Protein AF-A0A179EZ12-F1 (afdb_monomer_lite)

Structure (mmCIF, N/CA/C/O backbone):
data_AF-A0A179EZ12-F1
#
_entry.id   AF-A0A179EZ12-F1
#
loop_
_atom_site.group_PDB
_atom_site.id
_atom_site.type_symbol
_atom_site.label_atom_id
_atom_site.label_alt_id
_atom_site.label_comp_id
_atom_site.label_asym_id
_atom_site.label_entity_id
_atom_site.label_seq_id
_atom_site.pdbx_PDB_ins_code
_atom_site.Cartn_x
_atom_site.Cartn_y
_atom_site.Cartn_z
_atom_site.occupancy
_atom_site.B_iso_or_equiv
_atom_site.auth_seq_id
_atom_site.auth_comp_id
_atom_site.auth_asym_id
_atom_site.auth_atom_id
_atom_site.pdbx_PDB_model_num
ATOM 1 N N . MET A 1 1 ? 44.429 50.787 -20.701 1.00 33.09 1 MET A N 1
ATOM 2 C CA . MET A 1 1 ? 43.818 49.551 -20.151 1.00 33.09 1 MET A CA 1
ATOM 3 C C . MET A 1 1 ? 42.355 49.517 -20.571 1.00 33.09 1 MET A C 1
ATOM 5 O O . MET A 1 1 ? 41.759 50.579 -20.650 1.00 33.09 1 MET A O 1
ATOM 9 N N . LYS A 1 2 ? 41.792 48.362 -20.945 1.00 40.16 2 LYS A N 1
ATOM 10 C CA . LYS A 1 2 ? 40.425 48.269 -21.497 1.00 40.16 2 LYS A CA 1
ATOM 11 C C . LYS A 1 2 ? 39.508 47.522 -20.510 1.00 40.16 2 LYS A C 1
ATOM 13 O O . LYS A 1 2 ? 39.325 46.328 -20.698 1.00 40.16 2 LYS A O 1
ATOM 18 N N . MET A 1 3 ? 38.981 48.170 -19.467 1.00 50.94 3 MET A N 1
ATOM 19 C CA . MET A 1 3 ? 38.035 47.508 -18.546 1.00 50.94 3 MET A CA 1
ATOM 20 C C . MET A 1 3 ? 36.750 47.102 -19.289 1.00 50.94 3 MET A C 1
ATOM 22 O O . MET A 1 3 ? 36.256 47.860 -20.126 1.00 50.94 3 MET A O 1
ATOM 26 N N . LEU A 1 4 ? 36.252 45.892 -19.016 1.00 50.38 4 LEU A N 1
ATOM 27 C CA . LEU A 1 4 ? 35.005 45.366 -19.573 1.00 50.38 4 LEU A CA 1
ATOM 28 C C . LEU A 1 4 ? 33.838 45.754 -18.651 1.00 50.38 4 LEU A C 1
ATOM 30 O O . LEU A 1 4 ? 33.834 45.391 -17.479 1.00 50.38 4 LEU A O 1
ATOM 34 N N . GLN A 1 5 ? 32.865 46.486 -19.177 1.00 61.09 5 GLN A N 1
ATOM 35 C CA . GLN A 1 5 ? 31.663 46.946 -18.477 1.00 61.09 5 GLN A CA 1
ATOM 36 C C . GLN A 1 5 ? 30.605 45.835 -18.447 1.00 61.09 5 GLN A C 1
ATOM 38 O O . GLN A 1 5 ? 30.462 45.141 -19.453 1.00 61.09 5 GLN A O 1
ATOM 43 N N . ILE A 1 6 ? 29.876 45.638 -17.338 1.00 59.88 6 ILE A N 1
ATOM 44 C CA . ILE A 1 6 ? 28.920 44.517 -17.182 1.00 59.88 6 ILE A CA 1
ATOM 45 C C . ILE A 1 6 ? 27.534 45.009 -16.733 1.00 59.88 6 ILE A C 1
ATOM 47 O O . ILE A 1 6 ? 27.416 45.679 -15.709 1.00 59.88 6 ILE A O 1
ATOM 51 N N . VAL A 1 7 ? 26.476 44.624 -17.460 1.00 54.03 7 VAL A N 1
ATOM 52 C CA . VAL A 1 7 ? 25.069 44.972 -17.146 1.00 54.03 7 VAL A CA 1
ATOM 53 C C . VAL A 1 7 ? 24.181 43.713 -17.141 1.00 54.03 7 VAL A C 1
ATOM 55 O O . VAL A 1 7 ? 24.326 42.902 -18.051 1.00 54.03 7 VAL A O 1
ATOM 58 N N . LEU A 1 8 ? 23.297 43.507 -16.144 1.00 57.41 8 LEU A N 1
ATOM 59 C CA . LEU A 1 8 ? 22.605 42.217 -15.877 1.00 57.41 8 LEU A CA 1
ATOM 60 C C . LEU A 1 8 ? 21.065 42.331 -15.575 1.00 57.41 8 LEU A C 1
ATOM 62 O O . LEU A 1 8 ? 20.701 43.268 -14.867 1.00 57.41 8 LEU A O 1
ATOM 66 N N . THR A 1 9 ? 20.180 41.392 -16.011 1.00 45.03 9 THR A N 1
ATOM 67 C CA . THR A 1 9 ? 18.666 41.386 -15.818 1.00 45.03 9 THR A CA 1
ATOM 68 C C . THR A 1 9 ? 18.031 40.009 -15.402 1.00 45.03 9 THR A C 1
ATOM 70 O O . THR A 1 9 ? 18.794 39.075 -15.321 1.00 45.03 9 THR A O 1
ATOM 73 N N . LEU A 1 10 ? 16.721 39.799 -15.069 1.00 38.81 10 LEU A N 1
ATOM 74 C CA . LEU A 1 10 ? 16.126 38.547 -14.436 1.00 38.81 10 LEU A CA 1
ATOM 75 C C . LEU A 1 10 ? 14.699 38.030 -14.930 1.00 38.81 10 LEU A C 1
ATOM 77 O O . LEU A 1 10 ? 13.759 38.804 -14.715 1.00 38.81 10 LEU A O 1
ATOM 81 N N . ILE A 1 11 ? 14.488 36.758 -15.428 1.00 38.00 11 ILE A N 1
ATOM 82 C CA . ILE A 1 11 ? 13.228 35.991 -15.853 1.00 38.00 11 ILE A CA 1
ATOM 83 C C . ILE A 1 11 ? 13.493 34.443 -16.166 1.00 38.00 11 ILE A C 1
ATOM 85 O O . ILE A 1 11 ? 14.644 34.072 -16.364 1.00 38.00 11 ILE A O 1
ATOM 89 N N . ALA A 1 12 ? 12.485 33.515 -16.197 1.00 32.94 12 ALA A N 1
ATOM 90 C CA . ALA A 1 12 ? 12.562 32.004 -16.288 1.00 32.94 12 ALA A CA 1
ATOM 91 C C . ALA A 1 12 ? 11.842 31.291 -17.515 1.00 32.94 12 ALA A C 1
ATOM 93 O O . ALA A 1 12 ? 10.872 31.856 -18.014 1.00 32.94 12 ALA A O 1
ATOM 94 N N . ALA A 1 13 ? 12.255 30.072 -18.003 1.00 34.62 13 ALA A N 1
ATOM 95 C CA . ALA A 1 13 ? 11.799 29.394 -19.286 1.00 34.62 13 ALA A CA 1
ATOM 96 C C . ALA A 1 13 ? 11.881 27.806 -19.422 1.00 34.62 13 ALA A C 1
ATOM 98 O O . ALA A 1 13 ? 12.583 27.199 -18.615 1.00 34.62 13 ALA A O 1
ATOM 99 N N . ALA A 1 14 ? 11.278 27.162 -20.485 1.00 32.03 14 ALA A N 1
ATOM 100 C CA . ALA A 1 14 ? 11.232 25.686 -20.872 1.00 32.03 14 ALA A CA 1
ATOM 101 C C . ALA A 1 14 ? 11.374 25.326 -22.431 1.00 32.03 14 ALA A C 1
ATOM 103 O O . ALA A 1 14 ? 11.146 26.250 -23.216 1.00 32.03 14 ALA A O 1
ATOM 104 N N . PRO A 1 15 ? 11.723 24.076 -22.943 1.00 37.28 15 PRO A N 1
ATOM 105 C CA . PRO A 1 15 ? 12.028 23.740 -24.397 1.00 37.28 15 PRO A CA 1
ATOM 106 C C . PRO A 1 15 ? 11.526 22.388 -25.105 1.00 37.28 15 PRO A C 1
ATOM 108 O O . PRO A 1 15 ? 10.810 21.602 -24.498 1.00 37.28 15 PRO A O 1
ATOM 111 N N . THR A 1 16 ? 11.905 22.110 -26.408 1.00 29.52 16 THR A N 1
ATOM 112 C CA . THR A 1 16 ? 11.548 20.959 -27.367 1.00 29.52 16 THR A CA 1
ATOM 113 C C . THR A 1 16 ? 12.712 20.319 -28.259 1.00 29.52 16 THR A C 1
ATOM 115 O O . THR A 1 16 ? 13.841 20.773 -28.119 1.00 29.52 16 THR A O 1
ATOM 118 N N . ILE A 1 17 ? 12.430 19.298 -29.149 1.00 32.34 17 ILE A N 1
ATOM 119 C CA . ILE A 1 17 ? 13.195 18.139 -29.827 1.00 32.34 17 ILE A CA 1
ATOM 120 C C . ILE A 1 17 ? 13.726 18.289 -31.332 1.00 32.34 17 ILE A C 1
ATOM 122 O O . ILE A 1 17 ? 13.275 19.232 -31.976 1.00 32.34 17 ILE A O 1
ATOM 126 N N . ALA A 1 18 ? 14.581 17.355 -31.910 1.00 29.75 18 ALA A N 1
ATOM 127 C CA . ALA A 1 18 ? 14.873 17.029 -33.383 1.00 29.75 18 ALA A CA 1
ATOM 128 C C . ALA A 1 18 ? 15.511 15.590 -33.743 1.00 29.75 18 ALA A C 1
ATOM 130 O O . ALA A 1 18 ? 15.909 14.919 -32.793 1.00 29.75 18 ALA A O 1
ATOM 131 N N . ASN A 1 19 ? 15.644 15.143 -35.052 1.00 31.59 19 ASN A N 1
ATOM 132 C CA . ASN A 1 19 ? 15.869 13.743 -35.664 1.00 31.59 19 ASN A CA 1
ATOM 133 C C . ASN A 1 19 ? 16.655 13.590 -37.095 1.00 31.59 19 ASN A C 1
ATOM 135 O O . ASN A 1 19 ? 17.090 14.635 -37.575 1.00 31.59 19 ASN A O 1
ATOM 139 N N . LEU A 1 20 ? 16.801 12.372 -37.791 1.00 30.75 20 LEU A N 1
ATOM 140 C CA . LEU A 1 20 ? 17.363 11.976 -39.199 1.00 30.75 20 LEU A CA 1
ATOM 141 C C . LEU A 1 20 ? 16.921 10.557 -39.866 1.00 30.75 20 LEU A C 1
ATOM 143 O O . LEU A 1 20 ? 16.549 9.720 -39.054 1.00 30.75 20 LEU A O 1
ATOM 147 N N . GLN A 1 21 ? 17.053 10.253 -41.232 1.00 32.50 21 GLN A N 1
ATOM 148 C CA . GLN A 1 21 ? 16.445 9.146 -42.154 1.00 32.50 21 GLN A CA 1
ATOM 149 C C . GLN A 1 21 ? 17.304 8.071 -42.997 1.00 32.50 21 GLN A C 1
ATOM 151 O O . GLN A 1 21 ? 18.420 8.414 -43.396 1.00 32.50 21 GLN A O 1
ATOM 156 N N . GLY A 1 22 ? 16.701 6.908 -43.470 1.00 3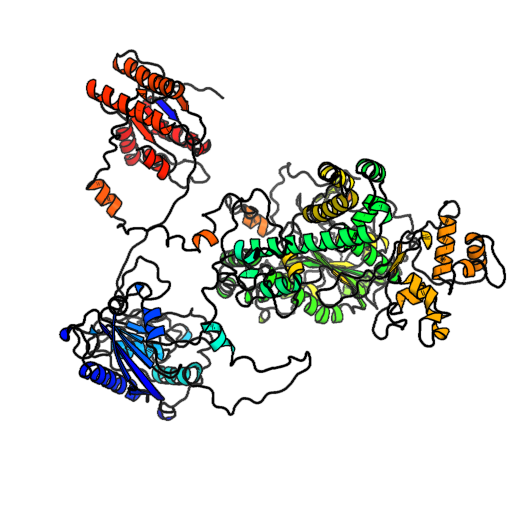1.55 22 GLY A N 1
ATOM 157 C CA . GLY A 1 22 ? 17.045 5.921 -44.596 1.00 31.55 22 GLY A CA 1
ATOM 158 C C . GLY A 1 22 ? 15.862 4.999 -45.158 1.00 31.55 22 GLY A C 1
ATOM 159 O O . GLY A 1 22 ? 14.801 5.040 -44.552 1.00 31.55 22 GLY A O 1
ATOM 160 N N . ARG A 1 23 ? 15.946 4.213 -46.295 1.00 41.47 23 ARG A N 1
ATOM 161 C CA . ARG A 1 23 ? 14.839 3.374 -46.954 1.00 41.47 23 ARG A CA 1
ATOM 162 C C . ARG A 1 23 ? 14.929 1.813 -46.768 1.00 41.47 23 ARG A C 1
ATOM 164 O O . ARG A 1 23 ? 16.032 1.286 -46.809 1.00 41.47 23 ARG A O 1
ATOM 171 N N . HIS A 1 24 ? 13.801 1.064 -46.681 1.00 57.03 24 HIS A N 1
ATOM 172 C CA . HIS A 1 24 ? 13.679 -0.376 -46.282 1.00 57.03 24 HIS A CA 1
ATOM 173 C C . HIS A 1 24 ? 12.802 -1.239 -47.248 1.00 57.03 24 HIS A C 1
ATOM 175 O O . HIS A 1 24 ? 11.911 -0.693 -47.876 1.00 57.03 24 HIS A O 1
ATOM 181 N N . ARG A 1 25 ? 13.003 -2.573 -47.391 1.00 57.12 25 ARG A N 1
ATOM 182 C CA . ARG A 1 25 ? 12.235 -3.446 -48.339 1.00 57.12 25 ARG A CA 1
ATOM 183 C C . ARG A 1 25 ? 10.877 -3.960 -47.808 1.00 57.12 25 ARG A C 1
ATOM 185 O O . ARG A 1 25 ? 9.899 -3.888 -48.543 1.00 57.12 25 ARG A O 1
ATOM 192 N N . CYS A 1 26 ? 10.791 -4.416 -46.558 1.00 59.09 26 CYS A N 1
ATOM 193 C CA . CYS A 1 26 ? 9.559 -4.894 -45.903 1.00 59.09 26 CYS A CA 1
ATOM 194 C C . CYS A 1 26 ? 9.447 -4.298 -44.486 1.00 59.09 26 CYS A C 1
ATOM 196 O O . CYS A 1 26 ? 10.457 -3.921 -43.880 1.00 59.09 26 CYS A O 1
ATOM 198 N N . GLY A 1 27 ? 8.222 -4.154 -43.970 1.00 50.88 27 GLY A N 1
ATOM 199 C CA . GLY A 1 27 ? 7.950 -3.607 -42.638 1.00 50.88 27 GLY A CA 1
ATOM 200 C C . GLY A 1 27 ? 6.994 -4.449 -41.798 1.00 50.88 27 GLY A C 1
ATOM 201 O O . GLY A 1 27 ? 5.886 -4.006 -41.531 1.00 50.88 27 GLY A O 1
ATOM 202 N N . ALA A 1 28 ? 7.396 -5.625 -41.318 1.00 45.09 28 ALA A N 1
ATOM 203 C CA . ALA A 1 28 ? 6.553 -6.412 -40.414 1.00 45.09 28 ALA A CA 1
ATOM 204 C C . ALA A 1 28 ? 6.320 -5.696 -39.060 1.00 45.09 28 ALA A C 1
ATOM 206 O O . ALA A 1 28 ? 7.263 -5.308 -38.363 1.00 45.09 28 ALA A O 1
ATOM 207 N N . ALA A 1 29 ? 5.056 -5.554 -38.641 1.00 41.19 29 ALA A N 1
ATOM 208 C CA . ALA A 1 29 ? 4.715 -5.071 -37.302 1.00 41.19 29 ALA A CA 1
ATOM 209 C C . ALA A 1 29 ? 5.029 -6.165 -36.266 1.00 41.19 29 ALA A C 1
ATOM 211 O O . ALA A 1 29 ? 4.243 -7.088 -36.050 1.00 41.19 29 ALA A O 1
ATOM 212 N N . ARG A 1 30 ? 6.205 -6.083 -35.635 1.00 36.38 30 ARG A N 1
ATOM 213 C CA . ARG A 1 30 ? 6.638 -7.040 -34.610 1.00 36.38 30 ARG A CA 1
ATOM 214 C C . ARG A 1 30 ? 5.815 -6.901 -33.332 1.00 36.38 30 ARG A C 1
ATOM 216 O O . ARG A 1 30 ? 5.944 -5.916 -32.605 1.00 36.38 30 ARG A O 1
ATOM 223 N N . ALA A 1 31 ? 5.051 -7.941 -32.998 1.00 32.56 31 ALA A N 1
ATOM 224 C CA . ALA A 1 31 ? 4.785 -8.239 -31.597 1.00 32.56 31 ALA A CA 1
ATOM 225 C C . ALA A 1 31 ? 6.135 -8.525 -30.914 1.00 32.56 31 ALA A C 1
ATOM 227 O O . ALA A 1 31 ? 7.002 -9.193 -31.478 1.00 32.56 31 ALA A O 1
ATOM 228 N N . SER A 1 32 ? 6.345 -7.953 -29.727 1.00 27.45 32 SER A N 1
ATOM 229 C CA . SER A 1 32 ? 7.559 -8.129 -28.923 1.00 27.45 32 SER A CA 1
ATOM 230 C C . SER A 1 32 ? 7.951 -9.610 -28.856 1.00 27.45 32 SER A C 1
ATOM 232 O O . SER A 1 32 ? 7.209 -10.392 -28.264 1.00 27.45 32 SER A O 1
ATOM 234 N N . ARG A 1 33 ? 9.130 -9.982 -29.381 1.00 31.14 33 ARG A N 1
ATOM 235 C CA . ARG A 1 33 ? 9.727 -11.317 -29.208 1.00 31.14 33 ARG A CA 1
ATOM 236 C C . ARG A 1 33 ? 9.857 -11.653 -27.721 1.00 31.14 33 ARG A C 1
ATOM 238 O O . ARG A 1 33 ? 10.850 -11.316 -27.083 1.00 31.14 33 ARG A O 1
ATOM 245 N N . ARG A 1 34 ? 8.839 -12.334 -27.194 1.00 33.09 34 ARG A N 1
ATOM 246 C CA . ARG A 1 34 ? 8.873 -13.241 -26.042 1.00 33.09 34 ARG A CA 1
ATOM 247 C C . ARG A 1 34 ? 7.796 -14.294 -26.227 1.00 33.09 34 ARG A C 1
ATOM 249 O O . ARG A 1 34 ? 6.728 -14.226 -25.631 1.00 33.09 34 ARG A O 1
ATOM 256 N N . SER A 1 35 ? 8.118 -15.301 -27.021 1.00 32.38 35 SER A N 1
ATOM 257 C CA . SER A 1 35 ? 7.392 -16.556 -26.988 1.00 32.38 35 SER A CA 1
ATOM 258 C C . SER A 1 35 ? 8.400 -17.694 -26.952 1.00 32.38 35 SER A C 1
ATOM 260 O O . SER A 1 35 ? 8.960 -18.082 -27.967 1.00 32.38 35 SER A O 1
ATOM 262 N N . ALA A 1 36 ? 8.595 -18.253 -25.759 1.00 34.66 36 ALA A N 1
ATOM 263 C CA . ALA A 1 36 ? 9.085 -19.617 -25.585 1.00 34.66 36 ALA A CA 1
ATOM 264 C C . ALA A 1 36 ? 7.962 -20.651 -25.853 1.00 34.66 36 ALA A C 1
ATOM 266 O O . ALA A 1 36 ? 8.031 -21.768 -25.360 1.00 34.66 36 ALA A O 1
ATOM 267 N N . THR A 1 37 ? 6.883 -20.278 -26.564 1.00 39.28 37 THR A N 1
ATOM 268 C CA . THR A 1 37 ? 5.710 -21.151 -26.791 1.00 39.28 37 THR A CA 1
ATOM 269 C C . THR A 1 37 ? 5.568 -21.653 -28.228 1.00 39.28 37 THR A C 1
ATOM 271 O O . THR A 1 37 ? 4.602 -22.355 -28.533 1.00 39.28 37 THR A O 1
ATOM 274 N N . ASP A 1 38 ? 6.519 -21.331 -29.109 1.00 40.28 38 ASP A N 1
ATOM 275 C CA . ASP A 1 38 ? 6.580 -21.887 -30.470 1.00 40.28 38 ASP A CA 1
ATOM 276 C C . ASP A 1 38 ? 7.576 -23.048 -30.615 1.00 40.28 38 ASP A C 1
ATOM 278 O O . ASP A 1 38 ? 7.520 -23.779 -31.601 1.00 40.28 38 ASP A O 1
ATOM 282 N N . THR A 1 39 ? 8.424 -23.283 -29.609 1.00 40.69 39 THR A N 1
ATOM 283 C CA . THR A 1 39 ? 9.338 -24.438 -29.541 1.00 40.69 39 THR A CA 1
ATOM 284 C C . THR A 1 39 ? 8.632 -25.764 -29.224 1.00 40.69 39 THR A C 1
ATOM 286 O O . THR A 1 39 ? 9.240 -26.817 -29.369 1.00 40.69 39 THR A O 1
ATOM 289 N N . ASP A 1 40 ? 7.346 -25.727 -28.850 1.00 41.16 40 ASP A N 1
ATOM 290 C CA . ASP A 1 40 ? 6.528 -26.901 -28.490 1.00 41.16 40 ASP A CA 1
ATOM 291 C C . ASP A 1 40 ? 5.571 -27.359 -29.614 1.00 41.16 40 ASP A C 1
ATOM 293 O O . ASP A 1 40 ? 4.646 -28.144 -29.383 1.00 41.16 40 ASP A O 1
ATOM 297 N N . LEU A 1 41 ? 5.750 -26.882 -30.851 1.00 46.94 41 LEU A N 1
ATOM 298 C CA . LEU A 1 41 ? 4.936 -27.349 -31.976 1.00 46.94 41 LEU A CA 1
ATOM 299 C C . LEU A 1 41 ? 5.343 -28.792 -32.350 1.00 46.94 41 LEU A C 1
ATOM 301 O O . LEU A 1 41 ? 6.510 -29.037 -32.659 1.00 46.94 41 LEU A O 1
ATOM 305 N N . PRO A 1 42 ? 4.419 -29.776 -32.343 1.00 42.34 42 PRO A N 1
ATOM 306 C CA . PRO A 1 42 ? 4.762 -31.167 -32.615 1.00 42.34 42 PRO A CA 1
ATOM 307 C C . PRO A 1 42 ? 5.304 -31.313 -34.040 1.00 42.34 42 PRO A C 1
ATOM 309 O O . PRO A 1 42 ? 4.625 -30.983 -35.015 1.00 42.34 42 PRO A O 1
ATOM 312 N N . TYR A 1 43 ? 6.521 -31.844 -34.161 1.00 42.03 43 TYR A N 1
ATOM 313 C CA . TYR A 1 43 ? 7.176 -32.093 -35.442 1.00 42.03 43 TYR A CA 1
ATOM 314 C C . TYR A 1 43 ? 6.400 -33.169 -36.221 1.00 42.03 43 TYR A C 1
ATOM 316 O O . TYR A 1 43 ? 6.589 -34.369 -36.018 1.00 42.03 43 TYR A O 1
ATOM 324 N N . ARG A 1 44 ? 5.472 -32.762 -37.098 1.00 50.62 44 ARG A N 1
ATOM 325 C CA . ARG A 1 44 ? 4.825 -33.690 -38.038 1.00 50.62 44 ARG A CA 1
ATOM 326 C C . ARG A 1 44 ? 5.854 -34.144 -39.067 1.00 50.62 44 ARG A C 1
ATOM 328 O O . ARG A 1 44 ? 6.354 -33.355 -39.856 1.00 50.62 44 ARG A O 1
ATOM 335 N N . THR A 1 45 ? 6.147 -35.435 -39.086 1.00 42.81 45 THR A N 1
ATOM 336 C CA . THR A 1 45 ? 7.233 -36.026 -39.878 1.00 42.81 45 THR A CA 1
ATOM 337 C C . THR A 1 45 ? 6.948 -36.147 -41.381 1.00 42.81 45 THR A C 1
ATOM 339 O O . THR A 1 45 ? 7.814 -36.634 -42.103 1.00 42.81 45 THR A O 1
ATOM 342 N N . ASP A 1 46 ? 5.806 -35.666 -41.900 1.00 54.72 46 ASP A N 1
ATOM 343 C CA . ASP A 1 46 ? 5.488 -35.706 -43.338 1.00 54.72 46 ASP A CA 1
ATOM 344 C C . ASP A 1 46 ? 4.558 -34.561 -43.801 1.00 54.72 46 ASP A C 1
ATOM 346 O O . ASP A 1 46 ? 3.455 -34.396 -43.273 1.00 54.72 46 ASP A O 1
ATOM 350 N N . VAL A 1 47 ? 4.968 -33.801 -44.828 1.00 55.38 47 VAL A N 1
ATOM 351 C CA . VAL A 1 47 ? 4.156 -32.743 -45.472 1.00 55.38 47 VAL A CA 1
ATOM 352 C C . VAL A 1 47 ? 2.922 -33.341 -46.157 1.00 55.38 47 VAL A C 1
ATOM 354 O O . VAL A 1 47 ? 1.880 -32.698 -46.230 1.00 55.38 47 VAL A O 1
ATOM 357 N N . ASN A 1 48 ? 2.971 -34.607 -46.586 1.00 56.03 48 ASN A N 1
ATOM 358 C CA . ASN A 1 48 ? 1.799 -35.288 -47.147 1.00 56.03 48 ASN A CA 1
ATOM 359 C C . ASN A 1 48 ? 0.712 -35.613 -46.107 1.00 56.03 48 ASN A C 1
ATOM 361 O O . ASN A 1 48 ? -0.412 -35.938 -46.490 1.00 56.03 48 ASN A O 1
ATOM 365 N N . SER A 1 49 ? 1.020 -35.493 -44.810 1.00 57.22 49 SER A N 1
ATOM 366 C CA . SER A 1 49 ? 0.059 -35.664 -43.710 1.00 57.22 49 SER A CA 1
ATOM 367 C C . SER A 1 49 ? -0.668 -34.369 -43.314 1.00 57.22 49 SER A C 1
ATOM 369 O O . SER A 1 49 ? -1.574 -34.408 -42.477 1.00 57.22 49 SER A O 1
ATOM 371 N N . THR A 1 50 ? -0.298 -33.212 -43.885 1.00 64.81 50 THR A N 1
ATOM 372 C CA . THR A 1 50 ? -0.963 -31.938 -43.582 1.00 64.81 50 THR A CA 1
ATOM 373 C C . THR A 1 50 ? -2.248 -31.773 -44.394 1.00 64.81 50 THR A C 1
ATOM 375 O O . THR A 1 50 ? -2.330 -32.067 -45.592 1.00 64.81 50 THR A O 1
ATOM 378 N N . THR A 1 51 ? -3.303 -31.321 -43.717 1.00 77.62 51 THR A N 1
ATOM 379 C CA . THR A 1 51 ? -4.594 -31.026 -44.342 1.00 77.62 51 THR A CA 1
ATOM 380 C C . THR A 1 51 ? -4.449 -29.826 -45.280 1.00 77.62 51 THR A C 1
ATOM 382 O O . THR A 1 51 ? -3.944 -28.800 -44.829 1.00 77.62 51 THR A O 1
ATOM 385 N N . PRO A 1 52 ? -4.885 -29.910 -46.553 1.00 87.31 52 PRO A N 1
ATOM 386 C CA . PRO A 1 52 ? -4.843 -28.767 -47.462 1.00 87.31 52 PRO A CA 1
ATOM 387 C C . PRO A 1 52 ? -5.577 -27.553 -46.882 1.00 87.31 52 PRO A C 1
ATOM 389 O O . PRO A 1 52 ? -6.705 -27.690 -46.405 1.00 87.31 52 PRO A O 1
ATOM 392 N N . ILE A 1 53 ? -4.948 -26.378 -46.944 1.00 91.12 53 ILE A N 1
ATOM 393 C CA . ILE A 1 53 ? -5.540 -25.116 -46.486 1.00 91.12 53 ILE A CA 1
ATOM 394 C C . ILE A 1 53 ? -6.089 -24.371 -47.705 1.00 91.12 53 ILE A C 1
ATOM 396 O O . ILE A 1 53 ? -5.386 -24.166 -48.697 1.00 91.12 53 ILE A O 1
ATOM 400 N N . VAL A 1 54 ? -7.352 -23.955 -47.629 1.00 92.81 54 VAL A N 1
ATOM 401 C CA . VAL A 1 54 ? -7.983 -23.086 -48.629 1.00 92.81 54 VAL A CA 1
ATOM 402 C C . VAL A 1 54 ? -8.334 -21.775 -47.943 1.00 92.81 54 VAL A C 1
ATOM 404 O O . VAL A 1 54 ? -9.165 -21.766 -47.038 1.00 92.81 54 VAL A O 1
ATOM 407 N N . VAL A 1 55 ? -7.694 -20.686 -48.362 1.00 92.00 55 VAL A N 1
ATOM 408 C CA . VAL A 1 55 ? -7.870 -19.355 -47.772 1.00 92.00 55 VAL A CA 1
ATOM 409 C C . VAL A 1 55 ? -8.767 -18.510 -48.664 1.00 92.00 55 VAL A C 1
ATOM 411 O O . VAL A 1 55 ? -8.454 -18.256 -49.832 1.00 92.00 55 VAL A O 1
ATOM 414 N N . ASP A 1 56 ? -9.880 -18.041 -48.110 1.00 93.31 56 ASP A N 1
ATOM 415 C CA . ASP A 1 56 ? -10.731 -17.070 -48.789 1.00 93.31 56 ASP A CA 1
ATOM 416 C C . ASP A 1 56 ? -10.003 -15.724 -48.863 1.00 93.31 56 ASP A C 1
ATOM 418 O O . ASP A 1 56 ? -9.578 -15.183 -47.847 1.00 93.31 56 ASP A O 1
ATOM 422 N N . THR A 1 57 ? -9.814 -15.210 -50.079 1.00 93.56 57 THR A N 1
ATOM 423 C CA . THR A 1 57 ? -8.954 -14.050 -50.348 1.00 93.56 57 THR A CA 1
ATOM 424 C C . THR A 1 57 ? -9.751 -12.893 -50.935 1.00 93.56 57 THR A C 1
ATOM 426 O O . THR A 1 57 ? -10.554 -13.078 -51.852 1.00 93.56 57 THR A O 1
ATOM 429 N N . TYR A 1 58 ? -9.507 -11.692 -50.428 1.00 93.88 58 TYR A N 1
ATOM 430 C CA . TYR A 1 58 ? -10.106 -10.434 -50.859 1.00 93.88 58 TYR A CA 1
ATOM 431 C C . TYR A 1 58 ? -8.986 -9.498 -51.310 1.00 93.88 58 TYR A C 1
ATOM 433 O O . TYR A 1 58 ? -7.998 -9.334 -50.597 1.00 93.88 58 TYR A O 1
ATOM 441 N N . MET A 1 59 ? -9.106 -8.919 -52.506 1.00 94.19 59 MET A N 1
ATOM 442 C CA . MET A 1 59 ? -8.098 -8.000 -53.044 1.00 94.19 59 MET A CA 1
ATOM 443 C C . MET A 1 59 ? -8.683 -6.597 -53.192 1.00 94.19 59 MET A C 1
ATOM 445 O O . MET A 1 59 ? -9.713 -6.395 -53.832 1.00 94.19 59 MET A O 1
ATOM 449 N N . HIS A 1 60 ? -8.009 -5.612 -52.622 1.00 93.62 60 HIS A N 1
ATOM 450 C CA . HIS A 1 60 ? -8.412 -4.216 -52.652 1.00 93.62 60 HIS A CA 1
ATOM 451 C C . HIS A 1 60 ? -7.357 -3.438 -53.435 1.00 93.62 60 HIS A C 1
ATOM 453 O O . HIS A 1 60 ? -6.201 -3.412 -53.032 1.00 93.62 60 HIS A O 1
ATOM 459 N N . ALA A 1 61 ? -7.732 -2.827 -54.556 1.00 90.81 61 ALA A N 1
ATOM 460 C CA . ALA A 1 61 ? -6.872 -1.928 -55.317 1.00 90.81 61 ALA A CA 1
ATOM 461 C C . ALA A 1 61 ? -7.209 -0.482 -54.948 1.00 90.81 61 ALA A C 1
ATOM 463 O O . ALA A 1 61 ? -8.332 -0.022 -55.164 1.00 90.81 61 ALA A O 1
ATOM 464 N N . ILE A 1 62 ? -6.242 0.225 -54.377 1.00 90.62 62 ILE A N 1
ATOM 465 C CA . ILE A 1 62 ? -6.379 1.605 -53.934 1.00 90.62 62 ILE A CA 1
ATOM 466 C C . ILE A 1 62 ? -5.536 2.484 -54.857 1.00 90.62 62 ILE A C 1
ATOM 468 O O . ILE A 1 62 ? -4.395 2.148 -55.149 1.00 90.62 62 ILE A O 1
ATOM 472 N N . SER A 1 63 ? -6.111 3.585 -55.336 1.00 82.31 63 SER A N 1
ATOM 473 C CA . SER A 1 63 ? -5.447 4.508 -56.264 1.00 82.31 63 SER A CA 1
ATOM 474 C C . SER A 1 63 ? -5.687 5.964 -55.876 1.00 82.31 63 SER A C 1
ATOM 476 O O . SER A 1 63 ? -6.670 6.292 -55.203 1.00 82.31 63 SER A O 1
ATOM 478 N N . ASN A 1 64 ? -4.786 6.843 -56.311 1.00 77.06 64 ASN A N 1
ATOM 479 C CA . ASN A 1 64 ? -4.835 8.281 -56.054 1.00 77.06 64 ASN A CA 1
ATOM 480 C C . ASN A 1 64 ? -5.659 9.101 -57.075 1.00 77.06 64 ASN A C 1
ATOM 482 O O . ASN A 1 64 ? -5.900 10.280 -56.831 1.00 77.06 64 ASN A O 1
ATOM 486 N N . SER A 1 65 ? -6.111 8.520 -58.195 1.00 68.19 65 SER A N 1
ATOM 487 C CA . SER A 1 65 ? -6.784 9.256 -59.284 1.00 68.19 65 SER A CA 1
ATOM 488 C C . SER A 1 65 ? -7.895 8.438 -59.957 1.00 68.19 65 SER A C 1
ATOM 490 O O . SER A 1 65 ? -7.950 7.225 -59.816 1.00 68.19 65 SER A O 1
ATOM 492 N N . THR A 1 66 ? -8.789 9.107 -60.698 1.00 56.41 66 THR A N 1
ATOM 493 C CA . THR A 1 66 ? -9.908 8.523 -61.477 1.00 56.41 66 THR A CA 1
ATOM 494 C C . THR A 1 66 ? -9.539 8.130 -62.915 1.00 56.41 66 THR A C 1
ATOM 496 O O . THR A 1 66 ? -10.367 7.583 -63.644 1.00 56.41 66 THR A O 1
ATOM 499 N N . THR A 1 67 ? -8.318 8.422 -63.372 1.00 54.44 67 THR A N 1
ATOM 500 C CA . THR A 1 67 ? -7.864 8.091 -64.733 1.00 54.44 67 THR A CA 1
ATOM 501 C C . THR A 1 67 ? -7.527 6.604 -64.862 1.00 54.44 67 THR A C 1
ATOM 503 O O . THR A 1 67 ? -6.708 6.095 -64.103 1.00 54.44 67 THR A O 1
ATOM 506 N N . SER A 1 68 ? -8.075 5.911 -65.870 1.00 48.56 68 SER A N 1
ATOM 507 C CA . SER A 1 68 ? -7.936 4.452 -66.064 1.00 48.56 68 SER A CA 1
ATOM 508 C C . SER A 1 68 ? -6.499 3.926 -66.184 1.00 48.56 68 SER A C 1
ATOM 510 O O . SER A 1 68 ? -6.283 2.734 -65.989 1.00 48.56 68 SER A O 1
ATOM 512 N N . ALA A 1 69 ? -5.517 4.788 -66.466 1.00 49.75 69 ALA A N 1
ATOM 513 C CA . ALA A 1 69 ? -4.097 4.432 -66.497 1.00 49.75 69 ALA A CA 1
ATOM 514 C C . ALA A 1 69 ? -3.453 4.275 -65.099 1.00 49.75 69 ALA A C 1
ATOM 516 O O . ALA A 1 69 ? -2.332 3.788 -65.014 1.00 49.75 69 ALA A O 1
ATOM 517 N N . ALA A 1 70 ? -4.141 4.676 -64.019 1.00 50.69 70 ALA A N 1
ATOM 518 C CA . ALA A 1 70 ? -3.641 4.640 -62.637 1.00 50.69 70 ALA A CA 1
ATOM 519 C C . ALA A 1 70 ? -4.267 3.521 -61.773 1.00 50.69 70 ALA A C 1
ATOM 521 O O . ALA A 1 70 ? -4.035 3.466 -60.567 1.00 50.69 70 ALA A O 1
ATOM 522 N N . HIS A 1 71 ? -5.079 2.634 -62.361 1.00 64.25 71 HIS A N 1
ATOM 523 C CA . HIS A 1 71 ? -5.733 1.535 -61.645 1.00 64.25 71 HIS A CA 1
ATOM 524 C C . HIS A 1 71 ? -5.129 0.185 -62.030 1.00 64.25 71 HIS A C 1
ATOM 526 O O . HIS A 1 71 ? -5.030 -0.136 -63.215 1.00 64.25 71 HIS A O 1
ATOM 532 N N . LEU A 1 72 ? -4.799 -0.646 -61.033 1.00 81.75 72 LEU A N 1
ATOM 533 C CA . LEU A 1 72 ? -4.463 -2.049 -61.279 1.00 81.75 72 LEU A CA 1
ATOM 534 C C . LEU A 1 72 ? -5.634 -2.742 -61.979 1.00 81.75 72 LEU A C 1
ATOM 536 O O . LEU A 1 72 ? -6.763 -2.757 -61.477 1.00 81.75 72 LEU A O 1
ATOM 540 N N . SER A 1 73 ? -5.356 -3.310 -63.151 1.00 85.12 73 SER A N 1
ATOM 541 C CA . SER A 1 73 ? -6.362 -4.020 -63.929 1.00 85.12 73 SER A CA 1
ATOM 542 C C . SER A 1 73 ? -6.790 -5.302 -63.215 1.00 85.12 73 SER A C 1
ATOM 544 O O . SER A 1 73 ? -6.026 -5.902 -62.452 1.00 85.12 73 SER A O 1
ATOM 546 N N . ARG A 1 74 ? -8.010 -5.764 -63.500 1.00 87.12 74 ARG A N 1
ATOM 547 C CA . ARG A 1 74 ? -8.470 -7.063 -63.004 1.00 87.12 74 ARG A CA 1
ATOM 548 C C . ARG A 1 74 ? -7.544 -8.201 -63.455 1.00 87.12 74 ARG A C 1
ATOM 550 O O . ARG A 1 74 ? -7.239 -9.070 -62.650 1.00 87.12 74 ARG A O 1
ATOM 557 N N . GLU A 1 75 ? -7.038 -8.130 -64.686 1.00 88.94 75 GLU A N 1
ATOM 558 C CA . GLU A 1 75 ? -6.083 -9.097 -65.238 1.00 88.94 75 GLU A CA 1
ATOM 559 C C . GLU A 1 75 ? -4.772 -9.143 -64.433 1.00 88.94 75 GLU A C 1
ATOM 561 O O . GLU A 1 75 ? -4.254 -10.221 -64.159 1.00 88.94 75 GLU A O 1
ATOM 566 N N . THR A 1 76 ? -4.252 -7.992 -63.998 1.00 90.44 76 THR A N 1
ATOM 567 C CA . THR A 1 76 ? -3.042 -7.916 -63.159 1.00 90.44 76 THR A CA 1
ATOM 568 C C . THR A 1 76 ? -3.260 -8.566 -61.790 1.00 90.44 76 THR A C 1
ATOM 570 O O . THR A 1 76 ? -2.395 -9.294 -61.308 1.00 90.44 76 THR A O 1
ATOM 573 N N . LEU A 1 77 ? -4.422 -8.341 -61.169 1.00 92.50 77 LEU A N 1
ATOM 574 C CA . LEU A 1 77 ? -4.765 -8.945 -59.877 1.00 92.50 77 LEU A CA 1
ATOM 575 C C . LEU A 1 77 ? -5.004 -10.457 -59.988 1.00 92.50 77 LEU A C 1
ATOM 577 O O . LEU A 1 77 ? -4.584 -11.205 -59.107 1.00 92.50 77 LEU A O 1
ATOM 581 N N . ASP A 1 78 ? -5.619 -10.916 -61.081 1.00 92.50 78 ASP A N 1
ATOM 582 C CA . ASP A 1 78 ? -5.780 -12.347 -61.348 1.00 92.50 78 ASP A CA 1
ATOM 583 C C . ASP A 1 78 ? -4.404 -13.015 -61.564 1.00 92.50 78 ASP A C 1
ATOM 585 O O . ASP A 1 78 ? -4.132 -14.045 -60.948 1.00 92.50 78 ASP A O 1
ATOM 589 N N . LYS A 1 79 ? -3.476 -12.379 -62.302 1.00 93.62 79 LYS A N 1
ATOM 590 C CA . LYS A 1 79 ? -2.076 -12.843 -62.415 1.00 93.62 79 LYS A CA 1
ATOM 591 C C . LYS A 1 79 ? -1.362 -12.880 -61.061 1.00 93.62 79 LYS A C 1
ATOM 593 O O . LYS A 1 79 ? -0.641 -13.829 -60.772 1.00 93.62 79 LYS A O 1
ATOM 598 N N . GLN A 1 80 ? -1.576 -11.887 -60.197 1.00 96.19 80 GLN A N 1
ATOM 599 C CA . GLN A 1 80 ? -1.005 -11.888 -58.846 1.00 96.19 80 GLN A CA 1
ATOM 600 C C . GLN A 1 80 ? -1.556 -13.039 -57.982 1.00 96.19 80 GLN A C 1
ATOM 602 O O . GLN A 1 80 ? -0.817 -13.618 -57.182 1.00 96.19 80 GLN A O 1
ATOM 607 N N . LEU A 1 81 ? -2.835 -13.395 -58.143 1.00 95.25 81 LEU A N 1
ATOM 608 C CA . LEU A 1 81 ? -3.438 -14.555 -57.483 1.00 95.25 81 LEU A CA 1
ATOM 609 C C . LEU A 1 81 ? -2.880 -15.883 -58.026 1.00 95.25 81 LEU A C 1
ATOM 611 O O . LEU A 1 81 ? -2.705 -16.830 -57.257 1.00 95.25 81 LEU A O 1
ATOM 615 N N . GLU A 1 82 ? -2.611 -15.968 -59.331 1.00 95.50 82 GLU A N 1
ATOM 616 C CA . GLU A 1 82 ? -1.963 -17.129 -59.957 1.00 95.50 82 GLU A CA 1
ATOM 617 C C . GLU A 1 82 ? -0.553 -17.343 -59.399 1.00 95.50 82 GLU A C 1
ATOM 619 O O . GLU A 1 82 ? -0.232 -18.458 -58.992 1.00 95.50 82 GLU A O 1
ATOM 624 N N . VAL A 1 83 ? 0.238 -16.271 -59.284 1.00 95.94 83 VAL A N 1
ATOM 625 C CA . VAL A 1 83 ? 1.573 -16.267 -58.658 1.00 95.94 83 VAL A CA 1
ATOM 626 C C . VAL A 1 83 ? 1.510 -16.794 -57.219 1.00 95.94 83 VAL A C 1
ATOM 628 O O . VAL A 1 83 ? 2.240 -17.726 -56.885 1.00 95.94 83 VAL A O 1
ATOM 631 N N . LEU A 1 84 ? 0.586 -16.292 -56.387 1.00 95.88 84 LEU A N 1
ATOM 632 C CA . LEU A 1 84 ? 0.406 -16.788 -55.013 1.00 95.88 84 LEU A CA 1
ATOM 633 C C . LEU A 1 84 ? 0.035 -18.278 -54.977 1.00 95.88 84 LEU A C 1
ATOM 635 O O . LEU A 1 84 ? 0.601 -19.047 -54.202 1.00 95.88 84 LEU A O 1
ATOM 639 N N . ASN A 1 85 ? -0.903 -18.715 -55.819 1.00 96.44 85 ASN A N 1
ATOM 640 C CA . ASN A 1 85 ? -1.294 -20.125 -55.880 1.00 96.44 85 ASN A CA 1
ATOM 641 C C . ASN A 1 85 ? -0.178 -21.028 -56.422 1.00 96.44 85 ASN A C 1
ATOM 643 O O . ASN A 1 85 ? -0.119 -22.197 -56.044 1.00 96.44 85 ASN A O 1
ATOM 647 N N . GLN A 1 86 ? 0.691 -20.517 -57.295 1.00 95.94 86 GLN A N 1
ATOM 648 C CA . GLN A 1 86 ? 1.850 -21.242 -57.803 1.00 95.94 86 GLN A CA 1
ATOM 649 C C . GLN A 1 86 ? 2.910 -21.429 -56.711 1.00 95.94 86 GLN A C 1
ATOM 651 O O . GLN A 1 86 ? 3.360 -22.557 -56.510 1.00 95.94 86 GLN A O 1
ATOM 656 N N . ASP A 1 87 ? 3.255 -20.369 -55.978 1.00 96.31 87 ASP A N 1
ATOM 657 C CA . ASP A 1 87 ? 4.325 -20.392 -54.967 1.00 96.31 87 ASP A CA 1
ATOM 658 C C . ASP A 1 87 ? 3.943 -21.214 -53.736 1.00 96.31 87 ASP A C 1
ATOM 660 O O . ASP A 1 87 ? 4.731 -22.010 -53.225 1.00 96.31 87 ASP A O 1
ATOM 664 N N . PHE A 1 88 ? 2.691 -21.100 -53.292 1.00 95.94 88 PHE A N 1
ATOM 665 C CA . PHE A 1 88 ? 2.181 -21.845 -52.141 1.00 95.94 88 PHE A CA 1
ATOM 666 C C . PHE A 1 88 ? 1.693 -23.262 -52.492 1.00 95.94 88 PHE A C 1
ATOM 668 O O . PHE A 1 88 ? 1.314 -24.032 -51.601 1.00 95.94 88 PHE A O 1
ATOM 675 N N . LYS A 1 89 ? 1.758 -23.665 -53.772 1.00 92.94 89 LYS A N 1
ATOM 676 C CA . LYS A 1 89 ? 1.335 -24.998 -54.231 1.00 92.94 89 LYS A CA 1
ATOM 677 C C . LYS A 1 89 ? 2.079 -26.116 -53.504 1.00 92.94 89 LYS A C 1
ATOM 679 O O . LYS A 1 89 ? 1.451 -27.078 -53.057 1.00 92.94 89 LYS A O 1
ATOM 684 N N . ALA A 1 90 ? 3.400 -25.982 -53.360 1.00 87.69 90 ALA A N 1
ATOM 685 C CA . ALA A 1 90 ? 4.238 -26.947 -52.644 1.00 87.69 90 ALA A CA 1
ATOM 686 C C . ALA A 1 90 ? 3.888 -27.017 -51.146 1.00 87.69 90 ALA A C 1
ATOM 688 O O . ALA A 1 90 ? 3.971 -28.085 -50.540 1.00 87.69 90 ALA A O 1
ATOM 689 N N . ALA A 1 91 ? 3.396 -25.912 -50.574 1.00 89.44 91 ALA A N 1
ATOM 690 C CA . ALA A 1 91 ? 2.921 -25.838 -49.197 1.00 89.44 91 ALA A CA 1
ATOM 691 C C . ALA A 1 91 ? 1.519 -26.443 -48.989 1.00 89.44 91 ALA A C 1
ATOM 693 O O . ALA A 1 91 ? 1.052 -26.501 -47.855 1.00 89.44 91 ALA A O 1
ATOM 694 N N . ARG A 1 92 ? 0.825 -26.901 -50.046 1.00 93.00 92 ARG A N 1
ATOM 695 C CA . ARG A 1 92 ? -0.583 -27.358 -50.000 1.00 93.00 92 ARG A CA 1
ATOM 696 C C . ARG A 1 92 ? -1.544 -26.277 -49.473 1.00 93.00 92 ARG A C 1
ATOM 698 O O . ARG A 1 92 ? -2.538 -26.595 -48.813 1.00 93.00 92 ARG A O 1
ATOM 705 N N . ILE A 1 93 ? -1.243 -25.013 -49.768 1.00 94.56 93 ILE A N 1
ATOM 706 C CA . ILE A 1 93 ? -2.071 -23.847 -49.448 1.00 94.56 93 ILE A CA 1
ATOM 707 C C . ILE A 1 93 ? -2.564 -23.254 -50.771 1.00 94.56 93 ILE A C 1
ATOM 709 O O . ILE A 1 93 ? -1.793 -23.107 -51.715 1.00 94.56 93 ILE A O 1
ATOM 713 N N . SER A 1 94 ? -3.858 -22.947 -50.854 1.00 95.38 94 SER A N 1
ATOM 714 C CA . SER A 1 94 ? -4.467 -22.325 -52.036 1.00 95.38 94 SER A CA 1
ATOM 715 C C . SER A 1 94 ? -5.329 -21.130 -51.646 1.00 95.38 94 SER A C 1
ATOM 717 O O . SER A 1 94 ? -5.984 -21.137 -50.603 1.00 95.38 94 SER A O 1
ATOM 719 N N . PHE A 1 95 ? -5.339 -20.111 -52.499 1.00 96.25 95 PHE A N 1
ATOM 720 C CA . PHE A 1 95 ? -6.036 -18.848 -52.292 1.00 96.25 95 PHE A CA 1
ATOM 721 C C . PHE A 1 95 ? -7.211 -18.745 -53.251 1.00 96.25 95 PHE A C 1
ATOM 723 O O . PHE A 1 95 ? -7.046 -18.738 -54.476 1.00 96.25 95 PHE A O 1
ATOM 730 N N . LYS A 1 96 ? -8.415 -18.658 -52.686 1.00 94.56 96 LYS A N 1
ATOM 731 C CA . LYS A 1 96 ? -9.661 -18.548 -53.438 1.00 94.56 96 LYS A CA 1
ATOM 732 C C . LYS A 1 96 ? -10.160 -17.112 -53.397 1.00 94.56 96 LYS A C 1
ATOM 734 O O . LYS A 1 96 ? -10.653 -16.653 -52.370 1.00 94.56 96 LYS A O 1
ATOM 739 N N . LEU A 1 97 ? -10.085 -16.417 -54.527 1.00 94.94 97 LEU A N 1
ATOM 740 C CA . LEU A 1 97 ? -10.563 -15.041 -54.629 1.00 94.94 97 LEU A CA 1
ATOM 741 C C . LEU A 1 97 ? -12.087 -14.968 -54.469 1.00 94.94 97 LEU A C 1
ATOM 743 O O . LEU A 1 97 ? -12.841 -15.606 -55.207 1.00 94.94 97 LEU A O 1
ATOM 747 N N . ARG A 1 98 ? -12.537 -14.189 -53.486 1.00 94.44 98 ARG A N 1
ATOM 748 C CA . ARG A 1 98 ? -13.952 -13.965 -53.172 1.00 94.44 98 ARG A CA 1
ATOM 749 C C . ARG A 1 98 ? -14.474 -12.656 -53.730 1.00 94.44 98 ARG A C 1
ATOM 751 O O . ARG A 1 98 ? -15.603 -12.626 -54.211 1.00 94.44 98 ARG A O 1
ATOM 758 N N . ASN A 1 99 ? -13.675 -11.595 -53.669 1.00 90.56 99 ASN A N 1
ATOM 759 C CA . ASN A 1 99 ? -14.076 -10.277 -54.145 1.00 90.56 99 ASN A CA 1
ATOM 760 C C . ASN A 1 99 ? -12.859 -9.413 -54.500 1.00 90.56 99 ASN A C 1
ATOM 762 O O . ASN A 1 99 ? -11.784 -9.589 -53.922 1.00 90.56 99 ASN A O 1
ATOM 766 N N . VAL A 1 100 ? -13.063 -8.462 -55.415 1.00 91.25 100 VAL A N 1
ATOM 767 C CA . VAL A 1 100 ? -12.099 -7.402 -55.727 1.00 91.25 100 VAL A CA 1
ATOM 768 C C . VAL A 1 100 ? -12.788 -6.050 -55.637 1.00 91.25 100 VAL A C 1
ATOM 770 O O . VAL A 1 100 ? -13.862 -5.871 -56.210 1.00 91.25 100 VAL A O 1
ATOM 773 N N . THR A 1 101 ? -12.175 -5.094 -54.942 1.00 89.62 101 THR A N 1
ATOM 774 C CA . THR A 1 101 ? -12.700 -3.726 -54.833 1.00 89.62 101 THR A CA 1
ATOM 775 C C . THR A 1 101 ? -11.690 -2.713 -55.344 1.00 89.62 101 THR A C 1
ATOM 777 O O . THR A 1 101 ? -10.514 -2.810 -55.002 1.00 89.62 101 THR A O 1
ATOM 780 N N . TRP A 1 102 ? -12.156 -1.702 -56.075 1.00 89.19 102 TRP A N 1
ATOM 781 C CA . TRP A 1 102 ? -11.349 -0.548 -56.467 1.00 89.19 102 TRP A CA 1
ATOM 782 C C . TRP A 1 102 ? -11.803 0.675 -55.684 1.00 89.19 102 TRP A C 1
ATOM 784 O O . TRP A 1 102 ? -12.978 1.042 -55.737 1.00 89.19 102 TRP A O 1
ATOM 794 N N . THR A 1 103 ? -10.874 1.296 -54.966 1.00 87.75 103 THR A N 1
ATOM 795 C CA . THR A 1 103 ? -11.148 2.448 -54.107 1.00 87.75 103 THR A CA 1
ATOM 796 C C . THR A 1 103 ? -10.237 3.603 -54.489 1.00 87.75 103 THR A C 1
ATOM 798 O O . THR A 1 103 ? -9.022 3.450 -54.568 1.00 87.75 103 THR A O 1
ATOM 801 N N . ILE A 1 104 ? -10.820 4.780 -54.699 1.00 84.44 104 ILE A N 1
ATOM 802 C CA . ILE A 1 104 ? -10.055 5.998 -54.972 1.00 84.44 104 ILE A CA 1
ATOM 803 C C . ILE A 1 104 ? -9.909 6.748 -53.661 1.00 84.44 104 ILE A C 1
ATOM 805 O O . ILE A 1 104 ? -10.886 7.272 -53.125 1.00 84.44 104 ILE A O 1
ATOM 809 N N . ASN A 1 105 ? -8.698 6.740 -53.120 1.00 86.06 105 ASN A N 1
ATOM 810 C CA . ASN A 1 105 ? -8.367 7.444 -51.895 1.00 86.06 105 ASN A CA 1
ATOM 811 C C . ASN A 1 105 ? -6.867 7.755 -51.900 1.00 86.06 105 ASN A C 1
ATOM 813 O O . ASN A 1 105 ? -6.037 6.867 -51.712 1.00 86.06 105 ASN A O 1
ATOM 817 N N . GLU A 1 106 ? -6.540 9.023 -52.146 1.00 82.31 106 GLU A N 1
ATOM 818 C CA . GLU A 1 106 ? -5.164 9.513 -52.259 1.00 82.31 106 GLU A CA 1
ATOM 819 C C . GLU A 1 106 ? -4.353 9.274 -50.979 1.00 82.31 106 GLU A C 1
ATOM 821 O O . GLU A 1 106 ? -3.201 8.844 -51.055 1.00 82.31 106 GLU A O 1
ATOM 826 N N . ASP A 1 107 ? -4.973 9.467 -49.812 1.00 82.56 107 ASP A N 1
ATOM 827 C CA . ASP A 1 107 ? -4.329 9.262 -48.515 1.00 82.56 107 ASP A CA 1
ATOM 828 C C . ASP A 1 107 ? -3.989 7.786 -48.288 1.00 82.56 107 ASP A C 1
ATOM 830 O O . ASP A 1 107 ? -2.899 7.460 -47.823 1.00 82.56 107 ASP A O 1
ATOM 834 N N . TRP A 1 108 ? -4.903 6.879 -48.640 1.00 86.62 108 TRP A N 1
ATOM 835 C CA . TRP A 1 108 ? -4.680 5.437 -48.511 1.00 86.62 108 TRP A CA 1
ATOM 836 C C . TRP A 1 108 ? -3.663 4.933 -49.543 1.00 86.62 108 TRP A C 1
ATOM 838 O O . TRP A 1 108 ? -2.797 4.132 -49.196 1.00 86.62 108 TRP A O 1
ATOM 848 N N . SER A 1 109 ? -3.728 5.428 -50.787 1.00 84.25 109 SER A N 1
ATOM 849 C CA . SER A 1 109 ? -2.838 4.994 -51.874 1.00 84.25 109 SER A CA 1
ATOM 850 C C . SER A 1 109 ? -1.383 5.414 -51.658 1.00 84.25 109 SER A C 1
ATOM 852 O O . SER A 1 109 ? -0.461 4.665 -51.967 1.00 84.25 109 SER A O 1
ATOM 854 N N . ASN A 1 110 ? -1.161 6.608 -51.102 1.00 81.62 110 ASN A N 1
ATOM 855 C CA . ASN A 1 110 ? 0.182 7.145 -50.879 1.00 81.62 110 ASN A CA 1
ATOM 856 C C . ASN A 1 110 ? 0.741 6.838 -49.477 1.00 81.62 110 ASN A C 1
ATOM 858 O O . ASN A 1 110 ? 1.824 7.317 -49.128 1.00 81.62 110 ASN A O 1
ATOM 862 N N . GLY A 1 111 ? 0.003 6.083 -48.653 1.00 73.50 111 GLY A N 1
ATOM 863 C CA . GLY A 1 111 ? 0.404 5.767 -47.285 1.00 73.50 111 GLY A CA 1
ATOM 864 C C . GLY A 1 111 ? 0.503 7.003 -46.391 1.00 73.50 111 GLY A C 1
ATOM 865 O O . GLY A 1 111 ? 1.465 7.146 -45.638 1.00 73.50 111 GLY A O 1
ATOM 866 N N . ALA A 1 112 ? -0.461 7.924 -46.467 1.00 75.25 112 ALA A N 1
ATOM 867 C CA . ALA A 1 112 ? -0.513 9.086 -45.584 1.00 75.25 112 ALA A CA 1
ATOM 868 C C . ALA A 1 112 ? -0.553 8.654 -44.108 1.00 75.25 112 ALA A C 1
ATOM 870 O O . ALA A 1 112 ? -0.949 7.534 -43.778 1.00 75.25 112 ALA A O 1
ATOM 871 N N . LYS A 1 113 ? -0.136 9.532 -43.194 1.00 72.44 113 LYS A N 1
ATOM 872 C CA . LYS A 1 113 ? 0.113 9.155 -41.798 1.00 72.44 113 LYS A CA 1
ATOM 873 C C . LYS A 1 113 ? -1.099 8.489 -41.127 1.00 72.44 113 LYS A C 1
ATOM 875 O O . LYS A 1 113 ? -2.149 9.114 -41.009 1.00 72.44 113 LYS A O 1
ATOM 880 N N . GLY A 1 114 ? -0.938 7.249 -40.655 1.00 68.38 114 GLY A N 1
ATOM 881 C CA . GLY A 1 114 ? -2.000 6.477 -39.991 1.00 68.38 114 GLY A CA 1
ATOM 882 C C . GLY A 1 114 ? -3.178 6.065 -40.891 1.00 68.38 114 GLY A C 1
ATOM 883 O O . GLY A 1 114 ? -4.219 5.645 -40.389 1.00 68.38 114 GLY A O 1
ATOM 884 N N . SER A 1 115 ? -3.045 6.198 -42.212 1.00 76.25 115 SER A N 1
ATOM 885 C CA . SER A 1 115 ? -4.116 5.915 -43.177 1.00 76.25 115 SER A CA 1
ATOM 886 C C . SER A 1 115 ? -4.508 4.437 -43.251 1.00 76.25 115 SER A C 1
ATOM 888 O O . SER A 1 115 ? -5.675 4.131 -43.507 1.00 76.25 115 SER A O 1
ATOM 890 N N . TYR A 1 116 ? -3.572 3.516 -42.992 1.00 78.62 116 TYR A N 1
ATOM 891 C CA . TYR A 1 116 ? -3.806 2.083 -43.175 1.00 78.62 116 TYR A CA 1
ATOM 892 C C . TYR A 1 116 ? -4.824 1.511 -42.188 1.00 78.62 116 TYR A C 1
ATOM 894 O O . TYR A 1 116 ? -5.623 0.669 -42.583 1.00 78.62 116 TYR A O 1
ATOM 902 N N . GLU A 1 117 ? -4.876 2.005 -40.948 1.00 76.12 117 GLU A N 1
ATOM 903 C CA . GLU A 1 117 ? -5.876 1.566 -39.963 1.00 76.12 117 GLU A CA 1
ATOM 904 C C . GLU A 1 117 ? -7.300 1.923 -40.423 1.00 76.12 117 GLU A C 1
ATOM 906 O O . GLU A 1 117 ? -8.208 1.094 -40.370 1.00 76.12 117 GLU A O 1
ATOM 911 N N . GLY A 1 118 ? -7.491 3.135 -40.955 1.00 77.75 118 GLY A N 1
ATOM 912 C CA . GLY A 1 118 ? -8.767 3.561 -41.534 1.00 77.75 118 GLY A CA 1
ATOM 913 C C . GLY A 1 118 ? -9.145 2.763 -42.785 1.00 77.75 118 GLY A C 1
ATOM 914 O O . GLY A 1 118 ? -10.300 2.357 -42.926 1.00 77.75 118 GLY A O 1
ATOM 915 N N . MET A 1 119 ? -8.172 2.497 -43.661 1.00 85.19 119 MET A N 1
ATOM 916 C CA . MET A 1 119 ? -8.353 1.670 -44.857 1.00 85.19 119 MET A CA 1
ATOM 917 C C . MET A 1 119 ? -8.793 0.245 -44.490 1.00 85.19 119 MET A C 1
ATOM 919 O O . MET A 1 119 ? -9.811 -0.232 -44.990 1.00 85.19 119 MET A O 1
ATOM 923 N N . MET A 1 120 ? -8.066 -0.411 -43.582 1.00 83.00 120 MET A N 1
ATOM 924 C CA . MET A 1 120 ? -8.328 -1.788 -43.158 1.00 83.00 120 MET A CA 1
ATOM 925 C C . MET A 1 120 ? -9.669 -1.906 -42.429 1.00 83.00 120 MET A C 1
ATOM 927 O O . MET A 1 120 ? -10.489 -2.733 -42.813 1.00 83.00 120 MET A O 1
ATOM 931 N N . ASN A 1 121 ? -9.958 -1.022 -41.467 1.00 79.81 121 ASN A N 1
ATOM 932 C CA . ASN A 1 121 ? -11.240 -1.021 -40.749 1.00 79.81 121 ASN A CA 1
ATOM 933 C C . ASN A 1 121 ? -12.450 -0.822 -41.674 1.00 79.81 121 ASN A C 1
ATOM 935 O O . ASN A 1 121 ? -13.554 -1.258 -41.350 1.00 79.81 121 ASN A O 1
ATOM 939 N N . THR A 1 122 ? -12.261 -0.141 -42.808 1.00 82.12 122 THR A N 1
ATOM 940 C CA . THR A 1 122 ? -13.346 0.139 -43.755 1.00 82.12 122 THR A CA 1
ATOM 941 C C . THR A 1 122 ? -13.552 -0.992 -44.758 1.00 82.12 122 THR A C 1
ATOM 943 O O . THR A 1 122 ? -14.690 -1.298 -45.109 1.00 82.12 122 THR A O 1
ATOM 946 N N . LEU A 1 123 ? -12.465 -1.574 -45.270 1.00 84.06 123 LEU A N 1
ATOM 947 C CA . LEU A 1 123 ? -12.507 -2.448 -46.444 1.00 84.06 123 LEU A CA 1
ATOM 948 C C . LEU A 1 123 ? -12.407 -3.945 -46.122 1.00 84.06 123 LEU A C 1
ATOM 950 O O . LEU A 1 123 ? -12.792 -4.750 -46.976 1.00 84.06 123 LEU A O 1
ATOM 954 N N . GLN A 1 124 ? -11.925 -4.314 -44.931 1.00 84.38 124 GLN A N 1
ATOM 955 C CA . GLN A 1 124 ? -11.700 -5.707 -44.547 1.00 84.38 124 GLN A CA 1
ATOM 956 C C . GLN A 1 124 ? -12.967 -6.560 -44.678 1.00 84.38 124 GLN A C 1
ATOM 958 O O . GLN A 1 124 ? -14.056 -6.191 -44.232 1.00 84.38 124 GLN A O 1
ATOM 963 N N . GLN A 1 125 ? -12.802 -7.752 -45.248 1.00 82.31 125 GLN A N 1
ATOM 964 C CA . GLN A 1 125 ? -13.853 -8.751 -45.413 1.00 82.31 125 GLN A CA 1
ATOM 965 C C . GLN A 1 125 ? -13.416 -10.115 -44.853 1.00 82.31 125 GLN A C 1
ATOM 967 O O . GLN A 1 125 ? -12.247 -10.492 -44.911 1.00 82.31 125 GLN A O 1
ATOM 972 N N . GLY A 1 126 ? -14.378 -10.876 -44.321 1.00 81.88 126 GLY A N 1
ATOM 973 C CA . GLY A 1 126 ? -14.140 -12.199 -43.729 1.00 81.88 126 GLY A CA 1
ATOM 974 C C . GLY A 1 126 ? -13.689 -12.176 -42.259 1.00 81.88 126 GLY A C 1
ATOM 975 O O . GLY A 1 126 ? -13.726 -11.138 -41.601 1.00 81.88 126 GLY A O 1
ATOM 976 N N . GLY A 1 127 ? -13.344 -13.356 -41.729 1.00 76.00 127 GLY A N 1
ATOM 977 C CA . GLY A 1 127 ? -12.852 -13.560 -40.360 1.00 76.00 127 GLY A CA 1
ATOM 978 C C . GLY A 1 127 ? -11.325 -13.687 -40.284 1.00 76.00 127 GLY A C 1
ATOM 979 O O . GLY A 1 127 ? -10.613 -13.316 -41.212 1.00 76.00 127 GLY A O 1
ATOM 980 N N . ASN A 1 128 ? -10.803 -14.239 -39.183 1.00 75.19 128 ASN A N 1
ATOM 981 C CA . ASN A 1 128 ? -9.354 -14.440 -38.983 1.00 75.19 128 ASN A CA 1
ATOM 982 C C . ASN A 1 128 ? -8.734 -15.510 -39.916 1.00 75.19 128 ASN A C 1
ATOM 984 O O . ASN A 1 128 ? -7.508 -15.607 -40.021 1.00 75.19 128 ASN A O 1
ATOM 988 N N . ASP A 1 129 ? -9.584 -16.291 -40.584 1.00 81.50 129 ASP A N 1
ATOM 989 C CA . ASP A 1 129 ? -9.282 -17.305 -41.596 1.00 81.50 129 ASP A CA 1
ATOM 990 C C . ASP A 1 129 ? -9.339 -16.767 -43.042 1.00 81.50 129 ASP A C 1
ATOM 992 O O . ASP A 1 129 ? -9.096 -17.522 -43.984 1.00 81.50 129 ASP A O 1
ATOM 996 N N . ALA A 1 130 ? -9.633 -15.475 -43.234 1.00 87.12 130 ALA A N 1
ATOM 997 C CA . ALA A 1 130 ? -9.672 -14.823 -44.542 1.00 87.12 130 ALA A CA 1
ATOM 998 C C . ALA A 1 130 ? -8.485 -13.865 -44.749 1.00 87.12 130 ALA A C 1
ATOM 1000 O O . ALA A 1 130 ? -8.130 -13.085 -43.863 1.00 87.12 130 ALA A O 1
ATOM 1001 N N . LEU A 1 131 ? -7.892 -13.893 -45.945 1.00 90.94 131 LEU A N 1
ATOM 1002 C CA . LEU A 1 131 ? -6.772 -13.037 -46.338 1.00 90.94 131 LEU A CA 1
ATOM 1003 C C . LEU A 1 131 ? -7.280 -11.785 -47.063 1.00 90.94 131 LEU A C 1
ATOM 1005 O O . LEU A 1 131 ? -8.005 -11.887 -48.050 1.00 90.94 131 LEU A O 1
ATOM 1009 N N . ASN A 1 132 ? -6.857 -10.604 -46.611 1.00 91.81 132 ASN A N 1
ATOM 1010 C CA . ASN A 1 132 ? -7.137 -9.331 -47.280 1.00 91.81 132 ASN A CA 1
ATOM 1011 C C . ASN A 1 132 ? -5.817 -8.724 -47.783 1.00 91.81 132 ASN A C 1
ATOM 1013 O O . ASN A 1 132 ? -4.928 -8.428 -46.980 1.00 91.81 132 ASN A O 1
ATOM 1017 N N . LEU A 1 133 ? -5.700 -8.558 -49.104 1.00 93.06 133 LEU A N 1
ATOM 1018 C CA . LEU A 1 133 ? -4.552 -7.951 -49.782 1.00 93.06 133 LEU A CA 1
ATOM 1019 C C . LEU A 1 133 ? -4.912 -6.542 -50.252 1.00 93.06 133 LEU A C 1
ATOM 1021 O O . LEU A 1 133 ? -5.855 -6.373 -51.024 1.00 93.06 133 LEU A O 1
ATOM 1025 N N . TYR A 1 134 ? -4.152 -5.541 -49.820 1.00 93.25 134 TYR A N 1
ATOM 1026 C CA . TYR A 1 134 ? -4.356 -4.140 -50.182 1.00 93.25 134 TYR A CA 1
ATOM 1027 C C . TYR A 1 134 ? -3.215 -3.674 -51.079 1.00 93.25 134 TYR A C 1
ATOM 1029 O O . TYR A 1 134 ? -2.078 -3.596 -50.630 1.00 93.25 134 TYR A O 1
ATOM 1037 N N . PHE A 1 135 ? -3.507 -3.352 -52.333 1.00 92.12 135 PHE A N 1
ATOM 1038 C CA . PHE A 1 135 ? -2.536 -2.816 -53.277 1.00 92.12 135 PHE A CA 1
ATOM 1039 C C . PHE A 1 135 ? -2.632 -1.294 -53.303 1.00 92.12 135 PHE A C 1
ATOM 1041 O O . PHE A 1 135 ? -3.696 -0.757 -53.612 1.00 92.12 135 PHE A O 1
ATOM 1048 N N . VAL A 1 136 ? -1.533 -0.618 -52.978 1.00 89.81 136 VAL A N 1
ATOM 1049 C CA . VAL A 1 136 ? -1.434 0.849 -52.884 1.00 89.81 136 VAL A CA 1
ATOM 1050 C C . VAL A 1 136 ? -0.275 1.350 -53.745 1.00 89.81 136 VAL A C 1
ATOM 1052 O O . VAL A 1 136 ? 0.700 0.626 -53.929 1.00 89.81 136 VAL A O 1
ATOM 1055 N N . ASP A 1 137 ? -0.335 2.579 -54.256 1.00 84.19 137 ASP A N 1
ATOM 1056 C CA . ASP A 1 137 ? 0.719 3.122 -55.134 1.00 84.19 137 ASP A CA 1
ATOM 1057 C C . ASP A 1 137 ? 2.058 3.327 -54.411 1.00 84.19 137 ASP A C 1
ATOM 1059 O O . ASP A 1 137 ? 3.135 3.244 -55.008 1.00 84.19 137 ASP A O 1
ATOM 1063 N N . ARG A 1 138 ? 2.012 3.596 -53.103 1.00 82.56 138 ARG A N 1
ATOM 1064 C CA . ARG A 1 138 ? 3.210 3.785 -52.291 1.00 82.56 138 ARG A CA 1
ATOM 1065 C C . ARG A 1 138 ? 2.998 3.266 -50.875 1.00 82.56 138 ARG A C 1
ATOM 1067 O O . ARG A 1 138 ? 2.138 3.747 -50.138 1.00 82.56 138 ARG A O 1
ATOM 1074 N N . VAL A 1 139 ? 3.825 2.300 -50.477 1.00 79.56 139 VAL A N 1
ATOM 1075 C CA . VAL A 1 139 ? 3.850 1.804 -49.097 1.00 79.56 139 VAL A CA 1
ATOM 1076 C C . VAL A 1 139 ? 4.860 2.619 -48.303 1.00 79.56 139 VAL A C 1
ATOM 1078 O O . VAL A 1 139 ? 6.031 2.685 -48.671 1.00 79.56 139 VAL A O 1
ATOM 1081 N N . THR A 1 140 ? 4.422 3.251 -47.218 1.00 76.56 140 THR A N 1
ATOM 1082 C CA . THR A 1 140 ? 5.298 4.050 -46.354 1.00 76.56 140 THR A CA 1
ATOM 1083 C C . THR A 1 140 ? 5.163 3.594 -44.906 1.00 76.56 140 THR A C 1
ATOM 1085 O O . THR A 1 140 ? 4.066 3.269 -44.444 1.00 76.56 140 THR A O 1
ATOM 1088 N N . GLN A 1 141 ? 6.260 3.624 -44.144 1.00 67.06 141 GLN A N 1
ATOM 1089 C CA . GLN A 1 141 ? 6.195 3.360 -42.698 1.00 67.06 141 GLN A CA 1
ATOM 1090 C C . GLN A 1 141 ? 5.304 4.369 -41.953 1.00 67.06 141 GLN A C 1
ATOM 1092 O O . GLN A 1 141 ? 4.733 4.036 -40.916 1.00 67.06 141 GLN A O 1
ATOM 1097 N N . SER A 1 142 ? 5.116 5.581 -42.493 1.00 64.00 142 SER A N 1
ATOM 1098 C CA . SER A 1 142 ? 4.225 6.588 -41.906 1.00 64.00 142 SER A CA 1
ATOM 1099 C C . SER A 1 142 ? 2.752 6.182 -41.903 1.00 64.00 142 SER A C 1
ATOM 1101 O O . SER A 1 142 ? 2.003 6.655 -41.048 1.00 64.00 142 SER A O 1
ATOM 1103 N N . GLY A 1 143 ? 2.320 5.303 -42.811 1.00 56.94 143 GLY A N 1
ATOM 1104 C CA . GLY A 1 143 ? 0.942 4.818 -42.838 1.00 56.94 143 GLY A CA 1
ATOM 1105 C C . GLY A 1 143 ? 0.561 3.924 -41.647 1.00 56.94 143 GLY A C 1
ATOM 1106 O O . GLY A 1 143 ? -0.633 3.757 -41.391 1.00 56.94 143 GLY A O 1
ATOM 1107 N N . LEU A 1 144 ? 1.539 3.402 -40.889 1.00 61.19 144 LEU A N 1
ATOM 1108 C CA . LEU A 1 144 ? 1.332 2.596 -39.680 1.00 61.19 144 LEU A CA 1
ATOM 1109 C C . LEU A 1 144 ? 1.098 3.476 -38.431 1.00 61.19 144 LEU A C 1
ATOM 1111 O O . LEU A 1 144 ? 1.785 4.486 -38.240 1.00 61.19 144 LEU A O 1
ATOM 1115 N N . PRO A 1 145 ? 0.171 3.104 -37.529 1.00 45.78 145 PRO A N 1
ATOM 1116 C CA . PRO A 1 145 ? -0.012 3.813 -36.267 1.00 45.78 145 PRO A CA 1
ATOM 1117 C C . PRO A 1 145 ? 1.207 3.614 -35.341 1.00 45.78 145 PRO A C 1
ATOM 1119 O O . PRO A 1 145 ? 1.641 2.491 -35.104 1.00 45.78 145 PRO A O 1
ATOM 1122 N N . ASN A 1 146 ? 1.723 4.716 -34.776 1.00 44.72 146 ASN A N 1
ATOM 1123 C CA . ASN A 1 146 ? 2.810 4.800 -33.774 1.00 44.72 146 ASN A CA 1
ATOM 1124 C C . ASN A 1 146 ? 4.286 4.764 -34.246 1.00 44.72 146 ASN A C 1
ATOM 1126 O O . ASN A 1 146 ? 5.169 4.617 -33.402 1.00 44.72 146 ASN A O 1
ATOM 1130 N N . PHE A 1 147 ? 4.602 4.987 -35.528 1.00 42.75 147 PHE A N 1
ATOM 1131 C CA . PHE A 1 147 ? 6.000 5.181 -35.973 1.00 42.75 147 PHE A CA 1
ATOM 1132 C C . PHE A 1 147 ? 6.483 6.651 -35.842 1.00 42.75 147 PHE A C 1
ATOM 1134 O O . PHE A 1 147 ? 5.721 7.595 -36.071 1.00 42.75 147 PHE A O 1
ATOM 1141 N N . ALA A 1 148 ? 7.747 6.857 -35.434 1.00 38.22 148 ALA A N 1
ATOM 1142 C CA . ALA A 1 148 ? 8.366 8.171 -35.180 1.00 38.22 148 ALA A CA 1
ATOM 1143 C C . ALA A 1 148 ? 8.608 8.987 -36.479 1.00 38.22 148 ALA A C 1
ATOM 1145 O O . ALA A 1 148 ? 8.839 8.395 -37.529 1.00 38.22 148 ALA A O 1
ATOM 1146 N N . PRO A 1 149 ? 8.586 10.339 -36.450 1.00 37.84 149 PRO A N 1
ATOM 1147 C CA . PRO A 1 149 ? 8.393 11.158 -37.656 1.00 37.84 149 PRO A CA 1
ATOM 1148 C C . PRO A 1 149 ? 9.603 11.334 -38.592 1.00 37.84 149 PRO A C 1
ATOM 1150 O O . PRO A 1 149 ? 9.516 12.147 -39.506 1.00 37.84 149 PRO A O 1
ATOM 1153 N N . ASN A 1 150 ? 10.715 10.615 -38.421 1.00 37.50 150 ASN A N 1
ATOM 1154 C CA . ASN A 1 150 ? 11.944 10.973 -39.138 1.00 37.50 150 ASN A CA 1
ATOM 1155 C C . ASN A 1 150 ? 12.734 9.835 -39.774 1.00 37.50 150 ASN A C 1
ATOM 1157 O O . ASN A 1 150 ? 13.904 10.026 -40.061 1.00 37.50 150 ASN A O 1
ATOM 1161 N N . GLU A 1 151 ? 12.095 8.731 -40.135 1.00 40.75 151 GLU A N 1
ATOM 1162 C CA . GLU A 1 151 ? 12.603 7.875 -41.211 1.00 40.75 151 GLU A CA 1
ATOM 1163 C C . GLU A 1 151 ? 11.483 7.694 -42.241 1.00 40.75 151 GLU A C 1
ATOM 1165 O O . GLU A 1 151 ? 10.557 6.918 -42.028 1.00 40.75 151 GLU A O 1
ATOM 1170 N N . ILE A 1 152 ? 11.499 8.457 -43.346 1.00 47.25 152 ILE A N 1
ATOM 1171 C CA . ILE A 1 152 ? 10.632 8.148 -44.493 1.00 47.25 152 ILE A CA 1
ATOM 1172 C C . ILE A 1 152 ? 11.354 7.066 -45.289 1.00 47.25 152 ILE A C 1
ATOM 1174 O O . ILE A 1 152 ? 12.133 7.354 -46.199 1.00 47.25 152 ILE A O 1
ATOM 1178 N N . SER A 1 153 ? 11.089 5.816 -44.926 1.00 55.53 153 SER A N 1
ATOM 1179 C CA . SER A 1 153 ? 11.402 4.680 -45.774 1.00 55.53 153 SER A CA 1
ATOM 1180 C C . SER A 1 153 ? 10.172 4.293 -46.600 1.00 55.53 153 SER A C 1
ATOM 1182 O O . SER A 1 153 ? 9.081 4.089 -46.061 1.00 55.53 153 SER A O 1
ATOM 1184 N N . ASP A 1 154 ? 10.330 4.234 -47.923 1.00 67.56 154 ASP A N 1
ATOM 1185 C CA . ASP A 1 154 ? 9.344 3.589 -48.792 1.00 67.56 154 ASP A CA 1
ATOM 1186 C C . ASP A 1 154 ? 9.598 2.083 -48.728 1.00 67.56 154 ASP A C 1
ATOM 1188 O O . ASP A 1 154 ? 10.747 1.673 -48.897 1.00 67.56 154 ASP A O 1
ATOM 1192 N N . LEU A 1 155 ? 8.545 1.307 -48.471 1.00 80.75 155 LEU A N 1
ATOM 1193 C CA . LEU A 1 155 ? 8.554 -0.155 -48.410 1.00 80.75 155 LEU A CA 1
ATOM 1194 C C . LEU A 1 155 ? 7.979 -0.751 -49.705 1.00 80.75 155 LEU A C 1
ATOM 1196 O O . LEU A 1 155 ? 7.256 -0.085 -50.455 1.00 80.75 155 LEU A O 1
ATOM 1200 N N . LEU A 1 156 ? 8.258 -2.030 -49.950 1.00 83.50 156 LEU A N 1
ATOM 1201 C CA . LEU A 1 156 ? 7.572 -2.817 -50.978 1.00 83.50 156 LEU A CA 1
ATOM 1202 C C . LEU A 1 156 ? 6.279 -3.443 -50.439 1.00 83.50 156 LEU A C 1
ATOM 1204 O O . LEU A 1 156 ? 5.312 -3.579 -51.188 1.00 83.50 156 LEU A O 1
ATOM 1208 N N . GLY A 1 157 ? 6.231 -3.764 -49.146 1.00 83.81 157 GLY A N 1
ATOM 1209 C CA . GLY A 1 157 ? 5.044 -4.296 -48.489 1.00 83.81 157 GLY A CA 1
ATOM 1210 C C . GLY A 1 157 ? 5.173 -4.391 -46.969 1.00 83.81 157 GLY A C 1
ATOM 1211 O O . GLY A 1 157 ? 6.224 -4.095 -46.392 1.00 83.81 157 GLY A O 1
ATOM 1212 N N . PHE A 1 158 ? 4.060 -4.740 -46.325 1.00 85.44 158 PHE A N 1
ATOM 1213 C CA . PHE A 1 158 ? 4.049 -5.249 -44.959 1.00 85.44 158 PHE A CA 1
ATOM 1214 C C . PHE A 1 158 ? 2.869 -6.187 -44.697 1.00 85.44 158 PHE A C 1
ATOM 1216 O O . PHE A 1 158 ? 1.791 -6.038 -45.282 1.00 85.44 158 PHE A O 1
ATOM 1223 N N . ALA A 1 159 ? 3.037 -7.074 -43.719 1.00 82.06 159 ALA A N 1
ATOM 1224 C CA . ALA A 1 159 ? 1.984 -7.931 -43.200 1.00 82.06 159 ALA A CA 1
ATOM 1225 C C . ALA A 1 159 ? 1.885 -7.914 -41.672 1.00 82.06 159 ALA A C 1
ATOM 1227 O O . ALA A 1 159 ? 2.839 -7.628 -40.943 1.00 82.06 159 ALA A O 1
ATOM 1228 N N . SER A 1 160 ? 0.698 -8.261 -41.178 1.00 74.19 160 SER A N 1
ATOM 1229 C CA . SER A 1 160 ? 0.466 -8.548 -39.763 1.00 74.19 160 SER A CA 1
ATOM 1230 C C . SER A 1 160 ? 0.745 -10.023 -39.451 1.00 74.19 160 SER A C 1
ATOM 1232 O O . SER A 1 160 ? 0.090 -10.908 -40.010 1.00 74.19 160 SER A O 1
ATOM 1234 N N . MET A 1 161 ? 1.652 -10.281 -38.505 1.00 72.88 161 MET A N 1
ATOM 1235 C CA . MET A 1 161 ? 1.921 -11.627 -37.977 1.00 72.88 161 MET A CA 1
ATOM 1236 C C . MET A 1 161 ? 0.709 -12.178 -37.189 1.00 72.88 161 MET A C 1
ATOM 1238 O O . MET A 1 161 ? -0.094 -11.390 -36.672 1.00 72.88 161 MET A O 1
ATOM 1242 N N . PRO A 1 162 ? 0.549 -13.511 -37.056 1.00 67.25 162 PRO A N 1
ATOM 1243 C CA . PRO A 1 162 ? -0.449 -14.107 -36.164 1.00 67.25 162 PRO A CA 1
ATOM 1244 C C . PRO A 1 162 ? -0.257 -13.638 -34.703 1.00 67.25 162 PRO A C 1
ATOM 1246 O O . PRO A 1 162 ? 0.884 -13.546 -34.251 1.00 67.25 162 PRO A O 1
ATOM 1249 N N . PRO A 1 163 ? -1.332 -13.335 -33.950 1.00 57.12 163 PRO A N 1
ATOM 1250 C CA . PRO A 1 163 ? -1.217 -12.823 -32.584 1.00 57.12 163 PRO A CA 1
ATOM 1251 C C . PRO A 1 163 ? -0.776 -13.902 -31.581 1.00 57.12 163 PRO A C 1
ATOM 1253 O O . PRO A 1 163 ? -1.214 -15.048 -31.662 1.00 57.12 163 PRO A O 1
ATOM 1256 N N . ASP A 1 164 ? 0.007 -13.514 -30.569 1.00 43.53 164 ASP A N 1
ATOM 1257 C CA . ASP A 1 164 ? 0.238 -14.342 -29.380 1.00 43.53 164 ASP A CA 1
ATOM 1258 C C . ASP A 1 164 ? -1.079 -14.557 -28.613 1.00 43.53 164 ASP A C 1
ATOM 1260 O O . ASP A 1 164 ? -1.913 -13.653 -28.521 1.00 43.53 164 ASP A O 1
ATOM 1264 N N . ALA A 1 165 ? -1.247 -15.729 -27.991 1.00 36.09 165 ALA A N 1
ATOM 1265 C CA . ALA A 1 165 ? -2.466 -16.180 -27.294 1.00 36.09 165 ALA A CA 1
ATOM 1266 C C . ALA A 1 165 ? -2.992 -15.266 -26.152 1.00 36.09 165 ALA A C 1
ATOM 1268 O O . ALA A 1 165 ? -4.020 -15.570 -25.550 1.00 36.09 165 ALA A O 1
ATOM 1269 N N . ASN A 1 166 ? -2.319 -14.146 -25.866 1.00 34.66 166 ASN A N 1
ATOM 1270 C CA . ASN A 1 166 ? -2.696 -13.130 -24.880 1.00 34.66 166 ASN A CA 1
ATOM 1271 C C . ASN A 1 166 ? -3.121 -11.777 -25.492 1.00 34.66 166 ASN A C 1
ATOM 1273 O O . ASN A 1 166 ? -3.358 -10.826 -24.746 1.00 34.66 166 ASN A O 1
ATOM 1277 N N . ALA A 1 167 ? -3.236 -11.653 -26.817 1.00 37.03 167 ALA A N 1
ATOM 1278 C CA . ALA A 1 167 ? -3.766 -10.443 -27.442 1.00 37.03 167 ALA A CA 1
ATOM 1279 C C . ALA A 1 167 ? -5.305 -10.420 -27.369 1.00 37.03 167 ALA A C 1
ATOM 1281 O O . ALA A 1 167 ? -5.988 -11.231 -27.991 1.00 37.03 167 ALA A O 1
ATOM 1282 N N . SER A 1 168 ? -5.865 -9.478 -26.607 1.00 32.56 168 SER A N 1
ATOM 1283 C CA . SER A 1 168 ? -7.316 -9.290 -26.462 1.00 32.56 168 SER A CA 1
ATOM 1284 C C . SER A 1 168 ? -7.982 -8.516 -27.609 1.00 32.56 168 SER A C 1
ATOM 1286 O O . SER A 1 168 ? -9.187 -8.295 -27.543 1.00 32.56 168 SER A O 1
ATOM 1288 N N . ASP A 1 169 ? -7.240 -8.135 -28.652 1.00 38.03 169 ASP A N 1
ATOM 1289 C CA . ASP A 1 169 ? -7.773 -7.500 -29.865 1.00 38.03 169 ASP A CA 1
ATOM 1290 C C . ASP A 1 169 ? -7.572 -8.433 -31.063 1.00 38.03 169 ASP A C 1
ATOM 1292 O O . ASP A 1 169 ? -6.614 -8.326 -31.827 1.00 38.03 169 ASP A O 1
ATOM 1296 N N . SER A 1 170 ? -8.486 -9.388 -31.234 1.00 41.31 170 SER A N 1
ATOM 1297 C CA . SER A 1 170 ? -8.566 -10.167 -32.468 1.00 41.31 170 SER A CA 1
ATOM 1298 C C . SER A 1 170 ? -9.393 -9.403 -33.503 1.00 41.31 170 SER A C 1
ATOM 1300 O O . SER A 1 170 ? -10.538 -9.760 -33.778 1.00 41.31 170 SER A O 1
ATOM 1302 N N . THR A 1 171 ? -8.832 -8.349 -34.083 1.00 41.56 171 THR A N 1
ATOM 1303 C CA . THR A 1 171 ? -9.380 -7.791 -35.323 1.00 41.56 171 THR A CA 1
ATOM 1304 C C . THR A 1 171 ? -8.254 -7.363 -36.256 1.00 41.56 171 THR A C 1
ATOM 1306 O O . THR A 1 171 ? -7.631 -6.325 -36.062 1.00 41.56 171 THR A O 1
ATOM 1309 N N . SER A 1 172 ? -8.089 -8.172 -37.310 1.00 51.47 172 SER A N 1
ATOM 1310 C CA . SER A 1 172 ? -7.465 -7.867 -38.606 1.00 51.47 172 SER A CA 1
ATOM 1311 C C . SER A 1 172 ? -5.978 -8.224 -38.788 1.00 51.47 172 SER A C 1
ATOM 1313 O O . SER A 1 172 ? -5.075 -7.469 -38.447 1.00 51.47 172 SER A O 1
ATOM 1315 N N . SER A 1 173 ? -5.714 -9.398 -39.382 1.00 56.22 173 SER A N 1
ATOM 1316 C CA . SER A 1 173 ? -4.414 -9.697 -40.001 1.00 56.22 173 SER A CA 1
ATOM 1317 C C . SER A 1 173 ? -4.475 -9.367 -41.494 1.00 56.22 173 SER A C 1
ATOM 1319 O O . SER A 1 173 ? -5.209 -10.032 -42.225 1.00 56.22 173 SER A O 1
ATOM 1321 N N . ASN A 1 174 ? -3.699 -8.383 -41.949 1.00 73.50 174 ASN A N 1
ATOM 1322 C CA . ASN A 1 174 ? -3.769 -7.826 -43.306 1.00 73.50 174 ASN A CA 1
ATOM 1323 C C . ASN A 1 174 ? -2.388 -7.819 -43.986 1.00 73.50 174 ASN A C 1
ATOM 1325 O O . ASN A 1 174 ? -1.376 -7.786 -43.285 1.00 73.50 174 ASN A O 1
ATOM 1329 N N . CYS A 1 175 ? -2.348 -7.782 -45.325 1.00 85.94 175 CYS A N 1
ATOM 1330 C CA . CYS A 1 175 ? -1.123 -7.516 -46.096 1.00 85.94 175 CYS A CA 1
ATOM 1331 C C . CYS A 1 175 ? -1.319 -6.285 -46.990 1.00 85.94 175 CYS A C 1
ATOM 1333 O O . CYS A 1 175 ? -2.275 -6.235 -47.766 1.00 85.94 175 CYS A O 1
ATOM 1335 N N . VAL A 1 176 ? -0.414 -5.310 -46.915 1.00 89.56 176 VAL A N 1
ATOM 1336 C CA . VAL A 1 176 ? -0.392 -4.135 -47.798 1.00 89.56 176 VAL A CA 1
ATOM 1337 C C . VAL A 1 176 ? 0.813 -4.235 -48.716 1.00 89.56 176 VAL A C 1
ATOM 1339 O O . VAL A 1 176 ? 1.938 -4.372 -48.246 1.00 89.56 176 VAL A O 1
ATOM 1342 N N . ILE A 1 177 ? 0.571 -4.165 -50.019 1.00 90.94 177 ILE A N 1
ATOM 1343 C CA . ILE A 1 177 ? 1.546 -4.403 -51.079 1.00 90.94 177 ILE A CA 1
ATOM 1344 C C . ILE A 1 177 ? 1.636 -3.161 -51.957 1.00 90.94 177 ILE A C 1
ATOM 1346 O O . ILE A 1 177 ? 0.624 -2.545 -52.297 1.00 90.94 177 ILE A O 1
ATOM 1350 N N . ASN A 1 178 ? 2.846 -2.802 -52.364 1.00 90.06 178 ASN A N 1
ATOM 1351 C CA . ASN A 1 178 ? 3.042 -1.758 -53.350 1.00 90.06 178 ASN A CA 1
ATOM 1352 C C . ASN A 1 178 ? 2.599 -2.255 -54.736 1.00 90.06 178 ASN A C 1
ATOM 1354 O O . ASN A 1 178 ? 3.079 -3.275 -55.222 1.00 90.06 178 ASN A O 1
ATOM 1358 N N . SER A 1 179 ? 1.695 -1.534 -55.394 1.00 88.69 179 SER A N 1
ATOM 1359 C CA . SER A 1 179 ? 1.112 -1.917 -56.683 1.00 88.69 179 SER A CA 1
ATOM 1360 C C . SER A 1 179 ? 2.169 -2.125 -57.777 1.00 88.69 179 SER A C 1
ATOM 1362 O O . SER A 1 179 ? 1.985 -2.971 -58.656 1.00 88.69 179 SER A O 1
ATOM 1364 N N . GLY A 1 180 ? 3.313 -1.436 -57.689 1.00 85.31 180 GLY A N 1
ATOM 1365 C CA . GLY A 1 180 ? 4.425 -1.567 -58.631 1.00 85.31 180 GLY A CA 1
ATOM 1366 C C . GLY A 1 180 ? 5.153 -2.918 -58.619 1.00 85.31 180 GLY A C 1
ATOM 1367 O O . GLY A 1 180 ? 5.900 -3.171 -59.565 1.00 85.31 180 GLY A O 1
ATOM 1368 N N . THR A 1 181 ? 4.943 -3.767 -57.602 1.00 91.19 181 THR A N 1
ATOM 1369 C CA . THR A 1 181 ? 5.552 -5.113 -57.488 1.00 91.19 181 THR A CA 1
ATOM 1370 C C . THR A 1 181 ? 4.676 -6.232 -58.052 1.00 91.19 181 THR A C 1
ATOM 1372 O O . THR A 1 181 ? 5.090 -7.390 -58.122 1.00 91.19 181 THR A O 1
ATOM 1375 N N . THR A 1 182 ? 3.455 -5.906 -58.482 1.00 91.31 182 THR A N 1
ATOM 1376 C CA . THR A 1 182 ? 2.569 -6.874 -59.142 1.00 91.31 182 THR A CA 1
ATOM 1377 C C . THR A 1 182 ? 3.176 -7.390 -60.458 1.00 91.31 182 THR A C 1
ATOM 1379 O O . THR A 1 182 ? 4.034 -6.716 -61.036 1.00 91.31 182 THR A O 1
ATOM 1382 N N . PRO A 1 183 ? 2.746 -8.561 -60.976 1.00 92.50 183 PRO A N 1
ATOM 1383 C CA . PRO A 1 183 ? 3.275 -9.120 -62.218 1.00 92.50 183 PRO A CA 1
ATOM 1384 C C . PRO A 1 183 ? 3.170 -8.148 -63.399 1.00 92.50 183 PRO A C 1
ATOM 1386 O O . PRO A 1 183 ? 2.071 -7.777 -63.820 1.00 92.50 183 PRO A O 1
ATOM 1389 N N . GLY A 1 184 ? 4.320 -7.755 -63.952 1.00 82.75 184 GLY A N 1
ATOM 1390 C CA . GLY A 1 184 ? 4.410 -6.772 -65.037 1.00 82.75 184 GLY A CA 1
ATOM 1391 C C . GLY A 1 184 ? 4.335 -5.307 -64.583 1.00 82.75 184 GLY A C 1
ATOM 1392 O O . GLY A 1 184 ? 4.173 -4.422 -65.423 1.00 82.75 184 GLY A O 1
ATOM 1393 N N . GLY A 1 185 ? 4.442 -5.047 -63.277 1.00 84.44 185 GLY A N 1
ATOM 1394 C CA . GLY A 1 185 ? 4.531 -3.714 -62.682 1.00 84.44 185 GLY A CA 1
ATOM 1395 C C . GLY A 1 185 ? 5.851 -2.989 -62.982 1.00 84.44 185 GLY A C 1
ATOM 1396 O O . GLY A 1 185 ? 6.769 -3.533 -63.598 1.00 84.44 185 GLY A O 1
ATOM 1397 N N . TYR A 1 186 ? 5.952 -1.728 -62.555 1.00 81.31 186 TYR A N 1
ATOM 1398 C CA . TYR A 1 186 ? 7.057 -0.830 -62.921 1.00 81.31 186 TYR A CA 1
ATOM 1399 C C . TYR A 1 186 ? 8.331 -0.980 -62.065 1.00 81.31 186 TYR A C 1
ATOM 1401 O O . TYR A 1 186 ? 9.337 -0.338 -62.373 1.00 81.31 186 TYR A O 1
ATOM 1409 N N . MET A 1 187 ? 8.321 -1.783 -60.992 1.00 80.56 187 MET A N 1
ATOM 1410 C CA . MET A 1 187 ? 9.500 -1.986 -60.138 1.00 80.56 187 MET A CA 1
ATOM 1411 C C . MET A 1 187 ? 10.376 -3.141 -60.632 1.00 80.56 187 MET A C 1
ATOM 1413 O O . MET A 1 187 ? 10.201 -4.293 -60.247 1.00 80.56 187 MET A O 1
ATOM 1417 N N . ASN A 1 188 ? 11.339 -2.818 -61.498 1.00 78.12 188 ASN A N 1
ATOM 1418 C CA . ASN A 1 188 ? 12.296 -3.789 -62.036 1.00 78.12 188 ASN A CA 1
ATOM 1419 C C . ASN A 1 188 ? 13.029 -4.553 -60.920 1.00 78.12 188 ASN A C 1
ATOM 1421 O O . ASN A 1 188 ? 13.569 -3.937 -60.003 1.00 78.12 188 ASN A O 1
ATOM 1425 N N . GLY A 1 189 ? 13.074 -5.882 -61.042 1.00 79.62 189 GLY A N 1
ATOM 1426 C CA . GLY A 1 189 ? 13.682 -6.788 -60.059 1.00 79.62 189 GLY A CA 1
ATOM 1427 C C . GLY A 1 189 ? 12.710 -7.292 -58.986 1.00 79.62 189 GLY A C 1
ATOM 1428 O O . GLY A 1 189 ? 13.001 -8.296 -58.348 1.00 79.62 189 GLY A O 1
ATOM 1429 N N . THR A 1 190 ? 11.538 -6.663 -58.815 1.00 85.81 190 THR A N 1
ATOM 1430 C CA . THR A 1 190 ? 10.501 -7.088 -57.849 1.00 85.81 190 THR A CA 1
ATOM 1431 C C . THR A 1 190 ? 9.080 -7.084 -58.427 1.00 85.81 190 THR A C 1
ATOM 1433 O O . THR A 1 190 ? 8.099 -6.995 -57.695 1.00 85.81 190 THR A O 1
ATOM 1436 N N . ASN A 1 191 ? 8.948 -7.147 -59.755 1.00 86.75 191 ASN A N 1
ATOM 1437 C CA . ASN A 1 191 ? 7.685 -7.043 -60.494 1.00 86.75 191 ASN A CA 1
ATOM 1438 C C . ASN A 1 191 ? 7.173 -8.380 -61.058 1.00 86.75 191 ASN A C 1
ATOM 1440 O O . ASN A 1 191 ? 6.479 -8.390 -62.081 1.00 86.75 191 ASN A O 1
ATOM 1444 N N . LEU A 1 192 ? 7.505 -9.511 -60.425 1.00 90.94 192 LEU A N 1
ATOM 1445 C CA . LEU A 1 192 ? 6.922 -10.824 -60.746 1.00 90.94 192 LEU A CA 1
ATOM 1446 C C . LEU A 1 192 ? 5.890 -11.265 -59.696 1.00 90.94 192 LEU A C 1
ATOM 1448 O O . LEU A 1 192 ? 5.325 -12.351 -59.808 1.00 90.94 192 LEU A O 1
ATOM 1452 N N . GLY A 1 193 ? 5.603 -10.414 -58.707 1.00 89.94 193 GLY A N 1
ATOM 1453 C CA . GLY A 1 193 ? 4.598 -10.643 -57.677 1.00 89.94 193 GLY A CA 1
ATOM 1454 C C . GLY A 1 193 ? 5.102 -11.369 -56.428 1.00 89.94 193 GLY A C 1
ATOM 1455 O O . GLY A 1 193 ? 4.265 -11.717 -55.590 1.00 89.94 193 GLY A O 1
ATOM 1456 N N . ARG A 1 194 ? 6.420 -11.587 -56.252 1.00 93.56 194 ARG A N 1
ATOM 1457 C CA . ARG A 1 194 ? 6.958 -12.295 -55.066 1.00 93.56 194 ARG A CA 1
ATOM 1458 C C . ARG A 1 194 ? 6.954 -11.452 -53.802 1.00 93.56 194 ARG A C 1
ATOM 1460 O O . ARG A 1 194 ? 6.949 -12.013 -52.712 1.00 93.56 194 ARG A O 1
ATOM 1467 N N . THR A 1 195 ? 6.831 -10.132 -53.926 1.00 90.50 195 THR A N 1
ATOM 1468 C CA . THR A 1 195 ? 6.567 -9.265 -52.767 1.00 90.50 195 THR A CA 1
ATOM 1469 C C . THR A 1 195 ? 5.282 -9.693 -52.046 1.00 90.50 195 THR A C 1
ATOM 1471 O O . THR A 1 195 ? 5.277 -9.827 -50.829 1.00 90.50 195 THR A O 1
ATOM 1474 N N . ALA A 1 196 ? 4.199 -10.002 -52.770 1.00 91.75 196 ALA A N 1
ATOM 1475 C CA . ALA A 1 196 ? 2.984 -10.511 -52.132 1.00 91.75 196 ALA A CA 1
ATOM 1476 C C . ALA A 1 196 ? 3.196 -11.905 -51.516 1.00 91.75 196 ALA A C 1
ATOM 1478 O O . ALA A 1 196 ? 2.681 -12.172 -50.434 1.00 91.75 196 ALA A O 1
ATOM 1479 N N . THR A 1 197 ? 3.974 -12.778 -52.166 1.00 94.69 197 THR A N 1
ATOM 1480 C CA . THR A 1 197 ? 4.341 -14.099 -51.625 1.00 94.69 197 THR A CA 1
ATOM 1481 C C . THR A 1 197 ? 5.081 -13.975 -50.288 1.00 94.69 197 THR A C 1
ATOM 1483 O O . THR A 1 197 ? 4.729 -14.669 -49.334 1.00 94.69 197 THR A O 1
ATOM 1486 N N . HIS A 1 198 ? 6.034 -13.046 -50.194 1.00 93.62 198 HIS A N 1
ATOM 1487 C CA . HIS A 1 198 ? 6.803 -12.736 -48.987 1.00 93.62 198 HIS A CA 1
ATOM 1488 C C . HIS A 1 198 ? 5.908 -12.253 -47.834 1.00 93.62 198 HIS A C 1
ATOM 1490 O O . HIS A 1 198 ? 5.901 -12.836 -46.749 1.00 93.62 198 HIS A O 1
ATOM 1496 N N . GLU A 1 199 ? 5.069 -11.245 -48.085 1.00 91.81 199 GLU A N 1
ATOM 1497 C CA . GLU A 1 199 ? 4.165 -10.701 -47.063 1.00 91.81 199 GLU A CA 1
ATOM 1498 C C . GLU A 1 199 ? 3.116 -11.724 -46.604 1.00 91.81 199 GLU A C 1
ATOM 1500 O O . GLU A 1 199 ? 2.755 -11.790 -45.427 1.00 91.81 199 GLU A O 1
ATOM 1505 N N . VAL A 1 200 ? 2.634 -12.577 -47.510 1.00 92.94 200 VAL A N 1
ATOM 1506 C CA . VAL A 1 200 ? 1.733 -13.672 -47.134 1.00 92.94 200 VAL A CA 1
ATOM 1507 C C . VAL A 1 200 ? 2.473 -14.735 -46.308 1.00 92.94 200 VAL A C 1
ATOM 1509 O O . VAL A 1 200 ? 1.877 -15.311 -45.399 1.00 92.94 200 VAL A O 1
ATOM 1512 N N . GLY A 1 201 ? 3.775 -14.945 -46.523 1.00 90.12 201 GLY A N 1
ATOM 1513 C CA . GLY A 1 201 ? 4.621 -15.766 -45.648 1.00 90.12 201 GLY A CA 1
ATOM 1514 C C . GLY A 1 201 ? 4.633 -15.260 -44.200 1.00 90.12 201 GLY A C 1
ATOM 1515 O O . GLY A 1 201 ? 4.375 -16.031 -43.270 1.00 90.12 201 GLY A O 1
ATOM 1516 N N . HIS A 1 202 ? 4.806 -13.950 -43.999 1.00 87.62 202 HIS A N 1
ATOM 1517 C CA . HIS A 1 202 ? 4.649 -13.309 -42.685 1.00 87.62 202 HIS A CA 1
ATOM 1518 C C . HIS A 1 202 ? 3.227 -13.452 -42.126 1.00 87.62 202 HIS A C 1
ATOM 1520 O O . HIS A 1 202 ? 3.041 -13.745 -40.945 1.00 87.62 202 HIS A O 1
ATOM 1526 N N . TRP A 1 203 ? 2.194 -13.343 -42.964 1.00 87.06 203 TRP A N 1
ATOM 1527 C CA . TRP A 1 203 ? 0.811 -13.579 -42.533 1.00 87.06 203 TRP A CA 1
ATOM 1528 C C . TRP A 1 203 ? 0.592 -15.009 -42.003 1.00 87.06 203 TRP A C 1
ATOM 1530 O O . TRP A 1 203 ? -0.200 -15.216 -41.079 1.00 87.06 203 TRP A O 1
ATOM 1540 N N . PHE A 1 204 ? 1.327 -16.000 -42.511 1.00 88.12 204 PHE A N 1
ATOM 1541 C CA . PHE A 1 204 ? 1.354 -17.357 -41.953 1.00 88.12 204 PHE A CA 1
ATOM 1542 C C . PHE A 1 204 ? 2.339 -17.550 -40.784 1.00 88.12 204 PHE A C 1
ATOM 1544 O O . PHE A 1 204 ? 2.369 -18.632 -40.197 1.00 88.12 204 PHE A O 1
ATOM 1551 N N . GLY A 1 205 ? 3.088 -16.515 -40.396 1.00 83.94 205 GLY A N 1
ATOM 1552 C CA . GLY A 1 205 ? 3.980 -16.507 -39.236 1.00 83.94 205 GLY A CA 1
ATOM 1553 C C . GLY A 1 205 ? 5.424 -16.937 -39.514 1.00 83.94 205 GLY A C 1
ATOM 1554 O O . GLY A 1 205 ? 6.115 -17.376 -38.587 1.00 83.94 205 GLY A O 1
ATOM 1555 N N . LEU A 1 206 ? 5.880 -16.831 -40.766 1.00 89.06 206 LEU A N 1
ATOM 1556 C CA . LEU A 1 206 ? 7.296 -16.968 -41.114 1.00 89.06 206 LEU A CA 1
ATOM 1557 C C . LEU A 1 206 ? 8.060 -15.678 -40.796 1.00 89.06 206 LEU A C 1
ATOM 1559 O O . LEU A 1 206 ? 7.534 -14.583 -40.971 1.00 89.06 206 LEU A O 1
ATOM 1563 N N . GLU A 1 207 ? 9.294 -15.816 -40.326 1.00 87.75 207 GLU A N 1
ATOM 1564 C CA . GLU A 1 207 ? 10.236 -14.708 -40.124 1.00 87.75 207 GLU A CA 1
ATOM 1565 C C . GLU A 1 207 ? 11.207 -14.633 -41.317 1.00 87.75 207 GLU A C 1
ATOM 1567 O O . GLU A 1 207 ? 11.236 -15.533 -42.159 1.00 87.75 207 GLU A O 1
ATOM 1572 N N . HIS A 1 208 ? 11.990 -13.557 -41.407 1.00 89.94 208 HIS A N 1
ATOM 1573 C CA . HIS A 1 208 ? 13.054 -13.453 -42.410 1.00 89.94 208 HIS A CA 1
ATOM 1574 C C . HIS A 1 208 ? 14.153 -14.498 -42.172 1.00 89.94 208 HIS A C 1
ATOM 1576 O O . HIS A 1 208 ? 14.531 -14.722 -41.026 1.00 89.94 208 HIS A O 1
ATOM 1582 N N . VAL A 1 209 ? 14.742 -15.067 -43.231 1.00 87.38 209 VAL A N 1
ATOM 1583 C CA . VAL A 1 209 ? 15.792 -16.111 -43.105 1.00 87.38 209 VAL A CA 1
ATOM 1584 C C . VAL A 1 209 ? 17.096 -15.628 -42.452 1.00 87.38 209 VAL A C 1
ATOM 1586 O O . VAL A 1 209 ? 17.862 -16.424 -41.923 1.00 87.38 209 VAL A O 1
ATOM 1589 N N . PHE A 1 210 ? 17.359 -14.321 -42.479 1.00 85.69 210 PHE A N 1
ATOM 1590 C CA . PHE A 1 210 ? 18.525 -13.690 -41.843 1.00 85.69 210 PHE A CA 1
ATOM 1591 C C . PHE A 1 210 ? 18.240 -13.221 -40.407 1.00 85.69 210 PHE A C 1
ATOM 1593 O O . PHE A 1 210 ? 19.039 -12.523 -39.777 1.00 85.69 210 PHE A O 1
ATOM 1600 N N . GLU A 1 211 ? 17.068 -13.556 -39.875 1.00 82.50 211 GLU A N 1
ATOM 1601 C CA . GLU A 1 211 ? 16.690 -13.171 -38.532 1.00 82.50 211 GLU A CA 1
ATOM 1602 C C . GLU A 1 211 ? 17.504 -13.952 -37.494 1.00 82.50 211 GLU A C 1
ATOM 1604 O O . GLU A 1 211 ? 17.663 -15.162 -37.594 1.00 82.50 211 GLU A O 1
ATOM 1609 N N . GLY A 1 212 ? 18.044 -13.248 -36.495 1.00 72.56 212 GLY A N 1
ATOM 1610 C CA . GLY A 1 212 ? 19.002 -13.818 -35.537 1.00 72.56 212 GLY A CA 1
ATOM 1611 C C . GLY A 1 212 ? 20.454 -13.878 -36.033 1.00 72.56 212 GLY A C 1
ATOM 1612 O O . GLY A 1 212 ? 21.342 -14.163 -35.228 1.00 72.56 212 GLY A O 1
ATOM 1613 N N . GLY A 1 213 ? 20.724 -13.531 -37.298 1.00 82.69 213 GLY A N 1
ATOM 1614 C CA . GLY A 1 213 ? 22.071 -13.479 -37.871 1.00 82.69 213 GLY A CA 1
ATOM 1615 C C . GLY A 1 213 ? 22.774 -14.843 -37.880 1.00 82.69 213 GLY A C 1
ATOM 1616 O O . GLY A 1 213 ? 22.135 -15.886 -37.963 1.00 82.69 213 GLY A O 1
ATOM 1617 N N . CYS A 1 214 ? 24.102 -14.858 -37.719 1.00 83.00 214 CYS A N 1
ATOM 1618 C CA . CYS A 1 214 ? 24.899 -16.095 -37.635 1.00 83.00 214 CYS A CA 1
ATOM 1619 C C . CYS A 1 214 ? 24.789 -16.822 -36.280 1.00 83.00 214 CYS A C 1
ATOM 1621 O O . CYS A 1 214 ? 25.791 -17.305 -35.747 1.00 83.00 214 CYS A O 1
ATOM 1623 N N . ASN A 1 215 ? 23.601 -16.866 -35.679 1.00 76.00 215 ASN A N 1
ATOM 1624 C CA . ASN A 1 215 ? 23.384 -17.607 -34.444 1.00 76.00 215 ASN A CA 1
ATOM 1625 C C . ASN A 1 215 ? 23.156 -19.099 -34.763 1.00 76.00 215 ASN A C 1
ATOM 1627 O O . ASN A 1 215 ? 22.260 -19.409 -35.544 1.00 76.00 215 ASN A O 1
ATOM 1631 N N . PRO A 1 216 ? 23.928 -20.034 -34.174 1.00 67.00 216 PRO A N 1
ATOM 1632 C CA . PRO A 1 216 ? 23.733 -21.469 -34.393 1.00 67.00 216 PRO A CA 1
ATOM 1633 C C . PRO A 1 216 ? 22.426 -22.022 -33.808 1.00 67.00 216 PRO A C 1
ATOM 1635 O O . PRO A 1 216 ? 22.065 -23.152 -34.128 1.00 67.00 216 PRO A O 1
ATOM 1638 N N . ASP A 1 217 ? 21.751 -21.286 -32.918 1.00 72.38 217 ASP A N 1
ATOM 1639 C CA . ASP A 1 217 ? 20.502 -21.727 -32.299 1.00 72.38 217 ASP A CA 1
ATOM 1640 C C . ASP A 1 217 ? 19.276 -21.287 -33.131 1.00 72.38 217 ASP A C 1
ATOM 1642 O O . ASP A 1 217 ? 18.937 -20.096 -33.134 1.00 72.38 217 ASP A O 1
ATOM 1646 N N . PRO A 1 218 ? 18.551 -22.218 -33.786 1.00 58.91 218 PRO A N 1
ATOM 1647 C CA . PRO A 1 218 ? 17.368 -21.886 -34.579 1.00 58.91 218 PRO A CA 1
ATOM 1648 C C . PRO A 1 218 ? 16.225 -21.296 -33.733 1.00 58.91 218 PRO A C 1
ATOM 1650 O O . PRO A 1 218 ? 15.371 -20.598 -34.277 1.00 58.91 218 PRO A O 1
ATOM 1653 N N . ALA A 1 219 ? 16.211 -21.497 -32.405 1.00 62.94 219 ALA A N 1
ATOM 1654 C CA . ALA A 1 219 ? 15.232 -20.880 -31.503 1.00 62.94 219 ALA A CA 1
ATOM 1655 C C . ALA A 1 219 ? 15.486 -19.380 -31.255 1.00 62.94 219 ALA A C 1
ATOM 1657 O O . ALA A 1 219 ? 14.649 -18.698 -30.663 1.00 62.94 219 ALA A O 1
ATOM 1658 N N . LEU A 1 220 ? 16.629 -18.858 -31.701 1.00 63.72 220 LEU A N 1
ATOM 1659 C CA . LEU A 1 220 ? 16.972 -17.435 -31.673 1.00 63.72 220 LEU A CA 1
ATOM 1660 C C . LEU A 1 220 ? 17.000 -16.817 -33.085 1.00 63.72 220 LEU A C 1
ATOM 1662 O O . LEU A 1 220 ? 17.224 -15.609 -33.208 1.00 63.72 220 LEU A O 1
ATOM 1666 N N . GLY A 1 221 ? 16.746 -17.634 -34.117 1.00 74.75 221 GLY A N 1
ATOM 1667 C CA . GLY A 1 221 ? 16.754 -17.272 -35.533 1.00 74.75 221 GLY A CA 1
ATOM 1668 C C . GLY A 1 221 ? 15.373 -16.940 -36.118 1.00 74.75 221 GLY A C 1
ATOM 1669 O O . GLY A 1 221 ? 14.590 -16.173 -35.539 1.00 74.75 221 GLY A O 1
ATOM 1670 N N . ASP A 1 222 ? 15.063 -17.543 -37.267 1.00 81.50 222 ASP A N 1
ATOM 1671 C CA . ASP A 1 222 ? 13.760 -17.490 -37.949 1.00 81.50 222 ASP A CA 1
ATOM 1672 C C . ASP A 1 222 ? 12.774 -18.583 -37.468 1.00 81.50 222 ASP A C 1
ATOM 1674 O O . ASP A 1 222 ? 11.655 -18.698 -37.976 1.00 81.50 222 ASP A O 1
ATOM 1678 N N . PHE A 1 223 ? 13.175 -19.358 -36.450 1.00 82.06 223 PHE A N 1
ATOM 1679 C CA . PHE A 1 223 ? 12.448 -20.494 -35.874 1.00 82.06 223 PHE A CA 1
ATOM 1680 C C . PHE A 1 223 ? 12.221 -21.661 -36.842 1.00 82.06 223 PHE A C 1
ATOM 1682 O O . PHE A 1 223 ? 11.305 -22.469 -36.637 1.00 82.06 223 PHE A O 1
ATOM 1689 N N . VAL A 1 224 ? 13.050 -21.775 -37.880 1.00 83.50 224 VAL A N 1
ATOM 1690 C CA . VAL A 1 224 ? 13.025 -22.872 -38.838 1.00 83.50 224 VAL A CA 1
ATOM 1691 C C . VAL A 1 224 ? 14.415 -23.510 -38.908 1.00 83.50 224 VAL A C 1
ATOM 1693 O O . VAL A 1 224 ? 15.420 -22.866 -39.142 1.00 83.50 224 VAL A O 1
ATOM 1696 N N . ALA A 1 225 ? 14.504 -24.814 -38.640 1.00 82.62 225 ALA A N 1
ATOM 1697 C CA . ALA A 1 225 ? 15.805 -25.479 -38.519 1.00 82.62 225 ALA A CA 1
ATOM 1698 C C . ALA A 1 225 ? 16.463 -25.830 -39.869 1.00 82.62 225 ALA A C 1
ATOM 1700 O O . ALA A 1 225 ? 17.653 -26.132 -39.896 1.00 82.62 225 ALA A O 1
ATOM 1701 N N . ASP A 1 226 ? 15.696 -25.872 -40.965 1.00 85.62 226 ASP A N 1
ATOM 1702 C CA . ASP A 1 226 ? 16.190 -26.223 -42.306 1.00 85.62 226 ASP A CA 1
ATOM 1703 C C . ASP A 1 226 ? 16.468 -25.003 -43.202 1.00 85.62 226 ASP A C 1
ATOM 1705 O O . ASP A 1 226 ? 16.784 -25.173 -44.379 1.00 85.62 226 ASP A O 1
ATOM 1709 N N . THR A 1 227 ? 16.396 -23.791 -42.650 1.00 88.06 227 THR A N 1
ATOM 1710 C CA . THR A 1 227 ? 16.892 -22.550 -43.253 1.00 88.06 227 THR A CA 1
ATOM 1711 C C . THR A 1 227 ? 18.311 -22.269 -42.727 1.00 88.06 227 THR A C 1
ATOM 1713 O O . THR A 1 227 ? 18.516 -22.161 -41.517 1.00 88.06 227 THR A O 1
ATOM 1716 N N . PRO A 1 228 ? 19.336 -22.193 -43.598 1.00 88.12 228 PRO A N 1
ATOM 1717 C CA . PRO A 1 228 ? 20.691 -21.842 -43.175 1.00 88.12 228 PRO A CA 1
ATOM 1718 C C . PRO A 1 228 ? 20.766 -20.444 -42.547 1.00 88.12 228 PRO A C 1
ATOM 1720 O O . PRO A 1 228 ? 20.199 -19.485 -43.076 1.00 88.12 228 PRO A O 1
ATOM 1723 N N . ALA A 1 229 ? 21.514 -20.319 -41.448 1.00 85.94 229 ALA A N 1
ATOM 1724 C CA . ALA A 1 229 ? 21.739 -19.039 -40.783 1.00 85.94 229 ALA A CA 1
ATOM 1725 C C . ALA A 1 229 ? 22.434 -18.052 -41.733 1.00 85.94 229 ALA A C 1
ATOM 1727 O O . ALA A 1 229 ? 23.483 -18.362 -42.295 1.00 85.94 229 ALA A O 1
ATOM 1728 N N . SER A 1 230 ? 21.848 -16.866 -41.891 1.00 82.69 230 SER A N 1
ATOM 1729 C CA . SER A 1 230 ? 22.351 -15.801 -42.766 1.00 82.69 230 SER A CA 1
ATOM 1730 C C . SER A 1 230 ? 22.553 -14.525 -41.941 1.00 82.69 230 SER A C 1
ATOM 1732 O O . SER A 1 230 ? 21.691 -14.160 -41.146 1.00 82.69 230 SER A O 1
ATOM 1734 N N . ALA A 1 231 ? 23.691 -13.843 -42.085 1.00 81.38 231 ALA A N 1
ATOM 1735 C CA . ALA A 1 231 ? 24.023 -12.658 -41.285 1.00 81.38 231 ALA A CA 1
ATOM 1736 C C . ALA A 1 231 ? 23.174 -11.434 -41.661 1.00 81.38 231 ALA A C 1
ATOM 1738 O O . ALA A 1 231 ? 22.856 -10.599 -40.812 1.00 81.38 231 ALA A O 1
ATOM 1739 N N . ASP A 1 232 ? 22.852 -11.323 -42.948 1.00 80.62 232 ASP A N 1
ATOM 1740 C CA . ASP A 1 232 ? 22.215 -10.174 -43.572 1.00 80.62 232 ASP A CA 1
ATOM 1741 C C . ASP A 1 232 ? 21.421 -10.588 -44.817 1.00 80.62 232 ASP A C 1
ATOM 1743 O O . ASP A 1 232 ? 21.700 -11.604 -45.460 1.00 80.62 232 ASP A O 1
ATOM 1747 N N . SER A 1 233 ? 20.442 -9.760 -45.176 1.00 83.31 233 SER A N 1
ATOM 1748 C CA . SER A 1 233 ? 19.581 -9.967 -46.338 1.00 83.31 233 SER A CA 1
ATOM 1749 C C . SER A 1 233 ? 20.344 -9.916 -47.660 1.00 83.31 233 SER A C 1
ATOM 1751 O O . SER A 1 233 ? 21.298 -9.148 -47.807 1.00 83.31 233 SER A O 1
ATOM 1753 N N . SER A 1 234 ? 19.892 -10.653 -48.666 1.00 84.06 234 SER A N 1
ATOM 1754 C CA . SER A 1 234 ? 20.468 -10.586 -50.014 1.00 84.06 234 SER A CA 1
ATOM 1755 C C . SER A 1 234 ? 19.864 -9.455 -50.853 1.00 84.06 234 SER A C 1
ATOM 1757 O O . SER A 1 234 ? 18.822 -8.895 -50.534 1.00 84.06 234 SER A O 1
ATOM 1759 N N . THR A 1 235 ? 20.545 -9.056 -51.926 1.00 80.12 235 THR A N 1
ATOM 1760 C CA . THR A 1 235 ? 20.017 -8.138 -52.950 1.00 80.12 235 THR A CA 1
ATOM 1761 C C . THR A 1 235 ? 20.504 -8.629 -54.311 1.00 80.12 235 THR A C 1
ATOM 1763 O O . THR A 1 235 ? 21.670 -9.012 -54.435 1.00 80.12 235 THR A O 1
ATOM 1766 N N . GLY A 1 236 ? 19.637 -8.642 -55.327 1.00 83.88 236 GLY A N 1
ATOM 1767 C CA . GLY A 1 236 ? 19.922 -9.339 -56.585 1.00 83.88 236 GLY A CA 1
ATOM 1768 C C . GLY A 1 236 ? 19.858 -10.862 -56.419 1.00 83.88 236 GLY A C 1
ATOM 1769 O O . GLY A 1 236 ? 19.064 -11.363 -55.626 1.00 83.88 236 GLY A O 1
ATOM 1770 N N . CYS A 1 237 ? 20.717 -11.593 -57.140 1.00 88.94 237 CYS A N 1
ATOM 1771 C CA . CYS A 1 237 ? 20.845 -13.053 -57.032 1.00 88.94 237 CYS A CA 1
ATOM 1772 C C . CYS A 1 237 ? 22.308 -13.484 -56.790 1.00 88.94 237 CYS A C 1
ATOM 1774 O O . CYS A 1 237 ? 22.994 -13.921 -57.722 1.00 88.94 237 CYS A O 1
ATOM 1776 N N . PRO A 1 238 ? 22.843 -13.306 -55.566 1.00 88.69 238 PRO A N 1
ATOM 1777 C CA . PRO A 1 238 ? 24.255 -13.543 -55.273 1.00 88.69 238 PRO A CA 1
ATOM 1778 C C . PRO A 1 238 ? 24.557 -15.041 -55.085 1.00 88.69 238 PRO A C 1
ATOM 1780 O O . PRO A 1 238 ? 24.685 -15.532 -53.965 1.00 88.69 238 PRO A O 1
ATOM 1783 N N . ILE A 1 239 ? 24.687 -15.779 -56.194 1.00 88.62 239 ILE A N 1
ATOM 1784 C CA . ILE A 1 239 ? 24.981 -17.223 -56.187 1.00 88.62 239 ILE A CA 1
ATOM 1785 C C . ILE A 1 239 ? 26.269 -17.505 -55.400 1.00 88.62 239 ILE A C 1
ATOM 1787 O O . ILE A 1 239 ? 27.333 -16.973 -55.717 1.00 88.62 239 ILE A O 1
ATOM 1791 N N . GLY A 1 240 ? 26.174 -18.381 -54.398 1.00 83.31 240 GLY A N 1
ATOM 1792 C CA . GLY A 1 240 ? 27.308 -18.770 -53.556 1.00 83.31 240 GLY A CA 1
ATOM 1793 C C . GLY A 1 240 ? 27.553 -17.867 -52.344 1.00 83.31 240 GLY A C 1
ATOM 1794 O O . GLY A 1 240 ? 28.600 -18.010 -51.714 1.00 83.31 240 GLY A O 1
ATOM 1795 N N . LYS A 1 241 ? 26.630 -16.950 -52.008 1.00 87.44 241 LYS A N 1
ATOM 1796 C CA . LYS A 1 241 ? 26.715 -16.144 -50.780 1.00 87.44 241 LYS A CA 1
ATOM 1797 C C . LYS A 1 241 ? 26.800 -17.061 -49.551 1.00 87.44 241 LYS A C 1
ATOM 1799 O O . LYS A 1 241 ? 25.989 -17.969 -49.383 1.00 87.44 241 LYS A O 1
ATOM 1804 N N . HIS A 1 242 ? 27.802 -16.814 -48.710 1.00 88.69 242 HIS A N 1
ATOM 1805 C CA . HIS A 1 242 ? 28.018 -17.519 -47.447 1.00 88.69 242 HIS A CA 1
ATOM 1806 C C . HIS A 1 242 ? 28.464 -16.507 -46.395 1.00 88.69 242 HIS A C 1
ATOM 1808 O O . HIS A 1 242 ? 29.654 -16.244 -46.225 1.00 88.69 242 HIS A O 1
ATOM 1814 N N . SER A 1 243 ? 27.496 -15.860 -45.753 1.00 86.62 243 SER A N 1
ATOM 1815 C CA . SER A 1 243 ? 27.747 -14.817 -44.753 1.00 86.62 243 SER A CA 1
ATOM 1816 C C . SER A 1 243 ? 28.111 -15.391 -43.380 1.00 86.62 243 SER A C 1
ATOM 1818 O O . SER A 1 243 ? 28.763 -14.706 -42.591 1.00 86.62 243 SER A O 1
ATOM 1820 N N . CYS A 1 244 ? 27.776 -16.661 -43.122 1.00 87.75 244 CYS A N 1
ATOM 1821 C CA . CYS A 1 244 ? 28.083 -17.378 -41.883 1.00 87.75 244 CYS A CA 1
ATOM 1822 C C . CYS A 1 244 ? 29.020 -18.583 -42.128 1.00 87.75 244 CYS A C 1
ATOM 1824 O O . CYS A 1 244 ? 28.575 -19.729 -42.048 1.00 87.75 244 CYS A O 1
ATOM 1826 N N . PRO A 1 245 ? 30.324 -18.358 -42.401 1.00 86.00 245 PRO A N 1
ATOM 1827 C CA . PRO A 1 245 ? 31.267 -19.405 -42.813 1.00 86.00 245 PRO A CA 1
ATOM 1828 C C . PRO A 1 245 ? 31.484 -20.522 -41.785 1.00 86.00 245 PRO A C 1
ATOM 1830 O O . PRO A 1 245 ? 31.809 -21.650 -42.157 1.00 86.00 245 PRO A O 1
ATOM 1833 N N . ASP A 1 246 ? 31.280 -20.214 -40.504 1.00 85.44 246 ASP A N 1
ATOM 1834 C CA . ASP A 1 246 ? 31.450 -21.149 -39.390 1.00 85.44 246 ASP A CA 1
ATOM 1835 C C . ASP A 1 246 ? 30.205 -22.025 -39.134 1.00 85.44 246 ASP A C 1
ATOM 1837 O O . ASP A 1 246 ? 30.229 -22.892 -38.258 1.00 85.44 246 ASP A O 1
ATOM 1841 N N . LEU A 1 247 ? 29.118 -21.818 -39.891 1.00 82.62 247 LEU A N 1
ATOM 1842 C CA . LEU A 1 247 ? 27.871 -22.580 -39.812 1.00 82.62 247 LEU A CA 1
ATOM 1843 C C . LEU A 1 247 ? 27.584 -23.312 -41.137 1.00 82.62 247 LEU A C 1
ATOM 1845 O O . LEU A 1 247 ? 27.987 -22.856 -42.211 1.00 82.62 247 LEU A O 1
ATOM 1849 N N . PRO A 1 248 ? 26.918 -24.482 -41.089 1.00 81.75 248 PRO A N 1
ATOM 1850 C CA . PRO A 1 248 ? 26.665 -25.277 -42.283 1.00 81.75 248 PRO A CA 1
ATOM 1851 C C . PRO A 1 248 ? 25.603 -24.636 -43.188 1.00 81.75 248 PRO A C 1
ATOM 1853 O O . PRO A 1 248 ? 24.544 -24.228 -42.719 1.00 81.75 248 PRO A O 1
ATOM 1856 N N . GLY A 1 249 ? 25.852 -24.664 -44.500 1.00 85.12 249 GLY A N 1
ATOM 1857 C CA . GLY A 1 249 ? 24.919 -24.198 -45.533 1.00 85.12 249 GLY A CA 1
ATOM 1858 C C . GLY A 1 249 ? 25.271 -22.818 -46.091 1.00 85.12 249 GLY A C 1
ATOM 1859 O O . GLY A 1 249 ? 25.880 -22.007 -45.407 1.00 85.12 249 GLY A O 1
ATOM 1860 N N . LEU A 1 250 ? 24.916 -22.582 -47.356 1.00 89.50 250 LEU A N 1
ATOM 1861 C CA . LEU A 1 250 ? 24.985 -21.257 -47.985 1.00 89.50 250 LEU A CA 1
ATOM 1862 C C . LEU A 1 250 ? 23.750 -20.439 -47.594 1.00 89.50 250 LEU A C 1
ATOM 1864 O O . LEU A 1 250 ? 22.718 -21.027 -47.270 1.00 89.50 250 LEU A O 1
ATOM 1868 N N . ASP A 1 251 ? 23.841 -19.112 -47.677 1.00 89.50 251 ASP A N 1
ATOM 1869 C CA . ASP A 1 251 ? 22.713 -18.219 -47.402 1.00 89.50 251 ASP A CA 1
ATOM 1870 C C . ASP A 1 251 ? 21.517 -18.599 -48.288 1.00 89.50 251 ASP A C 1
ATOM 1872 O O . ASP A 1 251 ? 21.678 -18.954 -49.462 1.00 89.50 251 ASP A O 1
ATOM 1876 N N . ALA A 1 252 ? 20.306 -18.521 -47.735 1.00 90.12 252 ALA A N 1
ATOM 1877 C CA . ALA A 1 252 ? 19.082 -18.996 -48.382 1.00 90.12 252 ALA A CA 1
ATOM 1878 C C . ALA A 1 252 ? 18.558 -18.022 -49.460 1.00 90.12 252 ALA A C 1
ATOM 1880 O O . ALA A 1 252 ? 17.399 -17.617 -49.435 1.00 90.12 252 ALA A O 1
ATOM 1881 N N . ILE A 1 253 ? 19.405 -17.662 -50.429 1.00 90.62 253 ILE A N 1
ATOM 1882 C CA . ILE A 1 253 ? 19.159 -16.599 -51.418 1.00 90.62 253 ILE A CA 1
ATOM 1883 C C . ILE A 1 253 ? 17.957 -16.862 -52.338 1.00 90.62 253 ILE A C 1
ATOM 1885 O O . ILE A 1 253 ? 17.447 -15.928 -52.948 1.00 90.62 253 ILE A O 1
ATOM 1889 N N . HIS A 1 254 ? 17.521 -18.117 -52.471 1.00 92.81 254 HIS A N 1
ATOM 1890 C CA . HIS A 1 254 ? 16.359 -18.512 -53.276 1.00 92.81 254 HIS A CA 1
ATOM 1891 C C . HIS A 1 254 ? 15.059 -18.582 -52.456 1.00 92.81 254 HIS A C 1
ATOM 1893 O O . HIS A 1 254 ? 13.988 -18.854 -53.008 1.00 92.81 254 HIS A O 1
ATOM 1899 N N . ASN A 1 255 ? 15.130 -18.337 -51.145 1.00 95.25 255 ASN A N 1
ATOM 1900 C CA . ASN A 1 255 ? 13.987 -18.418 -50.253 1.00 95.25 255 ASN A CA 1
ATOM 1901 C C . ASN A 1 255 ? 13.091 -17.182 -50.375 1.00 95.25 255 ASN A C 1
ATOM 1903 O O . ASN A 1 255 ? 13.575 -16.051 -50.354 1.00 95.25 255 ASN A O 1
ATOM 1907 N N . PHE A 1 256 ? 11.771 -17.381 -50.410 1.00 95.12 256 PHE A N 1
ATOM 1908 C CA . PHE A 1 256 ? 10.822 -16.264 -50.477 1.00 95.12 256 PHE A CA 1
ATOM 1909 C C . PHE A 1 256 ? 10.888 -15.311 -49.272 1.00 95.12 256 PHE A C 1
ATOM 1911 O O . PHE A 1 256 ? 10.432 -14.180 -49.403 1.00 95.12 256 PHE A O 1
ATOM 1918 N N . MET A 1 257 ? 11.444 -15.730 -48.127 1.00 93.75 257 MET A N 1
ATOM 1919 C CA . MET A 1 257 ? 11.619 -14.896 -46.927 1.00 93.75 257 MET A CA 1
ATOM 1920 C C . MET A 1 257 ? 12.982 -14.167 -46.864 1.00 93.75 257 MET A C 1
ATOM 1922 O O . MET A 1 257 ? 13.292 -13.557 -45.839 1.00 93.75 257 MET A O 1
ATOM 1926 N N . ASP A 1 258 ? 13.798 -14.209 -47.929 1.00 89.12 258 ASP A N 1
ATOM 1927 C CA . ASP A 1 258 ? 14.951 -13.309 -48.134 1.00 89.12 258 ASP A CA 1
ATOM 1928 C C . ASP A 1 258 ? 14.535 -12.058 -48.946 1.00 89.12 258 ASP A C 1
ATOM 1930 O O . ASP A 1 258 ? 13.404 -11.940 -49.420 1.00 89.12 258 ASP A O 1
ATOM 1934 N N . TYR A 1 259 ? 15.450 -11.103 -49.114 1.00 90.44 259 TYR A N 1
ATOM 1935 C CA . TYR A 1 259 ? 15.292 -9.901 -49.939 1.00 90.44 259 TYR A CA 1
ATOM 1936 C C . TYR A 1 259 ? 15.992 -9.998 -51.306 1.00 90.44 259 TYR A C 1
ATOM 1938 O O . TYR A 1 259 ? 16.289 -8.972 -51.923 1.00 90.44 259 TYR A O 1
ATOM 1946 N N . SER A 1 260 ? 16.236 -11.205 -51.818 1.00 87.38 260 SER A N 1
ATOM 1947 C CA . SER A 1 260 ? 16.669 -11.398 -53.207 1.00 87.38 260 SER A CA 1
ATOM 1948 C C . SER A 1 260 ? 15.643 -10.856 -54.213 1.00 87.38 260 SER A C 1
ATOM 1950 O O . SER A 1 260 ? 14.500 -10.537 -53.868 1.00 87.38 260 SER A O 1
ATOM 1952 N N . ASP A 1 261 ? 16.059 -10.702 -55.466 1.00 87.25 261 ASP A N 1
ATOM 1953 C CA . ASP A 1 261 ? 15.155 -10.284 -56.543 1.00 87.25 261 ASP A CA 1
ATOM 1954 C C . ASP A 1 261 ? 14.159 -11.404 -56.902 1.00 87.25 261 ASP A C 1
ATOM 1956 O O . ASP A 1 261 ? 14.413 -12.592 -56.684 1.00 87.25 261 ASP A O 1
ATOM 1960 N N . ASP A 1 262 ? 12.995 -11.018 -57.429 1.00 88.25 262 ASP A N 1
ATOM 1961 C CA . ASP A 1 262 ? 11.849 -11.904 -57.672 1.00 88.25 262 ASP A CA 1
ATOM 1962 C C . ASP A 1 262 ? 12.180 -13.096 -58.597 1.00 88.25 262 ASP A C 1
ATOM 1964 O O . ASP A 1 262 ? 11.534 -14.141 -58.511 1.00 88.25 262 ASP A O 1
ATOM 1968 N N . ASP A 1 263 ? 13.153 -12.942 -59.498 1.00 88.44 263 ASP A N 1
ATOM 1969 C CA . ASP A 1 263 ? 13.624 -13.984 -60.418 1.00 88.44 263 ASP A CA 1
ATOM 1970 C C . ASP A 1 263 ? 14.572 -14.998 -59.753 1.00 88.44 263 ASP A C 1
ATOM 1972 O O . ASP A 1 263 ? 14.726 -16.119 -60.245 1.00 88.44 263 ASP A O 1
ATOM 1976 N N . CYS A 1 264 ? 15.166 -14.627 -58.617 1.00 90.69 264 CYS A N 1
ATOM 1977 C CA . CYS A 1 264 ? 16.018 -15.475 -57.794 1.00 90.69 264 CYS A CA 1
ATOM 1978 C C . CYS A 1 264 ? 15.208 -16.267 -56.756 1.00 90.69 264 CYS A C 1
ATOM 1980 O O . CYS A 1 264 ? 15.537 -17.421 -56.480 1.00 90.69 264 CYS A O 1
ATOM 1982 N N . SER A 1 265 ? 14.147 -15.674 -56.201 1.00 89.44 265 SER A N 1
ATOM 1983 C CA . SER A 1 265 ? 13.309 -16.275 -55.154 1.00 89.44 265 SER A CA 1
ATOM 1984 C C . SER A 1 265 ? 12.291 -17.269 -55.725 1.00 89.44 265 SER A C 1
ATOM 1986 O O . SER A 1 265 ? 11.421 -16.900 -56.519 1.00 89.44 265 SER A O 1
ATOM 1988 N N . ASN A 1 266 ? 12.366 -18.539 -55.319 1.00 90.94 266 ASN A N 1
ATOM 1989 C CA . ASN A 1 266 ? 11.541 -19.605 -55.895 1.00 90.94 266 ASN A CA 1
ATOM 1990 C C . ASN A 1 266 ? 11.075 -20.707 -54.923 1.00 90.94 266 ASN A C 1
ATOM 1992 O O . ASN A 1 266 ? 10.314 -21.577 -55.357 1.00 90.94 266 ASN A O 1
ATOM 1996 N N . GLU A 1 267 ? 11.454 -20.676 -53.638 1.00 91.12 267 GLU A N 1
ATOM 1997 C CA . GLU A 1 267 ? 11.109 -21.758 -52.707 1.00 91.12 267 GLU A CA 1
ATOM 1998 C C . GLU A 1 267 ? 10.772 -21.331 -51.267 1.00 91.12 267 GLU A C 1
ATOM 2000 O O . GLU A 1 267 ? 11.243 -20.320 -50.746 1.00 91.12 267 GLU A O 1
ATOM 2005 N N . PHE A 1 268 ? 9.960 -22.168 -50.609 1.00 95.62 268 PHE A N 1
ATOM 2006 C CA . PHE A 1 268 ? 9.869 -22.276 -49.151 1.00 95.62 268 PHE A CA 1
ATOM 2007 C C . PHE A 1 268 ? 10.512 -23.594 -48.721 1.00 95.62 268 PHE A C 1
ATOM 2009 O O . PHE A 1 268 ? 10.344 -24.615 -49.396 1.00 95.62 268 PHE A O 1
ATOM 2016 N N . THR A 1 269 ? 11.176 -23.612 -47.567 1.00 92.50 269 THR A N 1
ATOM 2017 C CA . THR A 1 269 ? 11.711 -24.858 -47.013 1.00 92.50 269 THR A CA 1
ATOM 2018 C C . THR A 1 269 ? 10.599 -25.738 -46.451 1.00 92.50 269 THR A C 1
ATOM 2020 O O . THR A 1 269 ? 9.465 -25.311 -46.194 1.00 92.50 269 THR A O 1
ATOM 2023 N N . ARG A 1 270 ? 10.923 -27.006 -46.205 1.00 86.81 270 ARG A N 1
ATOM 2024 C CA . ARG A 1 270 ? 9.983 -27.941 -45.594 1.00 86.81 270 ARG A CA 1
ATOM 2025 C C . ARG A 1 270 ? 9.596 -27.496 -44.179 1.00 86.81 270 ARG A C 1
ATOM 2027 O O . ARG A 1 270 ? 8.425 -27.613 -43.809 1.00 86.81 270 ARG A O 1
ATOM 2034 N N . GLY A 1 271 ? 10.547 -26.981 -43.404 1.00 83.06 271 GLY A N 1
ATOM 2035 C CA . GLY A 1 271 ? 10.317 -26.455 -42.063 1.00 83.06 271 GLY A CA 1
ATOM 2036 C C . GLY A 1 271 ? 9.415 -25.220 -42.062 1.00 83.06 271 GLY A C 1
ATOM 2037 O O . GLY A 1 271 ? 8.478 -25.161 -41.263 1.00 83.06 271 GLY A O 1
ATOM 2038 N N . GLN A 1 272 ? 9.597 -24.303 -43.019 1.00 91.38 272 GLN A N 1
ATOM 2039 C CA . GLN A 1 272 ? 8.692 -23.165 -43.214 1.00 91.38 272 GLN A CA 1
ATOM 2040 C C . GLN A 1 272 ? 7.260 -23.641 -43.508 1.00 91.38 272 GLN A C 1
ATOM 2042 O O . GLN A 1 272 ? 6.313 -23.196 -42.860 1.00 91.38 272 GLN A O 1
ATOM 2047 N N . ILE A 1 273 ? 7.080 -24.620 -44.403 1.00 91.62 273 ILE A N 1
ATOM 2048 C CA . ILE A 1 273 ? 5.754 -25.190 -44.710 1.00 91.62 273 ILE A CA 1
ATOM 2049 C C . ILE A 1 273 ? 5.090 -25.770 -43.453 1.00 91.62 273 ILE A C 1
ATOM 2051 O O . ILE A 1 273 ? 3.916 -25.502 -43.187 1.00 91.62 273 ILE A O 1
ATOM 2055 N N . MET A 1 274 ? 5.825 -26.541 -42.650 1.00 84.56 274 MET A N 1
ATOM 2056 C CA . MET A 1 274 ? 5.292 -27.113 -41.409 1.00 84.56 274 MET A CA 1
ATOM 2057 C C . MET A 1 274 ? 4.875 -26.035 -40.404 1.00 84.56 274 MET A C 1
ATOM 2059 O O . MET A 1 274 ? 3.809 -26.149 -39.791 1.00 84.56 274 MET A O 1
ATOM 2063 N N . ARG A 1 275 ? 5.682 -24.979 -40.269 1.00 86.62 275 ARG A N 1
ATOM 2064 C CA . ARG A 1 275 ? 5.400 -23.844 -39.387 1.00 86.62 275 ARG A CA 1
ATOM 2065 C C . ARG A 1 275 ? 4.116 -23.120 -39.797 1.00 86.62 275 ARG A C 1
ATOM 2067 O O . ARG A 1 275 ? 3.255 -22.906 -38.945 1.00 86.62 275 ARG A O 1
ATOM 2074 N N . MET A 1 276 ? 3.932 -22.845 -41.091 1.00 89.81 276 MET A N 1
ATOM 2075 C CA . MET A 1 276 ? 2.712 -22.205 -41.606 1.00 89.81 276 MET A CA 1
ATOM 2076 C C . MET A 1 276 ? 1.442 -23.004 -41.267 1.00 89.81 276 MET A C 1
ATOM 2078 O O . MET A 1 276 ? 0.453 -22.439 -40.800 1.00 89.81 276 MET A O 1
ATOM 2082 N N . HIS A 1 277 ? 1.467 -24.331 -41.441 1.00 88.50 277 HIS A N 1
ATOM 2083 C CA . HIS A 1 277 ? 0.330 -25.204 -41.103 1.00 88.50 277 HIS A CA 1
ATOM 2084 C C . HIS A 1 277 ? 0.043 -25.255 -39.598 1.00 88.50 277 HIS A C 1
ATOM 2086 O O . HIS A 1 277 ? -1.117 -25.263 -39.184 1.00 88.50 277 HIS A O 1
ATOM 2092 N N . ALA A 1 278 ? 1.086 -25.283 -38.769 1.00 82.56 278 ALA A N 1
ATOM 2093 C CA . ALA A 1 278 ? 0.943 -25.329 -37.319 1.00 82.56 278 ALA A CA 1
ATOM 2094 C C . ALA A 1 278 ? 0.335 -24.031 -36.759 1.00 82.56 278 ALA A C 1
ATOM 2096 O O . ALA A 1 278 ? -0.591 -24.076 -35.944 1.00 82.56 278 ALA A O 1
ATOM 2097 N N . LEU A 1 279 ? 0.806 -22.877 -37.238 1.00 82.31 279 LEU A N 1
ATOM 2098 C CA . LEU A 1 279 ? 0.292 -21.569 -36.829 1.00 82.31 279 LEU A CA 1
ATOM 2099 C C . LEU A 1 279 ? -1.116 -21.304 -37.377 1.00 82.31 279 LEU A C 1
ATOM 2101 O O . LEU A 1 279 ? -1.933 -20.696 -36.684 1.00 82.31 279 LEU A O 1
ATOM 2105 N N . TRP A 1 280 ? -1.447 -21.827 -38.563 1.00 83.56 280 TRP A N 1
ATOM 2106 C CA . TRP A 1 280 ? -2.811 -21.805 -39.095 1.00 83.56 280 TRP A CA 1
ATOM 2107 C C . TRP A 1 280 ? -3.815 -22.496 -38.161 1.00 83.56 280 TRP A C 1
ATOM 2109 O O . TRP A 1 280 ? -4.830 -21.901 -37.794 1.00 83.56 280 TRP A O 1
ATOM 2119 N N . GLU A 1 281 ? -3.530 -23.730 -37.732 1.00 81.25 281 GLU A N 1
ATOM 2120 C CA . GLU A 1 281 ? -4.408 -24.478 -36.819 1.00 81.25 281 GLU A CA 1
ATOM 2121 C C . GLU A 1 281 ? -4.509 -23.819 -35.435 1.00 81.25 281 GLU A C 1
ATOM 2123 O O . GLU A 1 281 ? -5.576 -23.847 -34.824 1.00 81.25 281 GLU A O 1
ATOM 2128 N N . LYS A 1 282 ? -3.419 -23.212 -34.948 1.00 75.94 282 LYS A N 1
ATOM 2129 C CA . LYS A 1 282 ? -3.354 -22.587 -33.618 1.00 75.94 282 LYS A CA 1
ATOM 2130 C C . LYS A 1 282 ? -4.074 -21.237 -33.556 1.00 75.94 282 LYS A C 1
ATOM 2132 O O . LYS A 1 282 ? -4.736 -20.958 -32.560 1.00 75.94 282 LYS A O 1
ATOM 2137 N N . TYR A 1 283 ? -3.940 -20.407 -34.593 1.00 74.50 283 TYR A N 1
ATOM 2138 C CA . TYR A 1 283 ? -4.327 -18.992 -34.526 1.00 74.50 283 TYR A CA 1
ATOM 2139 C C . TYR A 1 283 ? -5.377 -18.549 -35.550 1.00 74.50 283 TYR A C 1
ATOM 2141 O O . TYR A 1 283 ? -6.047 -17.543 -35.316 1.00 74.50 283 TYR A O 1
ATOM 2149 N N . ARG A 1 284 ? -5.544 -19.262 -36.673 1.00 74.94 284 ARG A N 1
ATOM 2150 C CA . ARG A 1 284 ? -6.445 -18.834 -37.762 1.00 74.94 284 ARG A CA 1
ATOM 2151 C C . ARG A 1 284 ? -7.705 -19.688 -37.880 1.00 74.94 284 ARG A C 1
ATOM 2153 O O . ARG A 1 284 ? -8.761 -19.157 -38.212 1.00 74.94 284 ARG A O 1
ATOM 2160 N N . LYS A 1 285 ? -7.640 -20.982 -37.557 1.00 73.12 285 LYS A N 1
ATOM 2161 C CA . LYS A 1 285 ? -8.795 -21.886 -37.644 1.00 73.12 285 LYS A CA 1
ATOM 2162 C C . LYS A 1 285 ? -9.753 -21.730 -36.445 1.00 73.12 285 LYS A C 1
ATOM 2164 O O . LYS A 1 285 ? -9.318 -21.840 -35.300 1.00 73.12 285 LYS A O 1
ATOM 2169 N N . PRO A 1 286 ? -11.067 -21.529 -36.657 1.00 61.19 286 PRO A N 1
ATOM 2170 C CA . PRO A 1 286 ? -12.036 -21.430 -35.563 1.00 61.19 286 PRO A CA 1
ATOM 2171 C C . PRO A 1 286 ? -12.240 -22.780 -34.832 1.00 61.19 286 PRO A C 1
ATOM 2173 O O . PRO A 1 286 ? -12.246 -23.830 -35.483 1.00 61.19 286 PRO A O 1
ATOM 2176 N N . PRO A 1 287 ? -12.452 -22.796 -33.496 1.00 51.69 287 PRO A N 1
ATOM 2177 C CA . PRO A 1 287 ? -12.585 -24.036 -32.728 1.00 51.69 287 PRO A CA 1
ATOM 2178 C C . PRO A 1 287 ? -13.859 -24.812 -33.098 1.00 51.69 287 PRO A C 1
ATOM 2180 O O . PRO A 1 287 ? -14.967 -24.271 -33.114 1.00 51.69 287 PRO A O 1
ATOM 2183 N N . SER A 1 288 ? -13.716 -26.114 -33.358 1.00 45.34 288 SER A N 1
ATOM 2184 C CA . SER A 1 288 ? -14.842 -27.019 -33.613 1.00 45.34 288 SER A CA 1
ATOM 2185 C C . SER A 1 288 ? -15.649 -27.284 -32.337 1.00 45.34 288 SER A C 1
ATOM 2187 O O . SER A 1 288 ? -15.081 -27.490 -31.266 1.00 45.34 288 SER A O 1
ATOM 2189 N N . LYS A 1 289 ? -16.981 -27.356 -32.461 1.00 40.28 289 LYS A N 1
ATOM 2190 C CA . LYS A 1 289 ? -17.974 -27.468 -31.369 1.00 40.28 289 LYS A CA 1
ATOM 2191 C C . LYS A 1 289 ? -17.865 -28.695 -30.432 1.00 40.28 289 LYS A C 1
ATOM 2193 O O . LYS A 1 289 ? -18.696 -28.822 -29.540 1.00 40.28 289 LYS A O 1
ATOM 2198 N N . GLU A 1 290 ? -16.883 -29.582 -30.582 1.00 35.50 290 GLU A N 1
ATOM 2199 C CA . GLU A 1 290 ? -16.832 -30.875 -29.872 1.00 35.50 290 GLU A CA 1
ATOM 2200 C C . GLU A 1 290 ? -15.915 -30.947 -28.633 1.00 35.50 290 GLU A C 1
ATOM 2202 O O . GLU A 1 290 ? -16.012 -31.918 -27.886 1.00 35.50 290 GLU A O 1
ATOM 2207 N N . SER A 1 291 ? -15.083 -29.943 -28.325 1.00 30.98 291 SER A N 1
ATOM 2208 C CA . SER A 1 291 ? -14.102 -30.041 -27.218 1.00 30.98 291 SER A CA 1
ATOM 2209 C C . SER A 1 291 ? -14.468 -29.320 -25.909 1.00 30.98 291 SER A C 1
ATOM 2211 O O . SER A 1 291 ? -13.703 -29.372 -24.947 1.00 30.98 291 SER A O 1
ATOM 2213 N N . ALA A 1 292 ? -15.648 -28.702 -25.798 1.00 30.27 292 ALA A N 1
ATOM 2214 C CA . ALA A 1 292 ? -16.092 -28.068 -24.553 1.00 30.27 292 ALA A CA 1
ATOM 2215 C C . ALA A 1 292 ? -16.909 -29.039 -23.677 1.00 30.27 292 ALA A C 1
ATOM 2217 O O . ALA A 1 292 ? -18.137 -29.085 -23.753 1.00 30.27 292 ALA A O 1
ATOM 2218 N N . ARG A 1 293 ? -16.236 -29.793 -22.796 1.00 26.33 293 ARG A N 1
ATOM 2219 C CA . ARG A 1 293 ? -16.869 -30.406 -21.611 1.00 26.33 293 ARG A CA 1
ATOM 2220 C C . ARG A 1 293 ? -16.322 -29.765 -20.325 1.00 26.33 293 ARG A C 1
ATOM 2222 O O . ARG A 1 293 ? -15.107 -29.681 -20.181 1.00 26.33 293 ARG A O 1
ATOM 2229 N N . PRO A 1 294 ? -17.186 -29.328 -19.388 1.00 36.78 294 PRO A N 1
ATOM 2230 C CA . PRO A 1 294 ? -16.775 -28.688 -18.142 1.00 36.78 294 PRO A CA 1
ATOM 2231 C C . PRO A 1 294 ? -16.645 -29.705 -16.995 1.00 36.78 294 PRO A C 1
ATOM 2233 O O . PRO A 1 294 ? -17.500 -30.576 -16.839 1.00 36.78 294 PRO A O 1
ATOM 2236 N N . THR A 1 295 ? -15.642 -29.545 -16.126 1.00 26.80 295 THR A N 1
ATOM 2237 C CA . THR A 1 295 ? -15.642 -30.154 -14.783 1.00 26.80 295 THR A CA 1
ATOM 2238 C C . THR A 1 295 ? -15.712 -29.078 -13.705 1.00 26.80 295 THR A C 1
ATOM 2240 O O . THR A 1 295 ? -14.865 -28.197 -13.597 1.00 26.80 295 THR A O 1
ATOM 2243 N N . ASN A 1 296 ? -16.804 -29.178 -12.954 1.00 27.11 296 ASN A N 1
ATOM 2244 C CA . ASN A 1 296 ? -17.351 -28.286 -11.942 1.00 27.11 296 ASN A CA 1
ATOM 2245 C C . ASN A 1 296 ? -16.434 -27.959 -10.749 1.00 27.11 296 ASN A C 1
ATOM 2247 O O . ASN A 1 296 ? -15.919 -28.865 -10.102 1.00 27.11 296 ASN A O 1
ATOM 2251 N N . TRP A 1 297 ? -16.462 -26.687 -10.326 1.00 24.02 297 TRP A N 1
ATOM 2252 C CA . TRP A 1 297 ? -16.781 -26.333 -8.933 1.00 24.02 297 TRP A CA 1
ATOM 2253 C C . TRP A 1 297 ? -17.522 -24.978 -8.866 1.00 24.02 297 TRP A C 1
ATOM 2255 O O . TRP A 1 297 ? -16.920 -23.909 -8.809 1.00 24.02 297 TRP A O 1
ATOM 2265 N N . ALA A 1 298 ? -18.858 -25.034 -8.893 1.00 28.80 298 ALA A N 1
ATOM 2266 C CA . ALA A 1 298 ? -19.770 -23.999 -8.376 1.00 28.80 298 ALA A CA 1
ATOM 2267 C C . ALA A 1 298 ? -20.053 -24.324 -6.883 1.00 28.80 298 ALA A C 1
ATOM 2269 O O . ALA A 1 298 ? -19.868 -25.467 -6.486 1.00 28.80 298 ALA A O 1
ATOM 2270 N N . ALA A 1 299 ? -20.492 -23.460 -5.961 1.00 33.31 299 ALA A N 1
ATOM 2271 C CA . ALA A 1 299 ? -21.350 -22.276 -5.998 1.00 33.31 299 ALA A CA 1
ATOM 2272 C C . ALA A 1 299 ? -21.201 -21.507 -4.645 1.00 33.31 299 ALA A C 1
ATOM 2274 O O . ALA A 1 299 ? -20.672 -22.057 -3.686 1.00 33.31 299 ALA A O 1
ATOM 2275 N N . GLY A 1 300 ? -21.670 -20.270 -4.455 1.00 26.14 300 GLY A N 1
ATOM 2276 C CA . GLY A 1 300 ? -22.528 -19.492 -5.334 1.00 26.14 300 GLY A CA 1
ATOM 2277 C C . GLY A 1 300 ? -22.748 -18.043 -4.887 1.00 26.14 300 GLY A C 1
ATOM 2278 O O . GLY A 1 300 ? -22.894 -17.733 -3.710 1.00 26.14 300 GLY A O 1
ATOM 2279 N N . GLY A 1 301 ? -22.860 -17.181 -5.892 1.00 24.31 301 GLY A N 1
ATOM 2280 C CA . GLY A 1 301 ? -23.644 -15.954 -5.884 1.00 24.31 301 GLY A CA 1
ATOM 2281 C C . GLY A 1 301 ? -24.384 -15.914 -7.219 1.00 24.31 301 GLY A C 1
ATOM 2282 O O . GLY A 1 301 ? -23.756 -15.889 -8.274 1.00 24.31 301 GLY A O 1
ATOM 2283 N N . ARG A 1 302 ? -25.716 -16.015 -7.182 1.00 26.20 302 ARG A N 1
ATOM 2284 C CA . ARG A 1 302 ? -26.594 -16.047 -8.361 1.00 26.20 302 ARG A CA 1
ATOM 2285 C C . ARG A 1 302 ? -26.420 -14.770 -9.188 1.00 26.20 302 ARG A C 1
ATOM 2287 O O . ARG A 1 302 ? -26.812 -13.694 -8.742 1.00 26.20 302 ARG A O 1
ATOM 2294 N N . ILE A 1 303 ? -25.928 -14.893 -10.419 1.00 25.69 303 ILE A N 1
ATOM 2295 C CA . ILE A 1 303 ? -26.156 -13.878 -11.450 1.00 25.69 303 ILE A CA 1
ATOM 2296 C C . ILE A 1 303 ? -27.424 -14.279 -12.193 1.00 25.69 303 ILE A C 1
ATOM 2298 O O . ILE A 1 303 ? -27.463 -15.259 -12.931 1.00 25.69 303 ILE A O 1
ATOM 2302 N N . ILE A 1 304 ? -28.474 -13.498 -11.966 1.00 25.19 304 ILE A N 1
ATOM 2303 C CA . ILE A 1 304 ? -29.672 -13.462 -12.796 1.00 25.19 304 ILE A CA 1
ATOM 2304 C C . ILE A 1 304 ? -29.222 -13.059 -14.207 1.00 25.19 304 ILE A C 1
ATOM 2306 O O . ILE A 1 304 ? -28.973 -11.881 -14.465 1.00 25.19 304 ILE A O 1
ATOM 2310 N N . GLN A 1 305 ? -29.098 -14.018 -15.123 1.00 25.94 305 GLN A N 1
ATOM 2311 C CA . GLN A 1 305 ? -29.081 -13.716 -16.549 1.00 25.94 305 GLN A CA 1
ATOM 2312 C C . GLN A 1 305 ? -30.514 -13.382 -16.969 1.00 25.94 305 GLN A C 1
ATOM 2314 O O . GLN A 1 305 ? -31.368 -14.257 -17.084 1.00 25.94 305 GLN A O 1
ATOM 2319 N N . ARG A 1 306 ? -30.786 -12.094 -17.194 1.00 25.75 306 ARG A N 1
ATOM 2320 C CA . ARG A 1 306 ? -31.829 -11.681 -18.137 1.00 25.75 306 ARG A CA 1
ATOM 2321 C C . ARG A 1 306 ? -31.153 -11.289 -19.455 1.00 25.75 306 ARG A C 1
ATOM 2323 O O . ARG A 1 306 ? -30.130 -10.603 -19.413 1.00 25.75 306 ARG A O 1
ATOM 2330 N N . PRO A 1 307 ? -31.709 -11.680 -20.612 1.00 32.97 307 PRO A N 1
ATOM 2331 C CA . PRO A 1 307 ? -31.161 -11.335 -21.915 1.00 32.97 307 PRO A CA 1
ATOM 2332 C C . PRO A 1 307 ? -31.465 -9.863 -22.211 1.00 32.97 307 PRO A C 1
ATOM 2334 O O . PRO A 1 307 ? -32.623 -9.477 -22.344 1.00 32.97 307 PRO A O 1
ATOM 2337 N N . TYR A 1 308 ? -30.437 -9.018 -22.296 1.00 30.91 308 TYR A N 1
ATOM 2338 C CA . TYR A 1 308 ? -30.604 -7.618 -22.705 1.00 30.91 308 TYR A CA 1
ATOM 2339 C C . TYR A 1 308 ? -29.406 -7.123 -23.529 1.00 30.91 308 TYR A C 1
ATOM 2341 O O . TYR A 1 308 ? -28.736 -6.162 -23.170 1.00 30.91 308 TYR A O 1
ATOM 2349 N N . MET A 1 309 ? -29.134 -7.783 -24.658 1.00 31.27 309 MET A N 1
ATOM 2350 C CA . MET A 1 309 ? -28.160 -7.327 -25.670 1.00 31.27 309 MET A CA 1
ATOM 2351 C C . MET A 1 309 ? -28.755 -7.309 -27.093 1.00 31.27 309 MET A C 1
ATOM 2353 O O . MET A 1 309 ? -28.028 -7.363 -28.068 1.00 31.27 309 MET A O 1
ATOM 2357 N N . GLY A 1 310 ? -30.085 -7.211 -27.226 1.00 30.70 310 GLY A N 1
ATOM 2358 C CA . GLY A 1 310 ? -30.749 -6.973 -28.522 1.00 30.70 310 GLY A CA 1
ATOM 2359 C C . GLY A 1 310 ? -31.273 -5.544 -28.706 1.00 30.70 310 GLY A C 1
ATOM 2360 O O . GLY A 1 310 ? -31.394 -5.066 -29.822 1.00 30.70 310 GLY A O 1
ATOM 2361 N N . LYS A 1 311 ? -31.552 -4.819 -27.611 1.00 29.22 311 LYS A N 1
ATOM 2362 C CA . LYS A 1 311 ? -32.222 -3.501 -27.656 1.00 29.22 311 LYS A CA 1
ATOM 2363 C C . LYS A 1 311 ? -31.315 -2.298 -27.367 1.00 29.22 311 LYS A C 1
ATOM 2365 O O . LYS A 1 311 ? -31.799 -1.173 -27.296 1.00 29.22 311 LYS A O 1
ATOM 2370 N N . ARG A 1 312 ? -30.003 -2.499 -27.172 1.00 32.41 312 ARG A N 1
ATOM 2371 C CA . ARG A 1 312 ? -29.060 -1.384 -26.941 1.00 32.41 312 ARG A CA 1
ATOM 2372 C C . ARG A 1 312 ? -28.490 -0.782 -28.224 1.00 32.41 312 ARG A C 1
ATOM 2374 O O . ARG A 1 312 ? -28.218 0.411 -28.198 1.00 32.41 312 ARG A O 1
ATOM 2381 N N . GLN A 1 313 ? -28.408 -1.529 -29.329 1.00 35.28 313 GLN A N 1
ATOM 2382 C CA . GLN A 1 313 ? -27.946 -0.983 -30.614 1.00 35.28 313 GLN A CA 1
ATOM 2383 C C . GLN A 1 313 ? -28.967 0.009 -31.205 1.00 35.28 313 GLN A C 1
ATOM 2385 O O . GLN A 1 313 ? -28.601 1.102 -31.623 1.00 35.28 313 GLN A O 1
ATOM 2390 N N . GLU A 1 314 ? -30.268 -0.292 -31.109 1.00 30.36 314 GLU A N 1
ATOM 2391 C CA . GLU A 1 314 ? -31.336 0.635 -31.526 1.00 30.36 314 GLU A CA 1
ATOM 2392 C C . GLU A 1 314 ? -31.484 1.852 -30.592 1.00 30.36 314 GLU A C 1
ATOM 2394 O O . GLU A 1 314 ? -31.919 2.921 -31.020 1.00 30.36 314 GLU A O 1
ATOM 2399 N N . ALA A 1 315 ? -31.074 1.732 -29.323 1.00 31.16 315 ALA A N 1
ATOM 2400 C CA . ALA A 1 315 ? -31.038 2.855 -28.383 1.00 31.16 315 ALA A CA 1
ATOM 2401 C C . ALA A 1 315 ? -29.774 3.730 -28.530 1.00 31.16 315 ALA A C 1
ATOM 2403 O O . ALA A 1 315 ? -29.807 4.904 -28.156 1.00 31.16 315 ALA A O 1
ATOM 2404 N N . PHE A 1 316 ? -28.677 3.187 -29.076 1.00 35.94 316 PHE A N 1
ATOM 2405 C CA . PHE A 1 316 ? -27.422 3.915 -29.308 1.00 35.94 316 PHE A CA 1
ATOM 2406 C C . PHE A 1 316 ? -27.556 4.923 -30.456 1.00 35.94 316 PHE A C 1
ATOM 2408 O O . PHE A 1 316 ? -27.089 6.050 -30.333 1.00 35.94 316 PHE A O 1
ATOM 2415 N N . ASN A 1 317 ? -28.326 4.582 -31.494 1.00 36.94 317 ASN A N 1
ATOM 2416 C CA . ASN A 1 317 ? -28.627 5.484 -32.613 1.00 36.94 317 ASN A CA 1
ATOM 2417 C C . ASN A 1 317 ? -29.607 6.623 -32.260 1.00 36.94 317 ASN A C 1
ATOM 2419 O O . ASN A 1 317 ? -29.886 7.473 -33.101 1.00 36.94 317 ASN A O 1
ATOM 2423 N N . ARG A 1 318 ? -30.135 6.672 -31.024 1.00 37.44 318 ARG A N 1
ATOM 2424 C CA . ARG A 1 318 ? -31.051 7.732 -30.555 1.00 37.44 318 ARG A CA 1
ATOM 2425 C C . ARG A 1 318 ? -30.456 8.680 -29.511 1.00 37.44 318 ARG A C 1
ATOM 2427 O O . ARG A 1 318 ? -31.150 9.601 -29.084 1.00 37.44 318 ARG A O 1
ATOM 2434 N N . ARG A 1 319 ? -29.204 8.502 -29.074 1.00 36.22 319 ARG A N 1
ATOM 2435 C CA . ARG A 1 319 ? -28.570 9.418 -28.108 1.00 36.22 319 ARG A CA 1
ATOM 2436 C C . ARG A 1 319 ? -27.570 10.318 -28.819 1.00 36.22 319 ARG A C 1
ATOM 2438 O O . ARG A 1 319 ? -26.526 9.863 -29.264 1.00 36.22 319 ARG A O 1
ATOM 2445 N N . GLY A 1 320 ? -27.924 11.600 -28.917 1.00 39.25 320 GLY A N 1
ATOM 2446 C CA . GLY A 1 320 ? -27.046 12.653 -29.420 1.00 39.25 320 GLY A CA 1
ATOM 2447 C C . GLY A 1 320 ? -25.685 12.683 -28.714 1.00 39.25 320 GLY A C 1
ATOM 2448 O O . GLY A 1 320 ? -25.541 12.134 -27.620 1.00 39.25 320 GLY A O 1
ATOM 2449 N N . LYS A 1 321 ? -24.709 13.317 -29.386 1.00 39.28 321 LYS A N 1
ATOM 2450 C CA . LYS A 1 321 ? -23.314 13.559 -28.961 1.00 39.28 321 LYS A CA 1
ATOM 2451 C C . LYS A 1 321 ? -23.108 13.370 -27.451 1.00 39.28 321 LYS A C 1
ATOM 2453 O O . LYS A 1 321 ? -23.586 14.178 -26.655 1.00 39.28 321 LYS A O 1
ATOM 2458 N N . LEU A 1 322 ? -22.390 12.312 -27.061 1.00 43.34 322 LEU A N 1
ATOM 2459 C CA . LEU A 1 322 ? -21.969 12.128 -25.672 1.00 43.34 322 LEU A CA 1
ATOM 2460 C C . LEU A 1 322 ? -21.127 13.349 -25.253 1.00 43.34 322 LEU A C 1
ATOM 2462 O O . LEU A 1 322 ? -20.226 13.737 -25.999 1.00 43.34 322 LEU A O 1
ATOM 2466 N N . PRO A 1 323 ? -21.428 13.992 -24.111 1.00 48.09 323 PRO A N 1
ATOM 2467 C CA . PRO A 1 323 ? -20.749 15.216 -23.713 1.00 48.09 323 PRO A CA 1
ATOM 2468 C C . PRO A 1 323 ? -19.277 14.928 -23.411 1.00 48.09 323 PRO A C 1
ATOM 2470 O O . PRO A 1 323 ? -18.961 14.103 -22.553 1.00 48.09 323 PRO A O 1
ATOM 2473 N N . ILE A 1 324 ? -18.391 15.636 -24.111 1.00 53.56 324 ILE A N 1
ATOM 2474 C CA . ILE A 1 324 ? -16.971 15.750 -23.771 1.00 53.56 324 ILE A CA 1
ATOM 2475 C C . ILE A 1 324 ? -16.901 16.313 -22.345 1.00 53.56 324 ILE A C 1
ATOM 2477 O O . ILE A 1 324 ? -17.545 17.323 -22.053 1.00 53.56 324 ILE A O 1
ATOM 2481 N N . ALA A 1 325 ? -16.174 15.649 -21.442 1.00 54.03 325 ALA A N 1
ATOM 2482 C CA . ALA A 1 325 ? -15.982 16.153 -20.085 1.00 54.03 325 ALA A CA 1
ATOM 2483 C C . ALA A 1 325 ? -15.239 17.498 -20.157 1.00 54.03 325 ALA A C 1
ATOM 2485 O O . ALA A 1 325 ? -14.087 17.552 -20.580 1.00 54.03 325 ALA A O 1
ATOM 2486 N N . GLN A 1 326 ? -15.917 18.590 -19.799 1.00 57.25 326 GLN A N 1
ATOM 2487 C CA . GLN A 1 326 ? -15.308 19.918 -19.742 1.00 57.25 326 GLN A CA 1
ATOM 2488 C C . GLN A 1 326 ? -14.376 20.005 -18.529 1.00 57.25 326 GLN A C 1
ATOM 2490 O O . GLN A 1 326 ? -14.704 19.499 -17.453 1.00 57.25 326 GLN A O 1
ATOM 2495 N N . ALA A 1 327 ? -13.218 20.643 -18.702 1.00 57.06 327 ALA A N 1
ATOM 2496 C CA . ALA A 1 327 ? -12.317 20.942 -17.594 1.00 57.06 327 ALA A CA 1
ATOM 2497 C C . ALA A 1 327 ? -13.034 21.810 -16.532 1.00 57.06 327 ALA A C 1
ATOM 2499 O O . ALA A 1 327 ? -13.952 22.558 -16.883 1.00 57.06 327 ALA A O 1
ATOM 2500 N N . PRO A 1 328 ? -12.653 21.731 -15.240 1.00 59.66 328 PRO A N 1
ATOM 2501 C CA . PRO A 1 328 ? -13.224 22.597 -14.212 1.00 59.66 328 PRO A CA 1
ATOM 2502 C C . PRO A 1 328 ? -12.997 24.073 -14.552 1.00 59.66 328 PRO A C 1
ATOM 2504 O O . PRO A 1 328 ? -11.869 24.484 -14.810 1.00 59.66 328 PRO A O 1
ATOM 2507 N N . GLU A 1 329 ? -14.058 24.877 -14.522 1.00 60.81 329 GLU A N 1
ATOM 2508 C CA . GLU A 1 329 ? -13.941 26.334 -14.614 1.00 60.81 329 GLU A CA 1
ATOM 2509 C C . GLU A 1 329 ? -13.287 26.89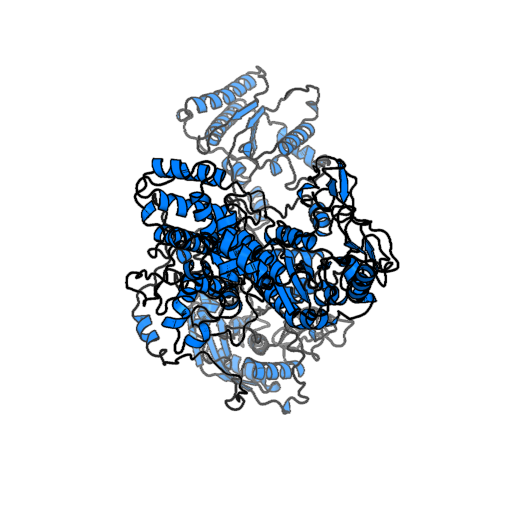3 -13.344 1.00 60.81 329 GLU A C 1
ATOM 2511 O O . GLU A 1 329 ? -13.535 26.399 -12.238 1.00 60.81 329 GLU A O 1
ATOM 2516 N N . ILE A 1 330 ? -12.495 27.960 -13.485 1.00 67.88 330 ILE A N 1
ATOM 2517 C CA . ILE A 1 330 ? -12.003 28.727 -12.336 1.00 67.88 330 ILE A CA 1
ATOM 2518 C C . ILE A 1 330 ? -13.214 29.384 -11.668 1.00 67.88 330 ILE A C 1
ATOM 2520 O O . ILE A 1 330 ? -13.917 30.188 -12.278 1.00 67.88 330 ILE A O 1
ATOM 2524 N N . ARG A 1 331 ? -13.473 29.020 -10.411 1.00 67.81 331 ARG A N 1
ATOM 2525 C CA . ARG A 1 331 ? -14.624 29.487 -9.630 1.00 67.81 331 ARG A CA 1
ATOM 2526 C C . ARG A 1 331 ? -14.157 30.118 -8.330 1.00 67.81 331 ARG A C 1
ATOM 2528 O O . ARG A 1 331 ? -13.186 29.664 -7.734 1.00 67.81 331 ARG A O 1
ATOM 2535 N N . GLN A 1 332 ? -14.897 31.123 -7.866 1.00 73.00 332 GLN A N 1
ATOM 2536 C CA . GLN A 1 332 ? -14.687 31.702 -6.535 1.00 73.00 332 GLN A CA 1
ATOM 2537 C C . GLN A 1 332 ? -15.060 30.717 -5.419 1.00 73.00 332 GLN A C 1
ATOM 2539 O O . GLN A 1 332 ? -14.460 30.738 -4.349 1.00 73.00 332 GLN A O 1
ATOM 2544 N N . THR A 1 333 ? -16.030 29.832 -5.670 1.00 72.56 333 THR A N 1
ATOM 2545 C CA . THR A 1 333 ? -16.444 28.790 -4.724 1.00 72.56 333 THR A CA 1
ATOM 2546 C C . THR A 1 333 ? -15.877 27.434 -5.152 1.00 72.56 333 THR A C 1
ATOM 2548 O O . THR A 1 333 ? -16.159 26.997 -6.274 1.00 72.56 333 THR A O 1
ATOM 2551 N N . PRO A 1 334 ? -15.110 26.745 -4.284 1.00 72.94 334 PRO A N 1
ATOM 2552 C CA . PRO A 1 334 ? -14.617 25.401 -4.560 1.00 72.94 334 PRO A CA 1
ATOM 2553 C C . PRO A 1 334 ? -15.752 24.416 -4.860 1.00 72.94 334 PRO A C 1
ATOM 2555 O O . PRO A 1 334 ? -16.842 24.507 -4.292 1.00 72.94 334 PRO A O 1
ATOM 2558 N N . ILE A 1 335 ? -15.488 23.451 -5.742 1.00 73.56 335 ILE A N 1
ATOM 2559 C CA . ILE A 1 335 ? -16.418 22.350 -6.001 1.00 73.56 335 ILE A CA 1
ATOM 2560 C C . ILE A 1 335 ? -16.451 21.443 -4.769 1.00 73.56 335 ILE A C 1
ATOM 2562 O O . ILE A 1 335 ? -15.409 20.992 -4.298 1.00 73.56 335 ILE A O 1
ATOM 2566 N N . ASP A 1 336 ? -17.653 21.148 -4.279 1.00 76.69 336 ASP A N 1
ATOM 2567 C CA . ASP A 1 336 ? -17.848 20.141 -3.240 1.00 76.69 336 ASP A CA 1
ATOM 2568 C C . ASP A 1 336 ? -17.553 18.744 -3.807 1.00 76.69 336 ASP A C 1
ATOM 2570 O O . ASP A 1 336 ? -18.303 18.216 -4.630 1.00 76.69 336 ASP A O 1
ATOM 2574 N N . GLU A 1 337 ? -16.446 18.152 -3.358 1.00 76.00 337 GLU A N 1
ATOM 2575 C CA . GLU A 1 337 ? -15.960 16.842 -3.798 1.00 76.00 337 GLU A CA 1
ATOM 2576 C C . GLU A 1 337 ? -16.903 15.683 -3.435 1.00 76.00 337 GLU A C 1
ATOM 2578 O O . GLU A 1 337 ? -16.961 14.670 -4.142 1.00 76.00 337 GLU A O 1
ATOM 2583 N N . LEU A 1 338 ? -17.689 15.844 -2.366 1.00 73.25 338 LEU A N 1
ATOM 2584 C CA . LEU A 1 338 ? -18.700 14.879 -1.924 1.00 73.25 338 LEU A CA 1
ATOM 2585 C C . LEU A 1 338 ? -20.086 15.191 -2.502 1.00 73.25 338 LEU A C 1
ATOM 2587 O O . LEU A 1 338 ? -20.963 14.319 -2.528 1.00 73.25 338 LEU A O 1
ATOM 2591 N N . GLY A 1 339 ? -20.264 16.399 -3.030 1.00 67.69 339 GLY A N 1
ATOM 2592 C CA . GLY A 1 339 ? -21.457 16.830 -3.733 1.00 67.69 339 GLY A CA 1
ATOM 2593 C C . GLY A 1 339 ? -21.662 16.035 -5.023 1.00 67.69 339 GLY A C 1
ATOM 2594 O O . GLY A 1 339 ? -20.861 16.097 -5.951 1.00 67.69 339 GLY A O 1
ATOM 2595 N N . ARG A 1 340 ? -22.801 15.340 -5.144 1.00 68.56 340 ARG A N 1
ATOM 2596 C CA . ARG A 1 340 ? -23.169 14.533 -6.333 1.00 68.56 340 ARG A CA 1
ATOM 2597 C C . ARG A 1 340 ? -23.532 15.349 -7.582 1.00 68.56 340 ARG A C 1
ATOM 2599 O O . ARG A 1 340 ? -24.236 14.867 -8.465 1.00 68.56 340 ARG A O 1
ATOM 2606 N N . LYS A 1 341 ? -23.105 16.610 -7.636 1.00 69.12 341 LYS A N 1
ATOM 2607 C CA . LYS A 1 341 ? -23.495 17.578 -8.669 1.00 69.12 341 LYS A CA 1
ATOM 2608 C C . LYS A 1 341 ? -22.550 17.573 -9.870 1.00 69.12 341 LYS A C 1
ATOM 2610 O O . LYS A 1 341 ? -22.968 17.948 -10.961 1.00 69.12 341 LYS A O 1
ATOM 2615 N N . HIS A 1 342 ? -21.301 17.141 -9.691 1.00 75.94 342 HIS A N 1
ATOM 2616 C CA . HIS A 1 342 ? -20.259 17.222 -10.715 1.00 75.94 342 HIS A CA 1
ATOM 2617 C C . HIS A 1 342 ? -19.560 15.876 -10.923 1.00 75.94 342 HIS A C 1
ATOM 2619 O O . HIS A 1 342 ? -19.358 15.115 -9.980 1.00 75.94 342 HIS A O 1
ATOM 2625 N N . ARG A 1 343 ? -19.157 15.591 -12.168 1.00 79.94 343 ARG A N 1
ATOM 2626 C CA . ARG A 1 343 ? -18.369 14.397 -12.521 1.00 79.94 343 ARG A CA 1
ATOM 2627 C C . ARG A 1 343 ? -16.884 14.649 -12.265 1.00 79.94 343 ARG A C 1
ATOM 2629 O O . ARG A 1 343 ? -16.096 14.789 -13.198 1.00 79.94 343 ARG A O 1
ATOM 2636 N N . LEU A 1 344 ? -16.538 14.798 -10.988 1.00 83.31 344 LEU A N 1
ATOM 2637 C CA . LEU A 1 344 ? -15.227 15.271 -10.547 1.00 83.31 344 LEU A CA 1
ATOM 2638 C C . LEU A 1 344 ? -14.068 14.429 -11.099 1.00 83.31 344 LEU A C 1
ATOM 2640 O O . LEU A 1 344 ? -13.072 14.988 -11.544 1.00 83.31 344 LEU A O 1
ATOM 2644 N N . PHE A 1 345 ? -14.186 13.101 -11.122 1.00 86.44 345 PHE A N 1
ATOM 2645 C CA . PHE A 1 345 ? -13.103 12.236 -11.593 1.00 86.44 345 PHE A CA 1
ATOM 2646 C C . PHE A 1 345 ? -12.915 12.325 -13.104 1.00 86.44 345 PHE A C 1
ATOM 2648 O O . PHE A 1 345 ? -11.777 12.334 -13.571 1.00 86.44 345 PHE A O 1
ATOM 2655 N N . ALA A 1 346 ? -14.005 12.457 -13.860 1.00 85.19 346 ALA A N 1
ATOM 2656 C CA . ALA A 1 346 ? -13.937 12.719 -15.292 1.00 85.19 346 ALA A CA 1
ATOM 2657 C C . ALA A 1 346 ? -13.288 14.074 -15.614 1.00 85.19 346 ALA A C 1
ATOM 2659 O O . ALA A 1 346 ? -12.556 14.181 -16.593 1.00 85.19 346 ALA A O 1
ATOM 2660 N N . MET A 1 347 ? -13.520 15.084 -14.772 1.00 81.50 347 MET A N 1
ATOM 2661 C CA . MET A 1 347 ? -12.921 16.414 -14.913 1.00 81.50 347 MET A CA 1
ATOM 2662 C C . MET A 1 347 ? -11.436 16.429 -14.515 1.00 81.50 347 MET A C 1
ATOM 2664 O O . MET A 1 347 ? -10.626 17.052 -15.194 1.00 81.50 347 MET A O 1
ATOM 2668 N N . CYS A 1 348 ? -11.063 15.746 -13.426 1.00 81.81 348 CYS A N 1
ATOM 2669 C CA . CYS A 1 348 ? -9.689 15.716 -12.911 1.00 81.81 348 CYS A CA 1
ATOM 2670 C C . CYS A 1 348 ? -8.772 14.739 -13.659 1.00 81.81 348 CYS A C 1
ATOM 2672 O O . CYS A 1 348 ? -7.560 14.945 -13.694 1.00 81.81 348 CYS A O 1
ATOM 2674 N N . PHE A 1 349 ? -9.327 13.670 -14.236 1.00 86.69 349 PHE A N 1
ATOM 2675 C CA . PHE A 1 349 ? -8.568 12.631 -14.932 1.00 86.69 349 PHE A CA 1
ATOM 2676 C C . PHE A 1 349 ? -9.176 12.305 -16.302 1.00 86.69 349 PHE A C 1
ATOM 2678 O O . PHE A 1 349 ? -9.592 11.166 -16.534 1.00 86.69 349 PHE A O 1
ATOM 2685 N N . PRO A 1 350 ? -9.194 13.259 -17.249 1.00 80.19 350 PRO A N 1
ATOM 2686 C CA . PRO A 1 350 ? -9.744 13.027 -18.585 1.00 80.19 350 PRO A CA 1
ATOM 2687 C C . PRO A 1 350 ? -9.017 11.896 -19.333 1.00 80.19 350 PRO A C 1
ATOM 2689 O O . PRO A 1 350 ? -9.624 11.204 -20.137 1.00 80.19 350 PRO A O 1
ATOM 2692 N N . THR A 1 351 ? -7.746 11.624 -19.016 1.00 78.94 351 THR A N 1
ATOM 2693 C CA . THR A 1 351 ? -6.987 10.489 -19.579 1.00 78.94 351 THR A CA 1
ATOM 2694 C C . THR A 1 351 ? -7.382 9.130 -18.990 1.00 78.94 351 THR A C 1
ATOM 2696 O O . THR A 1 351 ? -7.185 8.099 -19.629 1.00 78.94 351 THR A O 1
ATOM 2699 N N . LEU A 1 352 ? -7.960 9.106 -17.786 1.00 83.06 352 LEU A N 1
ATOM 2700 C CA . LEU A 1 352 ? -8.512 7.896 -17.171 1.00 83.06 352 LEU A CA 1
ATOM 2701 C C . LEU A 1 352 ? -9.992 7.696 -17.524 1.00 83.06 352 LEU A C 1
ATOM 2703 O O . LEU A 1 352 ? -10.451 6.560 -17.625 1.00 83.06 352 LEU A O 1
ATOM 2707 N N . PHE A 1 353 ? -10.722 8.788 -17.760 1.00 83.88 353 PHE A N 1
ATOM 2708 C CA . PHE A 1 353 ? -12.145 8.802 -18.100 1.00 83.88 353 PHE A CA 1
ATOM 2709 C C . PHE A 1 353 ? -12.404 9.562 -19.418 1.00 83.88 353 PHE A C 1
ATOM 2711 O O . PHE A 1 353 ? -13.150 10.545 -19.420 1.00 83.88 353 PHE A O 1
ATOM 2718 N N . PRO A 1 354 ? -11.848 9.109 -20.559 1.00 73.12 354 PRO A N 1
ATOM 2719 C CA . PRO A 1 354 ? -11.871 9.858 -21.825 1.00 73.12 354 PRO A CA 1
ATOM 2720 C C . PRO A 1 354 ? -13.278 10.127 -22.369 1.00 73.12 354 PRO A C 1
ATOM 2722 O O . PRO A 1 354 ? -13.505 11.111 -23.066 1.00 73.12 354 PRO A O 1
ATOM 2725 N N . TYR A 1 355 ? -14.247 9.287 -22.006 1.00 73.56 355 TYR A N 1
ATOM 2726 C CA . TYR A 1 355 ? -15.644 9.416 -22.428 1.00 73.56 355 TYR A CA 1
ATOM 2727 C C . TYR A 1 355 ? -16.543 10.066 -21.364 1.00 73.56 355 TYR A C 1
ATOM 2729 O O . TYR A 1 355 ? -17.763 10.100 -21.517 1.00 73.56 355 TYR A O 1
ATOM 2737 N N . GLY A 1 356 ? -15.976 10.521 -20.239 1.00 73.69 356 GLY A N 1
ATOM 2738 C CA . GLY A 1 356 ? -16.736 11.079 -19.114 1.00 73.69 356 GLY A CA 1
ATOM 2739 C C . GLY A 1 356 ? -17.723 10.098 -18.460 1.00 73.69 356 GLY A C 1
ATOM 2740 O O . GLY A 1 356 ? -18.663 10.523 -17.778 1.00 73.69 356 GLY A O 1
ATOM 2741 N N . THR A 1 357 ? -17.540 8.796 -18.700 1.00 78.75 357 THR A N 1
ATOM 2742 C CA . THR A 1 357 ? -18.351 7.686 -18.181 1.00 78.75 357 THR A CA 1
ATOM 2743 C C . THR A 1 357 ? -17.644 6.956 -17.046 1.00 78.75 357 THR A C 1
ATOM 2745 O O . THR A 1 357 ? -16.427 6.991 -16.954 1.00 78.75 357 THR A O 1
ATOM 2748 N N . ALA A 1 358 ? -18.404 6.227 -16.233 1.00 82.81 358 ALA A N 1
ATOM 2749 C CA . ALA A 1 358 ? -17.965 5.464 -15.065 1.00 82.81 358 ALA A CA 1
ATOM 2750 C C . ALA A 1 358 ? -17.452 6.302 -13.875 1.00 82.81 358 ALA A C 1
ATOM 2752 O O . ALA A 1 358 ? -17.064 5.729 -12.852 1.00 82.81 358 ALA A O 1
ATOM 2753 N N . ASP A 1 359 ? -17.566 7.632 -13.960 1.00 87.00 359 ASP A N 1
ATOM 2754 C CA . ASP A 1 359 ? -17.350 8.565 -12.851 1.00 87.00 359 ASP A CA 1
ATOM 2755 C C . ASP A 1 359 ? -18.181 8.164 -11.623 1.00 87.00 359 ASP A C 1
ATOM 2757 O O . ASP A 1 359 ? -19.330 7.732 -11.751 1.00 87.00 359 ASP A O 1
ATOM 2761 N N . TRP A 1 360 ? -17.611 8.280 -10.424 1.00 85.56 360 TRP A N 1
ATOM 2762 C CA . TRP A 1 360 ? -18.285 7.954 -9.165 1.00 85.56 360 TRP A CA 1
ATOM 2763 C C . TRP A 1 360 ? -19.679 8.594 -9.042 1.00 85.56 360 TRP A C 1
ATOM 2765 O O . TRP A 1 360 ? -20.632 7.909 -8.675 1.00 85.56 360 TRP A O 1
ATOM 2775 N N . HIS A 1 361 ? -19.834 9.853 -9.443 1.00 79.81 361 HIS A N 1
ATOM 2776 C CA . HIS A 1 361 ? -21.083 10.609 -9.340 1.00 79.81 361 HIS A CA 1
ATOM 2777 C C . HIS A 1 361 ? -22.067 10.335 -10.488 1.00 79.81 361 HIS A C 1
ATOM 2779 O O . HIS A 1 361 ? -23.166 10.888 -10.518 1.00 79.81 361 HIS A O 1
ATOM 2785 N N . GLN A 1 362 ? -21.723 9.456 -11.436 1.00 79.38 362 GLN A N 1
ATOM 2786 C CA . GLN A 1 362 ? -22.658 9.015 -12.468 1.00 79.38 362 GLN A CA 1
ATOM 2787 C C . GLN A 1 362 ? -23.762 8.126 -11.872 1.00 79.38 362 GLN A C 1
ATOM 2789 O O . GLN A 1 362 ? -23.490 7.168 -11.147 1.00 79.38 362 GLN A O 1
ATOM 2794 N N . GLY A 1 363 ? -25.018 8.396 -12.243 1.00 73.12 363 GLY A N 1
ATOM 2795 C CA . GLY A 1 363 ? -26.154 7.545 -11.882 1.00 73.12 363 GLY A CA 1
ATOM 2796 C C . GLY A 1 363 ? -25.972 6.103 -12.374 1.00 73.12 363 GLY A C 1
ATOM 2797 O O . GLY A 1 363 ? -25.642 5.870 -13.540 1.00 73.12 363 GLY A O 1
ATOM 2798 N N . ARG A 1 364 ? -26.188 5.132 -11.480 1.00 78.44 364 ARG A N 1
ATOM 2799 C CA . ARG A 1 364 ? -26.071 3.689 -11.747 1.00 78.44 364 ARG A CA 1
ATOM 2800 C C . ARG A 1 364 ? -27.370 2.973 -11.390 1.00 78.44 364 ARG A C 1
ATOM 2802 O O . ARG A 1 364 ? -28.095 3.405 -10.506 1.00 78.44 364 ARG A O 1
ATOM 2809 N N . ILE A 1 365 ? -27.620 1.849 -12.065 1.00 79.75 365 ILE A N 1
ATOM 2810 C CA . ILE A 1 365 ? -28.788 0.981 -11.814 1.00 79.75 365 ILE A CA 1
ATOM 2811 C C . ILE A 1 365 ? -28.703 0.331 -10.426 1.00 79.75 365 ILE A C 1
ATOM 2813 O O . ILE A 1 365 ? -29.718 0.099 -9.784 1.00 79.75 365 ILE A O 1
ATOM 2817 N N . ARG A 1 366 ? -27.485 0.019 -9.974 1.00 78.94 366 ARG A N 1
ATOM 2818 C CA . ARG A 1 366 ? -27.212 -0.506 -8.636 1.00 78.94 366 ARG A CA 1
ATOM 2819 C C . ARG A 1 366 ? -26.411 0.517 -7.856 1.00 78.94 366 ARG A C 1
ATOM 2821 O O . ARG A 1 366 ? -25.513 1.146 -8.420 1.00 78.94 366 ARG A O 1
ATOM 2828 N N . ASN A 1 367 ? -26.714 0.634 -6.569 1.00 80.50 367 ASN A N 1
ATOM 2829 C CA . ASN A 1 367 ? -25.880 1.393 -5.658 1.00 80.50 367 ASN A CA 1
ATOM 2830 C C . ASN A 1 367 ? -24.514 0.696 -5.539 1.00 80.50 367 ASN A C 1
ATOM 2832 O O . ASN A 1 367 ? -24.441 -0.521 -5.389 1.00 80.50 367 ASN A O 1
ATOM 2836 N N . VAL A 1 368 ? -23.442 1.467 -5.657 1.00 84.56 368 VAL A N 1
ATOM 2837 C CA . VAL A 1 368 ? -22.052 1.015 -5.513 1.00 84.56 368 VAL A CA 1
ATOM 2838 C C . VAL A 1 368 ? -21.453 1.937 -4.470 1.00 84.56 368 VAL A C 1
ATOM 2840 O O . VAL A 1 368 ? -21.713 3.130 -4.558 1.00 84.56 368 VAL A O 1
ATOM 2843 N N . SER A 1 369 ? -20.708 1.446 -3.479 1.00 88.31 369 SER A N 1
ATOM 2844 C CA . SER A 1 369 ? -20.048 2.341 -2.518 1.00 88.31 369 SER A CA 1
ATOM 2845 C C . SER A 1 369 ? -18.777 2.958 -3.119 1.00 88.31 369 SER A C 1
ATOM 2847 O O . SER A 1 369 ? -18.185 2.398 -4.041 1.00 88.31 369 SER A O 1
ATOM 2849 N N . LEU A 1 370 ? -18.308 4.092 -2.580 1.00 88.19 370 LEU A N 1
ATOM 2850 C CA . LEU A 1 370 ? -17.053 4.711 -3.037 1.00 88.19 370 LEU A CA 1
ATOM 2851 C C . LEU A 1 370 ? -15.867 3.746 -2.875 1.00 88.19 370 LEU A C 1
ATOM 2853 O O . LEU A 1 370 ? -14.965 3.734 -3.705 1.00 88.19 370 LEU A O 1
ATOM 2857 N N . ALA A 1 371 ? -15.894 2.909 -1.834 1.00 89.12 371 ALA A N 1
ATOM 2858 C CA . ALA A 1 371 ? -14.871 1.902 -1.589 1.00 89.12 371 ALA A CA 1
ATOM 2859 C C . ALA A 1 371 ? -14.918 0.758 -2.618 1.00 89.12 371 ALA A C 1
ATOM 2861 O O . ALA A 1 371 ? -13.869 0.343 -3.094 1.00 89.12 371 ALA A O 1
ATOM 2862 N N . ASP A 1 372 ? -16.107 0.263 -2.989 1.00 90.38 372 ASP A N 1
ATOM 2863 C CA . ASP A 1 372 ? -16.254 -0.747 -4.057 1.00 90.38 372 ASP A CA 1
ATOM 2864 C C . ASP A 1 372 ? -15.819 -0.195 -5.415 1.00 90.38 372 ASP A C 1
ATOM 2866 O O . ASP A 1 372 ? -15.149 -0.876 -6.190 1.00 90.38 372 ASP A O 1
ATOM 2870 N N . TRP A 1 373 ? -16.190 1.056 -5.692 1.00 92.25 373 TRP A N 1
ATOM 2871 C CA . TRP A 1 373 ? -15.795 1.760 -6.903 1.00 92.25 373 TRP A CA 1
ATOM 2872 C C . TRP A 1 373 ? -14.270 1.906 -6.969 1.00 92.25 373 TRP A C 1
ATOM 2874 O O . TRP A 1 373 ? -13.666 1.509 -7.963 1.00 92.25 373 TRP A O 1
ATOM 2884 N N . ALA A 1 374 ? -13.634 2.385 -5.896 1.00 92.31 374 ALA A N 1
ATOM 2885 C CA . ALA A 1 374 ? -12.183 2.521 -5.817 1.00 92.31 374 ALA A CA 1
ATOM 2886 C C . ALA A 1 374 ? -11.468 1.177 -6.016 1.00 92.31 374 ALA A C 1
ATOM 2888 O O . ALA A 1 374 ? -10.576 1.080 -6.856 1.00 92.31 374 ALA A O 1
ATOM 2889 N N . GLU A 1 375 ? -11.890 0.135 -5.294 1.00 94.25 375 GLU A N 1
ATOM 2890 C CA . GLU A 1 375 ? -11.310 -1.206 -5.398 1.00 94.25 375 GLU A CA 1
ATOM 2891 C C . GLU A 1 375 ? -11.372 -1.740 -6.836 1.00 94.25 375 GLU A C 1
ATOM 2893 O O . GLU A 1 375 ? -10.378 -2.259 -7.346 1.00 94.25 375 GLU A O 1
ATOM 2898 N N . HIS A 1 376 ? -12.518 -1.580 -7.506 1.00 92.50 376 HIS A N 1
ATOM 2899 C CA . HIS A 1 376 ? -12.689 -1.999 -8.893 1.00 92.50 376 HIS A CA 1
ATOM 2900 C C . HIS A 1 376 ? -11.712 -1.286 -9.834 1.00 92.50 376 HIS A C 1
ATOM 2902 O O . HIS A 1 376 ? -11.070 -1.938 -10.654 1.00 92.50 376 HIS A O 1
ATOM 2908 N N . PHE A 1 377 ? -11.566 0.036 -9.701 1.00 92.88 377 PHE A N 1
ATOM 2909 C CA . PHE A 1 377 ? -10.660 0.806 -10.551 1.00 92.88 377 PHE A CA 1
ATOM 2910 C C . PHE A 1 377 ? -9.188 0.498 -10.269 1.00 92.88 377 PHE A C 1
ATOM 2912 O O . PHE A 1 377 ? -8.416 0.360 -11.212 1.00 92.88 377 PHE A O 1
ATOM 2919 N N . LEU A 1 378 ? -8.782 0.299 -9.011 1.00 91.50 378 LEU A N 1
ATOM 2920 C CA . LEU A 1 378 ? -7.411 -0.131 -8.704 1.00 91.50 378 LEU A CA 1
ATOM 2921 C C . LEU A 1 378 ? -7.079 -1.511 -9.296 1.00 91.50 378 LEU A C 1
ATOM 2923 O O . LEU A 1 378 ? -5.921 -1.755 -9.615 1.00 91.50 378 LEU A O 1
ATOM 2927 N N . LYS A 1 379 ? -8.078 -2.390 -9.449 1.00 89.31 379 LYS A N 1
ATOM 2928 C CA . LYS A 1 379 ? -7.955 -3.728 -10.056 1.00 89.31 379 LYS A CA 1
ATOM 2929 C C . LYS A 1 379 ? -8.316 -3.754 -11.543 1.00 89.31 379 LYS A C 1
ATOM 2931 O O . LYS A 1 379 ? -8.518 -4.829 -12.107 1.00 89.31 379 LYS A O 1
ATOM 2936 N N . PHE A 1 380 ? -8.462 -2.591 -12.175 1.00 87.81 380 PHE A N 1
ATOM 2937 C CA . PHE A 1 380 ? -8.817 -2.533 -13.584 1.00 87.81 380 PHE A CA 1
ATOM 2938 C C . PHE A 1 380 ? -7.726 -3.213 -14.421 1.00 87.81 380 PHE A C 1
ATOM 2940 O O . PHE A 1 380 ? -6.543 -3.020 -14.159 1.00 87.81 380 PHE A O 1
ATOM 2947 N N . HIS A 1 381 ? -8.133 -4.026 -15.396 1.00 75.31 381 HIS A N 1
ATOM 2948 C CA . HIS A 1 381 ? -7.281 -5.029 -16.051 1.00 75.31 381 HIS A CA 1
ATOM 2949 C C . HIS A 1 381 ? -5.981 -4.489 -16.674 1.00 75.31 381 HIS A C 1
ATOM 2951 O O . HIS A 1 381 ? -4.985 -5.200 -16.690 1.00 75.31 381 HIS A O 1
ATOM 2957 N N . ASP A 1 382 ? -5.961 -3.243 -17.149 1.00 76.62 382 ASP A N 1
ATOM 2958 C CA . ASP A 1 382 ? -4.761 -2.609 -17.722 1.00 76.62 382 ASP A CA 1
ATOM 2959 C C . ASP A 1 382 ? -3.898 -1.838 -16.704 1.00 76.62 382 ASP A C 1
ATOM 2961 O O . ASP A 1 382 ? -2.907 -1.204 -17.065 1.00 76.62 382 ASP A O 1
ATOM 2965 N N . GLY A 1 383 ? -4.292 -1.827 -15.428 1.00 78.94 383 GLY A N 1
ATOM 2966 C CA . GLY A 1 383 ? -3.559 -1.184 -14.342 1.00 78.94 383 GLY A CA 1
ATOM 2967 C C . GLY A 1 383 ? -3.499 0.348 -14.395 1.00 78.94 383 GLY A C 1
ATOM 2968 O O . GLY A 1 383 ? -2.872 0.947 -13.519 1.00 78.94 383 GLY A O 1
ATOM 2969 N N . ARG A 1 384 ? -4.147 1.030 -15.355 1.00 86.06 384 ARG A N 1
ATOM 2970 C CA . ARG A 1 384 ? -3.966 2.480 -15.590 1.00 86.06 384 ARG A CA 1
ATOM 2971 C C . ARG A 1 384 ? -4.318 3.341 -14.374 1.00 86.06 384 ARG A C 1
ATOM 2973 O O . ARG A 1 384 ? -3.621 4.302 -14.058 1.00 86.06 384 ARG A O 1
ATOM 2980 N N . PHE A 1 385 ? -5.384 2.985 -13.663 1.00 90.12 385 PHE A N 1
ATOM 2981 C CA . PHE A 1 385 ? -5.858 3.713 -12.483 1.00 90.12 385 PHE A CA 1
ATOM 2982 C C . PHE A 1 385 ? -4.955 3.448 -11.283 1.00 90.12 385 PHE A C 1
ATOM 2984 O O . PHE A 1 385 ? -4.536 4.376 -10.593 1.00 90.12 385 PHE A O 1
ATOM 2991 N N . GLY A 1 386 ? -4.612 2.174 -11.077 1.00 85.25 386 GLY A N 1
ATOM 2992 C CA . GLY A 1 386 ? -3.681 1.746 -10.047 1.00 85.25 386 GLY A CA 1
ATOM 2993 C C . GLY A 1 386 ? -2.271 2.293 -10.261 1.00 85.25 386 GLY A C 1
ATOM 2994 O O . GLY A 1 386 ? -1.552 2.435 -9.278 1.00 85.25 386 GLY A O 1
ATOM 2995 N N . ALA A 1 387 ? -1.878 2.634 -11.493 1.00 85.75 387 ALA A N 1
ATOM 2996 C CA . ALA A 1 387 ? -0.576 3.204 -11.830 1.00 85.75 387 ALA A CA 1
ATOM 2997 C C . ALA A 1 387 ? -0.498 4.733 -11.686 1.00 85.75 387 ALA A C 1
ATOM 2999 O O . ALA A 1 387 ? 0.593 5.276 -11.522 1.00 85.75 387 ALA A O 1
ATOM 3000 N N . ARG A 1 388 ? -1.631 5.451 -11.745 1.00 86.94 388 ARG A N 1
ATOM 3001 C CA . ARG A 1 388 ? -1.650 6.922 -11.677 1.00 86.94 388 ARG A CA 1
ATOM 3002 C C . ARG A 1 388 ? -1.513 7.410 -10.228 1.00 86.94 388 ARG A C 1
ATOM 3004 O O . ARG A 1 388 ? -2.443 7.215 -9.443 1.00 86.94 388 ARG A O 1
ATOM 3011 N N . PRO A 1 389 ? -0.425 8.125 -9.864 1.00 82.06 389 PRO A N 1
ATOM 3012 C CA . PRO A 1 389 ? -0.185 8.531 -8.479 1.00 82.06 389 PRO A CA 1
ATOM 3013 C C . PRO A 1 389 ? -1.332 9.350 -7.892 1.00 82.06 389 PRO A C 1
ATOM 3015 O O . PRO A 1 389 ? -1.949 8.935 -6.913 1.00 82.06 389 PRO A O 1
ATOM 3018 N N . ARG A 1 390 ? -1.689 10.457 -8.552 1.00 87.50 390 ARG A N 1
ATOM 3019 C CA . ARG A 1 390 ? -2.704 11.412 -8.080 1.00 87.50 390 ARG A CA 1
ATOM 3020 C C . ARG A 1 390 ? -4.102 10.809 -7.949 1.00 87.50 390 ARG A C 1
ATOM 3022 O O . ARG A 1 390 ? -4.841 11.211 -7.057 1.00 87.50 390 ARG A O 1
ATOM 3029 N N . PHE A 1 391 ? -4.454 9.839 -8.798 1.00 90.44 391 PHE A N 1
ATOM 3030 C CA . PHE A 1 391 ? -5.755 9.169 -8.730 1.00 90.44 391 PHE A CA 1
ATOM 3031 C C . PHE A 1 391 ? -5.939 8.477 -7.376 1.00 90.44 391 PHE A C 1
ATOM 3033 O O . PHE A 1 391 ? -6.919 8.733 -6.682 1.00 90.44 391 PHE A O 1
ATOM 3040 N N . ARG A 1 392 ? -4.952 7.683 -6.947 1.00 90.62 392 ARG A N 1
ATOM 3041 C CA . ARG A 1 392 ? -4.994 6.954 -5.669 1.00 90.62 392 ARG A CA 1
ATOM 3042 C C . ARG A 1 392 ? -5.118 7.904 -4.476 1.00 90.62 392 ARG A C 1
ATOM 3044 O O . ARG A 1 392 ? -5.987 7.707 -3.633 1.00 90.62 392 ARG A O 1
ATOM 3051 N N . PHE A 1 393 ? -4.295 8.954 -4.432 1.00 91.38 393 PHE A N 1
ATOM 3052 C CA . PHE A 1 393 ? -4.320 9.931 -3.338 1.00 91.38 393 PHE A CA 1
ATOM 3053 C C . PHE A 1 393 ? -5.634 10.718 -3.286 1.00 91.38 393 PHE A C 1
ATOM 3055 O O . PHE A 1 393 ? -6.171 10.912 -2.198 1.00 91.38 393 PHE A O 1
ATOM 3062 N N . LEU A 1 394 ? -6.195 11.121 -4.435 1.00 90.75 394 LEU A N 1
ATOM 3063 C CA . LEU A 1 394 ? -7.477 11.830 -4.457 1.00 90.75 394 LEU A CA 1
ATOM 3064 C C . LEU A 1 394 ? -8.611 10.938 -3.944 1.00 90.75 394 LEU A C 1
ATOM 3066 O O . LEU A 1 394 ? -9.365 11.349 -3.064 1.00 90.75 394 LEU A O 1
ATOM 3070 N N . VAL A 1 395 ? -8.712 9.709 -4.461 1.00 92.44 395 VAL A N 1
ATOM 3071 C CA . VAL A 1 395 ? -9.748 8.752 -4.045 1.00 92.44 395 VAL A CA 1
ATOM 3072 C C . VAL A 1 395 ? -9.623 8.429 -2.556 1.00 92.44 395 VAL A C 1
ATOM 3074 O O . VAL A 1 395 ? -10.630 8.392 -1.850 1.00 92.44 395 VAL A O 1
ATOM 3077 N N . PHE A 1 396 ? -8.397 8.251 -2.060 1.00 93.62 396 PHE A N 1
ATOM 3078 C CA . PHE A 1 396 ? -8.117 8.054 -0.640 1.00 93.62 396 PHE A CA 1
ATOM 3079 C C . PHE A 1 396 ? -8.551 9.240 0.217 1.00 93.62 396 PHE A C 1
ATOM 3081 O O . PHE A 1 396 ? -9.277 9.045 1.190 1.00 93.62 396 PHE A O 1
ATOM 3088 N N . ASN A 1 397 ? -8.159 10.459 -0.159 1.00 91.75 397 ASN A N 1
ATOM 3089 C CA . ASN A 1 397 ? -8.529 11.666 0.569 1.00 91.75 397 ASN A CA 1
ATOM 3090 C C . ASN A 1 397 ? -10.057 11.818 0.631 1.00 91.75 397 ASN A C 1
ATOM 3092 O O . ASN A 1 397 ? -10.613 11.997 1.711 1.00 91.75 397 ASN A O 1
ATOM 3096 N N . MET A 1 398 ? -10.754 11.631 -0.494 1.00 90.31 398 MET A N 1
ATOM 3097 C CA . MET A 1 398 ? -12.220 11.656 -0.532 1.00 90.31 398 MET A CA 1
ATOM 3098 C C . MET A 1 398 ? -12.843 10.578 0.364 1.00 90.31 398 MET A C 1
ATOM 3100 O O . MET A 1 398 ? -13.786 10.857 1.105 1.00 90.31 398 MET A O 1
ATOM 3104 N N . LEU A 1 399 ? -12.312 9.351 0.334 1.00 90.75 399 LEU A N 1
ATOM 3105 C CA . LEU A 1 399 ? -12.792 8.250 1.169 1.00 90.75 399 LEU A CA 1
ATOM 3106 C C . LEU A 1 399 ? -12.603 8.544 2.665 1.00 90.75 399 LEU A C 1
ATOM 3108 O O . LEU A 1 399 ? -13.524 8.320 3.451 1.00 90.75 399 LEU A O 1
ATOM 3112 N N . MET A 1 400 ? -11.436 9.052 3.065 1.00 90.88 400 MET A N 1
ATOM 3113 C CA . MET A 1 400 ? -11.122 9.352 4.464 1.00 90.88 400 MET A CA 1
ATOM 3114 C C . MET A 1 400 ? -11.901 10.555 4.990 1.00 90.88 400 MET A C 1
ATOM 3116 O O . MET A 1 400 ? -12.435 10.485 6.094 1.00 90.88 400 MET A O 1
ATOM 3120 N N . ARG A 1 401 ? -12.047 11.618 4.193 1.00 89.81 401 ARG A N 1
ATOM 3121 C CA . ARG A 1 401 ? -12.872 12.781 4.553 1.00 89.81 401 ARG A CA 1
ATOM 3122 C C . ARG A 1 401 ? -14.344 12.418 4.681 1.00 89.81 401 ARG A C 1
ATOM 3124 O O . ARG A 1 401 ? -14.993 12.842 5.633 1.00 89.81 401 ARG A O 1
ATOM 3131 N N . LYS A 1 402 ? -14.861 11.572 3.783 1.00 87.88 402 LYS A N 1
ATOM 3132 C CA . LYS A 1 402 ? -16.225 11.042 3.895 1.00 87.88 402 LYS A CA 1
ATOM 3133 C C . LYS A 1 402 ? -16.413 10.269 5.204 1.00 87.88 402 LYS A C 1
ATOM 3135 O O . LYS A 1 402 ? -17.362 10.539 5.931 1.00 87.88 402 LYS A O 1
ATOM 3140 N N . LYS A 1 403 ? -15.476 9.377 5.550 1.00 89.69 403 LYS A N 1
ATOM 3141 C CA . LYS A 1 403 ? -15.495 8.662 6.839 1.00 89.69 403 LYS A CA 1
ATOM 3142 C C . LYS A 1 403 ? -15.396 9.610 8.036 1.00 89.69 403 LYS A C 1
ATOM 3144 O O . LYS A 1 403 ? -16.068 9.384 9.035 1.00 89.69 403 LYS A O 1
ATOM 3149 N N . ALA A 1 404 ? -14.585 10.666 7.948 1.00 90.38 404 ALA A N 1
ATOM 3150 C CA . ALA A 1 404 ? -14.464 11.674 9.001 1.00 90.38 404 ALA A CA 1
ATOM 3151 C C . ALA A 1 404 ? -15.782 12.428 9.206 1.00 90.38 404 ALA A C 1
ATOM 3153 O O . ALA A 1 404 ? -16.214 12.574 10.345 1.00 90.38 404 ALA A O 1
ATOM 3154 N N . GLN A 1 405 ? -16.458 12.823 8.123 1.00 88.00 405 GLN A N 1
ATOM 3155 C CA . GLN A 1 405 ? -17.781 13.448 8.186 1.00 88.00 405 GLN A CA 1
ATOM 3156 C C . GLN A 1 405 ? -18.845 12.509 8.761 1.00 88.00 405 GLN A C 1
ATOM 3158 O O . GLN A 1 405 ? -19.637 12.928 9.606 1.00 88.00 405 GLN A O 1
ATOM 3163 N N . GLU A 1 406 ? -18.858 11.243 8.337 1.00 86.69 406 GLU A N 1
ATOM 3164 C CA . GLU A 1 406 ? -19.759 10.216 8.871 1.00 86.69 406 GLU A CA 1
ATOM 3165 C C . GLU A 1 406 ? -19.516 10.005 10.375 1.00 86.69 406 GLU A C 1
ATOM 3167 O O . GLU A 1 406 ? -20.469 10.000 11.155 1.00 86.69 406 GLU A O 1
ATOM 3172 N N . ALA A 1 407 ? -18.252 9.917 10.805 1.00 87.50 407 ALA A N 1
ATOM 3173 C CA . ALA A 1 407 ? -17.873 9.758 12.207 1.00 87.50 407 ALA A CA 1
ATOM 3174 C C . ALA A 1 407 ? -18.247 10.981 13.060 1.00 87.50 407 ALA A C 1
ATOM 3176 O O . ALA A 1 407 ? -18.874 10.820 14.109 1.00 87.50 407 ALA A O 1
ATOM 3177 N N . SER A 1 408 ? -17.940 12.201 12.600 1.00 89.81 408 SER A N 1
ATOM 3178 C CA . SER A 1 408 ? -18.307 13.426 13.319 1.00 89.81 408 SER A CA 1
ATOM 3179 C C . SER A 1 408 ? -19.819 13.604 13.369 1.00 89.81 408 SER A C 1
ATOM 3181 O O . SER A 1 408 ? -20.365 13.931 14.417 1.00 89.81 408 SER A O 1
ATOM 3183 N N . GLY A 1 409 ? -20.516 13.346 12.258 1.00 86.44 409 GLY A N 1
ATOM 3184 C CA . GLY A 1 409 ? -21.970 13.451 12.188 1.00 86.44 409 GLY A CA 1
ATOM 3185 C C . GLY A 1 409 ? -22.657 12.435 13.097 1.00 86.44 409 GLY A C 1
ATOM 3186 O O . GLY A 1 409 ? -23.615 12.778 13.786 1.00 86.44 409 GLY A O 1
ATOM 3187 N N . PHE A 1 410 ? -22.146 11.203 13.154 1.00 82.88 410 PHE A N 1
ATOM 3188 C CA . PHE A 1 410 ? -22.621 10.182 14.085 1.00 82.88 410 PHE A CA 1
ATOM 3189 C C . PHE A 1 410 ? -22.400 10.585 15.544 1.00 82.88 410 PHE A C 1
ATOM 3191 O O . PHE A 1 410 ? -23.312 10.446 16.356 1.00 82.88 410 PHE A O 1
ATOM 3198 N N . TRP A 1 411 ? -21.218 11.109 15.874 1.00 87.94 411 TRP A N 1
ATOM 3199 C CA . TRP A 1 411 ? -20.905 11.562 17.227 1.00 87.94 411 TRP A CA 1
ATOM 3200 C C . TRP A 1 411 ? -21.806 12.729 17.662 1.00 87.94 411 TRP A C 1
ATOM 3202 O O . TRP A 1 411 ? -22.399 12.669 18.735 1.00 87.94 411 TRP A O 1
ATOM 3212 N N . VAL A 1 412 ? -22.012 13.725 16.795 1.00 87.12 412 VAL A N 1
ATOM 3213 C CA . VAL A 1 412 ? -22.916 14.858 17.063 1.00 87.12 412 VAL A CA 1
ATOM 3214 C C . VAL A 1 412 ? -24.363 14.388 17.252 1.00 87.12 412 VAL A C 1
ATOM 3216 O O . VAL A 1 412 ? -25.032 14.813 18.187 1.00 87.12 412 VAL A O 1
ATOM 3219 N N . LYS A 1 413 ? -24.855 13.464 16.413 1.00 83.44 413 LYS A N 1
ATOM 3220 C CA . LYS A 1 413 ? -26.225 12.923 16.526 1.00 83.44 413 LYS A CA 1
ATOM 3221 C C . LYS A 1 413 ? -26.486 12.189 17.845 1.00 83.44 413 LYS A C 1
ATOM 3223 O O . LYS A 1 413 ? -27.633 12.123 18.275 1.00 83.44 413 LYS A O 1
ATOM 3228 N N . LYS A 1 414 ? -25.451 11.645 18.494 1.00 78.12 414 LYS A N 1
ATOM 3229 C CA . LYS A 1 414 ? -25.573 11.032 19.828 1.00 78.12 414 LYS A CA 1
ATOM 3230 C C . LYS A 1 414 ? -25.755 12.046 20.951 1.00 78.12 414 LYS A C 1
ATOM 3232 O O . LYS A 1 414 ? -26.174 11.649 22.034 1.00 78.12 414 LYS A O 1
ATOM 3237 N N . ARG A 1 415 ? -25.434 13.315 20.697 1.00 81.19 415 ARG A N 1
ATOM 3238 C CA . ARG A 1 415 ? -25.358 14.382 21.694 1.00 81.19 415 ARG A CA 1
ATOM 3239 C C . ARG A 1 415 ? -26.209 15.591 21.288 1.00 81.19 415 ARG A C 1
ATOM 3241 O O . ARG A 1 415 ? -25.668 16.665 21.015 1.00 81.19 415 ARG A O 1
ATOM 3248 N N . PRO A 1 416 ? -27.547 15.431 21.202 1.00 79.19 416 PRO A N 1
ATOM 3249 C CA . PRO A 1 416 ? -28.438 16.543 20.883 1.00 79.19 416 PRO A CA 1
ATOM 3250 C C . PRO A 1 416 ? -28.381 17.658 21.938 1.00 79.19 416 PRO A C 1
ATOM 3252 O O . PRO A 1 416 ? -28.639 18.807 21.598 1.00 79.19 416 PRO A O 1
ATOM 3255 N N . ASP A 1 417 ? -27.973 17.330 23.170 1.00 82.06 417 ASP A N 1
ATOM 3256 C CA . ASP A 1 417 ? -27.686 18.269 24.261 1.00 82.06 417 ASP A CA 1
ATOM 3257 C C . ASP A 1 417 ? -26.662 19.346 23.873 1.00 82.06 417 ASP A C 1
ATOM 3259 O O . ASP A 1 417 ? -26.745 20.471 24.351 1.00 82.06 417 ASP A O 1
ATOM 3263 N N . LEU A 1 418 ? -25.736 19.037 22.960 1.00 83.88 418 LEU A N 1
ATOM 3264 C CA . LEU A 1 418 ? -24.656 19.943 22.561 1.00 83.88 418 LEU A CA 1
ATOM 3265 C C . LEU A 1 418 ? -24.976 20.779 21.311 1.00 83.88 418 LEU A C 1
ATOM 3267 O O . LEU A 1 418 ? -24.187 21.643 20.933 1.00 83.88 418 LEU A O 1
ATOM 3271 N N . LEU A 1 419 ? -26.099 20.529 20.625 1.00 82.94 419 LEU A N 1
ATOM 3272 C CA . LEU A 1 419 ? -26.417 21.181 19.344 1.00 82.94 419 LEU A CA 1
ATOM 3273 C C . LEU A 1 419 ? -26.748 22.676 19.468 1.00 82.94 419 LEU A C 1
ATOM 3275 O O . LEU A 1 419 ? -26.638 23.388 18.471 1.00 82.94 419 LEU A O 1
ATOM 3279 N N . GLY A 1 420 ? -27.158 23.130 20.656 1.00 80.50 420 GLY A N 1
ATOM 3280 C CA . GLY A 1 420 ? -27.526 24.522 20.933 1.00 80.50 420 GLY A CA 1
ATOM 3281 C C . GLY A 1 420 ? -26.383 25.414 21.425 1.00 80.50 420 GLY A C 1
ATOM 3282 O O . GLY A 1 420 ? -26.629 26.587 21.675 1.00 80.50 420 GLY A O 1
ATOM 3283 N N . LEU A 1 421 ? -25.166 24.877 21.575 1.00 86.12 421 LEU A N 1
ATOM 3284 C CA . LEU A 1 421 ? -24.033 25.614 22.139 1.00 86.12 421 LEU A CA 1
ATOM 3285 C C . LEU A 1 421 ? -23.588 26.772 21.240 1.00 86.12 421 LEU A C 1
ATOM 3287 O O . LEU A 1 421 ? -23.371 26.590 20.036 1.00 86.12 421 LEU A O 1
ATOM 3291 N N . SER A 1 422 ? -23.368 27.932 21.853 1.00 88.56 422 SER A N 1
ATOM 3292 C CA . SER A 1 422 ? -22.638 29.051 21.261 1.00 88.56 422 SER A CA 1
ATOM 3293 C C . SER A 1 422 ? -21.140 28.741 21.130 1.00 88.56 422 SER A C 1
ATOM 3295 O O . SER A 1 422 ? -20.616 27.781 21.703 1.00 88.56 422 SER A O 1
ATOM 3297 N N . LEU A 1 423 ? -20.422 29.550 20.342 1.00 87.31 423 LEU A N 1
ATOM 3298 C CA . LEU A 1 423 ? -18.984 29.359 20.150 1.00 87.31 423 LEU A CA 1
ATOM 3299 C C . LEU A 1 423 ? -18.196 29.568 21.454 1.00 87.31 423 LEU A C 1
ATOM 3301 O O . LEU A 1 423 ? -17.205 28.875 21.674 1.00 87.31 423 LEU A O 1
ATOM 3305 N N . ASP A 1 424 ? -18.626 30.492 22.312 1.00 88.75 424 ASP A N 1
ATOM 3306 C CA . ASP A 1 424 ? -17.923 30.791 23.561 1.00 88.75 424 ASP A CA 1
ATOM 3307 C C . ASP A 1 424 ? -18.168 29.711 24.622 1.00 88.75 424 ASP A C 1
ATOM 3309 O O . ASP A 1 424 ? -17.203 29.216 25.201 1.00 88.75 424 ASP A O 1
ATOM 3313 N N . GLU A 1 425 ? -19.401 29.208 24.756 1.00 87.81 425 GLU A N 1
ATOM 3314 C CA . GLU A 1 425 ? -19.694 28.032 25.597 1.00 87.81 425 GLU A CA 1
ATOM 3315 C C . GLU A 1 425 ? -18.912 26.792 25.129 1.00 87.81 425 GLU A C 1
ATOM 3317 O O . GLU A 1 425 ? -18.431 25.993 25.933 1.00 87.81 425 GLU A O 1
ATOM 3322 N N . LEU A 1 426 ? -18.733 26.623 23.812 1.00 88.19 426 LEU A N 1
ATOM 3323 C CA . LEU A 1 426 ? -17.905 25.545 23.275 1.00 88.19 426 LEU A CA 1
ATOM 3324 C C . LEU A 1 426 ? -16.428 25.697 23.675 1.00 88.19 426 LEU A C 1
ATOM 3326 O O . LEU A 1 426 ? -15.793 24.692 23.992 1.00 88.19 426 LEU A O 1
ATOM 3330 N N . LYS A 1 427 ? -15.872 26.916 23.662 1.00 87.31 427 LYS A N 1
ATOM 3331 C CA . LYS A 1 427 ? -14.486 27.164 24.100 1.00 87.31 427 LYS A CA 1
ATOM 3332 C C . LYS A 1 427 ? -14.308 26.854 25.584 1.00 87.31 427 LYS A C 1
ATOM 3334 O O . LYS A 1 427 ? -13.309 26.237 25.939 1.00 87.31 427 LYS A O 1
ATOM 3339 N N . GLU A 1 428 ? -15.279 27.213 26.422 1.00 87.62 428 GLU A N 1
ATOM 3340 C CA . GLU A 1 428 ? -15.261 26.890 27.855 1.00 87.62 428 GLU A CA 1
ATOM 3341 C C . GLU A 1 428 ? -15.239 25.371 28.092 1.00 87.62 428 GLU A C 1
ATOM 3343 O O . GLU A 1 428 ? -14.416 24.865 28.855 1.00 87.62 428 GLU A O 1
ATOM 3348 N N . LEU A 1 429 ? -16.062 24.611 27.360 1.00 85.94 429 LEU A N 1
ATOM 3349 C CA . LEU A 1 429 ? -16.076 23.141 27.427 1.00 85.94 429 LEU A CA 1
ATOM 3350 C C . LEU A 1 429 ? -14.807 22.477 26.854 1.00 85.94 429 LEU A C 1
ATOM 3352 O O . LEU A 1 429 ? -14.515 21.312 27.152 1.00 85.94 429 LEU A O 1
ATOM 3356 N N . LEU A 1 430 ? -14.059 23.190 26.011 1.00 85.62 430 LEU A N 1
ATOM 3357 C CA . LEU A 1 430 ? -12.819 22.746 25.369 1.00 85.62 430 LEU A CA 1
ATOM 3358 C C . LEU A 1 430 ? -11.546 23.192 26.119 1.00 85.62 430 LEU A C 1
ATOM 3360 O O . LEU A 1 430 ? -10.466 23.159 25.540 1.00 85.62 430 LEU A O 1
ATOM 3364 N N . GLY A 1 431 ? -11.637 23.563 27.401 1.00 79.12 431 GLY A N 1
ATOM 3365 C CA . GLY A 1 431 ? -10.471 23.905 28.231 1.00 79.12 431 GLY A CA 1
ATOM 3366 C C . GLY A 1 431 ? -9.381 22.815 28.325 1.00 79.12 431 GLY A C 1
ATOM 3367 O O . GLY A 1 431 ? -9.489 21.736 27.737 1.00 79.12 431 GLY A O 1
ATOM 3368 N N . GLU A 1 432 ? -8.321 23.081 29.099 1.00 63.06 432 GLU A N 1
ATOM 3369 C CA . GLU A 1 432 ? -7.061 22.310 29.080 1.00 63.06 432 GLU A CA 1
ATOM 3370 C C . GLU A 1 432 ? -7.235 20.782 29.223 1.00 63.06 432 GLU A C 1
ATOM 3372 O O . GLU A 1 432 ? -6.586 20.029 28.503 1.00 63.06 432 GLU A O 1
ATOM 3377 N N . GLU A 1 433 ? -8.172 20.280 30.034 1.00 63.09 433 GLU A N 1
ATOM 3378 C CA . GLU A 1 433 ? -8.434 18.835 30.170 1.00 63.09 433 GLU A CA 1
ATOM 3379 C C . GLU A 1 433 ? -9.799 18.376 29.634 1.00 63.09 433 GLU A C 1
ATOM 3381 O O . GLU A 1 433 ? -10.470 17.515 30.208 1.00 63.09 433 GLU A O 1
ATOM 3386 N N . SER A 1 434 ? -10.216 18.909 28.487 1.00 74.94 434 SER A N 1
ATOM 3387 C CA . SER A 1 434 ? -11.543 18.639 27.935 1.00 74.94 434 SER A CA 1
ATOM 3388 C C . SER A 1 434 ? -11.859 17.142 27.725 1.00 74.94 434 SER A C 1
ATOM 3390 O O . SER A 1 434 ? -11.322 16.451 26.846 1.00 74.94 434 SER A O 1
ATOM 3392 N N . THR A 1 435 ? -12.820 16.633 28.503 1.00 77.38 435 THR A N 1
ATOM 3393 C CA . THR A 1 435 ? -13.445 15.311 28.304 1.00 77.38 435 THR A CA 1
ATOM 3394 C C . THR A 1 435 ? -14.215 15.256 26.983 1.00 77.38 435 THR A C 1
ATOM 3396 O O . THR A 1 435 ? -14.258 14.208 26.326 1.00 77.38 435 THR A O 1
ATOM 3399 N N . LEU A 1 436 ? -14.749 16.402 26.548 1.00 84.44 436 LEU A N 1
ATOM 3400 C CA . LEU A 1 436 ? -15.414 16.590 25.266 1.00 84.44 436 LEU A CA 1
ATOM 3401 C C . LEU A 1 436 ? -14.446 16.338 24.105 1.00 84.44 436 LEU A C 1
ATOM 3403 O O . LEU A 1 436 ? -14.741 15.516 23.235 1.00 84.44 436 LEU A O 1
ATOM 3407 N N . LEU A 1 437 ? -13.257 16.951 24.134 1.00 84.88 437 LEU A N 1
ATOM 3408 C CA . LEU A 1 437 ? -12.213 16.736 23.129 1.00 84.88 437 LEU A CA 1
ATOM 3409 C C . LEU A 1 437 ? -11.817 15.255 23.046 1.00 84.88 437 LEU A C 1
ATOM 3411 O O . LEU A 1 437 ? -11.810 14.666 21.961 1.00 84.88 437 LEU A O 1
ATOM 3415 N N . LYS A 1 438 ? -11.557 14.620 24.199 1.00 82.69 438 LYS A N 1
ATOM 3416 C CA . LYS A 1 438 ? -11.224 13.185 24.286 1.00 82.69 438 LYS A CA 1
ATOM 3417 C C . LYS A 1 438 ? -12.338 12.308 23.689 1.00 82.69 438 LYS A C 1
ATOM 3419 O O . LYS A 1 438 ? -12.039 11.322 23.009 1.00 82.69 438 LYS A O 1
ATOM 3424 N N . SER A 1 439 ? -13.606 12.671 23.900 1.00 83.19 439 SER A N 1
ATOM 3425 C CA . SER A 1 439 ? -14.773 11.977 23.334 1.00 83.19 439 SER A CA 1
ATOM 3426 C C . SER A 1 439 ? -14.854 12.109 21.807 1.00 83.19 439 SER A C 1
ATOM 3428 O O . SER A 1 439 ? -15.005 11.098 21.114 1.00 83.19 439 SER A O 1
ATOM 3430 N N . ILE A 1 440 ? -14.666 13.318 21.261 1.00 87.06 440 ILE A N 1
ATOM 3431 C CA . ILE A 1 440 ? -14.658 13.552 19.806 1.00 87.06 440 ILE A CA 1
ATOM 3432 C C . ILE A 1 440 ? -13.519 12.764 19.157 1.00 87.06 440 ILE A C 1
ATOM 3434 O O . ILE A 1 440 ? -13.747 12.011 18.211 1.00 87.06 440 ILE A O 1
ATOM 3438 N N . VAL A 1 441 ? -12.300 12.866 19.692 1.00 86.50 441 VAL A N 1
ATOM 3439 C CA . VAL A 1 441 ? -11.119 12.154 19.179 1.00 86.50 441 VAL A CA 1
ATOM 3440 C C . VAL A 1 441 ? -11.349 10.640 19.155 1.00 86.50 441 VAL A C 1
ATOM 3442 O O . VAL A 1 441 ? -11.005 9.978 18.175 1.00 86.50 441 VAL A O 1
ATOM 3445 N N . ARG A 1 442 ? -11.989 10.077 20.190 1.00 83.44 442 ARG A N 1
ATOM 3446 C CA . ARG A 1 442 ? -12.321 8.644 20.259 1.00 83.44 442 ARG A CA 1
ATOM 3447 C C . ARG A 1 442 ? -13.272 8.204 19.143 1.00 83.44 442 ARG A C 1
ATOM 3449 O O . ARG A 1 442 ? -13.133 7.086 18.649 1.00 83.44 442 ARG A O 1
ATOM 3456 N N . SER A 1 443 ? -14.190 9.067 18.700 1.00 84.44 443 SER A N 1
ATOM 3457 C CA . SER A 1 443 ? -15.065 8.772 17.551 1.00 84.44 443 SER A CA 1
ATOM 3458 C C . SER A 1 443 ? -14.287 8.597 16.238 1.00 84.44 443 SER A C 1
ATOM 3460 O O . SER A 1 443 ? -14.706 7.836 15.366 1.00 84.44 443 SER A O 1
ATOM 3462 N N . GLY A 1 444 ? -13.094 9.196 16.144 1.00 84.88 444 GLY A N 1
ATOM 3463 C CA . GLY A 1 444 ? -12.151 9.018 15.042 1.00 84.88 444 GLY A CA 1
ATOM 3464 C C . GLY A 1 444 ? -11.523 7.623 14.955 1.00 84.88 444 GLY A C 1
ATOM 3465 O O . GLY A 1 444 ? -10.785 7.358 14.012 1.00 84.88 444 GLY A O 1
ATOM 3466 N N . ALA A 1 445 ? -11.808 6.697 15.881 1.00 85.31 445 ALA A N 1
ATOM 3467 C CA . ALA A 1 445 ? -11.286 5.328 15.833 1.00 85.31 445 ALA A CA 1
ATOM 3468 C C . ALA A 1 445 ? -11.720 4.536 14.581 1.00 85.31 445 ALA A C 1
ATOM 3470 O O . ALA A 1 445 ? -11.116 3.517 14.257 1.00 85.31 445 ALA A O 1
ATOM 3471 N N . THR A 1 446 ? -12.736 4.998 13.845 1.00 84.38 446 THR A N 1
ATOM 3472 C CA . THR A 1 446 ? -13.147 4.436 12.544 1.00 84.38 446 THR A CA 1
ATOM 3473 C C . THR A 1 446 ? -12.243 4.877 11.382 1.00 84.38 446 THR A C 1
ATOM 3475 O O . THR A 1 446 ? -12.262 4.260 10.312 1.00 84.38 446 THR A O 1
ATOM 3478 N N . LEU A 1 447 ? -11.422 5.915 11.580 1.00 89.62 447 LEU A N 1
ATOM 3479 C CA . LEU A 1 447 ? -10.496 6.463 10.591 1.00 89.62 447 LEU A CA 1
ATOM 3480 C C . LEU A 1 447 ? -9.216 5.629 10.565 1.00 89.62 447 LEU A C 1
ATOM 3482 O O . LEU A 1 447 ? -8.251 5.905 11.277 1.00 89.62 447 LEU A O 1
ATOM 3486 N N . THR A 1 448 ? -9.231 4.579 9.745 1.00 89.44 448 THR A N 1
ATOM 3487 C CA . THR A 1 448 ? -8.119 3.636 9.566 1.00 89.44 448 THR A CA 1
ATOM 3488 C C . THR A 1 448 ? -6.784 4.356 9.409 1.00 89.44 448 THR A C 1
ATOM 3490 O O . THR A 1 448 ? -6.681 5.243 8.574 1.00 89.44 448 THR A O 1
ATOM 3493 N N . GLY A 1 449 ? -5.779 3.964 10.199 1.00 84.81 449 GLY A N 1
ATOM 3494 C CA . GLY A 1 449 ? -4.413 4.497 10.139 1.00 84.81 449 GLY A CA 1
ATOM 3495 C C . GLY A 1 449 ? -4.163 5.788 10.936 1.00 84.81 449 GLY A C 1
ATOM 3496 O O . GLY A 1 449 ? -3.022 6.238 10.998 1.00 84.81 449 GLY A O 1
ATOM 3497 N N . THR A 1 450 ? -5.180 6.383 11.564 1.00 86.88 450 THR A N 1
ATOM 3498 C CA . THR A 1 450 ? -5.012 7.555 12.448 1.00 86.88 450 THR A CA 1
ATOM 3499 C C . THR A 1 450 ? -4.613 7.160 13.879 1.00 86.88 450 THR A C 1
ATOM 3501 O O . THR A 1 450 ? -4.746 5.999 14.279 1.00 86.88 450 THR A O 1
ATOM 3504 N N . ARG A 1 451 ? -4.160 8.129 14.693 1.00 84.12 451 ARG A N 1
ATOM 3505 C CA . ARG A 1 451 ? -3.814 7.902 16.114 1.00 84.12 451 ARG A CA 1
ATOM 3506 C C . ARG A 1 451 ? -4.965 7.281 16.928 1.00 84.12 451 ARG A C 1
ATOM 3508 O O . ARG A 1 451 ? -4.712 6.296 17.624 1.00 84.12 451 ARG A O 1
ATOM 3515 N N . PRO A 1 452 ? -6.225 7.758 16.835 1.00 85.12 452 PRO A N 1
ATOM 3516 C CA . PRO A 1 452 ? -7.339 7.125 17.547 1.00 85.12 452 PRO A CA 1
ATOM 3517 C C . PRO A 1 452 ? -7.609 5.683 17.110 1.00 85.12 452 PRO A C 1
ATOM 3519 O O . PRO A 1 452 ? -7.926 4.841 17.950 1.00 85.12 452 PRO A O 1
ATOM 3522 N N . TYR A 1 453 ? 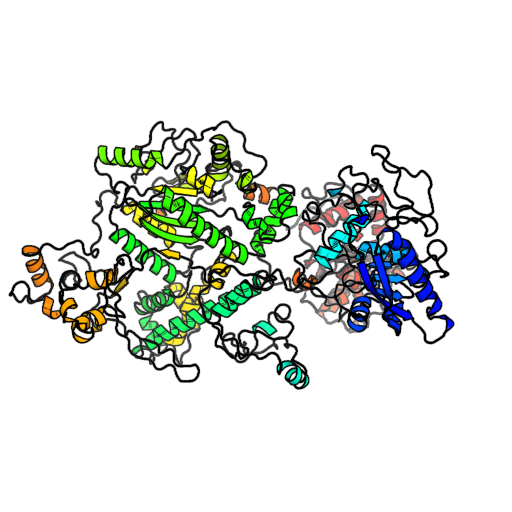-7.450 5.382 15.815 1.00 88.62 453 TYR A N 1
ATOM 3523 C CA . TYR A 1 453 ? -7.584 4.022 15.295 1.00 88.62 453 TYR A CA 1
ATOM 3524 C C . TYR A 1 453 ? -6.545 3.085 15.920 1.00 88.62 453 TYR A C 1
ATOM 3526 O O . TYR A 1 453 ? -6.915 2.048 16.473 1.00 88.62 453 TYR A O 1
ATOM 3534 N N . TRP A 1 454 ? -5.261 3.457 15.902 1.00 86.75 454 TRP A N 1
ATOM 3535 C CA . TRP A 1 454 ? -4.203 2.616 16.473 1.00 86.75 454 TRP A CA 1
ATOM 3536 C C . TRP A 1 454 ? -4.316 2.473 17.989 1.00 86.75 454 TRP A C 1
ATOM 3538 O O . TRP A 1 454 ? -4.178 1.360 18.488 1.00 86.75 454 TRP A O 1
ATOM 3548 N N . ARG A 1 455 ? -4.710 3.530 18.711 1.00 84.00 455 ARG A N 1
ATOM 3549 C CA . ARG A 1 455 ? -4.974 3.455 20.158 1.00 84.00 455 ARG A CA 1
ATOM 3550 C C . ARG A 1 455 ? -6.097 2.469 20.496 1.00 84.00 455 ARG A C 1
ATOM 3552 O O . ARG A 1 455 ? -6.000 1.723 21.467 1.00 84.00 455 ARG A O 1
ATOM 3559 N N . GLN A 1 456 ? -7.153 2.411 19.679 1.00 84.62 456 GLN A N 1
ATOM 3560 C CA . GLN A 1 456 ? -8.199 1.396 19.840 1.00 84.62 456 GLN A CA 1
ATOM 3561 C C . GLN A 1 456 ? -7.651 -0.022 19.606 1.00 84.62 456 GLN A C 1
ATOM 3563 O O . GLN A 1 456 ? -7.983 -0.939 20.360 1.00 84.62 456 GLN A O 1
ATOM 3568 N N . LYS A 1 457 ? -6.812 -0.218 18.577 1.00 88.12 457 LYS A N 1
ATOM 3569 C CA . LYS A 1 457 ? -6.189 -1.523 18.292 1.00 88.12 457 LYS A CA 1
ATOM 3570 C C . LYS A 1 457 ? -5.211 -1.954 19.382 1.00 88.12 457 LYS A C 1
ATOM 3572 O O . LYS A 1 457 ? -5.189 -3.134 19.716 1.00 88.12 457 LYS A O 1
ATOM 3577 N N . GLU A 1 458 ? -4.466 -1.015 19.953 1.00 85.38 458 GLU A N 1
ATOM 3578 C CA . GLU A 1 458 ? -3.558 -1.243 21.077 1.00 85.38 458 GLU A CA 1
ATOM 3579 C C . GLU A 1 458 ? -4.325 -1.737 22.302 1.00 85.38 458 GLU A C 1
ATOM 3581 O O . GLU A 1 458 ? -3.991 -2.784 22.852 1.00 85.38 458 GLU A O 1
ATOM 3586 N N . ASN A 1 459 ? -5.408 -1.050 22.680 1.00 82.94 459 ASN A N 1
ATOM 3587 C CA . ASN A 1 459 ? -6.245 -1.456 23.809 1.00 82.94 459 ASN A CA 1
ATOM 3588 C C . ASN A 1 459 ? -6.839 -2.859 23.610 1.00 82.94 459 ASN A C 1
ATOM 3590 O O . ASN A 1 459 ? -6.811 -3.679 24.526 1.00 82.94 459 ASN A O 1
ATOM 3594 N N . ALA A 1 460 ? -7.319 -3.162 22.400 1.00 87.06 460 ALA A N 1
ATOM 3595 C CA . ALA A 1 460 ? -7.830 -4.490 22.064 1.00 87.06 460 ALA A CA 1
ATOM 3596 C C . ALA A 1 460 ? -6.741 -5.578 22.136 1.00 87.06 460 ALA A C 1
ATOM 3598 O O . ALA A 1 460 ? -7.005 -6.700 22.575 1.00 87.06 460 ALA A O 1
ATOM 3599 N N . LEU A 1 461 ? -5.511 -5.258 21.726 1.00 88.38 461 LEU A N 1
ATOM 3600 C CA . LEU A 1 461 ? -4.388 -6.189 21.793 1.00 88.38 461 LEU A CA 1
ATOM 3601 C C . LEU A 1 461 ? -3.917 -6.414 23.232 1.00 88.38 461 LEU A C 1
ATOM 3603 O O . LEU A 1 461 ? -3.701 -7.558 23.615 1.00 88.38 461 LEU A O 1
ATOM 3607 N N . LYS A 1 462 ? -3.853 -5.359 24.053 1.00 85.81 462 LYS A N 1
ATOM 3608 C CA . LYS A 1 462 ? -3.593 -5.462 25.498 1.00 85.81 462 LYS A CA 1
ATOM 3609 C C . LYS A 1 462 ? -4.640 -6.336 26.193 1.00 85.81 462 LYS A C 1
ATOM 3611 O O . LYS A 1 462 ? -4.279 -7.199 26.981 1.00 85.81 462 LYS A O 1
ATOM 3616 N N . ALA A 1 463 ? -5.923 -6.176 25.863 1.00 85.25 463 ALA A N 1
ATOM 3617 C CA . ALA A 1 463 ? -6.984 -7.044 26.382 1.00 85.25 463 ALA A CA 1
ATOM 3618 C C . ALA A 1 463 ? -6.826 -8.507 25.936 1.00 85.25 463 ALA A C 1
ATOM 3620 O O . ALA A 1 463 ? -7.056 -9.422 26.719 1.00 85.25 463 ALA A O 1
ATOM 3621 N N . THR A 1 464 ? -6.381 -8.736 24.697 1.00 88.25 464 THR A N 1
ATOM 3622 C CA . THR A 1 464 ? -6.075 -10.088 24.204 1.00 88.25 464 THR A CA 1
ATOM 3623 C C . THR A 1 464 ? -4.880 -10.692 24.947 1.00 88.25 464 THR A C 1
ATOM 3625 O O . THR A 1 464 ? -4.946 -11.843 25.355 1.00 88.25 464 THR A O 1
ATOM 3628 N N . ALA A 1 465 ? -3.820 -9.914 25.186 1.00 86.00 465 ALA A N 1
ATOM 3629 C CA . ALA A 1 465 ? -2.668 -10.347 25.973 1.00 86.00 465 ALA A CA 1
ATOM 3630 C C . ALA A 1 465 ? -3.059 -10.707 27.417 1.00 86.00 465 ALA A C 1
ATOM 3632 O O . ALA A 1 465 ? -2.656 -11.765 27.885 1.00 86.00 465 ALA A O 1
ATOM 3633 N N . ARG A 1 466 ? -3.905 -9.896 28.075 1.00 84.31 466 ARG A N 1
ATOM 3634 C CA . ARG A 1 466 ? -4.463 -10.208 29.406 1.00 84.31 466 ARG A CA 1
ATOM 3635 C C . ARG A 1 466 ? -5.235 -11.520 29.401 1.00 84.31 466 ARG A C 1
ATOM 3637 O O . ARG A 1 466 ? -4.964 -12.377 30.224 1.00 84.31 466 ARG A O 1
ATOM 3644 N N . TYR A 1 467 ? -6.129 -11.702 28.428 1.00 86.69 467 TYR A N 1
ATOM 3645 C CA . TYR A 1 467 ? -6.931 -12.922 28.293 1.00 86.69 467 TYR A CA 1
ATOM 3646 C C . TYR A 1 467 ? -6.078 -14.197 28.201 1.00 86.69 467 TYR A C 1
ATOM 3648 O O . TYR A 1 467 ? -6.473 -15.250 28.690 1.00 86.69 467 TYR A O 1
ATOM 3656 N N . PHE A 1 468 ? -4.908 -14.109 27.571 1.00 84.75 468 PHE A N 1
ATOM 3657 C CA . PHE A 1 468 ? -3.964 -15.220 27.454 1.00 84.75 468 PHE A CA 1
ATOM 3658 C C . PHE A 1 468 ? -2.966 -15.315 28.619 1.00 84.75 468 PHE A C 1
ATOM 3660 O O . PHE A 1 468 ? -2.249 -16.315 28.729 1.00 84.75 468 PHE A O 1
ATOM 3667 N N . GLY A 1 469 ? -2.911 -14.302 29.485 1.00 82.12 469 GLY A N 1
ATOM 3668 C CA . GLY A 1 469 ? -2.038 -14.237 30.651 1.00 82.12 469 GLY A CA 1
ATOM 3669 C C . GLY A 1 469 ? -0.576 -14.515 30.305 1.00 82.12 469 GLY A C 1
ATOM 3670 O O . GLY A 1 469 ? 0.028 -13.861 29.454 1.00 82.12 469 GLY A O 1
ATOM 3671 N N . THR A 1 470 ? -0.002 -15.518 30.966 1.00 76.81 470 THR A N 1
ATOM 3672 C CA . THR A 1 470 ? 1.403 -15.917 30.812 1.00 76.81 470 THR A CA 1
ATOM 3673 C C . THR A 1 470 ? 1.640 -16.977 29.733 1.00 76.81 470 THR A C 1
ATOM 3675 O O . THR A 1 470 ? 2.761 -17.470 29.623 1.00 76.81 470 THR A O 1
ATOM 3678 N N . THR A 1 471 ? 0.648 -17.336 28.909 1.00 79.81 471 THR A N 1
ATOM 3679 C CA . THR A 1 471 ? 0.861 -18.335 27.842 1.00 79.81 471 THR A CA 1
ATOM 3680 C C . THR A 1 471 ? 1.961 -17.922 26.863 1.00 79.81 471 THR A C 1
ATOM 3682 O O . THR A 1 471 ? 2.194 -16.742 26.581 1.00 79.81 471 THR A O 1
ATOM 3685 N N . GLY A 1 472 ? 2.678 -18.923 26.350 1.00 74.06 472 GLY A N 1
ATOM 3686 C CA . GLY A 1 472 ? 3.869 -18.698 25.551 1.00 74.06 472 GLY A CA 1
ATOM 3687 C C . GLY A 1 472 ? 3.587 -17.882 24.291 1.00 74.06 472 GLY A C 1
ATOM 3688 O O . GLY A 1 472 ? 2.869 -18.309 23.382 1.00 74.06 472 GLY A O 1
ATOM 3689 N N . THR A 1 473 ? 4.187 -16.694 24.263 1.00 87.31 473 THR A N 1
ATOM 3690 C CA . THR A 1 473 ? 3.952 -15.669 23.249 1.00 87.31 473 THR A CA 1
ATOM 3691 C C . THR A 1 473 ? 5.246 -15.362 22.505 1.00 87.31 473 THR A C 1
ATOM 3693 O O . THR A 1 473 ? 6.326 -15.302 23.098 1.00 87.31 473 THR A O 1
ATOM 3696 N N . VAL A 1 474 ? 5.154 -15.145 21.195 1.00 87.69 474 VAL A N 1
ATOM 3697 C CA . VAL A 1 474 ? 6.295 -14.739 20.369 1.00 87.69 474 VAL A CA 1
ATOM 3698 C C . VAL A 1 474 ? 5.953 -13.554 19.488 1.00 87.69 474 VAL A C 1
ATOM 3700 O O . VAL A 1 474 ? 4.877 -13.478 18.890 1.00 87.69 474 VAL A O 1
ATOM 3703 N N . PHE A 1 475 ? 6.911 -12.638 19.406 1.00 89.00 475 PHE A N 1
ATOM 3704 C CA . PHE A 1 475 ? 6.904 -11.521 18.484 1.00 89.00 475 PHE A CA 1
ATOM 3705 C C . PHE A 1 475 ? 7.643 -11.886 17.217 1.00 89.00 475 PHE A C 1
ATOM 3707 O O . PHE A 1 475 ? 8.768 -12.387 17.268 1.00 89.00 475 PHE A O 1
ATOM 3714 N N . TYR A 1 476 ? 7.022 -11.572 16.091 1.00 89.62 476 TYR A N 1
ATOM 3715 C CA . TYR A 1 476 ? 7.650 -11.679 14.788 1.00 89.62 476 TYR A CA 1
ATOM 3716 C C . TYR A 1 476 ? 7.491 -10.382 14.014 1.00 89.62 476 TYR A C 1
ATOM 3718 O O . TYR A 1 476 ? 6.408 -9.800 13.974 1.00 89.62 476 TYR A O 1
ATOM 3726 N N . THR A 1 477 ? 8.558 -9.969 13.346 1.00 89.94 477 THR A N 1
ATOM 3727 C CA . THR A 1 477 ? 8.520 -8.924 12.331 1.00 89.94 477 THR A CA 1
ATOM 3728 C C . THR A 1 477 ? 9.027 -9.484 11.016 1.00 89.94 477 THR A C 1
ATOM 3730 O O . THR A 1 477 ? 10.112 -10.056 10.960 1.00 89.94 477 THR A O 1
ATOM 3733 N N . TRP A 1 478 ? 8.272 -9.263 9.950 1.00 89.00 478 TRP A N 1
ATOM 3734 C CA . TRP A 1 478 ? 8.625 -9.671 8.597 1.00 89.00 478 TRP A CA 1
ATOM 3735 C C . TRP A 1 478 ? 8.842 -8.427 7.748 1.00 89.00 478 TRP A C 1
ATOM 3737 O O . TRP A 1 478 ? 7.939 -7.599 7.633 1.00 89.00 478 TRP A O 1
ATOM 3747 N N . SER A 1 479 ? 10.034 -8.267 7.177 1.00 88.38 479 SER A N 1
ATOM 3748 C CA . SER A 1 479 ? 10.291 -7.196 6.206 1.00 88.38 479 SER A CA 1
ATOM 3749 C C . SER A 1 479 ? 9.863 -7.620 4.804 1.00 88.38 479 SER A C 1
ATOM 3751 O O . SER A 1 479 ? 9.954 -8.795 4.459 1.00 88.38 479 SER A O 1
ATOM 3753 N N . CYS A 1 480 ? 9.413 -6.678 3.984 1.00 87.00 480 CYS A N 1
ATOM 3754 C CA . CYS A 1 480 ? 9.143 -6.923 2.573 1.00 87.00 480 CYS A CA 1
ATOM 3755 C C . CYS A 1 480 ? 10.418 -6.704 1.742 1.00 87.00 480 CYS A C 1
ATOM 3757 O O . CYS A 1 480 ? 11.046 -5.648 1.850 1.00 87.00 480 CYS A O 1
ATOM 3759 N N . ALA A 1 481 ? 10.787 -7.673 0.899 1.00 86.19 481 ALA A N 1
ATOM 3760 C CA . ALA A 1 481 ? 11.862 -7.528 -0.087 1.00 86.19 481 ALA A CA 1
ATOM 3761 C C . ALA A 1 481 ? 11.282 -7.222 -1.481 1.00 86.19 481 ALA A C 1
ATOM 3763 O O . ALA A 1 481 ? 11.619 -7.867 -2.473 1.00 86.19 481 ALA A O 1
ATOM 3764 N N . ASP A 1 482 ? 10.416 -6.208 -1.547 1.00 86.50 482 ASP A N 1
ATOM 3765 C CA . ASP A 1 482 ? 9.650 -5.795 -2.735 1.00 86.50 482 ASP A CA 1
ATOM 3766 C C . ASP A 1 482 ? 10.495 -5.396 -3.956 1.00 86.50 482 ASP A C 1
ATOM 3768 O O . ASP A 1 482 ? 9.960 -5.301 -5.054 1.00 86.50 482 ASP A O 1
ATOM 3772 N N . HIS A 1 483 ? 11.799 -5.175 -3.779 1.00 85.62 483 HIS A N 1
ATOM 3773 C CA . HIS A 1 483 ? 12.741 -4.882 -4.866 1.00 85.62 483 HIS A CA 1
ATOM 3774 C C . HIS A 1 483 ? 13.462 -6.121 -5.416 1.00 85.62 483 HIS A C 1
ATOM 3776 O O . HIS A 1 483 ? 14.295 -6.002 -6.318 1.00 85.62 483 HIS A O 1
ATOM 3782 N N . GLN A 1 484 ? 13.273 -7.276 -4.778 1.00 85.38 484 GLN A N 1
ATOM 3783 C CA . GLN A 1 484 ? 14.109 -8.457 -4.982 1.00 85.38 484 GLN A CA 1
ATOM 3784 C C . GLN A 1 484 ? 13.300 -9.706 -5.269 1.00 85.38 484 GLN A C 1
ATOM 3786 O O . GLN A 1 484 ? 13.793 -10.546 -6.003 1.00 85.38 484 GLN A O 1
ATOM 3791 N N . TRP A 1 485 ? 12.096 -9.836 -4.717 1.00 89.75 485 TRP A N 1
ATOM 3792 C CA . TRP A 1 485 ? 11.259 -11.015 -4.901 1.00 89.75 485 TRP A CA 1
ATOM 3793 C C . TRP A 1 485 ? 10.926 -11.270 -6.374 1.00 89.75 485 TRP A C 1
ATOM 3795 O O . TRP A 1 485 ? 10.186 -10.516 -7.007 1.00 89.75 485 TRP A O 1
ATOM 3805 N N . ASP A 1 486 ? 11.492 -12.352 -6.913 1.00 90.44 486 ASP A N 1
ATOM 3806 C CA . ASP A 1 486 ? 11.305 -12.768 -8.305 1.00 90.44 486 ASP A CA 1
ATOM 3807 C C . ASP A 1 486 ? 9.824 -12.973 -8.651 1.00 90.44 486 ASP A C 1
ATOM 3809 O O . ASP A 1 486 ? 9.345 -12.489 -9.673 1.00 90.44 486 ASP A O 1
ATOM 3813 N N . ASP A 1 487 ? 9.083 -13.632 -7.766 1.00 91.00 487 ASP A N 1
ATOM 3814 C CA . ASP A 1 487 ? 7.657 -13.918 -7.907 1.00 91.00 487 ASP A CA 1
ATOM 3815 C C . ASP A 1 487 ? 6.778 -12.657 -7.896 1.00 91.00 487 ASP A C 1
ATOM 3817 O O . ASP A 1 487 ? 5.867 -12.550 -8.715 1.00 91.00 487 ASP A O 1
ATOM 3821 N N . LEU A 1 488 ? 7.094 -11.659 -7.065 1.00 92.25 488 LEU A N 1
ATOM 3822 C CA . LEU A 1 488 ? 6.461 -10.339 -7.133 1.00 92.25 488 LEU A CA 1
ATOM 3823 C C . LEU A 1 488 ? 6.743 -9.658 -8.479 1.00 92.25 488 LEU A C 1
ATOM 3825 O O . LEU A 1 488 ? 5.825 -9.140 -9.119 1.00 92.25 488 LEU A O 1
ATOM 3829 N N . HIS A 1 489 ? 8.006 -9.638 -8.916 1.00 91.88 489 HIS A N 1
ATOM 3830 C CA . HIS A 1 489 ? 8.396 -8.932 -10.136 1.00 91.88 489 HIS A CA 1
ATOM 3831 C C . HIS A 1 489 ? 7.821 -9.559 -11.412 1.00 91.88 489 HIS A C 1
ATOM 3833 O O . HIS A 1 489 ? 7.623 -8.823 -12.376 1.00 91.88 489 HIS A O 1
ATOM 3839 N N . ARG A 1 490 ? 7.431 -10.844 -11.406 1.00 91.25 490 ARG A N 1
ATOM 3840 C CA . ARG A 1 490 ? 6.651 -11.476 -12.496 1.00 91.25 490 ARG A CA 1
ATOM 3841 C C . ARG A 1 490 ? 5.319 -10.781 -12.771 1.00 91.25 490 ARG A C 1
ATOM 3843 O O . ARG A 1 490 ? 4.810 -10.852 -13.885 1.00 91.25 490 ARG A O 1
ATOM 3850 N N . HIS A 1 491 ? 4.751 -10.116 -11.767 1.00 91.06 491 HIS A N 1
ATOM 3851 C CA . HIS A 1 491 ? 3.502 -9.365 -11.886 1.00 91.06 491 HIS A CA 1
ATOM 3852 C C . HIS A 1 491 ? 3.713 -7.893 -12.264 1.00 91.06 491 HIS A C 1
ATOM 3854 O O . HIS A 1 491 ? 2.744 -7.137 -12.346 1.00 91.06 491 HIS A O 1
ATOM 3860 N N . LEU A 1 492 ? 4.962 -7.468 -12.479 1.00 90.31 492 LEU A N 1
ATOM 3861 C CA . LEU A 1 492 ? 5.331 -6.086 -12.766 1.00 90.31 492 LEU A CA 1
ATOM 3862 C C . LEU A 1 492 ? 5.907 -5.953 -14.192 1.00 90.31 492 LEU A C 1
ATOM 3864 O O . LEU A 1 492 ? 6.498 -6.897 -14.721 1.00 90.31 492 LEU A O 1
ATOM 3868 N N . PRO A 1 493 ? 5.757 -4.788 -14.852 1.00 89.81 493 PRO A N 1
ATOM 3869 C CA . PRO A 1 493 ? 6.295 -4.579 -16.195 1.00 89.81 493 PRO A CA 1
ATOM 3870 C C . PRO A 1 493 ? 7.812 -4.765 -16.270 1.00 89.81 493 PRO A C 1
ATOM 3872 O O . PRO A 1 493 ? 8.525 -4.585 -15.285 1.00 89.81 493 PRO A O 1
ATOM 3875 N N . ARG A 1 494 ? 8.329 -5.047 -17.473 1.00 90.69 494 ARG A N 1
ATOM 3876 C CA . ARG A 1 494 ? 9.771 -5.236 -17.732 1.00 90.69 494 ARG A CA 1
ATOM 3877 C C . ARG A 1 494 ? 10.390 -6.393 -16.929 1.00 90.69 494 ARG A C 1
ATOM 3879 O O . ARG A 1 494 ? 11.601 -6.387 -16.728 1.00 90.69 494 ARG A O 1
ATOM 3886 N N . TYR A 1 495 ? 9.593 -7.388 -16.520 1.00 92.25 495 TYR A N 1
ATOM 3887 C CA . TYR A 1 495 ? 10.070 -8.526 -15.731 1.00 92.25 495 TYR A CA 1
ATOM 3888 C C . TYR A 1 495 ? 11.269 -9.234 -16.360 1.00 92.25 495 TYR A C 1
ATOM 3890 O O . TYR A 1 495 ? 12.266 -9.376 -15.671 1.00 92.25 495 TYR A O 1
ATOM 3898 N N . ASP A 1 496 ? 11.261 -9.616 -17.645 1.00 91.12 496 ASP A N 1
ATOM 3899 C CA . ASP A 1 496 ? 12.440 -10.341 -18.149 1.00 91.12 496 ASP A CA 1
ATOM 3900 C C . ASP A 1 496 ? 13.681 -9.437 -18.282 1.00 91.12 496 ASP A C 1
ATOM 3902 O O . ASP A 1 496 ? 14.789 -9.911 -18.069 1.00 91.12 496 ASP A O 1
ATOM 3906 N N . HIS A 1 497 ? 13.531 -8.115 -18.482 1.00 89.00 497 HIS A N 1
ATOM 3907 C CA . HIS A 1 497 ? 14.679 -7.189 -18.362 1.00 89.00 497 HIS A CA 1
ATOM 3908 C C . HIS A 1 497 ? 15.169 -7.100 -16.913 1.00 89.00 497 HIS A C 1
ATOM 3910 O O . HIS A 1 497 ? 16.356 -6.929 -16.665 1.00 89.00 497 HIS A O 1
ATOM 3916 N N . TRP A 1 498 ? 14.259 -7.217 -15.947 1.00 88.88 498 TRP A N 1
ATOM 3917 C CA . TRP A 1 498 ? 14.601 -7.332 -14.538 1.00 88.88 498 TRP A CA 1
ATOM 3918 C C . TRP A 1 498 ? 15.148 -8.723 -14.177 1.00 88.88 498 TRP A C 1
ATOM 3920 O O . TRP A 1 498 ? 15.900 -8.844 -13.228 1.00 88.88 498 TRP A O 1
ATOM 3930 N N . ARG A 1 499 ? 14.821 -9.800 -14.886 1.00 87.56 499 ARG A N 1
ATOM 3931 C CA . ARG A 1 499 ? 15.336 -11.143 -14.578 1.00 87.56 499 ARG A CA 1
ATOM 3932 C C . ARG A 1 499 ? 16.756 -11.329 -15.113 1.00 87.56 499 ARG A C 1
ATOM 3934 O O . ARG A 1 499 ? 17.605 -11.863 -14.393 1.00 87.56 499 ARG A O 1
ATOM 3941 N N . ASP A 1 500 ? 16.975 -10.870 -16.345 1.00 85.12 500 ASP A N 1
ATOM 3942 C CA . ASP A 1 500 ? 18.185 -11.116 -17.139 1.00 85.12 500 ASP A CA 1
ATOM 3943 C C . ASP A 1 500 ? 19.158 -9.921 -17.126 1.00 85.12 500 ASP A C 1
ATOM 3945 O O . ASP A 1 500 ? 20.299 -10.037 -17.566 1.00 85.12 500 ASP A O 1
ATOM 3949 N N . GLY A 1 501 ? 18.722 -8.766 -16.612 1.00 79.56 501 GLY A N 1
ATOM 3950 C CA . GLY A 1 501 ? 19.525 -7.547 -16.544 1.00 79.56 501 GLY A CA 1
ATOM 3951 C C . GLY A 1 501 ? 20.629 -7.570 -15.485 1.00 79.56 501 GLY A C 1
ATOM 3952 O O . GLY A 1 501 ? 20.642 -8.380 -14.548 1.00 79.56 501 GLY A O 1
ATOM 3953 N N . THR A 1 502 ? 21.550 -6.609 -15.599 1.00 79.75 502 THR A N 1
ATOM 3954 C CA . THR A 1 502 ? 22.589 -6.386 -14.586 1.00 79.75 502 THR A CA 1
ATOM 3955 C C . THR A 1 502 ? 21.962 -5.992 -13.248 1.00 79.75 502 THR A C 1
ATOM 3957 O O . THR A 1 502 ? 20.836 -5.504 -13.194 1.00 79.75 502 THR A O 1
ATOM 3960 N N . ASP A 1 503 ? 22.681 -6.146 -12.137 1.00 68.31 503 ASP A N 1
ATOM 3961 C CA . ASP A 1 503 ? 22.207 -5.681 -10.824 1.00 68.31 503 ASP A CA 1
ATOM 3962 C C . ASP A 1 503 ? 21.702 -4.226 -10.830 1.00 68.31 503 ASP A C 1
ATOM 3964 O O . ASP A 1 503 ? 20.762 -3.887 -10.109 1.00 68.31 503 ASP A O 1
ATOM 3968 N N . GLU A 1 504 ? 22.315 -3.364 -11.642 1.00 74.12 504 GLU A N 1
ATOM 3969 C CA . GLU A 1 504 ? 21.896 -1.978 -11.827 1.00 74.12 504 GLU A CA 1
ATOM 3970 C C . GLU A 1 504 ? 20.549 -1.871 -12.547 1.00 74.12 504 GLU A C 1
ATOM 3972 O O . GLU A 1 504 ? 19.645 -1.198 -12.041 1.00 74.12 504 GLU A O 1
ATOM 3977 N N . ASP A 1 505 ? 20.376 -2.591 -13.656 1.00 77.69 505 ASP A N 1
ATOM 3978 C CA . ASP A 1 505 ? 19.112 -2.631 -14.396 1.00 77.69 505 ASP A CA 1
ATOM 3979 C C . ASP A 1 505 ? 17.974 -3.157 -13.523 1.00 77.69 505 ASP A C 1
ATOM 3981 O O . ASP A 1 505 ? 16.889 -2.572 -13.477 1.00 77.69 505 ASP A O 1
ATOM 3985 N N . ARG A 1 506 ? 18.238 -4.226 -12.764 1.00 79.00 506 ARG A N 1
ATOM 3986 C CA . ARG A 1 506 ? 17.266 -4.833 -11.849 1.00 79.00 506 ARG A CA 1
ATOM 3987 C C . ARG A 1 506 ? 16.832 -3.856 -10.772 1.00 79.00 506 ARG A C 1
ATOM 3989 O O . ARG A 1 506 ? 15.636 -3.662 -10.564 1.00 79.00 506 ARG A O 1
ATOM 3996 N N . ARG A 1 507 ? 17.785 -3.180 -10.124 1.00 74.56 507 ARG A N 1
ATOM 3997 C CA . ARG A 1 507 ? 17.477 -2.151 -9.121 1.00 74.56 507 ARG A CA 1
ATOM 3998 C C . ARG A 1 507 ? 16.634 -1.028 -9.711 1.00 74.56 507 ARG A C 1
ATOM 4000 O O . ARG A 1 507 ? 15.636 -0.654 -9.104 1.00 74.56 507 ARG A O 1
ATOM 4007 N N . LYS A 1 508 ? 17.004 -0.519 -10.888 1.00 78.56 508 LYS A N 1
ATOM 4008 C CA . LYS A 1 508 ? 16.283 0.575 -11.548 1.00 78.56 508 LYS A CA 1
ATOM 4009 C C . LYS A 1 508 ? 14.848 0.179 -11.902 1.00 78.56 508 LYS A C 1
ATOM 4011 O O . LYS A 1 508 ? 13.914 0.898 -11.560 1.00 78.56 508 LYS A O 1
ATOM 4016 N N . ILE A 1 509 ? 14.666 -0.982 -12.533 1.00 83.38 509 ILE A N 1
ATOM 4017 C CA . ILE A 1 509 ? 13.341 -1.487 -12.919 1.00 83.38 509 ILE A CA 1
ATOM 4018 C C . ILE A 1 509 ? 12.476 -1.749 -11.686 1.00 83.38 509 ILE A C 1
ATOM 4020 O O . ILE A 1 509 ? 11.314 -1.345 -11.652 1.00 83.38 509 ILE A O 1
ATOM 4024 N N . ALA A 1 510 ? 13.034 -2.406 -10.666 1.00 82.38 510 ALA A N 1
ATOM 4025 C CA . ALA A 1 510 ? 12.319 -2.674 -9.426 1.00 82.38 510 ALA A CA 1
ATOM 4026 C C . ALA A 1 510 ? 11.851 -1.381 -8.760 1.00 82.38 510 ALA A C 1
ATOM 4028 O O . ALA A 1 510 ? 10.683 -1.268 -8.402 1.00 82.38 510 ALA A O 1
ATOM 4029 N N . TRP A 1 511 ? 12.742 -0.395 -8.661 1.00 81.81 511 TRP A N 1
ATOM 4030 C CA . TRP A 1 511 ? 12.454 0.904 -8.066 1.00 81.81 511 TRP A CA 1
ATOM 4031 C C . TRP A 1 511 ? 11.299 1.623 -8.777 1.00 81.81 511 TRP A C 1
ATOM 4033 O O . TRP A 1 511 ? 10.326 2.026 -8.138 1.00 81.81 511 TRP A O 1
ATOM 4043 N N . GLU A 1 512 ? 11.357 1.722 -10.109 1.00 83.00 512 GLU A N 1
ATOM 4044 C CA . GLU A 1 512 ? 10.296 2.333 -10.921 1.00 83.00 512 GLU A CA 1
ATOM 4045 C C . GLU A 1 512 ? 8.957 1.595 -10.748 1.00 83.00 512 GLU A C 1
ATOM 4047 O O . GLU A 1 512 ? 7.908 2.215 -10.540 1.00 83.00 512 GLU A O 1
ATOM 4052 N N . ASN A 1 513 ? 8.984 0.261 -10.774 1.00 87.38 513 ASN A N 1
ATOM 4053 C CA . ASN A 1 513 ? 7.783 -0.551 -10.635 1.00 87.38 513 ASN A CA 1
ATOM 4054 C C . ASN A 1 513 ? 7.160 -0.451 -9.240 1.00 87.38 513 ASN A C 1
ATOM 4056 O O . ASN A 1 513 ? 5.935 -0.378 -9.131 1.00 87.38 513 ASN A O 1
ATOM 4060 N N . VAL A 1 514 ? 7.976 -0.408 -8.184 1.00 83.50 514 VAL A N 1
ATOM 4061 C CA . VAL A 1 514 ? 7.489 -0.332 -6.803 1.00 83.50 514 VAL A CA 1
ATOM 4062 C C . VAL A 1 514 ? 6.729 0.965 -6.540 1.00 83.50 514 VAL A C 1
ATOM 4064 O O . VAL A 1 514 ? 5.692 0.964 -5.872 1.00 83.50 514 VAL A O 1
ATOM 4067 N N . GLN A 1 515 ? 7.182 2.067 -7.134 1.00 82.50 515 GLN A N 1
ATOM 4068 C CA . GLN A 1 515 ? 6.513 3.364 -7.026 1.00 82.50 515 GLN A CA 1
ATOM 4069 C C . GLN A 1 515 ? 5.282 3.477 -7.933 1.00 82.50 515 GLN A C 1
ATOM 4071 O O . GLN A 1 515 ? 4.250 4.051 -7.549 1.00 82.50 515 GLN A O 1
ATOM 4076 N N . ARG A 1 516 ? 5.367 2.914 -9.144 1.00 85.06 516 ARG A N 1
ATOM 4077 C CA . ARG A 1 516 ? 4.290 2.992 -10.134 1.00 85.06 516 ARG A CA 1
ATOM 4078 C C . ARG A 1 516 ? 3.138 2.051 -9.794 1.00 85.06 516 ARG A C 1
ATOM 4080 O O . ARG A 1 516 ? 1.993 2.489 -9.868 1.00 85.06 516 ARG A O 1
ATOM 4087 N N . PHE A 1 517 ? 3.399 0.834 -9.308 1.00 91.50 517 PHE A N 1
ATOM 4088 C CA . PHE A 1 517 ? 2.391 -0.211 -9.047 1.00 91.50 517 PHE A CA 1
ATOM 4089 C C . PHE A 1 517 ? 2.278 -0.693 -7.572 1.00 91.50 517 PHE A C 1
ATOM 4091 O O . PHE A 1 517 ? 2.153 -1.893 -7.322 1.00 91.50 517 PHE A O 1
ATOM 4098 N N . PRO A 1 518 ? 2.207 0.199 -6.564 1.00 91.19 518 PRO A N 1
ATOM 4099 C CA . PRO A 1 518 ? 2.051 -0.150 -5.149 1.00 91.19 518 PRO A CA 1
ATOM 4100 C C . PRO A 1 518 ? 0.775 -0.940 -4.828 1.00 91.19 518 PRO A C 1
ATOM 4102 O O . PRO A 1 518 ? 0.727 -1.614 -3.806 1.00 91.19 518 PRO A O 1
ATOM 4105 N N . HIS A 1 519 ? -0.253 -0.894 -5.682 1.00 92.19 519 HIS A N 1
ATOM 4106 C CA . HIS A 1 519 ? -1.468 -1.700 -5.525 1.00 92.19 519 HIS A CA 1
ATOM 4107 C C . HIS A 1 519 ? -1.226 -3.190 -5.796 1.00 92.19 519 HIS A C 1
ATOM 4109 O O . HIS A 1 519 ? -1.800 -4.028 -5.105 1.00 92.19 519 HIS A O 1
ATOM 4115 N N . ILE A 1 520 ? -0.336 -3.518 -6.738 1.00 93.75 520 ILE A N 1
ATOM 4116 C CA . ILE A 1 520 ? 0.086 -4.899 -6.994 1.00 93.75 520 ILE A CA 1
ATOM 4117 C C . ILE A 1 520 ? 0.896 -5.402 -5.802 1.00 93.75 520 ILE A C 1
ATOM 4119 O O . ILE A 1 520 ? 0.610 -6.475 -5.286 1.00 93.75 520 ILE A O 1
ATOM 4123 N N . ILE A 1 521 ? 1.826 -4.589 -5.293 1.00 92.62 521 ILE A N 1
ATOM 4124 C CA . ILE A 1 521 ? 2.652 -4.940 -4.126 1.00 92.62 521 ILE A CA 1
ATOM 4125 C C . ILE A 1 521 ? 1.795 -5.138 -2.882 1.00 92.62 521 ILE A C 1
ATOM 4127 O O . ILE A 1 521 ? 1.984 -6.104 -2.151 1.00 92.62 521 ILE A O 1
ATOM 4131 N N . ALA A 1 522 ? 0.827 -4.249 -2.659 1.00 92.38 522 ALA A N 1
ATOM 4132 C CA . ALA A 1 522 ? -0.098 -4.353 -1.543 1.00 92.38 522 ALA A CA 1
ATOM 4133 C C . ALA A 1 522 ? -0.896 -5.663 -1.576 1.00 92.38 522 ALA A C 1
ATOM 4135 O O . ALA A 1 522 ? -0.949 -6.383 -0.581 1.00 92.38 522 ALA A O 1
ATOM 4136 N N . ALA A 1 523 ? -1.480 -5.990 -2.732 1.00 93.12 523 ALA A N 1
ATOM 4137 C CA . ALA A 1 523 ? -2.211 -7.238 -2.915 1.00 93.12 523 ALA A CA 1
ATOM 4138 C C . ALA A 1 523 ? -1.296 -8.465 -2.781 1.00 93.12 523 ALA A C 1
ATOM 4140 O O . ALA A 1 523 ? -1.661 -9.431 -2.115 1.00 93.12 523 ALA A O 1
ATOM 4141 N N . TRP A 1 524 ? -0.102 -8.414 -3.376 1.00 94.12 524 TRP A N 1
ATOM 4142 C CA . TRP A 1 524 ? 0.874 -9.497 -3.332 1.00 94.12 524 TRP A CA 1
ATOM 4143 C C . TRP A 1 524 ? 1.339 -9.797 -1.908 1.00 94.12 524 TRP A C 1
ATOM 4145 O O . TRP A 1 524 ? 1.285 -10.947 -1.483 1.00 94.12 524 TRP A O 1
ATOM 4155 N N . LEU A 1 525 ? 1.730 -8.771 -1.146 1.00 93.81 525 LEU A N 1
ATOM 4156 C CA . LEU A 1 525 ? 2.190 -8.920 0.234 1.00 93.81 525 LEU A CA 1
ATOM 4157 C C . LEU A 1 525 ? 1.119 -9.571 1.122 1.00 93.81 525 LEU A C 1
ATOM 4159 O O . LEU A 1 525 ? 1.435 -10.439 1.935 1.00 93.81 525 LEU A O 1
ATOM 4163 N N . ASP A 1 526 ? -0.150 -9.188 0.955 1.00 94.31 526 ASP A N 1
ATOM 4164 C CA . ASP A 1 526 ? -1.273 -9.789 1.681 1.00 94.31 526 ASP A CA 1
ATOM 4165 C C . ASP A 1 526 ? -1.514 -11.255 1.281 1.00 94.31 526 ASP A C 1
ATOM 4167 O O . ASP A 1 526 ? -1.712 -12.104 2.154 1.00 94.31 526 ASP A O 1
ATOM 4171 N N . ILE A 1 527 ? -1.443 -11.579 -0.015 1.00 94.19 527 ILE A N 1
ATOM 4172 C CA . ILE A 1 527 ? -1.562 -12.958 -0.516 1.00 94.19 527 ILE A CA 1
ATOM 4173 C C . ILE A 1 527 ? -0.426 -13.826 0.031 1.00 94.19 527 ILE A C 1
ATOM 4175 O O . ILE A 1 527 ? -0.689 -14.875 0.629 1.00 94.19 527 ILE A O 1
ATOM 4179 N N . LEU A 1 528 ? 0.818 -13.370 -0.134 1.00 93.25 528 LEU A N 1
ATOM 4180 C CA . LEU A 1 528 ? 2.019 -14.068 0.307 1.00 93.25 528 LEU A CA 1
ATOM 4181 C C . LEU A 1 528 ? 1.976 -14.303 1.816 1.00 93.25 528 LEU A C 1
ATOM 4183 O O . LEU A 1 528 ? 2.127 -15.435 2.266 1.00 93.25 528 LEU A O 1
ATOM 4187 N N . PHE A 1 529 ? 1.686 -13.267 2.606 1.00 94.50 529 PHE A N 1
ATOM 4188 C CA . PHE A 1 529 ? 1.636 -13.393 4.059 1.00 94.50 529 PHE A CA 1
ATOM 4189 C C . PHE A 1 529 ? 0.512 -14.321 4.534 1.00 94.50 529 PHE A C 1
ATOM 4191 O O . PHE A 1 529 ? 0.731 -15.142 5.422 1.00 94.50 529 PHE A O 1
ATOM 4198 N N . LYS A 1 530 ? -0.685 -14.264 3.935 1.00 92.94 530 LYS A N 1
ATOM 4199 C CA . LYS A 1 530 ? -1.779 -15.191 4.279 1.00 92.94 530 LYS A CA 1
ATOM 4200 C C . LYS A 1 530 ? -1.431 -16.639 3.949 1.00 92.94 530 LYS A C 1
ATOM 4202 O O . LYS A 1 530 ? -1.759 -17.530 4.735 1.00 92.94 530 LYS A O 1
ATOM 4207 N N . ALA A 1 531 ? -0.786 -16.877 2.808 1.00 92.62 531 ALA A N 1
ATOM 4208 C CA . ALA A 1 531 ? -0.300 -18.202 2.443 1.00 92.62 531 ALA A CA 1
ATOM 4209 C C . ALA A 1 531 ? 0.776 -18.673 3.432 1.00 92.62 531 ALA A C 1
ATOM 4211 O O . ALA A 1 531 ? 0.674 -19.772 3.973 1.00 92.62 531 ALA A O 1
ATOM 4212 N N . PHE A 1 532 ? 1.744 -17.814 3.743 1.00 92.06 532 PHE A N 1
ATOM 4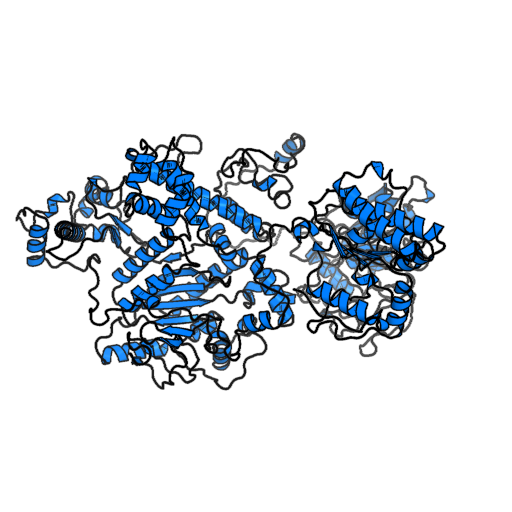213 C CA . PHE A 1 532 ? 2.828 -18.098 4.676 1.00 92.06 532 PHE A CA 1
ATOM 4214 C C . PHE A 1 532 ? 2.314 -18.411 6.092 1.00 92.06 532 PHE A C 1
ATOM 4216 O O . PHE A 1 532 ? 2.680 -19.427 6.686 1.00 92.06 532 PHE A O 1
ATOM 4223 N N . LEU A 1 533 ? 1.374 -17.611 6.599 1.00 90.44 533 LEU A N 1
ATOM 4224 C CA . LEU A 1 533 ? 0.709 -17.826 7.883 1.00 90.44 533 LEU A CA 1
ATOM 4225 C C . LEU A 1 533 ? -0.009 -19.185 7.932 1.00 90.44 533 LEU A C 1
ATOM 4227 O O . LEU A 1 533 ? 0.125 -19.938 8.900 1.00 90.44 533 LEU A O 1
ATOM 4231 N N . LYS A 1 534 ? -0.752 -19.518 6.870 1.00 89.19 534 LYS A N 1
ATOM 4232 C CA . LYS A 1 534 ? -1.542 -20.752 6.782 1.00 89.19 534 LYS A CA 1
ATOM 4233 C C . LYS A 1 534 ? -0.674 -22.002 6.644 1.00 89.19 534 LYS A C 1
ATOM 4235 O O . LYS A 1 534 ? -0.937 -22.986 7.324 1.00 89.19 534 LYS A O 1
ATOM 4240 N N . TYR A 1 535 ? 0.309 -21.992 5.747 1.00 88.44 535 TYR A N 1
ATOM 4241 C CA . TYR A 1 535 ? 1.031 -23.208 5.363 1.00 88.44 535 TYR A CA 1
ATOM 4242 C C . TYR A 1 535 ? 2.332 -23.410 6.144 1.00 88.44 535 TYR A C 1
ATOM 4244 O O . TYR A 1 535 ? 2.655 -24.546 6.489 1.00 88.44 535 TYR A O 1
ATOM 4252 N N . VAL A 1 536 ? 3.051 -22.330 6.466 1.00 87.56 536 VAL A N 1
ATOM 4253 C CA . VAL A 1 536 ? 4.359 -22.403 7.137 1.00 87.56 536 VAL A CA 1
ATOM 4254 C C . VAL A 1 536 ? 4.204 -22.189 8.636 1.00 87.56 536 VAL A C 1
ATOM 4256 O O . VAL A 1 536 ? 4.536 -23.069 9.430 1.00 87.56 536 VAL A O 1
ATOM 4259 N N . MET A 1 537 ? 3.649 -21.046 9.045 1.00 88.31 537 MET A N 1
ATOM 4260 C CA . MET A 1 537 ? 3.619 -20.675 10.462 1.00 88.31 537 MET A CA 1
ATOM 4261 C C . MET A 1 537 ? 2.703 -21.587 11.281 1.00 88.31 537 MET A C 1
ATOM 4263 O O . MET A 1 537 ? 3.098 -22.013 12.362 1.00 88.31 537 MET A O 1
ATOM 4267 N N . THR A 1 538 ? 1.518 -21.928 10.761 1.00 85.19 538 THR A N 1
ATOM 4268 C CA . THR A 1 538 ? 0.581 -22.841 11.444 1.00 85.19 538 THR A CA 1
ATOM 4269 C C . THR A 1 538 ? 1.229 -24.198 11.720 1.00 85.19 538 THR A C 1
ATOM 4271 O O . THR A 1 538 ? 1.166 -24.684 12.846 1.00 85.19 538 THR A O 1
ATOM 4274 N N . SER A 1 539 ? 1.906 -24.764 10.719 1.00 84.00 539 SER A N 1
ATOM 4275 C CA . SER A 1 539 ? 2.545 -26.081 10.798 1.00 84.00 539 SER A CA 1
ATOM 4276 C C . SER A 1 539 ? 3.785 -26.086 11.697 1.00 84.00 539 SER A C 1
ATOM 4278 O O . SER A 1 539 ? 4.005 -27.045 12.427 1.00 84.00 539 SER A O 1
ATOM 4280 N N . PHE A 1 540 ? 4.599 -25.023 11.656 1.00 84.62 540 PHE A N 1
ATOM 4281 C CA . PHE A 1 540 ? 5.876 -24.970 12.376 1.00 84.62 540 PHE A CA 1
ATOM 4282 C C . PHE A 1 540 ? 5.753 -24.471 13.824 1.00 84.62 540 PHE A C 1
ATOM 4284 O O . PHE A 1 540 ? 6.439 -24.977 14.712 1.00 84.62 540 PHE A O 1
ATOM 4291 N N . LEU A 1 541 ? 4.908 -23.465 14.077 1.00 81.62 541 LEU A N 1
ATOM 4292 C CA . LEU A 1 541 ? 4.761 -22.855 15.405 1.00 81.62 541 LEU A CA 1
ATOM 4293 C C . LEU A 1 541 ? 3.614 -23.451 16.229 1.00 81.62 541 LEU A C 1
ATOM 4295 O O . LEU A 1 541 ? 3.551 -23.178 17.423 1.00 81.62 541 LEU A O 1
ATOM 4299 N N . GLY A 1 542 ? 2.707 -24.228 15.625 1.00 79.56 542 GLY A N 1
ATOM 4300 C CA . GLY A 1 542 ? 1.508 -24.708 16.319 1.00 79.56 542 GLY A CA 1
ATOM 4301 C C . GLY A 1 542 ? 0.611 -23.545 16.755 1.00 79.56 542 GLY A C 1
ATOM 4302 O O . GLY A 1 542 ? 0.261 -23.423 17.929 1.00 79.56 542 GLY A O 1
ATOM 4303 N N . LEU A 1 543 ? 0.301 -22.647 15.810 1.00 82.06 543 LEU A N 1
ATOM 4304 C CA . LEU A 1 543 ? -0.454 -21.417 16.071 1.00 82.06 543 LEU A CA 1
ATOM 4305 C C . LEU A 1 543 ? -1.806 -21.723 16.730 1.00 82.06 543 LEU A C 1
ATOM 4307 O O . LEU A 1 543 ? -2.639 -22.403 16.127 1.00 82.06 543 LEU A O 1
ATOM 4311 N N . ASP A 1 544 ? -2.057 -21.157 17.914 1.00 84.38 544 ASP A N 1
ATOM 4312 C CA . ASP A 1 544 ? -3.410 -21.122 18.467 1.00 84.38 544 ASP A CA 1
ATOM 4313 C C . ASP A 1 544 ? -4.108 -19.831 18.060 1.00 84.38 544 ASP A C 1
ATOM 4315 O O . ASP A 1 544 ? -5.118 -19.844 17.357 1.00 84.38 544 ASP A O 1
ATOM 4319 N N . ASP A 1 545 ? -3.544 -18.698 18.459 1.00 90.56 545 ASP A N 1
ATOM 4320 C CA . ASP A 1 545 ? -4.108 -17.377 18.243 1.00 90.56 545 ASP A CA 1
ATOM 4321 C C . ASP A 1 545 ? -3.032 -16.417 17.747 1.00 90.56 545 ASP A C 1
ATOM 4323 O O . ASP A 1 545 ? -1.841 -16.586 18.013 1.00 90.56 545 ASP A O 1
ATOM 4327 N N . TYR A 1 546 ? -3.445 -15.408 16.985 1.00 91.75 546 TYR A N 1
ATOM 4328 C CA . TYR A 1 546 ? -2.513 -14.422 16.465 1.00 91.75 546 TYR A CA 1
ATOM 4329 C C . TYR A 1 546 ? -3.174 -13.065 16.264 1.00 91.75 546 TYR A C 1
ATOM 4331 O O . TYR A 1 546 ? -4.371 -12.933 15.990 1.00 91.75 546 TYR A O 1
ATOM 4339 N N . TRP A 1 547 ? -2.332 -12.047 16.320 1.00 93.06 547 TRP A N 1
ATOM 4340 C CA . TRP A 1 547 ? -2.632 -10.687 15.928 1.00 93.06 547 TRP A CA 1
ATOM 4341 C C . TRP A 1 547 ? -1.516 -10.201 15.012 1.00 93.06 547 TRP A C 1
ATOM 4343 O O . TRP A 1 547 ? -0.347 -10.444 15.297 1.00 93.06 547 TRP A O 1
ATOM 4353 N N . PHE A 1 548 ? -1.847 -9.510 13.925 1.00 93.00 548 PHE A N 1
ATOM 4354 C CA . PHE A 1 548 ? -0.840 -8.866 13.087 1.00 93.00 548 PHE A CA 1
ATOM 4355 C C . PHE A 1 548 ? -1.294 -7.511 12.556 1.00 93.00 548 PHE A C 1
ATOM 4357 O O . PHE A 1 548 ? -2.496 -7.268 12.407 1.00 93.00 548 PHE A O 1
ATOM 4364 N N . ARG A 1 549 ? -0.324 -6.660 12.212 1.00 92.00 549 ARG A N 1
ATOM 4365 C CA . ARG A 1 549 ? -0.517 -5.412 11.462 1.00 92.00 549 ARG A CA 1
ATOM 4366 C C . ARG A 1 549 ? 0.483 -5.274 10.324 1.00 92.00 549 ARG A C 1
ATOM 4368 O O . ARG A 1 549 ? 1.591 -5.800 10.414 1.00 92.00 549 ARG A O 1
ATOM 4375 N N . TYR A 1 550 ? 0.106 -4.478 9.334 1.00 91.50 550 TYR A N 1
ATOM 4376 C CA . TYR A 1 550 ? 1.033 -3.906 8.368 1.00 91.50 550 TYR A CA 1
ATOM 4377 C C . TYR A 1 550 ? 1.545 -2.538 8.871 1.00 91.50 550 TYR A C 1
ATOM 4379 O O . TYR A 1 550 ? 0.832 -1.797 9.560 1.00 91.50 550 TYR A O 1
ATOM 4387 N N . GLU A 1 551 ? 2.806 -2.225 8.587 1.00 86.44 551 GLU A N 1
ATOM 4388 C CA . GLU A 1 551 ? 3.478 -0.953 8.887 1.00 86.44 551 GLU A CA 1
ATOM 4389 C C . GLU A 1 551 ? 4.295 -0.515 7.665 1.00 86.44 551 GLU A C 1
ATOM 4391 O O . GLU A 1 551 ? 5.005 -1.333 7.082 1.00 86.44 551 GLU A O 1
ATOM 4396 N N . TRP A 1 552 ? 4.259 0.773 7.310 1.00 79.81 552 TRP A N 1
ATOM 4397 C CA . TRP A 1 552 ? 5.171 1.360 6.326 1.00 79.81 552 TRP A CA 1
ATOM 4398 C C . TRP A 1 552 ? 6.033 2.386 7.037 1.00 79.81 552 TRP A C 1
ATOM 4400 O O . TRP A 1 552 ? 5.586 3.455 7.422 1.00 79.81 552 TRP A O 1
ATOM 4410 N N . GLN A 1 553 ? 7.305 2.060 7.232 1.00 58.66 553 GLN A N 1
ATOM 4411 C CA . GLN A 1 553 ? 8.247 3.039 7.765 1.00 58.66 553 GLN A CA 1
ATOM 4412 C C . GLN A 1 553 ? 8.460 4.161 6.740 1.00 58.66 553 GLN A C 1
ATOM 4414 O O . GLN A 1 553 ? 8.197 3.976 5.551 1.00 58.66 553 GLN A O 1
ATOM 4419 N N . ALA A 1 554 ? 9.083 5.266 7.158 1.00 48.34 554 ALA A N 1
ATOM 4420 C CA . ALA A 1 554 ? 9.528 6.360 6.278 1.00 48.34 554 ALA A CA 1
ATOM 4421 C C . ALA A 1 554 ? 10.400 5.919 5.069 1.00 48.34 554 ALA A C 1
ATOM 4423 O O . ALA A 1 554 ? 10.730 6.725 4.209 1.00 48.34 554 ALA A O 1
ATOM 4424 N N . ARG A 1 555 ? 10.784 4.637 4.998 1.00 49.94 555 ARG A N 1
ATOM 4425 C CA . ARG A 1 555 ? 11.549 3.994 3.920 1.00 49.94 555 ARG A CA 1
ATOM 4426 C C . ARG A 1 555 ? 10.686 3.477 2.758 1.00 49.94 555 ARG A C 1
ATOM 4428 O O . ARG A 1 555 ? 11.244 3.045 1.759 1.00 49.94 555 ARG A O 1
ATOM 4435 N N . GLY A 1 556 ? 9.357 3.464 2.892 1.00 59.00 556 GLY A N 1
ATOM 4436 C CA . GLY A 1 556 ? 8.419 3.084 1.826 1.00 59.00 556 GLY A CA 1
ATOM 4437 C C . GLY A 1 556 ? 8.124 1.585 1.668 1.00 59.00 556 GLY A C 1
ATOM 4438 O O . GLY A 1 556 ? 7.160 1.251 0.981 1.00 59.00 556 GLY A O 1
ATOM 4439 N N . THR A 1 557 ? 8.873 0.689 2.323 1.00 74.19 557 THR A N 1
ATOM 4440 C CA . THR A 1 557 ? 8.656 -0.769 2.255 1.00 74.19 557 THR A CA 1
ATOM 4441 C C . THR A 1 557 ? 7.793 -1.293 3.407 1.00 74.19 557 THR A C 1
ATOM 4443 O O . THR A 1 557 ? 7.940 -0.892 4.570 1.00 74.19 557 THR A O 1
ATOM 4446 N N . GLY A 1 558 ? 6.881 -2.213 3.083 1.00 81.75 558 GLY A N 1
ATOM 4447 C CA . GLY A 1 558 ? 5.978 -2.824 4.058 1.00 81.75 558 GLY A CA 1
ATOM 4448 C C . GLY A 1 558 ? 6.698 -3.720 5.073 1.00 81.75 558 GLY A C 1
ATOM 4449 O O . GLY A 1 558 ? 7.622 -4.458 4.738 1.00 81.75 558 GLY A O 1
ATOM 4450 N N . HIS A 1 559 ? 6.249 -3.671 6.321 1.00 88.19 559 HIS A N 1
ATOM 4451 C CA . HIS A 1 559 ? 6.621 -4.579 7.401 1.00 88.19 559 HIS A CA 1
ATOM 4452 C C . HIS A 1 559 ? 5.363 -5.200 7.998 1.00 88.19 559 HIS A C 1
ATOM 4454 O O . HIS A 1 559 ? 4.306 -4.569 8.032 1.00 88.19 559 HIS A O 1
ATOM 4460 N N . ILE A 1 560 ? 5.479 -6.430 8.487 1.00 91.62 560 ILE A N 1
ATOM 4461 C CA . ILE A 1 560 ? 4.382 -7.138 9.143 1.00 91.62 560 ILE A CA 1
ATOM 4462 C C . ILE A 1 560 ? 4.803 -7.464 10.564 1.00 91.62 560 ILE A C 1
ATOM 4464 O O . ILE A 1 560 ? 5.709 -8.269 10.768 1.00 91.62 560 ILE A O 1
ATOM 4468 N N . HIS A 1 561 ? 4.134 -6.863 11.541 1.00 91.19 561 HIS A N 1
ATOM 4469 C CA . HIS A 1 561 ? 4.364 -7.134 12.958 1.00 91.19 561 HIS A CA 1
ATOM 4470 C C . HIS A 1 561 ? 3.292 -8.083 13.470 1.00 91.19 561 HIS A C 1
ATOM 4472 O O . HIS A 1 561 ? 2.103 -7.811 13.307 1.00 91.19 561 HIS A O 1
ATOM 4478 N N . CYS A 1 562 ? 3.712 -9.183 14.086 1.00 90.81 562 CYS A N 1
ATOM 4479 C CA . CYS A 1 562 ? 2.855 -10.259 14.560 1.00 90.81 562 CYS A CA 1
ATOM 4480 C C . CYS A 1 562 ? 3.104 -10.545 16.040 1.00 90.81 562 CYS A C 1
ATOM 4482 O O . CYS A 1 562 ? 4.250 -10.619 16.483 1.00 90.81 562 CYS A O 1
ATOM 4484 N N . ILE A 1 563 ? 2.018 -10.788 16.766 1.00 90.75 563 ILE A N 1
ATOM 4485 C CA . ILE A 1 563 ? 2.011 -11.424 18.081 1.00 90.75 563 ILE A CA 1
ATOM 4486 C C . ILE A 1 563 ? 1.304 -12.758 17.924 1.00 90.75 563 ILE A C 1
ATOM 4488 O O . ILE A 1 563 ? 0.212 -12.823 17.356 1.00 90.75 563 ILE A O 1
ATOM 4492 N N . ILE A 1 564 ? 1.946 -13.816 18.395 1.00 90.62 564 ILE A N 1
ATOM 4493 C CA . ILE A 1 564 ? 1.489 -15.188 18.223 1.00 90.62 564 ILE A CA 1
ATOM 4494 C C . ILE A 1 564 ? 1.450 -15.868 19.584 1.00 90.62 564 ILE A C 1
ATOM 4496 O O . ILE A 1 564 ? 2.461 -15.880 20.287 1.00 90.62 564 ILE A O 1
ATOM 4500 N N . TRP A 1 565 ? 0.314 -16.484 19.897 1.00 89.75 565 TRP A N 1
ATOM 4501 C CA . TRP A 1 565 ? 0.123 -17.356 21.052 1.00 89.75 565 TRP A CA 1
ATOM 4502 C C . TRP A 1 565 ? 0.154 -18.817 20.602 1.00 89.75 565 TRP A C 1
ATOM 4504 O O . TRP A 1 565 ? -0.534 -19.206 19.650 1.00 89.75 565 TRP A O 1
ATOM 4514 N N . MET A 1 566 ? 0.974 -19.621 21.276 1.00 87.38 566 MET A N 1
ATOM 4515 C CA . MET A 1 566 ? 1.203 -21.032 20.948 1.00 87.38 566 MET A CA 1
ATOM 4516 C C . MET A 1 566 ? 0.684 -21.932 22.070 1.00 87.38 566 MET A C 1
ATOM 4518 O O . MET A 1 566 ? 0.843 -21.595 23.242 1.00 87.38 566 MET A O 1
ATOM 4522 N N . ARG A 1 567 ? 0.123 -23.098 21.722 1.00 74.38 567 ARG A N 1
ATOM 4523 C CA . ARG A 1 567 ? -0.452 -24.034 22.712 1.00 74.38 567 ARG A CA 1
ATOM 4524 C C . ARG A 1 567 ? 0.595 -24.689 23.609 1.00 74.38 567 ARG A C 1
ATOM 4526 O O . ARG A 1 567 ? 0.405 -24.751 24.815 1.00 74.38 567 ARG A O 1
ATOM 4533 N N . ASP A 1 568 ? 1.704 -25.128 23.019 1.00 79.25 568 ASP A N 1
ATOM 4534 C CA . ASP A 1 568 ? 2.683 -25.997 23.690 1.00 79.25 568 ASP A CA 1
ATOM 4535 C C . ASP A 1 568 ? 3.949 -25.245 24.139 1.00 79.25 568 ASP A C 1
ATOM 4537 O O . ASP A 1 568 ? 5.000 -25.845 24.372 1.00 79.25 568 ASP A O 1
ATOM 4541 N N . SER A 1 569 ? 3.888 -23.912 24.210 1.00 82.25 569 SER A N 1
ATOM 4542 C CA . SER A 1 569 ? 5.034 -23.097 24.612 1.00 82.25 569 SER A CA 1
ATOM 4543 C C . SER A 1 569 ? 5.087 -22.922 26.134 1.00 82.25 569 SER A C 1
ATOM 4545 O O . SER A 1 569 ? 4.047 -22.673 26.745 1.00 82.25 569 SER A O 1
ATOM 4547 N N . PRO A 1 570 ? 6.286 -22.951 26.749 1.00 83.44 570 PRO A N 1
ATOM 4548 C CA . PRO A 1 570 ? 6.455 -22.642 28.165 1.00 83.44 570 PRO A CA 1
ATOM 4549 C C . PRO A 1 570 ? 5.885 -21.264 28.519 1.00 83.44 570 PRO A C 1
ATOM 4551 O O . PRO A 1 570 ? 5.947 -20.336 27.703 1.00 83.44 570 PRO A O 1
ATOM 4554 N N . ALA A 1 571 ? 5.351 -21.143 29.735 1.00 81.12 571 ALA A N 1
ATOM 4555 C CA . ALA A 1 571 ? 4.804 -19.892 30.243 1.00 81.12 571 ALA A CA 1
ATOM 4556 C C . ALA A 1 571 ? 5.891 -18.811 30.401 1.00 81.12 571 ALA A C 1
ATOM 4558 O O . ALA A 1 571 ? 7.055 -19.100 30.689 1.00 81.12 571 ALA A O 1
ATOM 4559 N N . MET A 1 572 ? 5.489 -17.556 30.215 1.00 81.75 572 MET A N 1
ATOM 4560 C CA . MET A 1 572 ? 6.304 -16.370 30.472 1.00 81.75 572 MET A CA 1
ATOM 4561 C C . MET A 1 572 ? 6.551 -16.194 31.976 1.00 81.75 572 MET A C 1
ATOM 4563 O O . MET A 1 572 ? 5.773 -16.654 32.807 1.00 81.75 572 MET A O 1
ATOM 4567 N N . GLY A 1 573 ? 7.609 -15.465 32.324 1.00 71.81 573 GLY A N 1
ATOM 4568 C CA . GLY A 1 573 ? 7.922 -15.095 33.702 1.00 71.81 573 GLY A CA 1
ATOM 4569 C C . GLY A 1 573 ? 8.571 -16.220 34.500 1.00 71.81 573 GLY A C 1
ATOM 4570 O O . GLY A 1 573 ? 8.341 -16.294 35.696 1.00 71.81 573 GLY A O 1
ATOM 4571 N N . ALA A 1 574 ? 9.354 -17.094 33.855 1.00 67.50 574 ALA A N 1
ATOM 4572 C CA . ALA A 1 574 ? 10.065 -18.209 34.485 1.00 67.50 574 ALA A CA 1
ATOM 4573 C C . ALA A 1 574 ? 10.818 -17.779 35.768 1.00 67.50 574 ALA A C 1
ATOM 4575 O O . ALA A 1 574 ? 11.918 -17.222 35.706 1.00 67.50 574 ALA A O 1
ATOM 4576 N N . ARG A 1 575 ? 10.208 -18.029 36.935 1.00 69.88 575 ARG A N 1
ATOM 4577 C CA . ARG A 1 575 ? 10.669 -17.538 38.245 1.00 69.88 575 ARG A CA 1
ATOM 4578 C C . ARG A 1 575 ? 11.852 -18.364 38.756 1.00 69.88 575 ARG A C 1
ATOM 4580 O O . ARG A 1 575 ? 12.807 -17.827 39.318 1.00 69.88 575 ARG A O 1
ATOM 4587 N N . THR A 1 576 ? 11.856 -19.663 38.470 1.00 82.12 576 THR A N 1
ATOM 4588 C CA . THR A 1 576 ? 12.918 -20.591 38.893 1.00 82.12 576 THR A CA 1
ATOM 4589 C C . THR A 1 576 ? 14.005 -20.769 37.820 1.00 82.12 576 THR A C 1
ATOM 4591 O O . THR A 1 576 ? 13.738 -20.566 36.627 1.00 82.12 576 THR A O 1
ATOM 4594 N N . PRO A 1 577 ? 15.250 -21.118 38.201 1.00 84.19 577 PRO A N 1
ATOM 4595 C CA . PRO A 1 577 ? 16.297 -21.494 37.249 1.00 84.19 577 PRO A CA 1
ATOM 4596 C C . PRO A 1 577 ? 15.877 -22.635 36.309 1.00 84.19 577 PRO A C 1
ATOM 4598 O O . PRO A 1 577 ? 16.162 -22.580 35.114 1.00 84.19 577 PRO A O 1
ATOM 4601 N N . GLU A 1 578 ? 15.131 -23.618 36.812 1.00 86.44 578 GLU A N 1
ATOM 4602 C CA . GLU A 1 578 ? 14.659 -24.781 36.055 1.00 86.44 578 GLU A CA 1
ATOM 4603 C C . GLU A 1 578 ? 13.642 -24.373 34.982 1.00 86.44 578 GLU A C 1
ATOM 4605 O O . GLU A 1 578 ? 13.734 -24.811 33.835 1.00 86.44 578 GLU A O 1
ATOM 4610 N N . GLN A 1 579 ? 12.703 -23.477 35.314 1.00 86.06 579 GLN A N 1
ATOM 4611 C CA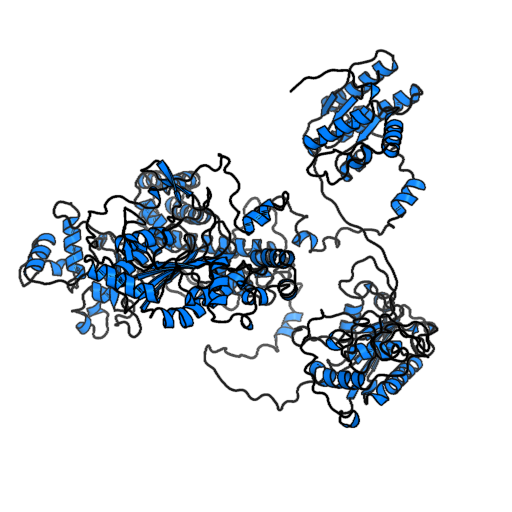 . GLN A 1 579 ? 11.754 -22.923 34.341 1.00 86.06 579 GLN A CA 1
ATOM 4612 C C . GLN A 1 579 ? 12.467 -22.107 33.255 1.00 86.06 579 GLN A C 1
ATOM 4614 O O . GLN A 1 579 ? 12.081 -22.161 32.086 1.00 86.06 579 GLN A O 1
ATOM 4619 N N . ARG A 1 580 ? 13.517 -21.358 33.622 1.00 87.88 580 ARG A N 1
ATOM 4620 C CA . ARG A 1 580 ? 14.319 -20.565 32.675 1.00 87.88 580 ARG A CA 1
ATOM 4621 C C . ARG A 1 580 ? 15.098 -21.457 31.713 1.00 87.88 580 ARG A C 1
ATOM 4623 O O . ARG A 1 580 ? 15.122 -21.181 30.514 1.00 87.88 580 ARG A O 1
ATOM 4630 N N . GLU A 1 581 ? 15.686 -22.533 32.222 1.00 88.69 581 GLU A N 1
ATOM 4631 C CA . GLU A 1 581 ? 16.373 -23.542 31.417 1.00 88.69 581 GLU A CA 1
ATOM 4632 C C . GLU A 1 581 ? 15.390 -24.254 30.474 1.00 88.69 581 GLU A C 1
ATOM 4634 O O . GLU A 1 581 ? 15.642 -24.338 29.273 1.00 88.69 581 GLU A O 1
ATOM 4639 N N . ALA A 1 582 ? 14.217 -24.669 30.964 1.00 88.88 582 ALA A N 1
ATOM 4640 C CA . ALA A 1 582 ? 13.180 -25.280 30.130 1.00 88.88 582 ALA A CA 1
ATOM 4641 C C . ALA A 1 582 ? 12.696 -24.337 29.008 1.00 88.88 582 ALA A C 1
ATOM 4643 O O . ALA A 1 582 ? 12.537 -24.762 27.859 1.00 88.88 582 ALA A O 1
ATOM 4644 N N . PHE A 1 583 ? 12.517 -23.045 29.312 1.00 90.50 583 PHE A N 1
ATOM 4645 C CA . PHE A 1 583 ? 12.182 -22.020 28.320 1.00 90.50 583 PHE A CA 1
ATOM 4646 C C . PHE A 1 583 ? 13.275 -21.896 27.249 1.00 90.50 583 PHE A C 1
ATOM 4648 O O . PHE A 1 583 ? 12.975 -21.907 26.051 1.00 90.50 583 PHE A O 1
ATOM 4655 N N . ALA A 1 584 ? 14.544 -21.821 27.660 1.00 91.19 584 ALA A N 1
ATOM 4656 C CA . ALA A 1 584 ? 15.675 -21.735 26.741 1.00 91.19 584 ALA A CA 1
ATOM 4657 C C . ALA A 1 584 ? 15.782 -22.972 25.834 1.00 91.19 584 ALA A C 1
ATOM 4659 O O . ALA A 1 584 ? 15.926 -22.832 24.618 1.00 91.19 584 ALA A O 1
ATOM 4660 N N . GLN A 1 585 ? 15.639 -24.175 26.395 1.00 90.00 585 GLN A N 1
ATOM 4661 C CA . GLN A 1 585 ? 15.695 -25.434 25.649 1.00 90.00 585 GLN A CA 1
ATOM 4662 C C . GLN A 1 585 ? 14.566 -25.567 24.623 1.00 90.00 585 GLN A C 1
ATOM 4664 O O . GLN A 1 585 ? 14.805 -26.026 23.503 1.00 90.00 585 GLN A O 1
ATOM 4669 N N . TYR A 1 586 ? 13.345 -25.147 24.971 1.00 90.38 586 TYR A N 1
ATOM 4670 C CA . TYR A 1 586 ? 12.216 -25.149 24.041 1.00 90.38 586 TYR A CA 1
ATOM 4671 C C . TYR A 1 586 ? 12.491 -24.266 22.816 1.00 90.38 586 TYR A C 1
ATOM 4673 O O . TYR A 1 586 ? 12.279 -24.691 21.674 1.00 90.38 586 TYR A O 1
ATOM 4681 N N . TRP A 1 587 ? 12.991 -23.048 23.045 1.00 89.69 587 TRP A N 1
ATOM 4682 C CA . TRP A 1 587 ? 13.243 -22.077 21.982 1.00 89.69 587 TRP A CA 1
ATOM 4683 C C . TRP A 1 587 ? 14.502 -22.364 21.164 1.00 89.69 587 TRP A C 1
ATOM 4685 O O . TRP A 1 587 ? 14.500 -22.081 19.965 1.00 89.69 587 TRP A O 1
ATOM 4695 N N . ASN A 1 588 ? 15.521 -23.003 21.744 1.00 90.31 588 ASN A N 1
ATOM 4696 C CA . ASN A 1 588 ? 16.739 -23.404 21.028 1.00 90.31 588 ASN A CA 1
ATOM 4697 C C . ASN A 1 588 ? 16.457 -24.331 19.832 1.00 90.31 588 ASN A C 1
ATOM 4699 O O . ASN A 1 588 ? 17.207 -24.355 18.865 1.00 90.31 588 ASN A O 1
ATOM 4703 N N . ARG A 1 589 ? 15.344 -25.078 19.862 1.00 88.75 589 ARG A N 1
ATOM 4704 C CA . ARG A 1 589 ? 14.917 -25.942 18.745 1.00 88.75 589 ARG A CA 1
ATOM 4705 C C . ARG A 1 589 ? 14.329 -25.166 17.561 1.00 88.75 589 ARG A C 1
ATOM 4707 O O . ARG A 1 589 ? 14.163 -25.737 16.489 1.00 88.75 589 ARG A O 1
ATOM 4714 N N . LYS A 1 590 ? 13.946 -23.899 17.757 1.00 89.00 590 LYS A N 1
ATOM 4715 C CA . LYS A 1 590 ? 13.221 -23.079 16.766 1.00 89.00 590 LYS A CA 1
ATOM 4716 C C . LYS A 1 590 ? 13.992 -21.835 16.330 1.00 89.00 590 LYS A C 1
ATOM 4718 O O . LYS A 1 590 ? 13.747 -21.335 15.230 1.00 89.00 590 LYS A O 1
ATOM 4723 N N . VAL A 1 591 ? 14.877 -21.331 17.190 1.00 90.75 591 VAL A N 1
ATOM 4724 C CA . VAL A 1 591 ? 15.585 -20.058 17.033 1.00 90.75 591 VAL A CA 1
ATOM 4725 C C . VAL A 1 591 ? 17.073 -20.283 17.227 1.00 90.75 591 VAL A C 1
ATOM 4727 O O . VAL A 1 591 ? 17.488 -20.928 18.185 1.00 90.75 591 VAL A O 1
ATOM 4730 N N . THR A 1 592 ? 17.872 -19.711 16.334 1.00 90.19 592 THR A N 1
ATOM 4731 C CA . THR A 1 592 ? 19.327 -19.826 16.354 1.00 90.19 592 THR A CA 1
ATOM 4732 C C . THR A 1 592 ? 19.987 -18.508 15.959 1.00 90.19 592 THR A C 1
ATOM 4734 O O . THR A 1 592 ? 19.390 -17.675 15.276 1.00 90.19 592 THR A O 1
ATOM 4737 N N . ALA A 1 593 ? 21.232 -18.321 16.388 1.00 93.19 593 ALA A N 1
ATOM 4738 C CA . ALA A 1 593 ? 22.166 -17.351 15.825 1.00 93.19 593 ALA A CA 1
ATOM 4739 C C . ALA A 1 593 ? 23.469 -18.056 15.402 1.00 93.19 593 ALA A C 1
ATOM 4741 O O . ALA A 1 593 ? 24.562 -17.492 15.511 1.00 93.19 593 ALA A O 1
ATOM 4742 N N . VAL A 1 594 ? 23.346 -19.308 14.949 1.00 92.56 594 VAL A N 1
ATOM 4743 C CA . VAL A 1 594 ? 24.431 -20.104 14.377 1.00 92.56 594 VAL A CA 1
ATOM 4744 C C . VAL A 1 594 ? 24.359 -20.030 12.857 1.00 92.56 594 VAL A C 1
ATOM 4746 O O . VAL A 1 594 ? 23.379 -20.474 12.263 1.00 92.56 594 VAL A O 1
ATOM 4749 N N . ASN A 1 595 ? 25.403 -19.491 12.230 1.00 92.50 595 ASN A N 1
ATOM 4750 C CA . ASN A 1 595 ? 25.597 -19.605 10.790 1.00 92.50 595 ASN A CA 1
ATOM 4751 C C . ASN A 1 595 ? 26.306 -20.937 10.484 1.00 92.50 595 ASN A C 1
ATOM 4753 O O . ASN A 1 595 ? 27.435 -21.107 10.957 1.00 92.50 595 ASN A O 1
ATOM 4757 N N . PRO A 1 596 ? 25.701 -21.858 9.709 1.00 91.75 596 PRO A N 1
ATOM 4758 C CA . PRO A 1 596 ? 26.327 -23.139 9.384 1.00 91.75 596 PRO A CA 1
ATOM 4759 C C . PRO A 1 596 ? 27.592 -22.997 8.520 1.00 91.75 596 PRO A C 1
ATOM 4761 O O . PRO A 1 596 ? 28.451 -23.872 8.561 1.00 91.75 596 PRO A O 1
ATOM 4764 N N . ASN A 1 597 ? 27.752 -21.885 7.792 1.00 89.94 597 ASN A N 1
ATOM 4765 C CA . ASN A 1 597 ? 28.949 -21.579 7.010 1.00 89.94 597 ASN A CA 1
ATOM 4766 C C . ASN A 1 597 ? 29.325 -20.088 7.144 1.00 89.94 597 ASN A C 1
ATOM 4768 O O . ASN A 1 597 ? 29.054 -19.254 6.276 1.00 89.94 597 ASN A O 1
ATOM 4772 N N . SER A 1 598 ? 29.932 -19.734 8.282 1.00 83.88 598 SER A N 1
ATOM 4773 C CA . SER A 1 598 ? 30.259 -18.344 8.642 1.00 83.88 598 SER A CA 1
ATOM 4774 C C . SER A 1 598 ? 31.412 -17.728 7.845 1.00 83.88 598 SER A C 1
ATOM 4776 O O . SER A 1 598 ? 31.540 -16.504 7.818 1.00 83.88 598 SER A O 1
ATOM 4778 N N . THR A 1 599 ? 32.243 -18.543 7.192 1.00 84.12 599 THR A N 1
ATOM 4779 C CA . THR A 1 599 ? 33.390 -18.091 6.388 1.00 84.12 599 THR A CA 1
ATOM 4780 C C . THR A 1 599 ? 33.041 -17.883 4.915 1.00 84.12 599 THR A C 1
ATOM 4782 O O . THR A 1 599 ? 33.873 -17.386 4.153 1.00 84.12 599 THR A O 1
ATOM 4785 N N . ARG A 1 600 ? 31.815 -18.228 4.504 1.00 83.56 600 ARG A N 1
ATOM 4786 C CA . ARG A 1 600 ? 31.356 -18.087 3.124 1.00 83.56 600 ARG A CA 1
ATOM 4787 C C . ARG A 1 600 ? 31.296 -16.612 2.684 1.00 83.56 600 ARG A C 1
ATOM 4789 O O . ARG A 1 600 ? 30.698 -15.796 3.392 1.00 83.56 600 ARG A O 1
ATOM 4796 N N . PRO A 1 601 ? 31.821 -16.259 1.495 1.00 71.94 601 PRO A N 1
ATOM 4797 C CA . PRO A 1 601 ? 31.643 -14.924 0.933 1.00 71.94 601 PRO A CA 1
ATOM 4798 C C . PRO A 1 601 ? 30.172 -14.645 0.548 1.00 71.94 601 PRO A C 1
ATOM 4800 O O . PRO A 1 601 ? 29.429 -15.578 0.227 1.00 71.94 601 PRO A O 1
ATOM 4803 N N . PRO A 1 602 ? 29.733 -13.371 0.546 1.00 68.19 602 PRO A N 1
ATOM 4804 C CA . PRO A 1 602 ? 28.421 -12.990 0.028 1.00 68.19 602 PRO A CA 1
ATOM 4805 C C . PRO A 1 602 ? 28.294 -13.273 -1.471 1.00 68.19 602 PRO A C 1
ATOM 4807 O O . PRO A 1 602 ? 29.238 -13.050 -2.229 1.00 68.19 602 PRO A O 1
ATOM 4810 N N . ASP A 1 603 ? 27.107 -13.691 -1.905 1.00 70.94 603 ASP A N 1
ATOM 4811 C CA . ASP A 1 603 ? 26.823 -13.878 -3.327 1.00 70.94 603 ASP A CA 1
ATOM 4812 C C . ASP A 1 603 ? 26.718 -12.540 -4.064 1.00 70.94 603 ASP A C 1
ATOM 4814 O O . ASP A 1 603 ? 26.206 -11.553 -3.529 1.00 70.94 603 ASP A O 1
ATOM 4818 N N . ALA A 1 604 ? 27.158 -12.531 -5.325 1.00 69.12 604 ALA A N 1
ATOM 4819 C CA . ALA A 1 604 ? 27.043 -11.365 -6.198 1.00 69.12 604 ALA A CA 1
ATOM 4820 C C . ALA A 1 604 ? 25.572 -10.997 -6.461 1.00 69.12 604 ALA A C 1
ATOM 4822 O O . ALA A 1 604 ? 25.203 -9.829 -6.409 1.00 69.12 604 ALA A O 1
ATOM 4823 N N . ARG A 1 605 ? 24.716 -12.000 -6.697 1.00 73.38 605 ARG A N 1
ATOM 4824 C CA . ARG A 1 605 ? 23.274 -11.817 -6.899 1.00 73.38 605 ARG A CA 1
ATOM 4825 C C . ARG A 1 605 ? 22.534 -11.961 -5.575 1.00 73.38 605 ARG A C 1
ATOM 4827 O O . ARG A 1 605 ? 22.782 -12.890 -4.813 1.00 73.38 605 ARG A O 1
ATOM 4834 N N . ASN A 1 606 ? 21.556 -11.086 -5.335 1.00 81.12 606 ASN A N 1
ATOM 4835 C CA . ASN A 1 606 ? 20.693 -11.207 -4.165 1.00 81.12 606 ASN A CA 1
ATOM 4836 C C . ASN A 1 606 ? 19.919 -12.545 -4.205 1.00 81.12 606 ASN A C 1
ATOM 4838 O O . ASN A 1 606 ? 19.176 -12.768 -5.165 1.00 81.12 606 ASN A O 1
ATOM 4842 N N . PRO A 1 607 ? 20.024 -13.408 -3.184 1.00 80.81 607 PRO A N 1
ATOM 4843 C CA . PRO A 1 607 ? 19.380 -14.723 -3.173 1.00 80.81 607 PRO A CA 1
ATOM 4844 C C . PRO A 1 607 ? 17.850 -14.678 -3.265 1.00 80.81 607 PRO A C 1
ATOM 4846 O O . PRO A 1 607 ? 17.255 -15.595 -3.819 1.00 80.81 607 PRO A O 1
ATOM 4849 N N . ALA A 1 608 ? 17.200 -13.605 -2.800 1.00 83.50 608 ALA A N 1
ATOM 4850 C CA . ALA A 1 608 ? 15.747 -13.441 -2.933 1.00 83.50 608 ALA A CA 1
ATOM 4851 C C . ALA A 1 608 ? 15.288 -13.151 -4.377 1.00 83.50 608 ALA A C 1
ATOM 4853 O O . ALA A 1 608 ? 14.102 -13.259 -4.673 1.00 83.50 608 ALA A O 1
ATOM 4854 N N . SER A 1 609 ? 16.227 -12.805 -5.267 1.00 84.88 609 SER A N 1
ATOM 4855 C CA . SER A 1 609 ? 15.979 -12.596 -6.703 1.00 84.88 609 SER A CA 1
ATOM 4856 C C . SER A 1 609 ? 16.146 -13.850 -7.548 1.00 84.88 609 SER A C 1
ATOM 4858 O O . SER A 1 609 ? 16.077 -13.774 -8.777 1.00 84.88 609 SER A O 1
ATOM 4860 N N . LEU A 1 610 ? 16.444 -14.985 -6.918 1.00 83.44 610 LEU A N 1
ATOM 4861 C CA . LEU A 1 610 ? 16.527 -16.262 -7.605 1.00 83.44 610 LEU A CA 1
ATOM 4862 C C . LEU A 1 610 ? 15.117 -16.837 -7.790 1.00 83.44 610 LEU A C 1
ATOM 4864 O O . LEU A 1 610 ? 14.295 -16.738 -6.876 1.00 83.44 610 LEU A O 1
ATOM 4868 N N . PRO A 1 611 ? 14.834 -17.480 -8.935 1.00 82.88 611 PRO A N 1
ATOM 4869 C CA . PRO A 1 611 ? 13.615 -18.256 -9.096 1.00 82.88 611 PRO A CA 1
ATOM 4870 C C . PRO A 1 611 ? 13.500 -19.318 -8.000 1.00 82.88 611 PRO A C 1
ATOM 4872 O O . PRO A 1 611 ? 14.492 -19.956 -7.648 1.00 82.88 611 PRO A O 1
ATOM 4875 N N . PHE A 1 612 ? 12.281 -19.565 -7.518 1.00 80.31 612 PHE A N 1
ATOM 4876 C CA . PHE A 1 612 ? 12.021 -20.525 -6.437 1.00 80.31 612 PHE A CA 1
ATOM 4877 C C . PHE A 1 612 ? 12.641 -21.914 -6.677 1.00 80.31 612 PHE A C 1
ATOM 4879 O O . PHE A 1 612 ? 13.142 -22.531 -5.745 1.00 80.31 612 PHE A O 1
ATOM 4886 N N . ILE A 1 613 ? 12.679 -22.379 -7.930 1.00 82.31 613 ILE A N 1
ATOM 4887 C CA . ILE A 1 613 ? 13.281 -23.668 -8.317 1.00 82.31 613 ILE A CA 1
ATOM 4888 C C . ILE A 1 613 ? 14.777 -23.790 -7.983 1.00 82.31 613 ILE A C 1
ATOM 4890 O O . ILE A 1 613 ? 15.297 -24.899 -7.931 1.00 82.31 613 ILE A O 1
ATOM 4894 N N . HIS A 1 614 ? 15.475 -22.673 -7.769 1.00 82.62 614 HIS A N 1
ATOM 4895 C CA . HIS A 1 614 ? 16.893 -22.649 -7.408 1.00 82.62 614 HIS A CA 1
ATOM 4896 C C . HIS A 1 614 ? 17.110 -22.547 -5.892 1.00 82.62 614 HIS A C 1
ATOM 4898 O O . HIS A 1 614 ? 18.250 -22.573 -5.434 1.00 82.62 614 HIS A O 1
ATOM 4904 N N . ILE A 1 615 ? 16.041 -22.428 -5.101 1.00 81.69 615 ILE A N 1
ATOM 4905 C CA . ILE A 1 615 ? 16.113 -22.314 -3.645 1.00 81.69 615 ILE A CA 1
ATOM 4906 C C . ILE A 1 615 ? 15.984 -23.715 -3.044 1.00 81.69 615 ILE A C 1
ATOM 4908 O O . ILE A 1 615 ? 14.918 -24.326 -3.078 1.00 81.69 615 ILE A O 1
ATOM 4912 N N . CYS A 1 616 ? 17.080 -24.224 -2.479 1.00 81.81 616 CYS A N 1
ATOM 4913 C CA . CYS A 1 616 ? 17.136 -25.553 -1.865 1.00 81.81 616 CYS A CA 1
ATOM 4914 C C . CYS A 1 616 ? 17.170 -25.463 -0.332 1.00 81.81 616 CYS A C 1
ATOM 4916 O O . CYS A 1 616 ? 17.760 -24.546 0.231 1.00 81.81 616 CYS A O 1
ATOM 4918 N N . ASN A 1 617 ? 16.587 -26.440 0.367 1.00 84.56 617 ASN A N 1
ATOM 4919 C CA . ASN A 1 617 ? 16.657 -26.512 1.830 1.00 84.56 617 ASN A CA 1
ATOM 4920 C C . ASN A 1 617 ? 17.966 -27.187 2.280 1.00 84.56 617 ASN A C 1
ATOM 4922 O O . ASN A 1 617 ? 17.971 -28.360 2.651 1.00 84.56 617 ASN A O 1
ATOM 4926 N N . THR A 1 618 ? 19.080 -26.462 2.175 1.00 88.12 618 THR A N 1
ATOM 4927 C CA . THR A 1 618 ? 20.421 -26.923 2.566 1.00 88.12 618 THR A CA 1
ATOM 4928 C C . THR A 1 618 ? 21.078 -25.932 3.523 1.00 88.12 618 THR A C 1
ATOM 4930 O O . THR A 1 618 ? 20.780 -24.737 3.487 1.00 88.12 618 THR A O 1
ATOM 4933 N N . ASP A 1 619 ? 22.017 -26.407 4.344 1.00 88.38 619 ASP A N 1
ATOM 4934 C CA . ASP A 1 619 ? 22.804 -25.556 5.251 1.00 88.38 619 ASP A CA 1
ATOM 4935 C C . ASP A 1 619 ? 23.527 -24.430 4.505 1.00 88.38 619 ASP A C 1
ATOM 4937 O O . ASP A 1 619 ? 23.568 -23.285 4.956 1.00 88.38 619 ASP A O 1
ATOM 4941 N N . GLU A 1 620 ? 24.026 -24.738 3.310 1.00 88.69 620 GLU A N 1
ATOM 4942 C CA . GLU A 1 620 ? 24.674 -23.770 2.434 1.00 88.69 620 GLU A CA 1
ATOM 4943 C C . GLU A 1 620 ? 23.702 -22.651 2.029 1.00 88.69 620 GLU A C 1
ATOM 4945 O O . GLU A 1 620 ? 24.046 -21.474 2.113 1.00 88.69 620 GLU A O 1
ATOM 4950 N N . GLN A 1 621 ? 22.458 -22.989 1.672 1.00 86.56 621 GLN A N 1
ATOM 4951 C CA . GLN A 1 621 ? 21.439 -21.992 1.352 1.00 86.56 621 GLN A CA 1
ATOM 4952 C C . GLN A 1 621 ? 21.036 -21.174 2.588 1.00 86.56 621 GLN A C 1
ATOM 4954 O O . GLN A 1 621 ? 20.882 -19.956 2.496 1.00 86.56 621 GLN A O 1
ATOM 4959 N N . VAL A 1 622 ? 20.912 -21.801 3.762 1.00 88.69 622 VAL A N 1
ATOM 4960 C CA . VAL A 1 622 ? 20.653 -21.090 5.026 1.00 88.69 622 VAL A CA 1
ATOM 4961 C C . VAL A 1 622 ? 21.748 -20.056 5.300 1.00 88.69 622 VAL A C 1
ATOM 4963 O O . VAL A 1 622 ? 21.427 -18.907 5.615 1.00 88.69 622 VAL A O 1
ATOM 4966 N N . ALA A 1 623 ? 23.022 -20.420 5.118 1.00 89.81 623 ALA A N 1
ATOM 4967 C CA . ALA A 1 623 ? 24.150 -19.504 5.281 1.00 89.81 623 ALA A CA 1
ATOM 4968 C C . ALA A 1 623 ? 24.060 -18.293 4.337 1.00 89.81 623 ALA A C 1
ATOM 4970 O O . ALA A 1 623 ? 24.280 -17.165 4.784 1.00 89.81 623 ALA A O 1
ATOM 4971 N N . ILE A 1 624 ? 23.669 -18.490 3.067 1.00 87.19 624 ILE A N 1
ATOM 4972 C CA . ILE A 1 624 ? 23.434 -17.398 2.097 1.00 87.19 624 ILE A CA 1
ATOM 4973 C C . ILE A 1 624 ? 22.444 -16.381 2.655 1.00 87.19 624 ILE A C 1
ATOM 4975 O O . ILE A 1 624 ? 22.725 -15.180 2.717 1.00 87.19 624 ILE A O 1
ATOM 4979 N N . PHE A 1 625 ? 21.269 -16.866 3.057 1.00 84.69 625 PHE A N 1
ATOM 4980 C CA . PHE A 1 625 ? 20.184 -16.008 3.514 1.00 84.69 625 PHE A CA 1
ATOM 4981 C C . PHE A 1 625 ? 20.536 -15.312 4.828 1.00 84.69 625 PHE A C 1
ATOM 4983 O O . PHE A 1 625 ? 20.278 -14.115 4.969 1.00 84.69 625 PHE A O 1
ATOM 4990 N N . MET A 1 626 ? 21.173 -16.016 5.767 1.00 87.06 626 MET A N 1
ATOM 4991 C CA . MET A 1 626 ? 21.633 -15.426 7.023 1.00 87.06 626 MET A CA 1
ATOM 4992 C C . MET A 1 626 ? 22.655 -14.313 6.780 1.00 87.06 626 MET A C 1
ATOM 4994 O O . MET A 1 626 ? 22.475 -13.204 7.290 1.00 87.06 626 MET A O 1
ATOM 4998 N N . ASN A 1 627 ? 23.671 -14.571 5.951 1.00 84.50 627 ASN A N 1
ATOM 4999 C CA . ASN A 1 627 ? 24.703 -13.592 5.605 1.00 84.50 627 ASN A CA 1
ATOM 5000 C C . ASN A 1 627 ? 24.121 -12.349 4.926 1.00 84.50 627 ASN A C 1
ATOM 5002 O O . ASN A 1 627 ? 24.597 -11.237 5.163 1.00 84.50 627 ASN A O 1
ATOM 5006 N N . ARG A 1 628 ? 23.075 -12.524 4.111 1.00 83.31 628 ARG A N 1
ATOM 5007 C CA . ARG A 1 628 ? 22.435 -11.427 3.384 1.00 83.31 628 ARG A CA 1
ATOM 5008 C C . ARG A 1 628 ? 21.468 -10.610 4.234 1.00 83.31 628 ARG A C 1
ATOM 5010 O O . ARG A 1 628 ? 21.497 -9.385 4.163 1.00 83.31 628 ARG A O 1
ATOM 5017 N N . PHE A 1 629 ? 20.582 -11.272 4.973 1.00 82.06 629 PHE A N 1
ATOM 5018 C CA . PHE A 1 629 ? 19.406 -10.624 5.558 1.00 82.06 629 PHE A CA 1
ATOM 5019 C C . PHE A 1 629 ? 19.461 -10.475 7.071 1.00 82.06 629 PHE A C 1
ATOM 5021 O O . PHE A 1 629 ? 18.895 -9.520 7.587 1.00 82.06 629 PHE A O 1
ATOM 5028 N N . GLN A 1 630 ? 20.133 -11.388 7.773 1.00 86.38 630 GLN A N 1
ATOM 5029 C CA . GLN A 1 630 ? 20.071 -11.481 9.237 1.00 86.38 630 GLN A CA 1
ATOM 5030 C C . GLN A 1 630 ? 21.294 -10.861 9.924 1.00 86.38 630 GLN A C 1
ATOM 5032 O O . GLN A 1 630 ? 21.332 -10.719 11.144 1.00 86.38 630 GLN A O 1
ATOM 5037 N N . MET A 1 631 ? 22.320 -10.474 9.165 1.00 84.44 631 MET A N 1
ATOM 5038 C CA . MET A 1 631 ? 23.507 -9.832 9.720 1.00 84.44 631 MET A CA 1
ATOM 5039 C C . MET A 1 631 ? 23.209 -8.394 10.148 1.00 84.44 631 MET A C 1
ATOM 5041 O O . MET A 1 631 ? 22.867 -7.535 9.334 1.00 84.44 631 MET A O 1
ATOM 5045 N N . HIS A 1 632 ? 23.424 -8.090 11.429 1.00 84.06 632 HIS A N 1
ATOM 5046 C CA . HIS A 1 632 ? 23.394 -6.721 11.921 1.00 84.06 632 HIS A CA 1
ATOM 5047 C C . HIS A 1 632 ? 24.497 -5.919 11.229 1.00 84.06 632 HIS A C 1
ATOM 5049 O O . HIS A 1 632 ? 25.686 -6.220 11.384 1.00 84.06 632 HIS A O 1
ATOM 5055 N N . ALA A 1 633 ? 24.118 -4.899 10.456 1.00 74.00 633 ALA A N 1
ATOM 5056 C CA . ALA A 1 633 ? 25.055 -3.970 9.829 1.00 74.00 633 ALA A CA 1
ATOM 5057 C C . ALA A 1 633 ? 25.970 -3.313 10.880 1.00 74.00 633 ALA A C 1
ATOM 5059 O O . ALA A 1 633 ? 25.681 -3.338 12.075 1.00 74.00 633 ALA A O 1
ATOM 5060 N N . LYS A 1 634 ? 27.098 -2.726 10.461 1.00 75.62 634 LYS A N 1
ATOM 5061 C CA . LYS A 1 634 ? 27.954 -2.023 11.425 1.00 75.62 634 LYS A CA 1
ATOM 5062 C C . LYS A 1 634 ? 27.152 -0.889 12.069 1.00 75.62 634 LYS A C 1
ATOM 5064 O O . LYS A 1 634 ? 26.460 -0.138 11.367 1.00 75.62 634 LYS A O 1
ATOM 5069 N N . CYS A 1 635 ? 27.242 -0.808 13.395 1.00 78.38 635 CYS A N 1
ATOM 5070 C CA . CYS A 1 635 ? 26.485 0.152 14.178 1.00 78.38 635 CYS A CA 1
ATOM 5071 C C . CYS A 1 635 ? 26.777 1.578 13.701 1.00 78.38 635 CYS A C 1
ATOM 5073 O O . CYS A 1 635 ? 27.935 1.943 13.520 1.00 78.38 635 CYS A O 1
ATOM 5075 N N . ALA A 1 636 ? 25.725 2.364 13.469 1.00 72.62 636 ALA A N 1
ATOM 5076 C CA . ALA A 1 636 ? 25.839 3.734 12.976 1.00 72.62 636 ALA A CA 1
ATOM 5077 C C . ALA A 1 636 ? 24.796 4.654 13.638 1.00 72.62 636 ALA A C 1
ATOM 5079 O O . ALA A 1 636 ? 23.702 4.167 13.979 1.00 72.62 636 ALA A O 1
ATOM 5080 N N . PRO A 1 637 ? 25.103 5.961 13.794 1.00 69.44 637 PRO A N 1
ATOM 5081 C CA . PRO A 1 637 ? 24.123 6.974 14.188 1.00 69.44 637 PRO A CA 1
ATOM 5082 C C . PRO A 1 637 ? 22.921 6.967 13.232 1.00 69.44 637 PRO A C 1
ATOM 5084 O O . PRO A 1 637 ? 23.061 6.655 12.052 1.00 69.44 637 PRO A O 1
ATOM 5087 N N . GLY A 1 638 ? 21.713 7.212 13.743 1.00 62.34 638 GLY A N 1
ATOM 5088 C CA . GLY A 1 638 ? 20.473 7.166 12.950 1.00 62.34 638 GLY A CA 1
ATOM 5089 C C . GLY A 1 638 ? 19.925 5.759 12.645 1.00 62.34 638 GLY A C 1
ATOM 5090 O O . GLY A 1 638 ? 18.725 5.620 12.411 1.00 62.34 638 GLY A O 1
ATOM 5091 N N . ARG A 1 639 ? 20.744 4.695 12.730 1.00 67.94 639 ARG A N 1
ATOM 5092 C CA . ARG A 1 639 ? 20.292 3.294 12.581 1.00 67.94 639 ARG A CA 1
ATOM 5093 C C . ARG A 1 639 ? 20.016 2.633 13.930 1.00 67.94 639 ARG A C 1
ATOM 5095 O O . ARG A 1 639 ? 18.861 2.476 14.329 1.00 67.94 639 ARG A O 1
ATOM 5102 N N . CYS A 1 640 ? 21.073 2.233 14.631 1.00 79.12 640 CYS A N 1
ATOM 5103 C CA . CYS A 1 640 ? 20.980 1.494 15.893 1.00 79.12 640 CYS A CA 1
ATOM 5104 C C . CYS A 1 640 ? 21.729 2.155 17.050 1.00 79.12 640 CYS A C 1
ATOM 5106 O O . CYS A 1 640 ? 21.393 1.855 18.192 1.00 79.12 640 CYS A O 1
ATOM 5108 N N . LEU A 1 641 ? 22.687 3.052 16.783 1.00 82.38 641 LEU A N 1
ATOM 5109 C CA . LEU A 1 641 ? 23.349 3.793 17.851 1.00 82.38 641 LEU A CA 1
ATOM 5110 C C . LEU A 1 641 ? 22.387 4.819 18.436 1.00 82.38 641 LEU A C 1
ATOM 5112 O O . LEU A 1 641 ? 21.799 5.630 17.711 1.00 82.38 641 LEU A O 1
ATOM 5116 N N . ARG A 1 642 ? 22.231 4.758 19.752 1.00 79.94 642 ARG A N 1
ATOM 5117 C CA . ARG A 1 642 ? 21.432 5.685 20.542 1.00 79.94 642 ARG A CA 1
ATOM 5118 C C . ARG A 1 642 ? 22.191 6.050 21.808 1.00 79.94 642 ARG A C 1
ATOM 5120 O O . ARG A 1 642 ? 23.025 5.276 22.272 1.00 79.94 642 ARG A O 1
ATOM 5127 N N . LYS A 1 643 ? 21.913 7.233 22.346 1.00 82.00 643 LYS A N 1
ATOM 5128 C CA . LYS A 1 643 ? 22.501 7.693 23.602 1.00 82.00 643 LYS A CA 1
ATOM 5129 C C . LYS A 1 643 ? 21.627 7.219 24.755 1.00 82.00 643 LYS A C 1
ATOM 5131 O O . LYS A 1 643 ? 20.476 7.629 24.827 1.00 82.00 643 LYS A O 1
ATOM 5136 N N . ASN A 1 644 ? 22.153 6.372 25.626 1.00 79.00 644 ASN A N 1
ATOM 5137 C CA . ASN A 1 644 ? 21.456 5.951 26.835 1.00 79.00 644 ASN A CA 1
ATOM 5138 C C . ASN A 1 644 ? 21.246 7.177 27.754 1.00 79.00 644 ASN A C 1
ATOM 5140 O O . ASN A 1 644 ? 22.209 7.874 28.058 1.00 79.00 644 ASN A O 1
ATOM 5144 N N . LYS A 1 645 ? 20.018 7.478 28.178 1.00 74.44 645 LYS A N 1
ATOM 5145 C CA . LYS A 1 645 ? 19.638 8.635 29.001 1.00 74.44 645 LYS A CA 1
ATOM 5146 C C . LYS A 1 645 ? 20.158 8.501 30.431 1.00 74.44 645 LYS A C 1
ATOM 5148 O O . LYS A 1 645 ? 20.488 9.508 31.046 1.00 74.44 645 LYS A O 1
ATOM 5153 N N . THR A 1 646 ? 20.285 7.274 30.942 1.00 72.88 646 THR A N 1
ATOM 5154 C CA . THR A 1 646 ? 20.784 7.005 32.297 1.00 72.88 646 THR A CA 1
ATOM 5155 C C . THR A 1 646 ? 22.308 7.081 32.352 1.00 72.88 646 THR A C 1
ATOM 5157 O O . THR A 1 646 ? 22.869 7.754 33.211 1.00 72.88 646 THR A O 1
ATOM 5160 N N . THR A 1 647 ? 23.000 6.406 31.430 1.00 78.62 647 THR A N 1
ATOM 5161 C CA . THR A 1 647 ? 24.473 6.329 31.457 1.00 78.62 647 THR A CA 1
ATOM 5162 C C . THR A 1 647 ? 25.150 7.419 30.628 1.00 78.62 647 THR A C 1
ATOM 5164 O O . THR A 1 647 ? 26.354 7.626 30.756 1.00 78.62 647 THR A O 1
ATOM 5167 N N . ASN A 1 648 ? 24.400 8.121 29.773 1.00 78.62 648 ASN A N 1
ATOM 5168 C CA . ASN A 1 648 ? 24.898 9.049 28.751 1.00 78.62 648 ASN A CA 1
ATOM 5169 C C . ASN A 1 648 ? 25.860 8.425 27.718 1.00 78.62 648 ASN A C 1
ATOM 5171 O O . ASN A 1 648 ? 26.465 9.154 26.928 1.00 78.62 648 ASN A O 1
ATOM 5175 N N . ILE A 1 649 ? 25.978 7.094 27.672 1.00 83.94 649 ILE A N 1
ATOM 5176 C CA . ILE A 1 649 ? 26.855 6.370 26.743 1.00 83.94 649 ILE A CA 1
ATOM 5177 C C . ILE A 1 649 ? 26.118 6.112 25.422 1.00 83.94 649 ILE A C 1
ATOM 5179 O O . ILE A 1 649 ? 24.934 5.781 25.404 1.00 83.94 649 ILE A O 1
ATOM 5183 N N . VAL A 1 650 ? 26.820 6.268 24.294 1.00 83.62 650 VAL A N 1
ATOM 5184 C CA . VAL A 1 650 ? 26.298 5.893 22.972 1.00 83.62 650 VAL A CA 1
ATOM 5185 C C . VAL A 1 650 ? 26.557 4.414 22.736 1.00 83.62 650 VAL A C 1
ATOM 5187 O O . VAL A 1 650 ? 27.702 3.990 22.604 1.00 83.62 650 VAL A O 1
ATOM 5190 N N . GLU A 1 651 ? 25.487 3.640 22.633 1.00 86.56 651 GLU A N 1
ATOM 5191 C CA . GLU A 1 651 ? 25.549 2.193 22.454 1.00 86.56 651 GLU A CA 1
ATOM 5192 C C . GLU A 1 651 ? 24.506 1.709 21.439 1.00 86.56 651 GLU A C 1
ATOM 5194 O O . GLU A 1 651 ? 23.625 2.451 20.991 1.00 86.56 651 GLU A O 1
ATOM 5199 N N . CYS A 1 652 ? 24.642 0.458 20.998 1.00 85.06 652 CYS A N 1
ATOM 5200 C CA . CYS A 1 652 ? 23.679 -0.145 20.087 1.00 85.06 652 CYS A CA 1
ATOM 5201 C C . CYS A 1 652 ? 22.404 -0.509 20.850 1.00 85.06 652 CYS A C 1
ATOM 5203 O O . CYS A 1 652 ? 22.429 -1.400 21.693 1.00 85.06 652 CYS A O 1
ATOM 5205 N N . ARG A 1 653 ? 21.260 0.074 20.471 1.00 80.94 653 ARG A N 1
ATOM 5206 C CA . ARG A 1 653 ? 19.946 -0.213 21.086 1.00 80.94 653 ARG A CA 1
ATOM 5207 C C . ARG A 1 653 ? 19.479 -1.673 20.971 1.00 80.94 653 ARG A C 1
ATOM 5209 O O . ARG A 1 653 ? 18.453 -2.042 21.526 1.00 80.94 653 ARG A O 1
ATOM 5216 N N . PHE A 1 654 ? 20.168 -2.473 20.157 1.00 83.50 654 PHE A N 1
ATOM 5217 C CA . PHE A 1 654 ? 19.900 -3.898 19.941 1.00 83.50 654 PHE A CA 1
ATOM 5218 C C . PHE A 1 654 ? 20.963 -4.807 20.582 1.00 83.50 654 PHE A C 1
ATOM 5220 O O . PHE A 1 654 ? 20.915 -6.028 20.395 1.00 83.50 654 PHE A O 1
ATOM 5227 N N . PHE A 1 655 ? 21.904 -4.214 21.326 1.00 87.00 655 PHE A N 1
ATOM 5228 C CA . PHE A 1 655 ? 22.962 -4.889 22.077 1.00 87.00 655 PHE A CA 1
ATOM 5229 C C . PHE A 1 655 ? 23.969 -5.650 21.197 1.00 87.00 655 PHE A C 1
ATOM 5231 O O . PHE A 1 655 ? 24.409 -6.728 21.565 1.00 87.00 655 PHE A O 1
ATOM 5238 N N . PHE A 1 656 ? 24.308 -5.132 20.007 1.00 86.81 656 PHE A N 1
ATOM 5239 C CA . PHE A 1 656 ? 25.361 -5.707 19.152 1.00 86.81 656 PHE A CA 1
ATOM 5240 C C . PHE A 1 656 ? 26.714 -4.989 19.326 1.00 86.81 656 PHE A C 1
ATOM 5242 O O . PHE A 1 656 ? 26.710 -3.761 19.460 1.00 86.81 656 PHE A O 1
ATOM 5249 N N . PRO A 1 657 ? 27.856 -5.699 19.195 1.00 88.50 657 PRO A N 1
ATOM 5250 C CA . PRO A 1 657 ? 27.980 -7.154 19.021 1.00 88.50 657 PRO A CA 1
ATOM 5251 C C . PRO A 1 657 ? 27.540 -7.921 20.278 1.00 88.50 657 PRO A C 1
ATOM 5253 O O . PRO A 1 657 ? 27.711 -7.432 21.388 1.00 88.50 657 PRO A O 1
ATOM 5256 N N . ARG A 1 658 ? 26.943 -9.104 20.095 1.00 88.69 658 ARG A N 1
ATOM 5257 C CA . ARG A 1 658 ? 26.550 -9.986 21.206 1.00 88.69 658 ARG A CA 1
ATOM 5258 C C . ARG A 1 658 ? 27.621 -11.045 21.428 1.00 88.69 658 ARG A C 1
ATOM 5260 O O . ARG A 1 658 ? 28.153 -11.568 20.450 1.00 88.69 658 ARG A O 1
ATOM 5267 N N . GLU A 1 659 ? 27.874 -11.382 22.688 1.00 87.69 659 GLU A N 1
ATOM 5268 C CA . GLU A 1 659 ? 28.841 -12.413 23.081 1.00 87.69 659 GLU A CA 1
ATOM 5269 C C . GLU A 1 659 ? 28.518 -13.770 22.444 1.00 87.69 659 GLU A C 1
ATOM 5271 O O . GLU A 1 659 ? 27.350 -14.149 22.312 1.00 87.69 659 GLU A O 1
ATOM 5276 N N . LEU A 1 660 ? 29.560 -14.500 22.038 1.00 91.75 660 LEU A N 1
ATOM 5277 C CA . LEU A 1 660 ? 29.426 -15.870 21.548 1.00 91.75 660 LEU A CA 1
ATOM 5278 C C . LEU A 1 660 ? 28.912 -16.778 22.667 1.00 91.75 660 LEU A C 1
ATOM 5280 O O . LEU A 1 660 ? 29.283 -16.623 23.828 1.00 91.75 660 LEU A O 1
ATOM 5284 N N . GLN A 1 661 ? 28.052 -17.729 22.311 1.00 88.38 661 GLN A N 1
ATOM 5285 C CA . GLN A 1 661 ? 27.353 -18.546 23.298 1.00 88.38 661 GLN A CA 1
ATOM 5286 C C . GLN A 1 661 ? 27.164 -19.972 22.778 1.00 88.38 661 GLN A C 1
ATOM 5288 O O . GLN A 1 661 ? 26.604 -20.173 21.701 1.00 88.38 661 GLN A O 1
ATOM 5293 N N . GLU A 1 662 ? 27.598 -20.971 23.547 1.00 89.06 662 GLU A N 1
ATOM 5294 C CA . GLU A 1 662 ? 27.553 -22.383 23.132 1.00 89.06 662 GLU A CA 1
ATOM 5295 C C . GLU A 1 662 ? 26.179 -23.042 23.318 1.00 89.06 662 GLU A C 1
ATOM 5297 O O . GLU A 1 662 ? 25.831 -23.960 22.580 1.00 89.06 662 GLU A O 1
ATOM 5302 N N . ARG A 1 663 ? 25.374 -22.566 24.273 1.00 90.12 663 ARG A N 1
ATOM 5303 C CA . ARG A 1 663 ? 24.033 -23.093 24.582 1.00 90.12 663 ARG A CA 1
ATOM 5304 C C . ARG A 1 663 ? 23.030 -21.965 24.747 1.00 90.12 663 ARG A C 1
ATOM 5306 O O . ARG A 1 663 ? 23.430 -20.876 25.131 1.00 90.12 663 ARG A O 1
ATOM 5313 N N . ALA A 1 664 ? 21.744 -22.197 24.498 1.00 91.19 664 ALA A N 1
ATOM 5314 C CA . ALA A 1 664 ? 20.715 -21.199 24.796 1.00 91.19 664 ALA A CA 1
ATOM 5315 C C . ALA A 1 664 ? 20.480 -21.059 26.308 1.00 91.19 664 ALA A C 1
ATOM 5317 O O . ALA A 1 664 ? 20.534 -22.048 27.033 1.00 91.19 664 ALA A O 1
ATOM 5318 N N . LEU A 1 665 ? 20.193 -19.842 26.771 1.00 91.69 665 LEU A N 1
ATOM 5319 C CA . LEU A 1 665 ? 19.900 -19.528 28.172 1.00 91.69 665 LEU A CA 1
ATOM 5320 C C . LEU A 1 665 ? 19.070 -18.239 28.293 1.00 91.69 665 LEU A C 1
ATOM 5322 O O . LEU A 1 665 ? 19.110 -17.375 27.417 1.00 91.69 665 LEU A O 1
ATOM 5326 N N . VAL A 1 666 ? 18.323 -18.091 29.388 1.00 89.81 666 VAL A N 1
ATOM 5327 C CA . VAL A 1 666 ? 17.605 -16.848 29.728 1.00 89.81 666 VAL A CA 1
ATOM 5328 C C . VAL A 1 666 ? 18.465 -16.030 30.694 1.00 89.81 666 VAL A C 1
ATOM 5330 O O . VAL A 1 666 ? 18.795 -16.509 31.777 1.00 89.81 666 VAL A O 1
ATOM 5333 N N . THR A 1 667 ? 18.845 -14.806 30.312 1.00 85.94 667 THR A N 1
ATOM 5334 C CA . THR A 1 667 ? 19.837 -13.989 31.039 1.00 85.94 667 THR A CA 1
ATOM 5335 C C . THR A 1 667 ? 19.502 -12.498 31.087 1.00 85.94 667 THR A C 1
ATOM 5337 O O . THR A 1 667 ? 18.856 -11.967 30.183 1.00 85.94 667 THR A O 1
ATOM 5340 N N . LYS A 1 668 ? 19.992 -11.820 32.136 1.00 84.44 668 LYS A N 1
ATOM 5341 C CA . LYS A 1 668 ? 20.070 -10.351 32.258 1.00 84.44 668 LYS A CA 1
ATOM 5342 C C . LYS A 1 668 ? 21.423 -9.780 31.782 1.00 84.44 668 LYS A C 1
ATOM 5344 O O . LYS A 1 668 ? 21.623 -8.573 31.807 1.00 84.44 668 LYS A O 1
ATOM 5349 N N . SER A 1 669 ? 22.372 -10.610 31.333 1.00 79.94 669 SER A N 1
ATOM 5350 C CA . SER A 1 669 ? 23.674 -10.130 30.827 1.00 79.94 669 SER A CA 1
ATOM 5351 C C . SER A 1 669 ? 23.546 -9.331 29.526 1.00 79.94 669 SER A C 1
ATOM 5353 O O . SER A 1 669 ? 24.306 -8.394 29.314 1.00 79.94 669 SER A O 1
ATOM 5355 N N . ILE A 1 670 ? 22.554 -9.657 28.687 1.00 78.75 670 ILE A N 1
ATOM 5356 C CA . ILE A 1 670 ? 22.259 -8.929 27.441 1.00 78.75 670 ILE A CA 1
ATOM 5357 C C . ILE A 1 670 ? 21.588 -7.584 27.747 1.00 78.75 670 ILE A C 1
ATOM 5359 O O . ILE A 1 670 ? 21.943 -6.564 27.166 1.00 78.75 670 ILE A O 1
ATOM 5363 N N . ASN A 1 671 ? 20.620 -7.586 28.666 1.00 77.44 671 ASN A N 1
ATOM 5364 C CA . ASN A 1 671 ? 19.930 -6.396 29.141 1.00 77.44 671 ASN A CA 1
ATOM 5365 C C . ASN A 1 671 ? 19.805 -6.466 30.666 1.00 77.44 671 ASN A C 1
ATOM 5367 O O . ASN A 1 671 ? 19.057 -7.286 31.199 1.00 77.44 671 ASN A O 1
ATOM 5371 N N . LYS A 1 672 ? 20.508 -5.571 31.368 1.00 72.12 672 LYS A N 1
ATOM 5372 C CA . LYS A 1 672 ? 20.551 -5.558 32.839 1.00 72.12 672 LYS A CA 1
ATOM 5373 C C . LYS A 1 672 ? 19.176 -5.332 33.480 1.00 72.12 672 LYS A C 1
ATOM 5375 O O . LYS A 1 672 ? 18.969 -5.762 34.610 1.00 72.12 672 LYS A O 1
ATOM 5380 N N . LYS A 1 673 ? 18.242 -4.698 32.760 1.00 67.00 673 LYS A N 1
ATOM 5381 C CA . LYS A 1 673 ? 16.904 -4.337 33.250 1.00 67.00 673 LYS A CA 1
ATOM 5382 C C . LYS A 1 673 ? 15.840 -5.403 32.996 1.00 67.00 673 LYS A C 1
ATOM 5384 O O . LYS A 1 673 ? 14.824 -5.405 33.672 1.00 67.00 673 LYS A O 1
ATOM 5389 N N . SER A 1 674 ? 16.027 -6.309 32.031 1.00 74.62 674 SER A N 1
ATOM 5390 C CA . SER A 1 674 ? 14.994 -7.296 31.691 1.00 74.62 674 SER A CA 1
ATOM 5391 C C . SER A 1 674 ? 15.579 -8.616 31.208 1.00 74.62 674 SER A C 1
ATOM 5393 O O . SER A 1 674 ? 16.567 -8.648 30.477 1.00 74.62 674 SER A O 1
ATOM 5395 N N . TRP A 1 675 ? 14.944 -9.722 31.596 1.00 82.50 675 TRP A N 1
ATOM 5396 C CA . TRP A 1 675 ? 15.333 -11.056 31.149 1.00 82.50 675 TRP A CA 1
ATOM 5397 C C . TRP A 1 675 ? 15.135 -11.215 29.640 1.00 82.50 675 TRP A C 1
ATOM 5399 O O . TRP A 1 675 ? 14.051 -10.974 29.109 1.00 82.50 675 TRP A O 1
ATOM 5409 N N . MET A 1 676 ? 16.173 -11.687 28.952 1.00 85.31 676 MET A N 1
ATOM 5410 C CA . MET A 1 676 ? 16.138 -11.962 27.519 1.00 85.31 676 MET A CA 1
ATOM 5411 C C . MET A 1 676 ? 16.602 -13.385 27.220 1.00 85.31 676 MET A C 1
ATOM 5413 O O . MET A 1 676 ? 17.455 -13.940 27.913 1.00 85.31 676 MET A O 1
ATOM 5417 N N . LEU A 1 677 ? 16.057 -13.970 26.153 1.00 88.62 677 LEU A N 1
ATOM 5418 C CA . LEU A 1 677 ? 16.569 -15.216 25.595 1.00 88.62 677 LEU A CA 1
ATOM 5419 C C . LEU A 1 677 ? 17.876 -14.935 24.837 1.00 88.62 677 LEU A C 1
ATOM 5421 O O . LEU A 1 677 ? 17.865 -14.232 23.827 1.00 88.62 677 LEU A O 1
ATOM 5425 N N . GLY A 1 678 ? 18.982 -15.508 25.303 1.00 88.81 678 GLY A N 1
ATOM 5426 C CA . GLY A 1 678 ? 20.215 -15.655 24.535 1.00 88.81 678 GLY A CA 1
ATOM 5427 C C . GLY A 1 678 ? 20.228 -17.024 23.862 1.00 88.81 678 GLY A C 1
ATOM 5428 O O . GLY A 1 678 ? 20.178 -18.040 24.549 1.00 88.81 678 GLY A O 1
ATOM 5429 N N . VAL A 1 679 ? 20.278 -17.067 22.532 1.00 91.19 679 VAL A N 1
ATOM 5430 C CA . VAL A 1 679 ? 20.384 -18.317 21.754 1.00 91.19 679 VAL A CA 1
ATOM 5431 C C . VAL A 1 679 ? 21.842 -18.697 21.500 1.00 91.19 679 VAL A C 1
ATOM 5433 O O . VAL A 1 679 ? 22.728 -17.847 21.602 1.00 91.19 679 VAL A O 1
ATOM 5436 N N . GLN A 1 680 ? 22.087 -19.953 21.114 1.00 91.75 680 GLN A N 1
ATOM 5437 C CA . GLN A 1 680 ? 23.402 -20.383 20.639 1.00 91.75 680 GLN A CA 1
ATOM 5438 C C . GLN A 1 680 ? 23.887 -19.484 19.486 1.00 91.75 680 GLN A C 1
ATOM 5440 O O . GLN A 1 680 ? 23.120 -19.164 18.570 1.00 91.75 680 GLN A O 1
ATOM 5445 N N . ARG A 1 681 ? 25.153 -19.059 19.549 1.00 92.25 681 ARG A N 1
ATOM 5446 C CA . ARG A 1 681 ? 25.731 -18.034 18.676 1.00 92.25 681 ARG A CA 1
ATOM 5447 C C . ARG A 1 681 ? 27.197 -18.309 18.364 1.00 92.25 681 ARG A C 1
ATOM 5449 O O . ARG A 1 681 ? 28.027 -18.303 19.267 1.00 92.25 681 ARG A O 1
ATOM 5456 N N . ASN A 1 682 ? 27.510 -18.433 17.073 1.00 93.94 682 ASN A N 1
ATOM 5457 C CA . ASN A 1 682 ? 28.885 -18.509 16.556 1.00 93.94 682 ASN A CA 1
ATOM 5458 C C . ASN A 1 682 ? 29.320 -17.242 15.787 1.00 93.94 682 ASN A C 1
ATOM 5460 O O . ASN A 1 682 ? 30.481 -17.129 15.406 1.00 93.94 682 ASN A O 1
ATOM 5464 N N . VAL A 1 683 ? 28.405 -16.288 15.562 1.00 90.56 683 VAL A N 1
ATOM 5465 C CA . VAL A 1 683 ? 28.682 -15.005 14.899 1.00 90.56 683 VAL A CA 1
ATOM 5466 C C . VAL A 1 683 ? 28.097 -13.854 15.722 1.00 90.56 683 VAL A C 1
ATOM 5468 O O . VAL A 1 683 ? 26.881 -13.718 15.871 1.00 90.56 683 VAL A O 1
ATOM 5471 N N . GLU A 1 684 ? 28.955 -12.967 16.226 1.00 90.50 684 GLU A N 1
ATOM 5472 C CA . GLU A 1 684 ? 28.578 -11.878 17.145 1.00 90.50 684 GLU A CA 1
ATOM 5473 C C . GLU A 1 684 ? 27.517 -10.921 16.585 1.00 90.50 684 GLU A C 1
ATOM 5475 O O . GLU A 1 684 ? 26.687 -10.389 17.322 1.00 90.50 684 GLU A O 1
ATOM 5480 N N . ARG A 1 685 ? 27.526 -10.708 15.266 1.00 89.06 685 ARG A N 1
ATOM 5481 C CA . ARG A 1 685 ? 26.639 -9.771 14.558 1.00 89.06 685 ARG A CA 1
ATOM 5482 C C . ARG A 1 685 ? 25.389 -10.418 13.963 1.00 89.06 685 ARG A C 1
ATOM 5484 O O . ARG A 1 685 ? 24.576 -9.706 13.388 1.00 89.06 685 ARG A O 1
ATOM 5491 N N . LEU A 1 686 ? 25.214 -11.732 14.075 1.00 89.44 686 LEU A N 1
ATOM 5492 C CA . LEU A 1 686 ? 24.066 -12.414 13.478 1.00 89.44 686 LEU A CA 1
ATOM 5493 C C . LEU A 1 686 ? 22.807 -12.201 14.330 1.00 89.44 686 LEU A C 1
ATOM 5495 O O . LEU A 1 686 ? 22.800 -12.511 15.520 1.00 89.44 686 LEU A O 1
ATOM 5499 N N . ALA A 1 687 ? 21.734 -11.649 13.776 1.00 89.00 687 ALA A N 1
ATOM 5500 C CA . ALA A 1 687 ? 20.462 -11.596 14.486 1.00 89.00 687 ALA A CA 1
ATOM 5501 C C . ALA A 1 687 ? 19.935 -13.015 14.735 1.00 89.00 687 ALA A C 1
ATOM 5503 O O . ALA A 1 687 ? 20.167 -13.930 13.946 1.00 89.00 687 ALA A O 1
ATOM 5504 N N . GLN A 1 688 ? 19.257 -13.205 15.865 1.00 90.81 688 GLN A N 1
ATOM 5505 C CA . GLN A 1 688 ? 18.589 -14.474 16.122 1.00 90.81 688 GLN A CA 1
ATOM 5506 C C . GLN A 1 688 ? 17.425 -14.621 15.138 1.00 90.81 688 GLN A C 1
ATOM 5508 O O . GLN A 1 688 ? 16.645 -13.691 14.948 1.00 90.81 688 GLN A O 1
ATOM 5513 N N . CYS A 1 689 ? 17.307 -15.780 14.507 1.00 90.88 689 CYS A N 1
ATOM 5514 C CA . CYS A 1 689 ? 16.258 -16.036 13.532 1.00 90.88 689 CYS A CA 1
ATOM 5515 C C . CYS A 1 689 ? 15.823 -17.501 13.582 1.00 90.88 689 CYS A C 1
ATOM 5517 O O . CYS A 1 689 ? 16.457 -18.342 14.221 1.00 90.88 689 CYS A O 1
ATOM 5519 N N . SER A 1 690 ? 14.719 -17.808 12.908 1.00 90.56 690 SER A N 1
ATOM 5520 C CA . SER A 1 690 ? 14.324 -19.189 12.643 1.00 90.56 690 SER A CA 1
ATOM 5521 C C . SER A 1 690 ? 14.728 -19.542 11.207 1.00 90.56 690 SER A C 1
ATOM 5523 O O . SER A 1 690 ? 14.224 -18.892 10.289 1.00 90.56 690 SER A O 1
ATOM 5525 N N . PRO A 1 691 ? 15.601 -20.544 10.973 1.00 88.31 691 PRO A N 1
ATOM 5526 C CA . PRO A 1 691 ? 16.072 -20.881 9.626 1.00 88.31 691 PRO A CA 1
ATOM 5527 C C . PRO A 1 691 ? 14.934 -21.250 8.669 1.00 88.31 691 PRO A C 1
ATOM 5529 O O . PRO A 1 691 ? 14.905 -20.782 7.535 1.00 88.31 691 PRO A O 1
ATOM 5532 N N . VAL A 1 692 ? 13.946 -22.010 9.159 1.00 88.25 692 VAL A N 1
ATOM 5533 C CA . VAL A 1 692 ? 12.737 -22.387 8.402 1.00 88.25 692 VAL A CA 1
ATOM 5534 C C . VAL A 1 692 ? 11.976 -21.144 7.947 1.00 88.25 692 VAL A C 1
ATOM 5536 O O . VAL A 1 692 ? 11.565 -21.043 6.794 1.00 88.25 692 VAL A O 1
ATOM 5539 N N . MET A 1 693 ? 11.824 -20.171 8.844 1.00 88.00 693 MET A N 1
ATOM 5540 C CA . MET A 1 693 ? 11.132 -18.926 8.535 1.00 88.00 693 MET A CA 1
ATOM 5541 C C . MET A 1 693 ? 11.921 -18.037 7.578 1.00 88.00 693 MET A C 1
ATOM 5543 O O . MET A 1 693 ? 11.337 -17.468 6.662 1.00 88.00 693 MET A O 1
ATOM 5547 N N . ALA A 1 694 ? 13.237 -17.931 7.768 1.00 83.62 694 ALA A N 1
ATOM 5548 C CA . ALA A 1 694 ? 14.106 -17.145 6.902 1.00 83.62 694 ALA A CA 1
ATOM 5549 C C . ALA A 1 694 ? 14.114 -17.696 5.464 1.00 83.62 694 ALA A C 1
ATOM 5551 O O . ALA A 1 694 ? 13.990 -16.920 4.518 1.00 83.62 694 ALA A O 1
ATOM 5552 N N . LEU A 1 695 ? 14.183 -19.024 5.302 1.00 85.50 695 LEU A N 1
ATOM 5553 C CA . LEU A 1 695 ? 14.100 -19.689 3.998 1.00 85.50 695 LEU A CA 1
ATOM 5554 C C . LEU A 1 695 ? 12.712 -19.589 3.364 1.00 85.50 695 LEU A C 1
ATOM 5556 O O . LEU A 1 695 ? 12.607 -19.421 2.156 1.00 85.50 695 LEU A O 1
ATOM 5560 N N . GLY A 1 696 ? 11.642 -19.695 4.153 1.00 85.94 696 GLY A N 1
ATOM 5561 C CA . GLY A 1 696 ? 10.285 -19.616 3.618 1.00 85.94 696 GLY A CA 1
ATOM 5562 C C . GLY A 1 696 ? 9.841 -18.192 3.258 1.00 85.94 696 GLY A C 1
ATOM 5563 O O . GLY A 1 696 ? 8.958 -18.033 2.423 1.00 85.94 696 GLY A O 1
ATOM 5564 N N . TRP A 1 697 ? 10.424 -17.168 3.892 1.00 89.69 697 TRP A N 1
ATOM 5565 C CA . TRP A 1 697 ? 10.054 -15.763 3.684 1.00 89.69 697 TRP A CA 1
ATOM 5566 C C . TRP A 1 697 ? 10.989 -15.003 2.734 1.00 89.69 697 TRP A C 1
ATOM 5568 O O . TRP A 1 697 ? 10.568 -14.044 2.090 1.00 89.69 697 TRP A O 1
ATOM 5578 N N . LEU A 1 698 ? 12.257 -15.419 2.626 1.00 87.50 698 LEU A N 1
ATOM 5579 C CA . LEU A 1 698 ? 13.246 -14.844 1.702 1.00 87.50 698 LEU A CA 1
ATOM 5580 C C . LEU A 1 698 ? 13.515 -13.342 1.917 1.00 87.50 698 LEU A C 1
ATOM 5582 O O . LEU A 1 698 ? 13.791 -12.605 0.971 1.00 87.50 698 LEU A O 1
ATOM 5586 N N . ALA A 1 699 ? 13.438 -12.872 3.160 1.00 87.81 699 ALA A N 1
ATOM 5587 C CA . ALA A 1 699 ? 13.785 -11.503 3.539 1.00 87.81 699 ALA A CA 1
ATOM 5588 C C . ALA A 1 699 ? 14.226 -11.442 5.009 1.00 87.81 699 ALA A C 1
ATOM 5590 O O . ALA A 1 699 ? 14.269 -12.459 5.703 1.00 87.81 699 ALA A O 1
ATOM 5591 N N . ASN A 1 700 ? 14.550 -10.243 5.502 1.00 86.75 700 ASN A N 1
ATOM 5592 C CA . ASN A 1 700 ? 14.891 -10.059 6.911 1.00 86.75 700 ASN A CA 1
ATOM 5593 C C . ASN A 1 700 ? 13.670 -10.326 7.807 1.00 86.75 700 ASN A C 1
ATOM 5595 O O . ASN A 1 700 ? 12.552 -9.881 7.519 1.00 86.75 700 ASN A O 1
ATOM 5599 N N . THR A 1 701 ? 13.915 -11.024 8.911 1.00 89.31 701 THR A N 1
ATOM 5600 C CA . THR A 1 701 ? 12.905 -11.432 9.888 1.00 89.31 701 THR A CA 1
ATOM 5601 C C . THR A 1 701 ? 13.444 -11.164 11.278 1.00 89.31 701 THR A C 1
ATOM 5603 O O . THR A 1 701 ? 14.546 -11.601 11.584 1.00 89.31 701 THR A O 1
ATOM 5606 N N . ASP A 1 702 ? 12.666 -10.523 12.135 1.00 87.44 702 ASP A N 1
ATOM 5607 C CA . ASP A 1 702 ? 13.009 -10.381 13.548 1.00 87.44 702 ASP A CA 1
ATOM 5608 C C . ASP A 1 702 ? 12.083 -11.263 14.380 1.00 87.44 702 ASP A C 1
ATOM 5610 O O . ASP A 1 702 ? 10.879 -11.320 14.123 1.00 87.44 702 ASP A O 1
ATOM 5614 N N . LEU A 1 703 ? 12.645 -11.971 15.352 1.00 87.88 703 LEU A N 1
ATOM 5615 C CA . LEU A 1 703 ? 11.940 -12.945 16.174 1.00 87.88 703 LEU A CA 1
ATOM 5616 C C . LEU A 1 703 ? 12.369 -12.754 17.617 1.00 87.88 703 LEU A C 1
ATOM 5618 O O . LEU A 1 703 ? 13.540 -12.940 17.948 1.00 87.88 703 LEU A O 1
ATOM 5622 N N . GLN A 1 704 ? 11.413 -12.461 18.491 1.00 87.06 704 GLN A N 1
ATOM 5623 C CA . GLN A 1 704 ? 11.668 -12.324 19.917 1.00 87.06 704 GLN A CA 1
ATOM 5624 C C . GLN A 1 704 ? 10.604 -13.079 20.721 1.00 87.06 704 GLN A C 1
ATOM 5626 O O . GLN A 1 704 ? 9.448 -12.656 20.760 1.00 87.06 704 GLN A O 1
ATOM 5631 N N . PRO A 1 705 ? 10.960 -14.182 21.398 1.00 88.62 705 PRO A N 1
ATOM 5632 C CA . PRO A 1 705 ? 10.078 -14.788 22.384 1.00 88.62 705 PRO A CA 1
ATOM 5633 C C . PRO A 1 705 ? 9.841 -13.827 23.545 1.00 88.62 705 PRO A C 1
ATOM 5635 O O . PRO A 1 705 ? 10.789 -13.217 24.053 1.00 88.62 705 PRO A O 1
ATOM 5638 N N . ALA A 1 706 ? 8.588 -13.692 23.968 1.00 86.94 706 ALA A N 1
ATOM 5639 C CA . ALA A 1 706 ? 8.259 -12.925 25.155 1.00 86.94 706 ALA A CA 1
ATOM 5640 C C . ALA A 1 706 ? 8.715 -13.718 26.384 1.00 86.94 706 ALA A C 1
ATOM 5642 O O . ALA A 1 706 ? 8.241 -14.823 26.633 1.00 86.94 706 ALA A O 1
ATOM 5643 N N . VAL A 1 707 ? 9.680 -13.172 27.124 1.00 85.56 707 VAL A N 1
ATOM 5644 C CA . VAL A 1 707 ? 10.196 -13.810 28.344 1.00 85.56 707 VAL A CA 1
ATOM 5645 C C . VAL A 1 707 ? 9.374 -13.390 29.558 1.00 85.56 707 VAL A C 1
ATOM 5647 O O . VAL A 1 707 ? 9.181 -14.194 30.461 1.00 85.56 707 VAL A O 1
ATOM 5650 N N . THR A 1 708 ? 8.862 -12.157 29.581 1.00 81.06 708 THR A N 1
ATOM 5651 C CA . THR A 1 708 ? 8.070 -11.598 30.685 1.00 81.06 708 THR A CA 1
ATOM 5652 C C . THR A 1 708 ? 6.778 -10.972 30.168 1.00 81.06 708 THR A C 1
ATOM 5654 O O . THR A 1 708 ? 6.718 -10.484 29.036 1.00 81.06 708 THR A O 1
ATOM 5657 N N . TYR A 1 709 ? 5.745 -10.943 31.015 1.00 79.81 709 TYR A N 1
ATOM 5658 C CA . TYR A 1 709 ? 4.464 -10.325 30.671 1.00 79.81 709 TYR A CA 1
ATOM 5659 C C . TYR A 1 709 ? 4.587 -8.803 30.475 1.00 79.81 709 TYR A C 1
ATOM 5661 O O . TYR A 1 709 ? 4.092 -8.257 29.490 1.00 79.81 709 TYR A O 1
ATOM 5669 N N . LYS A 1 710 ? 5.342 -8.114 31.342 1.00 75.25 710 LYS A N 1
ATOM 5670 C CA . LYS A 1 710 ? 5.659 -6.684 31.178 1.00 75.25 710 LYS A CA 1
ATOM 5671 C C . LYS A 1 710 ? 6.384 -6.415 29.857 1.00 75.25 710 LYS A C 1
ATOM 5673 O O . LYS A 1 710 ? 6.005 -5.508 29.119 1.00 75.25 710 LYS A O 1
ATOM 5678 N N . GLY A 1 711 ? 7.358 -7.260 29.503 1.00 74.62 711 GLY A N 1
ATOM 5679 C CA . GLY A 1 711 ? 8.035 -7.208 28.207 1.00 74.62 711 GLY A CA 1
ATOM 5680 C C . GLY A 1 711 ? 7.070 -7.384 27.032 1.00 74.62 711 GLY A C 1
ATOM 5681 O O . GLY A 1 711 ? 7.208 -6.693 26.023 1.00 74.62 711 GLY A O 1
ATOM 5682 N N . LEU A 1 712 ? 6.048 -8.237 27.181 1.00 82.25 712 LEU A N 1
ATOM 5683 C CA . LEU A 1 712 ? 5.001 -8.400 26.175 1.00 82.25 712 LEU A CA 1
ATOM 5684 C C . LEU A 1 712 ? 4.180 -7.113 25.990 1.00 82.25 712 LEU A C 1
ATOM 5686 O O . LEU A 1 712 ? 4.011 -6.648 24.863 1.00 82.25 712 LEU A O 1
ATOM 5690 N N . ILE A 1 713 ? 3.707 -6.509 27.082 1.00 78.38 713 ILE A N 1
ATOM 5691 C CA . ILE A 1 713 ? 2.887 -5.289 27.038 1.00 78.38 713 ILE A CA 1
ATOM 5692 C C . ILE A 1 713 ? 3.669 -4.081 26.512 1.00 78.38 713 ILE A C 1
ATOM 5694 O O . ILE A 1 713 ? 3.135 -3.320 25.701 1.00 78.38 713 ILE A O 1
ATOM 5698 N N . LEU A 1 714 ? 4.936 -3.928 26.904 1.00 71.69 714 LEU A N 1
ATOM 5699 C CA . LEU A 1 714 ? 5.810 -2.874 26.379 1.00 71.69 714 LEU A CA 1
ATOM 5700 C C . LEU A 1 714 ? 6.017 -3.024 24.868 1.00 71.69 714 LEU A C 1
ATOM 5702 O O . LEU A 1 714 ? 5.941 -2.047 24.122 1.00 71.69 714 LEU A O 1
ATOM 5706 N N . TYR A 1 715 ? 6.209 -4.253 24.387 1.00 74.56 715 TYR A N 1
ATOM 5707 C CA . TYR A 1 715 ? 6.348 -4.510 22.956 1.00 74.56 715 TYR A CA 1
ATOM 5708 C C . TYR A 1 715 ? 5.029 -4.260 22.200 1.00 74.56 715 TYR A C 1
ATOM 5710 O O . TYR A 1 715 ? 5.047 -3.664 21.122 1.00 74.56 715 TYR A O 1
ATOM 5718 N N . VAL A 1 716 ? 3.875 -4.638 22.770 1.00 75.38 716 VAL A N 1
ATOM 5719 C CA . VAL A 1 716 ? 2.540 -4.292 22.239 1.00 75.38 716 VAL A CA 1
ATOM 5720 C C . VAL A 1 716 ? 2.406 -2.778 22.072 1.00 75.38 716 VAL A C 1
ATOM 5722 O O . VAL A 1 716 ? 2.092 -2.315 20.977 1.00 75.38 716 VAL A O 1
ATOM 5725 N N . ALA A 1 717 ? 2.674 -2.002 23.123 1.00 67.69 717 ALA A N 1
ATOM 5726 C CA . ALA A 1 717 ? 2.572 -0.544 23.073 1.00 67.69 717 ALA A CA 1
ATOM 5727 C C . ALA A 1 717 ? 3.492 0.040 21.987 1.00 67.69 717 ALA A C 1
ATOM 5729 O O . ALA A 1 717 ? 3.052 0.812 21.133 1.00 67.69 717 ALA A O 1
ATOM 5730 N N . LYS A 1 718 ? 4.746 -0.421 21.952 1.00 70.56 718 LYS A N 1
ATOM 5731 C CA . LYS A 1 718 ? 5.759 0.037 21.001 1.00 70.56 718 LYS A CA 1
ATOM 5732 C C . LYS A 1 718 ? 5.370 -0.193 19.544 1.00 70.56 718 LYS A C 1
ATOM 5734 O O . LYS A 1 718 ? 5.465 0.727 18.739 1.00 70.56 718 LYS A O 1
ATOM 5739 N N . TYR A 1 719 ? 4.953 -1.405 19.182 1.00 70.38 719 TYR A N 1
ATOM 5740 C CA . TYR A 1 719 ? 4.763 -1.773 17.774 1.00 70.38 719 TYR A CA 1
ATOM 5741 C C . TYR A 1 719 ? 3.329 -1.596 17.274 1.00 70.38 719 TYR A C 1
ATOM 5743 O O . TYR A 1 719 ? 3.122 -1.521 16.066 1.00 70.38 719 TYR A O 1
ATOM 5751 N N . VAL A 1 720 ? 2.326 -1.465 18.147 1.00 72.62 720 VAL A N 1
ATOM 5752 C CA . VAL A 1 720 ? 0.963 -1.101 17.717 1.00 72.62 720 VAL A CA 1
ATOM 5753 C C . VAL A 1 720 ? 0.816 0.407 17.527 1.00 72.62 720 VAL A C 1
ATOM 5755 O O . VAL A 1 720 ? 0.128 0.835 16.601 1.00 72.62 720 VAL A O 1
ATOM 5758 N N . SER A 1 721 ? 1.496 1.209 18.347 1.00 62.69 721 SER A N 1
ATOM 5759 C CA . SER A 1 721 ? 1.287 2.662 18.384 1.00 62.69 721 SER A CA 1
ATOM 5760 C C . SER A 1 721 ? 2.437 3.472 17.803 1.00 62.69 721 SER A C 1
ATOM 5762 O O . SER A 1 721 ? 2.381 4.697 17.852 1.00 62.69 721 SER A O 1
ATOM 5764 N N . LYS A 1 722 ? 3.441 2.809 17.209 1.00 65.50 722 LYS A N 1
ATOM 5765 C CA . LYS A 1 722 ? 4.592 3.444 16.557 1.00 65.50 722 LYS A CA 1
ATOM 5766 C C . LYS A 1 722 ? 4.136 4.555 15.594 1.00 65.50 722 LYS A C 1
ATOM 5768 O O . LYS A 1 722 ? 3.546 4.239 14.556 1.00 65.50 722 LYS A O 1
ATOM 5773 N N . PRO A 1 723 ? 4.365 5.837 15.927 1.00 51.03 723 PRO A N 1
ATOM 5774 C CA . PRO A 1 723 ? 3.987 6.940 15.058 1.00 51.03 723 PRO A CA 1
ATOM 5775 C C . PRO A 1 723 ? 5.000 7.074 13.915 1.00 51.03 723 PRO A C 1
ATOM 5777 O O . PRO A 1 723 ? 6.197 6.858 14.110 1.00 51.03 723 PRO A O 1
ATOM 5780 N N . GLU A 1 724 ? 4.527 7.439 12.722 1.00 52.88 724 GLU A N 1
ATOM 5781 C CA . GLU A 1 724 ? 5.387 7.592 11.540 1.00 52.88 724 GLU A CA 1
ATOM 5782 C C . GLU A 1 724 ? 6.195 8.910 11.540 1.00 52.88 724 GLU A C 1
ATOM 5784 O O . GLU A 1 724 ? 7.262 8.906 10.941 1.00 52.88 724 GLU A O 1
ATOM 5789 N N . ILE A 1 725 ? 5.780 9.965 12.275 1.00 55.06 725 ILE A N 1
ATOM 5790 C CA . ILE A 1 725 ? 6.502 11.233 12.592 1.00 55.06 725 ILE A CA 1
ATOM 5791 C C . ILE A 1 725 ? 5.822 11.931 13.808 1.00 55.06 725 ILE A C 1
ATOM 5793 O O . ILE A 1 725 ? 4.693 11.586 14.166 1.00 55.06 725 ILE A O 1
ATOM 5797 N N . LYS A 1 726 ? 6.505 12.900 14.456 1.00 54.19 726 LYS A N 1
ATOM 5798 C CA . LYS A 1 726 ? 5.981 13.787 15.525 1.00 54.19 726 LYS A CA 1
ATOM 5799 C C . LYS A 1 726 ? 4.594 14.342 15.164 1.00 54.19 726 LYS A C 1
ATOM 5801 O O . LYS A 1 726 ? 4.477 15.148 14.250 1.00 54.19 726 LYS A O 1
ATOM 5806 N N . SER A 1 727 ? 3.563 13.928 15.895 1.00 65.81 727 SER A N 1
ATOM 5807 C CA . SER A 1 727 ? 2.205 14.467 15.753 1.00 65.81 727 SER A CA 1
ATOM 5808 C C . SER A 1 727 ? 1.959 15.580 16.770 1.00 65.81 727 SER A C 1
ATOM 5810 O O . SER A 1 727 ? 2.417 15.459 17.907 1.00 65.81 727 SER A O 1
ATOM 5812 N N . ALA A 1 728 ? 1.190 16.602 16.394 1.00 77.50 728 ALA A N 1
ATOM 5813 C CA . ALA A 1 728 ? 0.788 17.668 17.309 1.00 77.50 728 ALA A CA 1
ATOM 5814 C C . ALA A 1 728 ? -0.073 17.116 18.458 1.00 77.50 728 ALA A C 1
ATOM 5816 O O . ALA A 1 728 ? -0.749 16.086 18.308 1.00 77.50 728 ALA A O 1
ATOM 5817 N N . SER A 1 729 ? -0.078 17.767 19.617 1.00 83.25 729 SER A N 1
ATOM 5818 C CA . SER A 1 729 ? -0.988 17.401 20.708 1.00 83.25 729 SER A CA 1
ATOM 5819 C C . SER A 1 729 ? -2.453 17.629 20.288 1.00 83.25 729 SER A C 1
ATOM 5821 O O . SER A 1 729 ? -2.745 18.387 19.364 1.00 83.25 729 SER A O 1
ATOM 5823 N N . TYR A 1 730 ? -3.420 16.960 20.931 1.00 85.50 730 TYR A N 1
ATOM 5824 C CA . TYR A 1 730 ? -4.833 17.207 20.598 1.00 85.50 730 TYR A CA 1
ATOM 5825 C C . TYR A 1 730 ? -5.273 18.640 20.945 1.00 85.50 730 TYR A C 1
ATOM 5827 O O . TYR A 1 730 ? -6.164 19.158 20.276 1.00 85.50 730 TYR A O 1
ATOM 5835 N N . GLN A 1 731 ? -4.629 19.273 21.931 1.00 85.25 731 GLN A N 1
ATOM 5836 C CA . GLN A 1 731 ? -4.838 20.683 22.278 1.00 85.25 731 GLN A CA 1
ATOM 5837 C C . GLN A 1 731 ? -4.292 21.600 21.176 1.00 85.25 731 GLN A C 1
ATOM 5839 O O . GLN A 1 731 ? -5.025 22.437 20.667 1.00 85.25 731 GLN A O 1
ATOM 5844 N N . GLU A 1 732 ? -3.072 21.356 20.688 1.00 86.88 732 GLU A N 1
ATOM 5845 C CA . GLU A 1 732 ? -2.505 22.114 19.562 1.00 86.88 732 GLU A CA 1
ATOM 5846 C C . GLU A 1 732 ? -3.399 22.028 18.314 1.00 86.88 732 GLU A C 1
ATOM 5848 O O . GLU A 1 732 ? -3.562 23.003 17.579 1.00 86.88 732 GLU A O 1
ATOM 5853 N N . LEU A 1 733 ? -4.017 20.866 18.070 1.00 87.31 733 LEU A N 1
ATOM 5854 C CA . LEU A 1 733 ? -4.973 20.704 16.973 1.00 87.31 733 LEU A CA 1
ATOM 5855 C C . LEU A 1 733 ? -6.267 21.469 17.190 1.00 87.31 733 LEU A C 1
ATOM 5857 O O . LEU A 1 733 ? -6.787 22.054 16.242 1.00 87.31 733 LEU A O 1
ATOM 5861 N N . GLN A 1 734 ? -6.786 21.458 18.412 1.00 90.00 734 GLN A N 1
ATOM 5862 C CA . GLN A 1 734 ? -7.931 22.273 18.782 1.00 90.00 734 GLN A CA 1
ATOM 5863 C C . GLN A 1 734 ? -7.642 23.755 18.517 1.00 90.00 734 GLN A C 1
ATOM 5865 O O . GLN A 1 734 ? -8.432 24.399 17.826 1.00 90.00 734 GLN A O 1
ATOM 5870 N N . ASP A 1 735 ? -6.501 24.268 18.975 1.00 89.38 735 ASP A N 1
ATOM 5871 C CA . ASP A 1 735 ? -6.131 25.680 18.839 1.00 89.38 735 ASP A CA 1
ATOM 5872 C C . ASP A 1 735 ? -5.976 26.097 17.373 1.00 89.38 735 ASP A C 1
ATOM 5874 O O . ASP A 1 735 ? -6.406 27.177 16.972 1.00 89.38 735 ASP A O 1
ATOM 5878 N N . GLN A 1 736 ? -5.452 25.206 16.526 1.00 88.88 736 GLN A N 1
ATOM 5879 C CA . GLN A 1 736 ? -5.384 25.428 15.078 1.00 88.88 736 GLN A CA 1
ATOM 5880 C C . GLN A 1 736 ? -6.763 25.465 14.399 1.00 88.88 736 GLN A C 1
ATOM 5882 O O . GLN A 1 736 ? -6.895 26.022 13.307 1.00 88.88 736 GLN A O 1
ATOM 5887 N N . ILE A 1 737 ? -7.783 24.835 14.987 1.00 91.38 737 ILE A N 1
ATOM 5888 C CA . ILE A 1 737 ? -9.111 24.669 14.381 1.00 91.38 737 ILE A CA 1
ATOM 5889 C C . ILE A 1 737 ? -10.095 25.730 14.854 1.00 91.38 737 ILE A C 1
ATOM 5891 O O . ILE A 1 737 ? -10.894 26.193 14.035 1.00 91.38 737 ILE A O 1
ATOM 5895 N N . LEU A 1 738 ? -10.051 26.099 16.138 1.00 89.81 738 LEU A N 1
ATOM 5896 C CA . LEU A 1 738 ? -10.979 27.040 16.773 1.00 89.81 738 LEU A CA 1
ATOM 5897 C C . LEU A 1 738 ? -11.211 28.332 15.959 1.00 89.81 738 LEU A C 1
ATOM 5899 O O . LEU A 1 738 ? -12.378 28.692 15.800 1.00 89.81 738 LEU A O 1
ATOM 5903 N N . PRO A 1 739 ? -10.190 28.973 15.345 1.00 90.19 739 PRO A N 1
ATOM 5904 C CA . PRO A 1 739 ? -10.381 30.187 14.540 1.00 90.19 739 PRO A CA 1
ATOM 5905 C C . PRO A 1 739 ? -11.272 30.017 13.302 1.00 90.19 739 PRO A C 1
ATOM 5907 O O . PRO A 1 739 ? -11.736 31.002 12.738 1.00 90.19 739 PRO A O 1
ATOM 5910 N N . TYR A 1 740 ? -11.494 28.783 12.845 1.00 89.44 740 TYR A N 1
ATOM 5911 C CA . TYR A 1 740 ? -12.239 28.481 11.620 1.00 89.44 740 TYR A CA 1
ATOM 5912 C C . TYR A 1 740 ? -13.598 27.814 11.890 1.00 89.44 740 TYR A C 1
ATOM 5914 O O . TYR A 1 740 ? -14.258 27.347 10.953 1.00 89.44 740 TYR A O 1
ATOM 5922 N N . VAL A 1 741 ? -14.007 27.696 13.155 1.00 90.06 741 VAL A N 1
ATOM 5923 C CA . VAL A 1 741 ? -15.292 27.101 13.547 1.00 90.06 741 VAL A CA 1
ATOM 5924 C C . VAL A 1 741 ? -16.444 28.041 13.179 1.00 90.06 741 VAL A C 1
ATOM 5926 O O . VAL A 1 741 ? -16.332 29.250 13.305 1.00 90.06 741 VAL A O 1
ATOM 5929 N N . SER A 1 742 ? -17.552 27.485 12.680 1.00 88.44 742 SER A N 1
ATOM 5930 C CA . SER A 1 742 ? -18.754 28.263 12.356 1.00 88.44 742 SER A CA 1
ATOM 5931 C C . SER A 1 742 ? -19.533 28.663 13.610 1.00 88.44 742 SER A C 1
ATOM 5933 O O . SER A 1 742 ? -19.844 27.793 14.419 1.00 88.44 742 SER A O 1
ATOM 5935 N N . ASP A 1 743 ? -19.970 29.920 13.682 1.00 85.50 743 ASP A N 1
ATOM 5936 C CA . ASP A 1 743 ? -20.794 30.440 14.786 1.00 85.50 743 ASP A CA 1
ATOM 5937 C C . ASP A 1 743 ? -22.213 29.849 14.833 1.00 85.50 743 ASP A C 1
ATOM 5939 O O . ASP A 1 743 ? -22.823 29.765 15.892 1.00 85.50 743 ASP A O 1
ATOM 5943 N N . HIS A 1 744 ? -22.758 29.405 13.693 1.00 82.62 744 HIS A N 1
ATOM 5944 C CA . HIS A 1 744 ? -24.138 28.907 13.616 1.00 82.62 744 HIS A CA 1
ATOM 5945 C C . HIS A 1 744 ? -24.304 27.465 14.101 1.00 82.62 744 HIS A C 1
ATOM 5947 O O . HIS A 1 744 ? -25.378 27.089 14.566 1.00 82.62 744 HIS A O 1
ATOM 5953 N N . ARG A 1 745 ? -23.275 26.625 13.924 1.00 86.06 745 ARG A N 1
ATOM 5954 C CA . ARG A 1 745 ? -23.248 25.230 14.407 1.00 86.06 745 ARG A CA 1
ATOM 5955 C C . ARG A 1 745 ? -21.848 24.871 14.919 1.00 86.06 745 ARG A C 1
ATOM 5957 O O . ARG A 1 745 ? -21.173 24.038 14.291 1.00 86.06 745 ARG A O 1
ATOM 5964 N N . PRO A 1 746 ? -21.409 25.465 16.043 1.00 88.94 746 PRO A N 1
ATOM 5965 C CA . PRO A 1 746 ? -20.025 25.383 16.502 1.00 88.94 746 PRO A CA 1
ATOM 5966 C C . PRO A 1 746 ? -19.551 23.948 16.719 1.00 88.94 746 PRO A C 1
ATOM 5968 O O . PRO A 1 746 ? -18.557 23.532 16.124 1.00 88.94 746 PRO A O 1
ATOM 5971 N N . ILE A 1 747 ? -20.313 23.137 17.461 1.00 90.56 747 ILE A N 1
ATOM 5972 C CA . ILE A 1 747 ? -19.909 21.760 17.787 1.00 90.56 747 ILE A CA 1
ATOM 5973 C C . ILE A 1 747 ? -19.788 20.865 16.546 1.00 90.56 747 ILE A C 1
ATOM 5975 O O . ILE A 1 747 ? -18.855 20.072 16.425 1.00 90.56 747 ILE A O 1
ATOM 5979 N N . THR A 1 748 ? -20.707 21.020 15.586 1.00 89.81 748 THR A N 1
ATOM 5980 C CA . THR A 1 748 ? -20.706 20.220 14.352 1.00 89.81 748 THR A CA 1
ATOM 5981 C C . THR A 1 748 ? -19.517 20.600 13.480 1.00 89.81 748 THR A C 1
ATOM 5983 O O . THR A 1 748 ? -18.816 19.727 12.969 1.00 89.81 748 THR A O 1
ATOM 5986 N N . SER A 1 749 ? -19.266 21.905 13.345 1.00 91.19 749 SER A N 1
ATOM 5987 C CA . SER A 1 749 ? -18.121 22.427 12.606 1.00 91.19 749 SER A CA 1
ATOM 5988 C C . SER A 1 749 ? -16.799 22.006 13.251 1.00 91.19 749 SER A C 1
ATOM 5990 O O . SER A 1 749 ? -15.897 21.555 12.544 1.00 91.19 749 SER A O 1
ATOM 5992 N N . PHE A 1 750 ? -16.675 22.119 14.575 1.00 92.25 750 PHE A N 1
ATOM 5993 C CA . PHE A 1 750 ? -15.467 21.748 15.309 1.00 92.25 750 PHE A CA 1
ATOM 5994 C C . PHE A 1 750 ? -15.168 20.251 15.185 1.00 92.25 750 PHE A C 1
ATOM 5996 O O . PHE A 1 750 ? -14.081 19.885 14.738 1.00 92.25 750 PHE A O 1
ATOM 6003 N N . ALA A 1 751 ? -16.145 19.382 15.475 1.00 91.50 751 ALA A N 1
ATOM 6004 C CA . ALA A 1 751 ? -15.960 17.933 15.396 1.00 91.50 751 ALA A CA 1
ATOM 6005 C C . ALA A 1 751 ? -15.573 17.473 13.979 1.00 91.50 751 ALA A C 1
ATOM 6007 O O . ALA A 1 751 ? -14.639 16.686 13.816 1.00 91.50 751 ALA A O 1
ATOM 6008 N N . ALA A 1 752 ? -16.237 17.998 12.942 1.00 90.69 752 ALA A N 1
ATOM 6009 C CA . ALA A 1 752 ? -15.911 17.667 11.557 1.00 90.69 752 ALA A CA 1
ATOM 6010 C C . ALA A 1 752 ? -14.501 18.137 11.164 1.00 90.69 752 ALA A C 1
ATOM 6012 O O . ALA A 1 752 ? -13.757 17.388 10.529 1.00 90.69 752 ALA A O 1
ATOM 6013 N N . ARG A 1 753 ? -14.102 19.359 11.543 1.00 92.06 753 ARG A N 1
ATOM 6014 C CA . ARG A 1 753 ? -12.763 19.893 11.246 1.00 92.06 753 ARG A CA 1
ATOM 6015 C C . ARG A 1 753 ? -11.667 19.136 11.993 1.00 92.06 753 ARG A C 1
ATOM 6017 O O . ARG A 1 753 ? -10.650 18.827 11.379 1.00 92.06 753 ARG A O 1
ATOM 6024 N N . LEU A 1 754 ? -11.896 18.773 13.256 1.00 92.12 754 LEU A N 1
ATOM 6025 C CA . LEU A 1 754 ? -10.951 17.999 14.064 1.00 92.12 754 LEU A CA 1
ATOM 6026 C C . LEU A 1 754 ? -10.699 16.620 13.467 1.00 92.12 754 LEU A C 1
ATOM 6028 O O . LEU A 1 754 ? -9.549 16.267 13.214 1.00 92.12 754 LEU A O 1
ATOM 6032 N N . LEU A 1 755 ? -11.757 15.868 13.157 1.00 91.44 755 LEU A N 1
ATOM 6033 C CA . LEU A 1 755 ? -11.599 14.544 12.557 1.00 91.44 755 LEU A CA 1
ATOM 6034 C C . LEU A 1 755 ? -10.961 14.594 11.162 1.00 91.44 755 LEU A C 1
ATOM 6036 O O . LEU A 1 755 ? -10.187 13.704 10.821 1.00 91.44 755 LEU A O 1
ATOM 6040 N N . ASN A 1 756 ? -11.228 15.638 10.370 1.00 90.62 756 ASN A N 1
ATOM 6041 C CA . ASN A 1 756 ? -10.543 15.837 9.091 1.00 90.62 756 ASN A CA 1
ATOM 6042 C C . ASN A 1 756 ? -9.060 16.187 9.273 1.00 90.62 756 ASN A C 1
ATOM 6044 O O . ASN A 1 756 ? -8.218 15.645 8.558 1.00 90.62 756 ASN A O 1
ATOM 6048 N N . LYS A 1 757 ? -8.725 17.051 10.238 1.00 90.44 757 LYS A N 1
ATOM 6049 C CA . LYS A 1 757 ? -7.339 17.421 10.544 1.00 90.44 757 LYS A CA 1
ATOM 6050 C C . LYS A 1 757 ? -6.521 16.197 10.963 1.00 90.44 757 LYS A C 1
ATOM 6052 O O . LYS A 1 757 ? -5.418 16.038 10.461 1.00 90.44 757 LYS A O 1
ATOM 6057 N N . LEU A 1 758 ? -7.096 15.276 11.750 1.00 87.25 758 LEU A N 1
ATOM 6058 C CA . LEU A 1 758 ? -6.444 14.017 12.151 1.00 87.25 758 LEU A CA 1
ATOM 6059 C C . LEU A 1 758 ? -5.950 13.159 10.976 1.00 87.25 758 LEU A C 1
ATOM 6061 O O . LEU A 1 758 ? -4.977 12.423 11.138 1.00 87.25 758 LEU A O 1
ATOM 6065 N N . VAL A 1 759 ? -6.606 13.223 9.812 1.00 86.44 759 VAL A N 1
ATOM 6066 C CA . VAL A 1 759 ? -6.172 12.494 8.607 1.00 86.44 759 VAL A CA 1
ATOM 6067 C C . VAL A 1 759 ? -4.898 13.112 8.019 1.00 86.44 759 VAL A C 1
ATOM 6069 O O . VAL A 1 759 ? -4.063 12.382 7.494 1.00 86.44 759 VAL A O 1
ATOM 6072 N N . GLY A 1 760 ? -4.732 14.434 8.129 1.00 83.62 760 GLY A N 1
ATOM 6073 C CA . GLY A 1 760 ? -3.593 15.190 7.596 1.00 83.62 760 GLY A CA 1
ATOM 6074 C C . GLY A 1 760 ? -2.419 15.383 8.563 1.00 83.62 760 GLY A C 1
ATOM 6075 O O . GLY A 1 760 ? -1.482 16.089 8.219 1.00 83.62 760 GLY A O 1
ATOM 6076 N N . GLU A 1 761 ? -2.456 14.782 9.756 1.00 83.00 761 GLU A N 1
ATOM 6077 C CA . GLU A 1 761 ? -1.394 14.888 10.777 1.00 83.00 761 GLU A CA 1
ATOM 6078 C C . GLU A 1 761 ? -0.103 14.136 10.429 1.00 83.00 761 GLU A C 1
ATOM 6080 O O . GLU A 1 761 ? 0.900 14.263 11.131 1.00 83.00 761 GLU A O 1
ATOM 6085 N N . ARG A 1 762 ? -0.143 13.294 9.396 1.00 77.38 762 ARG A N 1
ATOM 6086 C CA . ARG A 1 762 ? 0.998 12.507 8.940 1.00 77.38 762 ARG A CA 1
ATOM 6087 C C . ARG A 1 762 ? 0.961 12.302 7.436 1.00 77.38 762 ARG A C 1
ATOM 6089 O O . ARG A 1 762 ? -0.100 12.389 6.812 1.00 77.38 762 ARG A O 1
ATOM 6096 N N . ASP A 1 763 ? 2.114 11.932 6.904 1.00 78.56 763 ASP A N 1
ATOM 6097 C CA . ASP A 1 763 ? 2.241 11.461 5.535 1.00 78.56 763 ASP A CA 1
ATOM 6098 C C . ASP A 1 763 ? 1.710 10.032 5.394 1.00 78.56 763 ASP A C 1
ATOM 6100 O O . ASP A 1 763 ? 1.764 9.227 6.324 1.00 78.56 763 ASP A O 1
ATOM 6104 N N . TRP A 1 764 ? 1.195 9.726 4.205 1.00 84.50 764 TRP A N 1
ATOM 6105 C CA . TRP A 1 764 ? 0.644 8.418 3.862 1.00 84.50 764 TRP A CA 1
ATOM 6106 C C . TRP A 1 764 ? 1.407 7.838 2.679 1.00 84.50 764 TRP A C 1
ATOM 6108 O O . TRP A 1 764 ? 1.481 8.457 1.613 1.00 84.50 764 TRP A O 1
ATOM 6118 N N . SER A 1 765 ? 1.948 6.630 2.833 1.00 84.12 765 SER A N 1
ATOM 6119 C CA . SER A 1 765 ? 2.671 5.977 1.740 1.00 84.12 765 SER A CA 1
ATOM 6120 C C . SER A 1 765 ? 1.718 5.469 0.650 1.00 84.12 765 SER A C 1
ATOM 6122 O O . SER A 1 765 ? 0.562 5.113 0.899 1.00 84.12 765 SER A O 1
ATOM 6124 N N . ALA A 1 766 ? 2.211 5.369 -0.588 1.00 87.00 766 ALA A N 1
ATOM 6125 C CA . ALA A 1 766 ? 1.402 4.873 -1.700 1.00 87.00 766 ALA A CA 1
ATOM 6126 C C . ALA A 1 766 ? 0.974 3.401 -1.516 1.00 87.00 766 ALA A C 1
ATOM 6128 O O . ALA A 1 766 ? -0.125 3.023 -1.935 1.00 87.00 766 ALA A O 1
ATOM 6129 N N . GLN A 1 767 ? 1.810 2.573 -0.876 1.00 87.31 767 GLN A N 1
ATOM 6130 C CA . GLN A 1 767 ? 1.482 1.180 -0.549 1.00 87.31 767 GLN A CA 1
ATOM 6131 C C . GLN A 1 767 ? 0.434 1.081 0.573 1.00 87.31 767 GLN A C 1
ATOM 6133 O O . GLN A 1 767 ? -0.478 0.254 0.477 1.00 87.31 767 GLN A O 1
ATOM 6138 N N . GLU A 1 768 ? 0.506 1.948 1.590 1.00 89.38 768 GLU A N 1
ATOM 6139 C CA . GLU A 1 768 ? -0.488 2.005 2.670 1.00 89.38 768 GLU A CA 1
ATOM 6140 C C . GLU A 1 768 ? -1.865 2.426 2.145 1.00 89.38 768 GLU A C 1
ATOM 6142 O O . GLU A 1 768 ? -2.880 1.781 2.423 1.00 89.38 768 GLU A O 1
ATOM 6147 N N . ILE A 1 769 ? -1.908 3.483 1.333 1.00 91.88 769 ILE A N 1
ATOM 6148 C CA . ILE A 1 769 ? -3.147 3.927 0.692 1.00 91.88 769 ILE A CA 1
ATOM 6149 C C . ILE A 1 769 ? -3.712 2.818 -0.190 1.00 91.88 769 ILE A C 1
ATOM 6151 O O . ILE A 1 769 ? -4.918 2.571 -0.177 1.00 91.88 769 ILE A O 1
ATOM 6155 N N . SER A 1 770 ? -2.850 2.117 -0.928 1.00 92.69 770 SER A N 1
ATOM 6156 C CA . SER A 1 770 ? -3.282 0.999 -1.761 1.00 92.69 770 SER A CA 1
ATOM 6157 C C . SER A 1 770 ? -3.908 -0.125 -0.930 1.00 92.69 770 SER A C 1
ATOM 6159 O O . SER A 1 770 ? -4.936 -0.651 -1.344 1.00 92.69 770 SER A O 1
ATOM 6161 N N . HIS A 1 771 ? -3.390 -0.434 0.266 1.00 92.31 771 HIS A N 1
ATOM 6162 C CA . HIS A 1 771 ? -4.045 -1.371 1.192 1.00 92.31 771 HIS A CA 1
ATOM 6163 C C . HIS A 1 771 ? -5.462 -0.916 1.552 1.00 92.31 771 HIS A C 1
ATOM 6165 O O . HIS A 1 771 ? -6.409 -1.696 1.455 1.00 92.31 771 HIS A O 1
ATOM 6171 N N . ILE A 1 772 ? -5.629 0.359 1.910 1.00 92.69 772 ILE A N 1
ATOM 6172 C CA . ILE A 1 772 ? -6.930 0.914 2.308 1.00 92.69 772 ILE A CA 1
ATOM 6173 C C . ILE A 1 772 ? -7.923 0.887 1.137 1.00 92.69 772 ILE A C 1
ATOM 6175 O O . ILE A 1 772 ? -9.069 0.471 1.314 1.00 92.69 772 ILE A O 1
ATOM 6179 N N . LEU A 1 773 ? -7.490 1.292 -0.059 1.00 94.75 773 LEU A N 1
ATOM 6180 C CA . LEU A 1 773 ? -8.331 1.336 -1.260 1.00 94.75 773 LEU A CA 1
ATOM 6181 C C . LEU A 1 773 ? -8.674 -0.057 -1.808 1.00 94.75 773 LEU A C 1
ATOM 6183 O O . LEU A 1 773 ? -9.754 -0.240 -2.362 1.00 94.75 773 LEU A O 1
ATOM 6187 N N . LEU A 1 774 ? -7.798 -1.047 -1.611 1.00 94.75 774 LEU A N 1
ATOM 6188 C CA . LEU A 1 774 ? -8.058 -2.459 -1.916 1.00 94.75 774 LEU A CA 1
ATOM 6189 C C . LEU A 1 774 ? -8.842 -3.180 -0.808 1.00 94.75 774 LEU A C 1
ATOM 6191 O O . LEU A 1 774 ? -9.084 -4.381 -0.922 1.00 94.75 774 LEU A O 1
ATOM 6195 N N . LYS A 1 775 ? -9.225 -2.465 0.260 1.00 93.00 775 LYS A N 1
ATOM 6196 C CA . LYS A 1 775 ? -9.899 -3.001 1.455 1.00 93.00 775 LYS A CA 1
ATOM 6197 C C . LYS A 1 775 ? -9.122 -4.121 2.150 1.00 93.00 775 LYS A C 1
ATOM 6199 O O . LYS A 1 775 ? -9.711 -4.988 2.798 1.00 93.00 775 LYS A O 1
ATOM 6204 N N . ILE A 1 776 ? -7.798 -4.089 2.047 1.00 93.75 776 ILE A N 1
ATOM 6205 C CA . ILE A 1 776 ? -6.915 -4.963 2.809 1.00 93.75 776 ILE A CA 1
ATOM 6206 C C . ILE A 1 776 ? -6.857 -4.409 4.242 1.00 93.75 776 ILE A C 1
ATOM 6208 O O . ILE A 1 776 ? -6.492 -3.245 4.435 1.00 93.75 776 ILE A O 1
ATOM 6212 N N . PRO A 1 777 ? -7.249 -5.188 5.268 1.00 91.00 777 PRO A N 1
ATOM 6213 C CA . PRO A 1 777 ? -7.219 -4.713 6.644 1.00 91.00 777 PRO A CA 1
ATOM 6214 C C . PRO A 1 777 ? -5.790 -4.398 7.087 1.00 91.00 777 PRO A C 1
ATOM 6216 O O . PRO A 1 777 ? -4.917 -5.258 7.029 1.00 91.00 777 PRO A O 1
ATOM 6219 N N . GLN A 1 778 ? -5.580 -3.196 7.625 1.00 89.69 778 GLN A N 1
ATOM 6220 C CA . GLN A 1 778 ? -4.286 -2.788 8.188 1.00 89.69 778 GLN A CA 1
ATOM 6221 C C . GLN A 1 778 ? -3.852 -3.624 9.399 1.00 89.69 778 GLN A C 1
ATOM 6223 O O . GLN A 1 778 ? -2.684 -3.650 9.776 1.00 89.69 778 GLN A O 1
ATOM 6228 N N . GLN A 1 779 ? -4.814 -4.294 10.029 1.00 92.00 779 GLN A N 1
ATOM 6229 C CA . GLN A 1 779 ? -4.627 -5.156 11.181 1.00 92.00 779 GLN A CA 1
ATOM 6230 C C . GLN A 1 779 ? -5.655 -6.287 11.128 1.00 92.00 779 GLN A C 1
ATOM 6232 O O . GLN A 1 779 ? -6.799 -6.075 10.712 1.00 92.00 779 GLN A O 1
ATOM 6237 N N . LYS A 1 780 ? -5.270 -7.477 11.592 1.00 91.94 780 LYS A N 1
ATOM 6238 C CA . LYS A 1 780 ? -6.183 -8.606 11.797 1.00 91.94 780 LYS A CA 1
ATOM 6239 C C . LYS A 1 780 ? -5.852 -9.355 13.086 1.00 91.94 780 LYS A C 1
ATOM 6241 O O . LYS A 1 780 ? -4.700 -9.444 13.495 1.00 91.94 780 LYS A O 1
ATOM 6246 N N . SER A 1 781 ? -6.892 -9.870 13.733 1.00 91.00 781 SER A N 1
ATOM 6247 C CA . SER A 1 781 ? -6.820 -10.692 14.942 1.00 91.00 781 SER A CA 1
ATOM 6248 C C . SER A 1 781 ? -7.669 -11.941 14.734 1.00 91.00 781 SER A C 1
ATOM 6250 O O . SER A 1 781 ? -8.699 -11.868 14.057 1.00 91.00 781 SER A O 1
ATOM 6252 N N . THR A 1 782 ? -7.268 -13.070 15.313 1.00 89.94 782 THR A N 1
ATOM 6253 C CA . THR A 1 782 ? -8.116 -14.272 15.397 1.00 89.94 782 THR A CA 1
ATOM 6254 C C . THR A 1 782 ? -9.335 -14.056 16.286 1.00 89.94 782 THR A C 1
ATOM 6256 O O . THR A 1 782 ? -10.357 -14.713 16.091 1.00 89.94 782 THR A O 1
ATOM 6259 N N . ARG A 1 783 ? -9.250 -13.116 17.236 1.00 87.75 783 ARG A N 1
ATOM 6260 C CA . ARG A 1 783 ? -10.313 -12.807 18.194 1.00 87.75 783 ARG A CA 1
ATOM 6261 C C . ARG A 1 783 ? -10.797 -11.371 18.060 1.00 87.75 783 ARG A C 1
ATOM 6263 O O . ARG A 1 783 ? -10.004 -10.432 17.978 1.00 87.75 783 ARG A O 1
ATOM 6270 N N . GLN A 1 784 ? -12.115 -11.206 18.065 1.00 87.38 784 GLN A N 1
ATOM 6271 C CA . GLN A 1 784 ? -12.753 -9.901 18.195 1.00 87.38 784 GLN A CA 1
ATOM 6272 C C . GLN A 1 784 ? -12.744 -9.491 19.670 1.00 87.38 784 GLN A C 1
ATOM 6274 O O . GLN A 1 784 ? -13.166 -10.274 20.513 1.00 87.38 784 GLN A O 1
ATOM 6279 N N . CYS A 1 785 ? -12.292 -8.274 19.972 1.00 89.69 785 CYS A N 1
ATOM 6280 C CA . CYS A 1 785 ? -12.354 -7.722 21.323 1.00 89.69 785 CYS A CA 1
ATOM 6281 C C . CYS A 1 785 ? -13.698 -7.016 21.542 1.00 89.69 785 CYS A C 1
ATOM 6283 O O . CYS A 1 785 ? -14.122 -6.222 20.697 1.00 89.69 785 CYS A O 1
ATOM 6285 N N . MET A 1 786 ? -14.346 -7.280 22.674 1.00 89.69 786 MET A N 1
ATOM 6286 C CA . MET A 1 786 ? -15.541 -6.570 23.131 1.00 89.69 786 MET A CA 1
ATOM 6287 C C . MET A 1 786 ? -15.135 -5.409 24.034 1.00 89.69 786 MET A C 1
ATOM 6289 O O . MET A 1 786 ? -14.210 -5.552 24.824 1.00 89.69 786 MET A O 1
ATOM 6293 N N . VAL A 1 787 ? -15.820 -4.272 23.923 1.00 86.50 787 VAL A N 1
ATOM 6294 C CA . VAL A 1 787 ? -15.647 -3.131 24.834 1.00 86.50 787 VAL A CA 1
ATOM 6295 C C . VAL A 1 787 ? -16.860 -3.081 25.756 1.00 86.50 787 VAL A C 1
ATOM 6297 O O . VAL A 1 787 ? -17.985 -3.011 25.258 1.00 86.50 787 VAL A O 1
ATOM 6300 N N . LEU A 1 788 ? -16.637 -3.118 27.067 1.00 89.69 788 LEU A N 1
ATOM 6301 C CA . LEU A 1 788 ? -17.656 -2.873 28.084 1.00 89.69 788 LEU A CA 1
ATOM 6302 C C . LEU A 1 788 ? -17.507 -1.442 28.615 1.00 89.69 788 LEU A C 1
ATOM 6304 O O . LEU A 1 788 ? -16.422 -1.051 29.043 1.00 89.69 788 LEU A O 1
ATOM 6308 N N . ASP A 1 789 ? -18.595 -0.673 28.550 1.00 87.94 789 ASP A N 1
ATOM 6309 C CA . ASP A 1 789 ? -18.714 0.612 29.240 1.00 87.94 789 ASP A CA 1
ATOM 6310 C C . ASP A 1 789 ? -19.162 0.330 30.674 1.00 87.94 789 ASP A C 1
ATOM 6312 O O . ASP A 1 789 ? -20.262 -0.175 30.896 1.00 87.94 789 ASP A O 1
ATOM 6316 N N . CYS A 1 790 ? -18.270 0.586 31.621 1.00 89.12 790 CYS A N 1
ATOM 6317 C CA . CYS A 1 790 ? -18.456 0.308 33.036 1.00 89.12 790 CYS A CA 1
ATOM 6318 C C . CYS A 1 790 ? -19.109 1.474 33.783 1.00 89.12 790 CYS A C 1
ATOM 6320 O O . CYS A 1 790 ? -19.409 1.318 34.963 1.00 89.12 790 CYS A O 1
ATOM 6322 N N . ARG A 1 791 ? -19.344 2.624 33.132 1.00 88.94 791 ARG A N 1
ATOM 6323 C CA . ARG A 1 791 ? -20.021 3.769 33.760 1.00 88.94 791 ARG A CA 1
ATOM 6324 C C . ARG A 1 791 ? -21.473 3.423 34.126 1.00 88.94 791 ARG A C 1
ATOM 6326 O O . ARG A 1 791 ? -22.075 2.589 33.441 1.00 88.94 791 ARG A O 1
ATOM 6333 N N . PRO A 1 792 ? -22.068 4.099 35.125 1.00 85.00 792 PRO A N 1
ATOM 6334 C CA . PRO A 1 792 ? -23.487 3.950 35.457 1.00 85.00 792 PRO A CA 1
ATOM 6335 C C . PRO A 1 792 ? -24.416 4.167 34.253 1.00 85.00 792 PRO A C 1
ATOM 6337 O O . PRO A 1 792 ? -24.108 4.969 33.369 1.00 85.00 792 PRO A O 1
ATOM 6340 N N . ASP A 1 793 ? -25.575 3.494 34.233 1.00 81.44 793 ASP A N 1
ATOM 6341 C CA . ASP A 1 793 ? -26.527 3.492 33.106 1.00 81.44 793 ASP A CA 1
ATOM 6342 C C . ASP A 1 793 ? -26.887 4.909 32.610 1.00 81.44 793 ASP A C 1
ATOM 6344 O O . ASP A 1 793 ? -27.012 5.112 31.399 1.00 81.44 793 ASP A O 1
ATOM 6348 N N . GLN A 1 794 ? -27.020 5.895 33.511 1.00 79.50 794 GLN A N 1
ATOM 6349 C CA . GLN A 1 794 ? -27.360 7.278 33.138 1.00 79.50 794 GLN A CA 1
ATOM 6350 C C . GLN A 1 794 ? -26.199 8.035 32.469 1.00 79.50 794 GLN A C 1
ATOM 6352 O O . GLN A 1 794 ? -26.432 9.004 31.750 1.00 79.50 794 GLN A O 1
ATOM 6357 N N . ALA A 1 795 ? -24.956 7.598 32.686 1.00 77.56 795 ALA A N 1
ATOM 6358 C CA . ALA A 1 795 ? -23.745 8.215 32.146 1.00 77.56 795 ALA A CA 1
ATOM 6359 C C . ALA A 1 795 ? -23.259 7.562 30.834 1.00 77.56 795 ALA A C 1
ATOM 6361 O O . ALA A 1 795 ? -22.309 8.055 30.215 1.00 77.56 795 ALA A O 1
ATOM 6362 N N . GLN A 1 796 ? -23.879 6.457 30.402 1.00 79.38 796 GLN A N 1
ATOM 6363 C CA . GLN A 1 796 ? -23.529 5.758 29.162 1.00 79.38 796 GLN A CA 1
ATOM 6364 C C . GLN A 1 796 ? -24.092 6.465 27.921 1.00 79.38 796 GLN A C 1
ATOM 6366 O O . GLN A 1 796 ? -25.228 6.938 27.896 1.00 79.38 796 GLN A O 1
ATOM 6371 N N . ASP A 1 797 ? -23.310 6.482 26.838 1.00 69.19 797 ASP A N 1
ATOM 6372 C CA . ASP A 1 797 ? -23.722 7.116 25.583 1.00 69.19 797 ASP A CA 1
ATOM 6373 C C . ASP A 1 797 ? -24.876 6.358 24.900 1.00 69.19 797 ASP A C 1
ATOM 6375 O O . ASP A 1 797 ? -24.924 5.122 24.879 1.00 69.19 797 ASP A O 1
ATOM 6379 N N . ARG A 1 798 ? -25.774 7.100 24.235 1.00 67.00 798 ARG A N 1
ATOM 6380 C CA . ARG A 1 798 ? -26.862 6.509 23.439 1.00 67.00 798 ARG A CA 1
ATOM 6381 C C . ARG A 1 798 ? -26.300 5.610 22.338 1.00 67.00 798 ARG A C 1
ATOM 6383 O O . ARG A 1 798 ? -25.392 5.983 21.581 1.00 67.00 798 ARG A O 1
ATOM 6390 N N . HIS A 1 799 ? -26.865 4.412 22.219 1.00 64.44 799 HIS A N 1
ATOM 6391 C CA . HIS A 1 799 ? -26.510 3.471 21.166 1.00 64.44 799 HIS A CA 1
ATOM 6392 C C . HIS A 1 799 ? -27.507 3.630 20.011 1.00 64.44 799 HIS A C 1
ATOM 6394 O O . HIS A 1 799 ? -28.706 3.476 20.185 1.00 64.44 799 HIS A O 1
ATOM 6400 N N . ILE A 1 800 ? -27.022 3.976 18.820 1.00 60.72 800 ILE A N 1
ATOM 6401 C CA . ILE A 1 800 ? -27.863 4.308 17.661 1.00 60.72 800 ILE A CA 1
ATOM 6402 C C . ILE A 1 800 ? -27.628 3.252 16.577 1.00 60.72 800 ILE A C 1
ATOM 6404 O O . ILE A 1 800 ? -26.474 2.948 16.268 1.00 60.72 800 ILE A O 1
ATOM 6408 N N . GLN A 1 801 ? -28.705 2.695 16.021 1.00 49.06 801 GLN A N 1
ATOM 6409 C CA . GLN A 1 801 ? -28.692 1.823 14.845 1.00 49.06 801 GLN A CA 1
ATOM 6410 C C . GLN A 1 801 ? -29.269 2.568 13.636 1.00 49.06 801 GLN A C 1
ATOM 6412 O O . GLN A 1 801 ? -30.236 3.321 13.755 1.00 49.06 801 GLN A O 1
ATOM 6417 N N . PHE A 1 802 ? -28.658 2.353 12.472 1.00 45.12 802 PHE A N 1
ATOM 6418 C CA . PHE A 1 802 ? -29.167 2.845 11.197 1.00 45.12 802 PHE A CA 1
ATOM 6419 C C . PHE A 1 802 ? -29.932 1.719 10.509 1.00 45.12 802 PHE A C 1
ATOM 6421 O O . PHE A 1 802 ? -29.407 0.612 10.397 1.00 45.12 802 PHE A O 1
ATOM 6428 N N . ASP A 1 803 ? -31.161 2.004 10.084 1.00 37.19 803 ASP A N 1
ATOM 6429 C CA . ASP A 1 803 ? -31.899 1.134 9.173 1.00 37.19 803 ASP A CA 1
ATOM 6430 C C . ASP A 1 803 ? -31.390 1.434 7.755 1.00 37.19 803 ASP A C 1
ATOM 6432 O O . ASP A 1 803 ? -31.429 2.590 7.318 1.00 37.19 803 ASP A O 1
ATOM 6436 N N . ASP A 1 804 ? -30.869 0.429 7.050 1.00 33.38 804 ASP A N 1
ATOM 6437 C CA . ASP A 1 804 ? -30.525 0.543 5.628 1.00 33.38 804 ASP A CA 1
ATOM 6438 C C . ASP A 1 804 ? -31.832 0.528 4.815 1.00 33.38 804 ASP A C 1
ATOM 6440 O O . ASP A 1 804 ? -32.160 -0.440 4.130 1.00 33.38 804 ASP A O 1
ATOM 6444 N N . GLY A 1 805 ? -32.619 1.600 4.933 1.00 30.81 805 GLY A N 1
ATOM 6445 C CA . GLY A 1 805 ? -33.771 1.837 4.072 1.00 30.81 805 GLY A CA 1
ATOM 6446 C C . GLY A 1 805 ? -33.322 1.938 2.615 1.00 30.81 805 GLY A C 1
ATOM 6447 O O . GLY A 1 805 ? -32.276 2.524 2.311 1.00 30.81 805 GLY A O 1
ATOM 6448 N N . GLU A 1 806 ? -34.098 1.345 1.704 1.00 29.09 806 GLU A N 1
ATOM 6449 C CA . GLU A 1 806 ? -33.864 1.466 0.267 1.00 29.09 806 GLU A CA 1
ATOM 6450 C C . GLU A 1 806 ? -33.686 2.943 -0.121 1.00 29.09 806 GLU A C 1
ATOM 6452 O O . GLU A 1 806 ? -34.395 3.834 0.343 1.00 29.09 806 GLU A O 1
ATOM 6457 N N . ALA A 1 807 ? -32.661 3.205 -0.933 1.00 33.31 807 ALA A N 1
ATOM 6458 C CA . ALA A 1 807 ? -32.151 4.541 -1.205 1.00 33.31 807 ALA A CA 1
ATOM 6459 C C . ALA A 1 807 ? -33.243 5.513 -1.695 1.00 33.31 807 ALA A C 1
ATOM 6461 O O . ALA A 1 807 ? -33.628 5.472 -2.863 1.00 33.31 807 ALA A O 1
ATOM 6462 N N . GLY A 1 808 ? -33.672 6.433 -0.827 1.00 36.00 808 GLY A N 1
ATOM 6463 C CA . GLY A 1 808 ? -34.611 7.499 -1.186 1.00 36.00 808 GLY A CA 1
ATOM 6464 C C . GLY A 1 808 ? -35.360 8.139 -0.017 1.00 36.00 808 GLY A C 1
ATOM 6465 O O . GLY A 1 808 ? -35.751 9.295 -0.139 1.00 36.00 808 GLY A O 1
ATOM 6466 N N . GLU A 1 809 ? -35.511 7.444 1.110 1.00 28.28 809 GLU A N 1
ATOM 6467 C CA . GLU A 1 809 ? -36.186 7.975 2.302 1.00 28.28 809 GLU A CA 1
ATOM 6468 C C . GLU A 1 809 ? -35.176 8.445 3.362 1.00 28.28 809 GLU A C 1
ATOM 6470 O O . GLU A 1 809 ? -34.048 7.949 3.437 1.00 28.28 809 GLU A O 1
ATOM 6475 N N . GLU A 1 810 ? -35.548 9.462 4.148 1.00 33.94 810 GLU A N 1
ATOM 6476 C CA . GLU A 1 810 ? -34.725 9.984 5.243 1.00 33.94 810 GLU A CA 1
ATOM 6477 C C . GLU A 1 810 ? -34.251 8.846 6.159 1.00 33.94 810 GLU A C 1
ATOM 6479 O O . GLU A 1 810 ? -35.043 8.011 6.591 1.00 33.94 810 GLU A O 1
ATOM 6484 N N . MET A 1 811 ? -32.950 8.825 6.476 1.00 39.66 811 MET A N 1
ATOM 6485 C CA . MET A 1 811 ? -32.363 7.903 7.455 1.00 39.66 811 MET A CA 1
ATOM 6486 C C . MET A 1 811 ? -33.105 8.025 8.797 1.00 39.66 811 MET A C 1
ATOM 6488 O O . MET A 1 811 ? -32.803 8.910 9.602 1.00 39.66 811 MET A O 1
ATOM 6492 N N . MET A 1 812 ? -34.048 7.120 9.052 1.00 36.69 812 MET A N 1
ATOM 6493 C CA . MET A 1 812 ? -34.723 6.986 10.340 1.00 36.69 812 MET A CA 1
ATOM 6494 C C . MET A 1 812 ? -33.705 6.503 11.382 1.00 36.69 812 MET A C 1
ATOM 6496 O O . MET A 1 812 ? -33.142 5.413 11.281 1.00 36.69 812 MET A O 1
ATOM 6500 N N . LEU A 1 813 ? -33.439 7.339 12.387 1.00 47.97 813 LEU A N 1
ATOM 6501 C CA . LEU A 1 813 ? -32.596 7.000 13.534 1.00 47.97 813 LEU A CA 1
ATOM 6502 C C . LEU A 1 813 ? -33.405 6.121 14.492 1.00 47.97 813 LEU A C 1
ATOM 6504 O O . LEU A 1 813 ? -34.370 6.599 15.085 1.00 47.97 813 LEU A O 1
ATOM 6508 N N . ARG A 1 814 ? -33.006 4.857 14.682 1.00 55.25 814 ARG A N 1
ATOM 6509 C CA . ARG A 1 814 ? -33.554 4.007 15.750 1.00 55.25 814 ARG A CA 1
ATOM 6510 C C . ARG A 1 814 ? -32.533 3.859 16.872 1.00 55.25 814 ARG A C 1
ATOM 6512 O O . ARG A 1 814 ? -31.341 3.653 16.633 1.00 55.25 814 ARG A O 1
ATOM 6519 N N . GLU A 1 815 ? -32.989 3.979 18.113 1.00 59.88 815 GLU A N 1
ATOM 6520 C CA . GLU A 1 815 ? -32.154 3.715 19.283 1.00 59.88 815 GLU A CA 1
ATOM 6521 C C . GLU A 1 815 ? -31.916 2.203 19.377 1.00 59.88 815 GLU A C 1
ATOM 6523 O O . GLU A 1 815 ? -32.842 1.416 19.555 1.00 59.88 815 GLU A O 1
ATOM 6528 N N . GLY A 1 816 ? -30.671 1.786 19.160 1.00 65.88 816 GLY A N 1
ATOM 6529 C CA . GLY A 1 816 ? -30.268 0.391 19.284 1.00 65.88 816 GLY A CA 1
ATOM 6530 C C . GLY A 1 816 ? -29.865 0.062 20.720 1.00 65.88 816 GLY A C 1
ATOM 6531 O O . GLY A 1 816 ? -29.479 0.935 21.488 1.00 65.88 816 GLY A O 1
ATOM 6532 N N . LEU A 1 817 ? -29.869 -1.218 21.079 1.00 76.81 817 LEU A N 1
ATOM 6533 C CA . LEU A 1 817 ? -29.428 -1.671 22.402 1.00 76.81 817 LEU A CA 1
ATOM 6534 C C . LEU A 1 817 ? -27.934 -2.032 22.400 1.00 76.81 817 LEU A C 1
ATOM 6536 O O . LEU A 1 817 ? -27.486 -2.794 21.534 1.00 76.81 817 LEU A O 1
ATOM 6540 N N . SER A 1 818 ? -27.183 -1.525 23.388 1.00 82.06 818 SER A N 1
ATOM 6541 C CA . SER A 1 818 ? -25.784 -1.905 23.641 1.00 82.06 818 SER A CA 1
ATOM 6542 C C . SER A 1 818 ? -25.675 -3.364 24.104 1.00 82.06 818 SER A C 1
ATOM 6544 O O . SER A 1 818 ? -26.654 -3.950 24.561 1.00 82.06 818 SER A O 1
ATOM 6546 N N . ALA A 1 819 ? -24.481 -3.964 24.022 1.00 85.81 819 ALA A N 1
ATOM 6547 C CA . ALA A 1 819 ? -24.254 -5.344 24.477 1.00 85.81 819 ALA A CA 1
ATOM 6548 C C . ALA A 1 819 ? -24.657 -5.562 25.949 1.00 85.81 819 ALA A C 1
ATOM 6550 O O . ALA A 1 819 ? -25.232 -6.598 26.278 1.00 85.81 819 ALA A O 1
ATOM 6551 N N . TYR A 1 820 ? -24.402 -4.561 26.794 1.00 88.69 820 TYR A N 1
ATOM 6552 C CA . TYR A 1 820 ? -24.779 -4.534 28.204 1.00 88.69 820 TYR A CA 1
ATOM 6553 C C . TYR A 1 820 ? -26.298 -4.372 28.408 1.00 88.69 820 TYR A C 1
ATOM 6555 O O . TYR A 1 820 ? -26.903 -5.148 29.142 1.00 88.69 820 TYR A O 1
ATOM 6563 N N . LYS A 1 821 ? -26.970 -3.470 27.675 1.00 87.94 821 LYS A N 1
ATOM 6564 C CA . LYS A 1 821 ? -28.443 -3.364 27.734 1.00 87.94 821 LYS A CA 1
ATOM 6565 C C . LYS A 1 821 ? -29.136 -4.647 27.262 1.00 87.94 821 LYS A C 1
ATOM 6567 O O . LYS A 1 821 ? -30.120 -5.074 27.852 1.00 87.94 821 LYS A O 1
ATOM 6572 N N . ARG A 1 822 ? -28.600 -5.299 26.225 1.00 88.88 822 ARG A N 1
ATOM 6573 C CA . ARG A 1 822 ? -29.101 -6.598 25.744 1.00 88.88 822 ARG A CA 1
ATOM 6574 C C . ARG A 1 822 ? -28.908 -7.714 26.767 1.00 88.88 822 ARG A C 1
ATOM 6576 O O . ARG A 1 822 ? -29.760 -8.584 26.852 1.00 88.88 822 ARG A O 1
ATOM 6583 N N . TYR A 1 823 ? -27.826 -7.679 27.543 1.00 91.75 823 TYR A N 1
ATOM 6584 C CA . TYR A 1 823 ? -27.618 -8.620 28.640 1.00 91.75 823 TYR A CA 1
ATOM 6585 C C . TYR A 1 823 ? -28.715 -8.499 29.705 1.00 91.75 823 TYR A C 1
ATOM 6587 O O . TYR A 1 823 ? -29.297 -9.513 30.078 1.00 91.75 823 TYR A O 1
ATOM 6595 N N . LYS A 1 824 ? -29.066 -7.277 30.131 1.00 90.12 824 LYS A N 1
ATOM 6596 C CA . LYS A 1 824 ? -30.168 -7.049 31.088 1.00 90.12 824 LYS A CA 1
ATOM 6597 C C . LYS A 1 824 ? -31.512 -7.575 30.562 1.00 90.12 824 LYS A C 1
ATOM 6599 O O . LYS A 1 824 ? -32.301 -8.116 31.318 1.00 90.12 824 LYS A O 1
ATOM 6604 N N . LEU A 1 825 ? -31.731 -7.494 29.248 1.00 88.31 825 LEU A N 1
ATOM 6605 C CA . LEU A 1 825 ? -32.961 -7.935 28.574 1.00 88.31 825 LEU A CA 1
ATOM 6606 C C . LEU A 1 825 ? -32.948 -9.405 28.111 1.00 88.31 825 LEU A C 1
ATOM 6608 O O . LEU A 1 825 ? -33.870 -9.837 27.418 1.00 88.31 825 LEU A O 1
ATOM 6612 N N . ARG A 1 826 ? -31.906 -10.181 28.440 1.00 90.69 826 ARG A N 1
ATOM 6613 C CA . ARG A 1 826 ? -31.664 -11.508 27.841 1.00 90.69 826 ARG A CA 1
ATOM 6614 C C . ARG A 1 826 ? -32.766 -12.530 28.109 1.00 90.69 826 ARG A C 1
ATOM 6616 O O . ARG A 1 826 ? -33.025 -13.352 27.237 1.00 90.69 826 ARG A O 1
ATOM 6623 N N . VAL A 1 827 ? -33.406 -12.475 29.275 1.00 87.75 827 VAL A N 1
ATOM 6624 C CA . VAL A 1 827 ? -34.459 -13.424 29.666 1.00 87.75 827 VAL A CA 1
ATOM 6625 C C . VAL A 1 827 ? -35.773 -13.106 28.947 1.00 87.75 827 VAL A C 1
ATOM 6627 O O . VAL A 1 827 ? -36.418 -14.008 28.423 1.00 87.75 827 VAL A O 1
ATOM 6630 N N . GLU A 1 828 ? -36.126 -11.822 28.855 1.00 84.19 828 GLU A N 1
ATOM 6631 C CA . GLU A 1 828 ? -37.370 -11.351 28.234 1.00 84.19 828 GLU A CA 1
ATOM 6632 C C . GLU A 1 828 ? -37.341 -11.448 26.698 1.00 84.19 828 GLU A C 1
ATOM 6634 O O . GLU A 1 828 ? -38.314 -11.870 26.077 1.00 84.19 828 GLU A O 1
ATOM 6639 N N . HIS A 1 829 ? -36.228 -11.059 26.068 1.00 79.62 829 HIS A N 1
ATOM 6640 C CA . HIS A 1 829 ? -36.156 -10.917 24.609 1.00 79.62 829 HIS A CA 1
ATOM 6641 C C . HIS A 1 829 ? -35.707 -12.185 23.869 1.00 79.62 829 HIS A C 1
ATOM 6643 O O . HIS A 1 829 ? -35.961 -12.312 22.668 1.00 79.62 829 HIS A O 1
ATOM 6649 N N . ALA A 1 830 ? -35.023 -13.120 24.533 1.00 78.12 830 ALA A N 1
ATOM 6650 C CA . ALA A 1 830 ? -34.611 -14.366 23.897 1.00 78.12 830 ALA A CA 1
ATOM 6651 C C . ALA A 1 830 ? -35.760 -15.383 23.914 1.00 78.12 830 ALA A C 1
ATOM 6653 O O . ALA A 1 830 ? -36.355 -15.657 24.956 1.00 78.12 830 ALA A O 1
ATOM 6654 N N . SER A 1 831 ? -36.056 -16.006 22.772 1.00 71.12 831 SER A N 1
ATOM 6655 C CA . SER A 1 831 ? -37.044 -17.089 22.713 1.00 71.12 831 SER A CA 1
ATOM 6656 C C . SER A 1 831 ? -36.601 -18.261 23.600 1.00 71.12 831 SER A C 1
ATOM 6658 O O . SER A 1 831 ? -35.610 -18.924 23.298 1.00 71.12 831 SER A O 1
ATOM 6660 N N . GLY A 1 832 ? -37.321 -18.504 24.701 1.00 71.19 832 GLY A N 1
ATOM 6661 C CA . GLY A 1 832 ? -36.935 -19.493 25.715 1.00 71.19 832 GLY A CA 1
ATOM 6662 C C . GLY A 1 832 ? -35.781 -19.043 26.623 1.00 71.19 832 GLY A C 1
ATOM 6663 O O . GLY A 1 832 ? -35.022 -19.890 27.087 1.00 71.19 832 GLY A O 1
ATOM 6664 N N . GLY A 1 833 ? -35.622 -17.735 26.856 1.00 77.44 833 GLY A N 1
ATOM 6665 C CA . GLY A 1 833 ? -34.487 -17.093 27.536 1.00 77.44 833 GLY A CA 1
ATOM 6666 C C . GLY A 1 833 ? -34.217 -17.467 28.998 1.00 77.44 833 GLY A C 1
ATOM 6667 O O . GLY A 1 833 ? -33.203 -17.033 29.533 1.00 77.44 833 GLY A O 1
ATOM 6668 N N . GLU A 1 834 ? -35.043 -18.304 29.633 1.00 84.81 834 GLU A N 1
ATOM 6669 C CA . GLU A 1 834 ? -34.811 -18.821 30.996 1.00 84.81 834 GLU A CA 1
ATOM 6670 C C . GLU A 1 834 ? -33.431 -19.484 31.149 1.00 84.81 834 GLU A C 1
ATOM 6672 O O . GLU A 1 834 ? -32.727 -19.247 32.124 1.00 84.81 834 GLU A O 1
ATOM 6677 N N . HIS A 1 835 ? -32.968 -20.215 30.129 1.00 84.56 835 HIS A N 1
ATOM 6678 C CA . HIS A 1 835 ? -31.633 -20.832 30.131 1.00 84.56 835 HIS A CA 1
ATOM 6679 C C . HIS A 1 835 ? -30.466 -19.823 30.138 1.00 84.56 835 HIS A C 1
ATOM 6681 O O . HIS A 1 835 ? -29.312 -20.224 30.283 1.00 84.56 835 HIS A O 1
ATOM 6687 N N . LEU A 1 836 ? -30.741 -18.531 29.927 1.00 88.12 836 LEU A N 1
ATOM 6688 C CA . LEU A 1 836 ? -29.752 -17.453 29.960 1.00 88.12 836 LEU A CA 1
ATOM 6689 C C . LEU A 1 836 ? -29.723 -16.720 31.306 1.00 88.12 836 LEU A C 1
ATOM 6691 O O . LEU A 1 836 ? -28.859 -15.858 31.478 1.00 88.12 836 LEU A O 1
ATOM 6695 N N . ARG A 1 837 ? -30.635 -17.019 32.246 1.00 89.19 837 ARG A N 1
ATOM 6696 C CA . ARG A 1 837 ? -30.729 -16.297 33.525 1.00 89.19 837 ARG A CA 1
ATOM 6697 C C . ARG A 1 837 ? -29.420 -16.387 34.313 1.00 89.19 837 ARG A C 1
ATOM 6699 O O . ARG A 1 837 ? -28.899 -15.348 34.707 1.00 89.19 837 ARG A O 1
ATOM 6706 N N . ASP A 1 838 ? -28.823 -17.574 34.382 1.00 90.06 838 ASP A N 1
ATOM 6707 C CA . ASP A 1 838 ? -27.602 -17.840 35.161 1.00 90.06 838 ASP A CA 1
ATOM 6708 C C . ASP A 1 838 ? -26.296 -17.452 34.442 1.00 90.06 838 ASP A C 1
ATOM 6710 O O . ASP A 1 838 ? -25.194 -17.664 34.948 1.00 90.06 838 ASP A O 1
ATOM 6714 N N . VAL A 1 839 ? -26.379 -16.897 33.230 1.00 91.94 839 VAL A N 1
ATOM 6715 C CA . VAL A 1 839 ? -25.194 -16.465 32.479 1.00 91.94 839 VAL A CA 1
ATOM 6716 C C . VAL A 1 839 ? -24.696 -15.138 33.046 1.00 91.94 839 VAL A C 1
ATOM 6718 O O . VAL A 1 839 ? -25.441 -14.164 33.049 1.00 91.94 839 VAL A O 1
ATOM 6721 N N . THR A 1 840 ? -23.428 -15.086 33.461 1.00 93.56 840 THR A N 1
ATOM 6722 C CA . THR A 1 840 ? -22.763 -13.859 33.936 1.00 93.56 840 THR A CA 1
ATOM 6723 C C . THR A 1 840 ? -22.446 -12.894 32.792 1.00 93.56 840 THR A C 1
ATOM 6725 O O . THR A 1 840 ? -22.339 -13.295 31.624 1.00 93.56 840 THR A O 1
ATOM 6728 N N . LEU A 1 841 ? -22.236 -11.610 33.104 1.00 93.50 841 LEU A N 1
ATOM 6729 C CA . LEU A 1 841 ? -21.942 -10.593 32.089 1.00 93.50 841 LEU A CA 1
ATOM 6730 C C . LEU A 1 841 ? -20.635 -10.893 31.343 1.00 93.50 841 LEU A C 1
ATOM 6732 O O . LEU A 1 841 ? -20.576 -10.742 30.119 1.00 93.50 841 LEU A O 1
ATOM 6736 N N . ILE A 1 842 ? -19.594 -11.360 32.041 1.00 92.12 842 ILE A N 1
ATOM 6737 C CA . ILE A 1 842 ? -18.326 -11.709 31.392 1.00 92.12 842 ILE A CA 1
ATOM 6738 C C . ILE A 1 842 ? -18.502 -12.887 30.422 1.00 92.12 842 ILE A C 1
ATOM 6740 O O . ILE A 1 842 ? -18.043 -12.820 29.279 1.00 92.12 842 ILE A O 1
ATOM 6744 N N . ASN A 1 843 ? -19.260 -13.920 30.809 1.00 91.56 843 ASN A N 1
ATOM 6745 C CA . ASN A 1 843 ? -19.544 -15.076 29.957 1.00 91.56 843 ASN A CA 1
ATOM 6746 C C . ASN A 1 843 ? -20.380 -14.670 28.731 1.00 91.56 843 ASN A C 1
ATOM 6748 O O . ASN A 1 843 ? -20.065 -15.047 27.598 1.00 91.56 843 ASN A O 1
ATOM 6752 N N . TRP A 1 844 ? -21.379 -13.805 28.929 1.00 92.25 844 TRP A N 1
ATOM 6753 C CA . TRP A 1 844 ? -22.159 -13.200 27.850 1.00 92.25 844 TRP A CA 1
ATOM 6754 C C . TRP A 1 844 ? -21.267 -12.496 26.815 1.00 92.25 844 TRP A C 1
ATOM 6756 O O . TRP A 1 844 ? -21.339 -12.767 25.610 1.00 92.25 844 TRP A O 1
ATOM 6766 N N . LEU A 1 845 ? -20.362 -11.631 27.278 1.00 92.00 845 LEU A N 1
ATOM 6767 C CA . LEU A 1 845 ? -19.445 -10.891 26.411 1.00 92.00 845 LEU A CA 1
ATOM 6768 C C . LEU A 1 845 ? -18.426 -11.805 25.719 1.00 92.00 845 LEU A C 1
ATOM 6770 O O . LEU A 1 845 ? -18.091 -11.568 24.555 1.00 92.00 845 LEU A O 1
ATOM 6774 N N . GLN A 1 846 ? -17.974 -12.876 26.362 1.00 91.56 846 GLN A N 1
ATOM 6775 C CA . GLN A 1 846 ? -16.983 -13.784 25.786 1.00 91.56 846 GLN A CA 1
ATOM 6776 C C . GLN A 1 846 ? -17.588 -14.783 24.787 1.00 91.56 846 GLN A C 1
ATOM 6778 O O . GLN A 1 846 ? -16.962 -15.060 23.761 1.00 91.56 846 GLN A O 1
ATOM 6783 N N . HIS A 1 847 ? -18.800 -15.292 25.035 1.00 91.25 847 HIS A N 1
ATOM 6784 C CA . HIS A 1 847 ? -19.308 -16.495 24.363 1.00 91.25 847 HIS A CA 1
ATOM 6785 C C . HIS A 1 847 ? -20.616 -16.337 23.578 1.00 91.25 847 HIS A C 1
ATOM 6787 O O . HIS A 1 847 ? -20.985 -17.281 22.878 1.00 91.25 847 HIS A O 1
ATOM 6793 N N . TYR A 1 848 ? -21.314 -15.198 23.638 1.00 90.31 848 TYR A N 1
ATOM 6794 C CA . TYR A 1 848 ? -22.639 -15.051 23.013 1.00 90.31 848 TYR A CA 1
ATOM 6795 C C . TYR A 1 848 ? -22.668 -14.055 21.848 1.00 90.31 848 TYR A C 1
ATOM 6797 O O . TYR A 1 848 ? -22.108 -12.963 21.908 1.00 90.31 848 TYR A O 1
ATOM 6805 N N . ASP A 1 849 ? -23.374 -14.380 20.769 1.00 87.06 849 ASP A N 1
ATOM 6806 C CA . ASP A 1 849 ? -23.789 -13.380 19.788 1.00 87.06 849 ASP A CA 1
ATOM 6807 C C . ASP A 1 849 ? -24.866 -12.496 20.425 1.00 87.06 849 ASP A C 1
ATOM 6809 O O . ASP A 1 849 ? -26.053 -12.831 20.437 1.00 87.06 849 ASP A O 1
ATOM 6813 N N . VAL A 1 850 ? -24.433 -11.344 20.942 1.00 83.44 850 VAL A N 1
ATOM 6814 C CA . VAL A 1 850 ? -25.300 -10.357 21.596 1.00 83.44 850 VAL A CA 1
ATOM 6815 C C . VAL A 1 850 ? -26.437 -9.899 20.686 1.00 83.44 850 VAL A C 1
ATOM 6817 O O . VAL A 1 850 ? -27.474 -9.466 21.174 1.00 83.44 850 VAL A O 1
ATOM 6820 N N . SER A 1 851 ? -26.277 -9.999 19.361 1.00 81.81 851 SER A N 1
ATOM 6821 C CA . SER A 1 851 ? -27.310 -9.576 18.417 1.00 81.81 851 SER A CA 1
ATOM 6822 C C . SER A 1 851 ? -28.451 -10.581 18.313 1.00 81.81 851 SER A C 1
ATOM 6824 O O . SER A 1 851 ? -29.589 -10.180 18.085 1.00 81.81 851 SER A O 1
ATOM 6826 N N . LYS A 1 852 ? -28.132 -11.868 18.482 1.00 84.31 852 LYS A N 1
ATOM 6827 C CA . LYS A 1 852 ? -29.041 -13.002 18.270 1.00 84.31 852 LYS A CA 1
ATOM 6828 C C . LYS A 1 852 ? -29.460 -13.707 19.556 1.00 84.31 852 LYS A C 1
ATOM 6830 O O . LYS A 1 852 ? -30.248 -14.639 19.473 1.00 84.31 852 LYS A O 1
ATOM 6835 N N . PHE A 1 853 ? -28.927 -13.297 20.708 1.00 85.88 853 PHE A N 1
ATOM 6836 C CA . PHE A 1 853 ? -29.156 -13.948 22.002 1.00 85.88 853 PHE A CA 1
ATOM 6837 C C . PHE A 1 853 ? -28.824 -15.450 21.985 1.00 85.88 853 PHE A C 1
ATOM 6839 O O . PHE A 1 853 ? -29.506 -16.267 22.592 1.00 85.88 853 PHE A O 1
ATOM 6846 N N . GLN A 1 854 ? -27.775 -15.829 21.255 1.00 85.69 854 GLN A N 1
ATOM 6847 C CA . GLN A 1 854 ? -27.377 -17.225 21.072 1.00 85.69 854 GLN A CA 1
ATOM 6848 C C . GLN A 1 854 ? -25.890 -17.396 21.342 1.00 85.69 854 GLN A C 1
ATOM 6850 O O . GLN A 1 854 ? -25.086 -16.523 21.013 1.00 85.69 854 GLN A O 1
ATOM 6855 N N . ARG A 1 855 ? -25.501 -18.543 21.902 1.00 86.44 855 ARG A N 1
ATOM 6856 C CA . ARG A 1 855 ? -24.088 -18.886 22.092 1.00 86.44 855 ARG A CA 1
ATOM 6857 C C . ARG A 1 855 ? -23.383 -19.001 20.733 1.00 86.44 855 ARG A C 1
ATOM 6859 O O . ARG A 1 855 ? -23.944 -19.519 19.768 1.00 86.44 855 ARG A O 1
ATOM 6866 N N . LEU A 1 856 ? -22.148 -18.516 20.641 1.00 85.31 856 LEU A N 1
ATOM 6867 C CA . LEU A 1 856 ? -21.346 -18.553 19.418 1.00 85.31 856 LEU A CA 1
ATOM 6868 C C . LEU A 1 856 ? -21.050 -20.009 19.025 1.00 85.31 856 LEU A C 1
ATOM 6870 O O . LEU A 1 856 ? -20.325 -20.711 19.720 1.00 85.31 856 LEU A O 1
ATOM 6874 N N . SER A 1 857 ? -21.581 -20.455 17.884 1.00 73.56 857 SER A N 1
ATOM 6875 C CA . SER A 1 857 ? -21.466 -21.851 17.428 1.00 73.56 857 SER A CA 1
ATOM 6876 C C . SER A 1 857 ? -20.121 -22.205 16.779 1.00 73.56 857 SER A C 1
ATOM 6878 O O . SER A 1 857 ? -19.775 -23.380 16.695 1.00 73.56 857 SER A O 1
ATOM 6880 N N . LYS A 1 858 ? -19.366 -21.210 16.288 1.00 67.62 858 LYS A N 1
ATOM 6881 C CA . LYS A 1 858 ? -18.104 -21.400 15.536 1.00 67.62 858 LYS A CA 1
ATOM 6882 C C . LYS A 1 858 ? -16.979 -20.421 15.921 1.00 67.62 858 LYS A C 1
ATOM 6884 O O . LYS A 1 858 ? -15.987 -20.325 15.204 1.00 67.62 858 LYS A O 1
ATOM 6889 N N . GLY A 1 859 ? -17.136 -19.655 17.003 1.00 66.75 859 GLY A N 1
ATOM 6890 C CA . GLY A 1 859 ? -16.217 -18.572 17.378 1.00 66.75 859 GLY A CA 1
ATOM 6891 C C . GLY A 1 859 ? -15.387 -18.886 18.620 1.00 66.75 859 GLY A C 1
ATOM 6892 O O . GLY A 1 859 ? -15.918 -19.413 19.595 1.00 66.75 859 GLY A O 1
ATOM 6893 N N . LYS A 1 860 ? -14.098 -18.519 18.604 1.00 83.81 860 LYS A N 1
ATOM 6894 C CA . LYS A 1 860 ? -13.271 -18.496 19.819 1.00 83.81 860 LYS A CA 1
ATOM 6895 C C . LYS A 1 860 ? -13.815 -17.456 20.814 1.00 83.81 860 LYS A C 1
ATOM 6897 O O . LYS A 1 860 ? -14.364 -16.445 20.363 1.00 83.81 860 LYS A O 1
ATOM 6902 N N . PRO A 1 861 ? -13.639 -17.658 22.133 1.00 88.81 861 PRO A N 1
ATOM 6903 C CA . PRO A 1 861 ? -14.063 -16.681 23.133 1.00 88.81 861 PRO A CA 1
ATOM 6904 C C . PRO A 1 861 ? -13.451 -15.299 22.872 1.00 88.81 861 PRO A C 1
ATOM 6906 O O . PRO A 1 861 ? -12.277 -15.187 22.503 1.00 88.81 861 PRO A O 1
ATOM 6909 N N . ARG A 1 862 ? -14.243 -14.243 23.038 1.00 91.81 862 ARG A N 1
ATOM 6910 C CA . ARG A 1 862 ? -13.836 -12.862 22.746 1.00 91.81 862 ARG A CA 1
ATOM 6911 C C . ARG A 1 862 ? -13.171 -12.211 23.962 1.00 91.81 862 ARG A C 1
ATOM 6913 O O . ARG A 1 862 ? -13.824 -12.137 24.996 1.00 91.81 862 ARG A O 1
ATOM 6920 N N . PRO A 1 863 ? -11.941 -11.679 23.856 1.00 91.31 863 PRO A N 1
ATOM 6921 C CA . PRO A 1 863 ? -11.354 -10.849 24.902 1.00 91.31 863 PRO A CA 1
ATOM 6922 C C . PRO A 1 863 ? -12.234 -9.632 25.197 1.00 91.31 863 PRO A C 1
ATOM 6924 O O . PRO A 1 863 ? -12.893 -9.105 24.294 1.00 91.31 863 PRO A O 1
ATOM 6927 N N . VAL A 1 864 ? -12.224 -9.168 26.444 1.00 90.44 864 VAL A N 1
ATOM 6928 C CA . VAL A 1 864 ? -13.023 -8.023 26.891 1.00 90.44 864 VAL A CA 1
ATOM 6929 C C . VAL A 1 864 ? -12.090 -6.911 27.362 1.00 90.44 864 VAL A C 1
ATOM 6931 O O . VAL A 1 864 ? -11.123 -7.151 28.078 1.00 90.44 864 VAL A O 1
ATOM 6934 N N . THR A 1 865 ? -12.362 -5.686 26.924 1.00 88.12 865 THR A N 1
ATOM 6935 C CA . THR A 1 865 ? -11.721 -4.471 27.428 1.00 88.12 865 THR A CA 1
ATOM 6936 C C . THR A 1 865 ? -12.760 -3.606 28.124 1.00 88.12 865 THR A C 1
ATOM 6938 O O . THR A 1 865 ? -13.897 -3.510 27.670 1.00 88.12 865 THR A O 1
ATOM 6941 N N . PHE A 1 866 ? -12.347 -2.943 29.196 1.00 86.56 866 PHE A N 1
ATOM 6942 C CA . PHE A 1 866 ? -13.222 -2.181 30.084 1.00 86.56 866 PHE A CA 1
ATOM 6943 C C . PHE A 1 866 ? -12.920 -0.685 29.992 1.00 86.56 866 PHE A C 1
ATOM 6945 O O . PHE A 1 866 ? -11.765 -0.305 29.764 1.00 86.56 866 PHE A O 1
ATOM 6952 N N . PHE A 1 867 ? -13.947 0.153 30.124 1.00 83.06 867 PHE A N 1
ATOM 6953 C CA . PHE A 1 867 ? -13.813 1.607 30.160 1.00 83.06 867 PHE A CA 1
ATOM 6954 C C . PHE A 1 867 ? -14.891 2.259 31.050 1.00 83.06 867 PHE A C 1
ATOM 6956 O O . PHE A 1 867 ? -16.066 2.037 30.778 1.00 83.06 867 PHE A O 1
ATOM 6963 N N . PRO A 1 868 ? -14.530 3.141 32.002 1.00 82.38 868 PRO A N 1
ATOM 6964 C CA . PRO A 1 868 ? -13.191 3.289 32.572 1.00 82.38 868 PRO A CA 1
ATOM 6965 C C . PRO A 1 868 ? -12.775 2.012 33.326 1.00 82.38 868 PRO A C 1
ATOM 6967 O O . PRO A 1 868 ? -13.565 1.081 33.471 1.00 82.38 868 PRO A O 1
ATOM 6970 N N . ARG A 1 869 ? -11.510 1.946 33.743 1.00 84.94 869 ARG A N 1
ATOM 6971 C CA . ARG A 1 869 ? -11.050 0.975 34.740 1.00 84.94 869 ARG A CA 1
ATOM 6972 C C . ARG A 1 869 ? -10.919 1.733 36.055 1.00 84.94 869 ARG A C 1
ATOM 6974 O O . ARG A 1 869 ? -10.114 2.655 36.114 1.00 84.94 869 ARG A O 1
ATOM 6981 N N . TYR A 1 870 ? -11.747 1.373 37.022 1.00 88.44 870 TYR A N 1
ATOM 6982 C CA . TYR A 1 870 ? -11.737 1.916 38.379 1.00 88.44 870 TYR A CA 1
ATOM 6983 C C . TYR A 1 870 ? -10.615 1.281 39.205 1.00 88.44 870 TYR A C 1
ATOM 6985 O O . TYR A 1 870 ? -10.243 0.133 38.945 1.00 88.44 870 TYR A O 1
ATOM 6993 N N . LYS A 1 871 ? -10.064 2.025 40.166 1.00 86.56 871 LYS A N 1
ATOM 6994 C CA . LYS A 1 871 ? -8.964 1.553 41.018 1.00 86.56 871 LYS A CA 1
ATOM 6995 C C . LYS A 1 871 ? -9.451 0.571 42.086 1.00 86.56 871 LYS A C 1
ATOM 6997 O O . LYS A 1 871 ? -10.497 0.778 42.687 1.00 86.56 871 LYS A O 1
ATOM 7002 N N . SER A 1 872 ? -8.646 -0.453 42.358 1.00 86.81 872 SER A N 1
ATOM 7003 C CA . SER A 1 872 ? -8.913 -1.487 43.370 1.00 86.81 872 SER A CA 1
ATOM 7004 C C . SER A 1 872 ? -8.538 -1.084 44.799 1.00 86.81 872 SER A C 1
ATOM 7006 O O . SER A 1 872 ? -8.709 -1.876 45.719 1.00 86.81 872 SER A O 1
ATOM 7008 N N . ASN A 1 873 ? -7.983 0.111 44.999 1.00 86.50 873 ASN A N 1
ATOM 7009 C CA . ASN A 1 873 ? -7.543 0.571 46.307 1.00 86.50 873 ASN A CA 1
ATOM 7010 C C . ASN A 1 873 ? -8.749 1.057 47.135 1.00 86.50 873 ASN A C 1
ATOM 7012 O O . ASN A 1 873 ? -9.386 2.024 46.714 1.00 86.50 873 ASN A O 1
ATOM 7016 N N . PRO A 1 874 ? -9.011 0.479 48.324 1.00 86.12 874 PRO A N 1
ATOM 7017 C CA . PRO A 1 874 ? -10.150 0.848 49.167 1.00 86.12 874 PRO A CA 1
ATOM 7018 C C . PRO A 1 874 ? -10.208 2.313 49.604 1.00 86.12 874 PRO A C 1
ATOM 7020 O O . PRO A 1 874 ? -11.245 2.772 50.071 1.00 86.12 874 PRO A O 1
ATOM 7023 N N . THR A 1 875 ? -9.097 3.048 49.506 1.00 85.62 875 THR A N 1
ATOM 7024 C CA . THR A 1 875 ? -9.025 4.459 49.910 1.00 85.62 875 THR A CA 1
ATOM 7025 C C . THR A 1 875 ? -9.276 5.449 48.774 1.00 85.62 875 THR A C 1
ATOM 7027 O O . THR A 1 875 ? -9.346 6.648 49.034 1.00 85.62 875 THR A O 1
ATOM 7030 N N . ASP A 1 876 ? -9.394 4.981 47.529 1.00 86.62 876 ASP A N 1
ATOM 7031 C CA . ASP A 1 876 ? -9.731 5.830 46.386 1.00 86.62 876 ASP A CA 1
ATOM 7032 C C . ASP A 1 876 ? -11.258 6.006 46.271 1.00 86.62 876 ASP A C 1
ATOM 7034 O O . ASP A 1 876 ? -12.015 5.047 46.407 1.00 86.62 876 ASP A O 1
ATOM 7038 N N . ASP A 1 877 ? -11.715 7.209 45.904 1.00 87.56 877 ASP A N 1
ATOM 7039 C CA . ASP A 1 877 ? -13.147 7.528 45.710 1.00 87.56 877 ASP A CA 1
ATOM 7040 C C . ASP A 1 877 ? -13.834 6.650 44.638 1.00 87.56 877 ASP A C 1
ATOM 7042 O O . ASP A 1 877 ? -15.057 6.544 44.580 1.00 87.56 877 ASP A O 1
ATOM 7046 N N . GLU A 1 878 ? -13.045 6.017 43.767 1.00 88.50 878 GLU A N 1
ATOM 7047 C CA . GLU A 1 878 ? -13.503 5.123 42.699 1.00 88.50 878 GLU A CA 1
ATOM 7048 C C . GLU A 1 878 ? -13.736 3.671 43.165 1.00 88.50 878 GLU A C 1
ATOM 7050 O O . GLU A 1 878 ? -14.193 2.848 42.367 1.00 88.50 878 GLU A O 1
ATOM 7055 N N . TYR A 1 879 ? -13.422 3.334 44.423 1.00 91.44 879 TYR A N 1
ATOM 7056 C CA . TYR A 1 879 ? -13.455 1.953 44.920 1.00 91.44 879 TYR A CA 1
ATOM 7057 C C . TYR A 1 879 ? -14.860 1.342 44.939 1.00 91.44 879 TYR A C 1
ATOM 7059 O O . TYR A 1 879 ? -15.047 0.188 44.559 1.00 91.44 879 TYR A O 1
ATOM 7067 N N . GLU A 1 880 ? -15.875 2.130 45.286 1.00 92.94 880 GLU A N 1
ATOM 7068 C CA . GLU A 1 880 ? -17.275 1.690 45.243 1.00 92.94 880 GLU A CA 1
ATOM 7069 C C . GLU A 1 880 ? -17.678 1.252 43.820 1.00 92.94 880 GLU A C 1
ATOM 7071 O O . GLU A 1 880 ? -18.297 0.206 43.605 1.00 92.94 880 GLU A O 1
ATOM 7076 N N . ASP A 1 881 ? -17.257 2.022 42.812 1.00 92.06 881 ASP A N 1
ATOM 7077 C CA . ASP A 1 881 ? -17.479 1.712 41.401 1.00 92.06 881 ASP A CA 1
ATOM 7078 C C . ASP A 1 881 ? -16.653 0.497 40.938 1.00 92.06 881 ASP A C 1
ATOM 7080 O O . ASP A 1 881 ? -17.114 -0.287 40.101 1.00 92.06 881 ASP A O 1
ATOM 7084 N N . TYR A 1 882 ? -15.452 0.306 41.493 1.00 92.50 882 TYR A N 1
ATOM 7085 C CA . TYR A 1 882 ? -14.654 -0.905 41.303 1.00 92.50 882 TYR A CA 1
ATOM 7086 C C . TYR A 1 882 ? -15.406 -2.145 41.811 1.00 92.50 882 TYR A C 1
ATOM 7088 O O . TYR A 1 882 ? -15.643 -3.067 41.024 1.00 92.50 882 TYR A O 1
ATOM 7096 N N . CYS A 1 883 ? -15.866 -2.138 43.065 1.00 93.06 883 CYS A N 1
ATOM 7097 C CA . CYS A 1 883 ? -16.628 -3.231 43.675 1.00 93.06 883 CYS A CA 1
ATOM 7098 C C . CYS A 1 883 ? -17.900 -3.551 42.881 1.00 93.06 883 CYS A C 1
ATOM 7100 O O . CYS A 1 883 ? -18.156 -4.712 42.546 1.00 93.06 883 CYS A O 1
ATOM 7102 N N . ARG A 1 884 ? -18.648 -2.518 42.467 1.00 93.56 884 ARG A N 1
ATOM 7103 C CA . ARG A 1 884 ? -19.833 -2.670 41.610 1.00 93.56 884 ARG A CA 1
ATOM 7104 C C . ARG A 1 884 ? -19.509 -3.416 40.317 1.00 93.56 884 ARG A C 1
ATOM 7106 O O . ARG A 1 884 ? -20.233 -4.333 39.930 1.00 93.56 884 ARG A O 1
ATOM 7113 N N . VAL A 1 885 ? -18.433 -3.037 39.625 1.00 93.69 885 VAL A N 1
ATOM 7114 C CA . VAL A 1 885 ? -18.054 -3.678 38.358 1.00 93.69 885 VAL A CA 1
ATOM 7115 C C . VAL A 1 885 ? -17.605 -5.122 38.574 1.00 93.69 885 VAL A C 1
ATOM 7117 O O . VAL A 1 885 ? -18.015 -5.982 37.796 1.00 93.69 885 VAL A O 1
ATOM 7120 N N . LYS A 1 886 ? -16.841 -5.420 39.631 1.00 92.44 886 LYS A N 1
ATOM 7121 C CA . LYS A 1 886 ? -16.442 -6.798 39.970 1.00 92.44 886 LYS A CA 1
ATOM 7122 C C . LYS A 1 886 ? -17.664 -7.693 40.192 1.00 92.44 886 LYS A C 1
ATOM 7124 O O . LYS A 1 886 ? -17.773 -8.750 39.568 1.00 92.44 886 LYS A O 1
ATOM 7129 N N . MET A 1 887 ? -18.638 -7.222 40.973 1.00 92.50 887 MET A N 1
ATOM 7130 C CA . MET A 1 887 ? -19.906 -7.929 41.184 1.00 92.50 887 MET A CA 1
ATOM 7131 C C . MET A 1 887 ? -20.662 -8.149 39.866 1.00 92.50 887 MET A C 1
ATOM 7133 O O . MET A 1 887 ? -21.101 -9.263 39.576 1.00 92.50 887 MET A O 1
ATOM 7137 N N . MET A 1 888 ? -20.750 -7.121 39.011 1.00 93.75 888 MET A N 1
ATOM 7138 C CA . MET A 1 888 ? -21.405 -7.225 37.700 1.00 93.75 888 MET A CA 1
ATOM 7139 C C . MET A 1 888 ? -20.746 -8.257 36.775 1.00 93.75 888 MET A C 1
ATOM 7141 O O . MET A 1 888 ? -21.423 -8.895 35.969 1.00 93.75 888 MET A O 1
ATOM 7145 N N . LEU A 1 889 ? -19.424 -8.408 36.816 1.00 93.38 889 LEU A N 1
ATOM 7146 C CA . LEU A 1 889 ? -18.731 -9.369 35.958 1.00 93.38 889 LEU A CA 1
ATOM 7147 C C . LEU A 1 889 ? -18.911 -10.804 36.454 1.00 93.38 889 LEU A C 1
ATOM 7149 O O . LEU A 1 889 ? -19.100 -11.703 35.628 1.00 93.38 889 LEU A O 1
ATOM 7153 N N . SER A 1 890 ? -18.895 -10.990 37.772 1.00 90.69 890 SER A N 1
ATOM 7154 C CA . SER A 1 890 ? -18.869 -12.299 38.424 1.00 90.69 890 SER A CA 1
ATOM 7155 C C . SER A 1 890 ? -20.248 -12.922 38.639 1.00 90.69 890 SER A C 1
ATOM 7157 O O . SER A 1 890 ? -20.346 -14.148 38.637 1.00 90.69 890 SER A O 1
ATOM 7159 N N . HIS A 1 891 ? -21.317 -12.124 38.748 1.00 91.06 891 HIS A N 1
ATOM 7160 C CA . HIS A 1 891 ? -22.660 -12.621 39.068 1.00 91.06 891 HIS A CA 1
ATOM 7161 C C . HIS A 1 891 ? -23.699 -12.319 37.976 1.00 91.06 891 HIS A C 1
ATOM 7163 O O . HIS A 1 891 ? -23.621 -11.297 37.284 1.00 91.06 891 HIS A O 1
ATOM 7169 N N . PRO A 1 892 ? -24.689 -13.210 37.774 1.00 92.88 892 PRO A N 1
ATOM 7170 C CA . PRO A 1 892 ? -25.828 -12.925 36.917 1.00 92.88 892 PRO A CA 1
ATOM 7171 C C . PRO A 1 892 ? -26.740 -11.875 37.562 1.00 92.88 892 PRO A C 1
ATOM 7173 O O . PRO A 1 892 ? -26.999 -11.923 38.757 1.00 92.88 892 PRO A O 1
ATOM 7176 N N . PHE A 1 893 ? -27.264 -10.945 36.763 1.00 93.06 893 PHE A N 1
ATOM 7177 C CA . PHE A 1 893 ? -28.225 -9.941 37.236 1.00 93.06 893 PHE A CA 1
ATOM 7178 C C . PHE A 1 893 ? -29.138 -9.470 36.102 1.00 93.06 893 PHE A C 1
ATOM 7180 O O . PHE A 1 893 ? -28.770 -9.554 34.923 1.00 93.06 893 PHE A O 1
ATOM 7187 N N . GLU A 1 894 ? -30.329 -8.979 36.441 1.00 89.12 894 GLU A N 1
ATOM 7188 C CA . GLU A 1 894 ? -31.230 -8.283 35.509 1.00 89.12 894 GLU A CA 1
ATOM 7189 C C . GLU A 1 894 ? -31.218 -6.773 35.796 1.00 89.12 894 GLU A C 1
ATOM 7191 O O . GLU A 1 894 ? -31.175 -5.953 34.869 1.00 89.12 894 GLU A O 1
ATOM 7196 N N . LYS A 1 895 ? -31.132 -6.404 37.079 1.00 90.06 895 LYS A N 1
ATOM 7197 C CA . LYS A 1 895 ? -30.906 -5.047 37.581 1.00 90.06 895 LYS A CA 1
ATOM 7198 C C . LYS A 1 895 ? -29.619 -5.018 38.406 1.00 90.06 895 LYS A C 1
ATOM 7200 O O . LYS A 1 895 ? -29.269 -5.999 39.044 1.00 90.06 895 LYS A O 1
ATOM 7205 N N . VAL A 1 896 ? -28.865 -3.921 38.347 1.00 90.75 896 VAL A N 1
ATOM 7206 C CA . VAL A 1 896 ? -27.547 -3.866 39.018 1.00 90.75 896 VAL A CA 1
ATOM 7207 C C . VAL A 1 896 ? -27.726 -3.894 40.537 1.00 90.75 896 VAL A C 1
ATOM 7209 O O . VAL A 1 896 ? -26.901 -4.445 41.250 1.00 90.75 896 VAL A O 1
ATOM 7212 N N . GLU A 1 897 ? -28.848 -3.362 41.009 1.00 91.75 897 GLU A N 1
ATOM 7213 C CA . GLU A 1 897 ? -29.272 -3.328 42.404 1.00 91.75 897 GLU A CA 1
ATOM 7214 C C . GLU A 1 897 ? -29.502 -4.733 42.987 1.00 91.75 897 GLU A C 1
ATOM 7216 O O . GLU A 1 897 ? -29.365 -4.913 44.193 1.00 91.75 897 GLU A O 1
ATOM 7221 N N . ASP A 1 898 ? -29.775 -5.740 42.143 1.00 89.75 898 ASP A N 1
ATOM 7222 C CA . ASP A 1 898 ? -29.919 -7.138 42.577 1.00 89.75 898 ASP A CA 1
ATOM 7223 C C . ASP A 1 898 ? -28.609 -7.671 43.198 1.00 89.75 898 ASP A C 1
ATOM 7225 O O . ASP A 1 898 ? -28.633 -8.591 44.009 1.00 89.75 898 ASP A O 1
ATOM 7229 N N . LEU A 1 899 ? -27.462 -7.078 42.842 1.00 92.25 899 LEU A N 1
ATOM 7230 C CA . LEU A 1 899 ? -26.133 -7.480 43.313 1.00 92.25 899 LEU A CA 1
ATOM 7231 C C . LEU A 1 899 ? -25.806 -7.002 44.736 1.00 92.25 899 LEU A C 1
ATOM 7233 O O . LEU A 1 899 ? -24.799 -7.433 45.288 1.00 92.25 899 LEU A O 1
ATOM 7237 N N . LEU A 1 900 ? -26.627 -6.128 45.331 1.00 93.12 900 LEU A N 1
ATOM 7238 C CA . LEU A 1 900 ? -26.498 -5.752 46.747 1.00 93.12 900 LEU A CA 1
ATOM 7239 C C . LEU A 1 900 ? -26.974 -6.871 47.683 1.00 93.12 900 LEU A C 1
ATOM 7241 O O . LEU A 1 900 ? -26.714 -6.827 48.884 1.00 93.12 900 LEU A O 1
ATOM 7245 N N . GLN A 1 901 ? -27.679 -7.871 47.147 1.00 91.38 901 GLN A N 1
ATOM 7246 C CA . GLN A 1 901 ? -28.106 -9.036 47.900 1.00 91.38 901 GLN A CA 1
ATOM 7247 C C . GLN A 1 901 ? -27.129 -10.200 47.686 1.00 91.38 901 GLN A C 1
ATOM 7249 O O . GLN A 1 901 ? -27.086 -10.795 46.610 1.00 91.38 901 GLN A O 1
ATOM 7254 N N . VAL A 1 902 ? -26.381 -10.565 48.727 1.00 87.69 902 VAL A N 1
ATOM 7255 C CA . VAL A 1 902 ? -25.384 -11.649 48.700 1.00 87.69 902 VAL A CA 1
ATOM 7256 C C . VAL A 1 902 ? -25.758 -12.696 49.746 1.00 87.69 902 VAL A C 1
ATOM 7258 O O . VAL A 1 902 ? -25.904 -12.381 50.923 1.00 87.69 902 VAL A O 1
ATOM 7261 N N . ASP A 1 903 ? -25.991 -13.940 49.317 1.00 85.44 903 ASP A N 1
ATOM 7262 C CA . ASP A 1 903 ? -26.373 -15.079 50.176 1.00 85.44 903 ASP A CA 1
ATOM 7263 C C . ASP A 1 903 ? -27.544 -14.805 51.149 1.00 85.44 903 ASP A C 1
ATOM 7265 O O . ASP A 1 903 ? -27.643 -15.391 52.226 1.00 85.44 903 ASP A O 1
ATOM 7269 N N . GLY A 1 904 ? -28.466 -13.917 50.760 1.00 82.38 904 GLY A N 1
ATOM 7270 C CA . GLY A 1 904 ? -29.633 -13.530 51.560 1.00 82.38 904 GLY A CA 1
ATOM 7271 C C . GLY A 1 904 ? -29.430 -12.308 52.464 1.00 82.38 904 GLY A C 1
ATOM 7272 O O . GLY A 1 904 ? -30.411 -11.839 53.042 1.00 82.38 904 GLY A O 1
ATOM 7273 N N . PHE A 1 905 ? -28.218 -11.755 52.538 1.00 86.00 905 PHE A N 1
ATOM 7274 C CA . PHE A 1 905 ? -27.911 -10.495 53.221 1.00 86.00 905 PHE A CA 1
ATOM 7275 C C . PHE A 1 905 ? -28.013 -9.322 52.245 1.00 86.00 905 PHE A C 1
ATOM 7277 O O . PHE A 1 905 ? -27.544 -9.421 51.115 1.00 86.00 905 PHE A O 1
ATOM 7284 N N . LEU A 1 906 ? -28.650 -8.228 52.669 1.00 91.31 906 LEU A N 1
ATOM 7285 C CA . LEU A 1 906 ? -28.765 -6.996 51.888 1.00 91.31 906 LEU A CA 1
ATOM 7286 C C . LEU A 1 906 ? -27.725 -5.995 52.393 1.00 91.31 906 LEU A C 1
ATOM 7288 O O . LEU A 1 906 ? -27.851 -5.518 53.519 1.00 91.31 906 LEU A O 1
ATOM 7292 N N . ALA A 1 907 ? -26.733 -5.700 51.562 1.00 90.69 907 ALA A N 1
ATOM 7293 C CA . ALA A 1 907 ? -25.727 -4.678 51.814 1.00 90.69 907 ALA A CA 1
ATOM 7294 C C . ALA A 1 907 ? -26.247 -3.280 51.441 1.00 90.69 907 ALA A C 1
ATOM 7296 O O . ALA A 1 907 ? -27.077 -3.137 50.536 1.00 90.69 907 ALA A O 1
ATOM 7297 N N . GLU A 1 908 ? -25.745 -2.240 52.110 1.00 89.50 908 GLU A N 1
ATOM 7298 C CA . GLU A 1 908 ? -26.090 -0.847 51.784 1.00 89.50 908 GLU A CA 1
ATOM 7299 C C . GLU A 1 908 ? -25.248 -0.291 50.625 1.00 89.50 908 GLU A C 1
ATOM 7301 O O . GLU A 1 908 ? -25.709 0.587 49.890 1.00 89.50 908 GLU A O 1
ATOM 7306 N N . THR A 1 909 ? -24.034 -0.818 50.437 1.00 93.38 909 THR A N 1
ATOM 7307 C CA . THR A 1 909 ? -23.085 -0.400 49.394 1.00 93.38 909 THR A CA 1
ATOM 7308 C C . THR A 1 909 ? -22.553 -1.592 48.600 1.00 93.38 909 THR A C 1
ATOM 7310 O O . THR A 1 909 ? -22.564 -2.738 49.061 1.00 93.38 909 THR A O 1
ATOM 7313 N N . PHE A 1 910 ? -22.065 -1.341 47.383 1.00 93.31 910 PHE A N 1
ATOM 7314 C CA . PHE A 1 910 ? -21.401 -2.368 46.581 1.00 93.31 910 PHE A CA 1
ATOM 7315 C C . PHE A 1 910 ? -20.070 -2.793 47.190 1.00 93.31 910 PHE A C 1
ATOM 7317 O O . PHE A 1 910 ? -19.677 -3.940 46.990 1.00 93.31 910 PHE A O 1
ATOM 7324 N N . GLN A 1 911 ? -19.393 -1.915 47.932 1.00 92.38 911 GLN A N 1
ATOM 7325 C CA . GLN A 1 911 ? -18.227 -2.289 48.723 1.00 92.38 911 GLN A CA 1
ATOM 7326 C C . GLN A 1 911 ? -18.563 -3.386 49.741 1.00 92.38 911 GLN A C 1
ATOM 7328 O O . GLN A 1 911 ? -17.929 -4.439 49.721 1.00 92.38 911 GLN A O 1
ATOM 7333 N N . GLU A 1 912 ? -19.579 -3.177 50.582 1.00 92.19 912 GLU A N 1
ATOM 7334 C CA . GLU A 1 912 ? -19.990 -4.162 51.590 1.00 92.19 912 GLU A CA 1
ATOM 7335 C C . GLU A 1 912 ? -20.448 -5.470 50.924 1.00 92.19 912 GLU A C 1
ATOM 7337 O O . GLU A 1 912 ? -20.033 -6.558 51.327 1.00 92.19 912 GLU A O 1
ATOM 7342 N N . ALA A 1 913 ? -21.232 -5.372 49.842 1.00 92.56 913 ALA A N 1
ATOM 7343 C CA . ALA A 1 913 ? -21.648 -6.531 49.053 1.00 92.56 913 ALA A CA 1
ATOM 7344 C C . ALA A 1 913 ? -20.449 -7.318 48.498 1.00 92.56 913 ALA A C 1
ATOM 7346 O O . ALA A 1 913 ? -20.434 -8.547 48.543 1.00 92.56 913 ALA A O 1
ATOM 7347 N N . TYR A 1 914 ? -19.439 -6.623 47.973 1.00 91.94 914 TYR A N 1
ATOM 7348 C CA . TYR A 1 914 ? -18.251 -7.245 47.397 1.00 91.94 914 TYR A CA 1
ATOM 7349 C C . TYR A 1 914 ? -17.369 -7.912 48.458 1.00 91.94 914 TYR A C 1
ATOM 7351 O O . TYR A 1 914 ? -16.875 -9.012 48.218 1.00 91.94 914 TYR A O 1
ATOM 7359 N N . GLU A 1 915 ? -17.204 -7.290 49.627 1.00 90.06 915 GLU A N 1
ATOM 7360 C CA . GLU A 1 915 ? -16.467 -7.862 50.763 1.00 90.06 915 GLU A CA 1
ATOM 7361 C C . GLU A 1 915 ? -17.142 -9.152 51.263 1.00 90.06 915 GLU A C 1
ATOM 7363 O O . GLU A 1 915 ? -16.499 -10.202 51.304 1.00 90.06 915 GLU A O 1
ATOM 7368 N N . LEU A 1 916 ? -18.461 -9.115 51.502 1.00 89.94 916 LEU A N 1
ATOM 7369 C CA . LEU A 1 916 ? -19.271 -10.296 51.846 1.00 89.94 916 LEU A CA 1
ATOM 7370 C C . LEU A 1 916 ? -19.155 -11.408 50.797 1.00 89.94 916 LEU A C 1
ATOM 7372 O O . LEU A 1 916 ? -19.086 -12.595 51.123 1.00 89.94 916 LEU A O 1
ATOM 7376 N N . CYS A 1 917 ? -19.152 -11.023 49.523 1.00 90.25 917 CYS A N 1
ATOM 7377 C CA . CYS A 1 917 ? -19.043 -11.961 48.421 1.00 90.25 917 CYS A CA 1
ATOM 7378 C C . CYS A 1 917 ? -17.666 -12.636 48.383 1.00 90.25 917 CYS A C 1
ATOM 7380 O O . CYS A 1 917 ? -17.599 -13.855 48.233 1.00 90.25 917 CYS A O 1
ATOM 7382 N N . CYS A 1 918 ? -16.579 -11.884 48.579 1.00 87.25 918 CYS A N 1
ATOM 7383 C CA . CYS A 1 918 ? -15.217 -12.427 48.594 1.00 87.25 918 CYS A CA 1
ATOM 7384 C C . CYS A 1 918 ? -14.977 -13.421 49.742 1.00 87.25 918 CYS A C 1
ATOM 7386 O O . CYS A 1 918 ? -14.188 -14.351 49.578 1.00 87.25 918 CYS A O 1
ATOM 7388 N N . ASP A 1 919 ? -15.659 -13.255 50.878 1.00 86.31 919 ASP A N 1
ATOM 7389 C CA . ASP A 1 919 ? -15.545 -14.172 52.019 1.00 86.31 919 ASP A CA 1
ATOM 7390 C C . ASP A 1 919 ? -16.220 -15.530 51.760 1.00 86.31 919 ASP A C 1
ATOM 7392 O O . ASP A 1 919 ? -15.753 -16.570 52.234 1.00 86.31 919 ASP A O 1
ATOM 7396 N N . ASN A 1 920 ? -17.310 -15.536 50.987 1.00 82.38 920 ASN A N 1
ATOM 7397 C CA . ASN A 1 920 ? -18.168 -16.710 50.798 1.00 82.38 920 ASN A CA 1
ATOM 7398 C C . ASN A 1 920 ? -18.006 -17.385 49.423 1.00 82.38 920 ASN A C 1
ATOM 7400 O O . ASN A 1 920 ? -18.361 -18.557 49.264 1.00 82.38 920 ASN A O 1
ATOM 7404 N N . HIS A 1 921 ? -17.481 -16.674 48.420 1.00 83.69 921 HIS A N 1
ATOM 7405 C CA . HIS A 1 921 ? -17.412 -17.124 47.028 1.00 83.69 921 HIS A CA 1
ATOM 7406 C C . HIS A 1 921 ? -15.977 -17.075 46.514 1.00 83.69 921 HIS A C 1
ATOM 7408 O O . HIS A 1 921 ? -15.208 -16.164 46.798 1.00 83.69 921 HIS A O 1
ATOM 7414 N N . ASN A 1 922 ? -15.620 -18.056 45.685 1.00 79.88 922 ASN A N 1
ATOM 7415 C CA . ASN A 1 922 ? -14.372 -18.019 44.933 1.00 79.88 922 ASN A CA 1
ATOM 7416 C C . ASN A 1 922 ? -14.658 -17.554 43.502 1.00 79.88 922 ASN A C 1
ATOM 7418 O O . ASN A 1 922 ? -15.363 -18.239 42.753 1.00 79.88 922 ASN A O 1
ATOM 7422 N N . HIS A 1 923 ? -14.101 -16.412 43.114 1.00 78.88 923 HIS A N 1
ATOM 7423 C CA . HIS A 1 923 ? -14.252 -15.864 41.770 1.00 78.88 923 HIS A CA 1
ATOM 7424 C C . HIS A 1 923 ? -13.070 -16.270 40.886 1.00 78.88 923 HIS A C 1
ATOM 7426 O O . HIS A 1 923 ? -11.910 -16.194 41.285 1.00 78.88 923 HIS A O 1
ATOM 7432 N N . GLY A 1 924 ? -13.360 -16.710 39.659 1.00 71.00 924 GLY A N 1
ATOM 7433 C CA . GLY A 1 924 ? -12.320 -16.877 38.642 1.00 71.00 924 GLY A CA 1
ATOM 7434 C C . GLY A 1 924 ? -11.750 -15.527 38.188 1.00 71.00 924 GLY A C 1
ATOM 7435 O O . GLY A 1 924 ? -12.330 -14.481 38.461 1.00 71.00 924 GLY A O 1
ATOM 7436 N N . ASP A 1 925 ? -10.640 -15.556 37.447 1.00 77.06 925 ASP A N 1
ATOM 7437 C CA . ASP A 1 925 ? -10.045 -14.352 36.851 1.00 77.06 925 ASP A CA 1
ATOM 7438 C C . ASP A 1 925 ? -11.015 -13.703 35.842 1.00 77.06 925 ASP A C 1
ATOM 7440 O O . ASP A 1 925 ? -11.358 -14.286 34.806 1.00 77.06 925 ASP A O 1
ATOM 7444 N N . ASP A 1 926 ? -11.473 -12.492 36.159 1.00 82.06 926 ASP A N 1
ATOM 7445 C CA . ASP A 1 926 ? -12.383 -11.693 35.336 1.00 82.06 926 ASP A CA 1
ATOM 7446 C C . ASP A 1 926 ? -11.653 -10.740 34.373 1.00 82.06 926 ASP A C 1
ATOM 7448 O O . ASP A 1 926 ? -12.295 -10.057 33.563 1.00 82.06 926 ASP A O 1
ATOM 7452 N N . LEU A 1 927 ? -10.312 -10.736 34.408 1.00 80.62 927 LEU A N 1
ATOM 7453 C CA . LEU A 1 927 ? -9.408 -9.937 33.578 1.00 80.62 927 LEU A CA 1
ATOM 7454 C C . LEU A 1 927 ? -9.585 -8.417 33.757 1.00 80.62 927 LEU A C 1
ATOM 7456 O O . LEU A 1 927 ? -9.088 -7.618 32.938 1.00 80.62 927 LEU A O 1
ATOM 7460 N N . TYR A 1 928 ? -10.337 -8.009 34.784 1.00 83.62 928 TYR A N 1
ATOM 7461 C CA . TYR A 1 928 ? -10.607 -6.614 35.095 1.00 83.62 928 TYR A CA 1
ATOM 7462 C C . TYR A 1 928 ? -9.409 -5.962 35.776 1.00 83.62 928 TYR A C 1
ATOM 7464 O O . TYR A 1 928 ? -9.043 -4.844 35.404 1.00 83.62 928 TYR A O 1
ATOM 7472 N N . ASP A 1 929 ? -8.741 -6.698 36.656 1.00 77.56 929 ASP A N 1
ATOM 7473 C CA . ASP A 1 929 ? -7.607 -6.201 37.427 1.00 77.56 929 ASP A CA 1
ATOM 7474 C C . ASP A 1 929 ? -6.347 -6.086 36.554 1.00 77.56 929 ASP A C 1
ATOM 7476 O O . ASP A 1 929 ? -6.279 -6.573 35.412 1.00 77.56 929 ASP A O 1
ATOM 7480 N N . GLU A 1 930 ? -5.356 -5.336 37.032 1.00 64.38 930 GLU A N 1
ATOM 7481 C CA . GLU A 1 930 ? -4.027 -5.392 36.435 1.00 64.38 930 GLU A CA 1
ATOM 7482 C C . GLU A 1 930 ? -3.355 -6.685 36.896 1.00 64.38 930 GLU A C 1
ATOM 7484 O O . GLU A 1 930 ? -3.476 -7.084 38.047 1.00 64.38 930 GLU A O 1
ATOM 7489 N N . LEU A 1 931 ? -2.683 -7.387 35.980 1.00 58.44 931 LEU A N 1
ATOM 7490 C CA . LEU A 1 931 ? -1.831 -8.494 36.393 1.00 58.44 931 LEU A CA 1
ATOM 7491 C C . LEU A 1 931 ? -0.704 -7.871 37.217 1.00 58.44 931 LEU A C 1
ATOM 7493 O O . LEU A 1 931 ? 0.134 -7.186 36.629 1.00 58.44 931 LEU A O 1
ATOM 7497 N N . ASP A 1 932 ? -0.717 -8.086 38.533 1.00 46.66 932 ASP A N 1
ATOM 7498 C CA . ASP A 1 932 ? 0.374 -7.734 39.442 1.00 46.66 932 ASP A CA 1
ATOM 7499 C C . ASP A 1 932 ? 1.648 -8.422 38.944 1.00 46.66 932 ASP A C 1
ATOM 7501 O O . ASP A 1 932 ? 1.897 -9.610 39.172 1.00 46.66 932 ASP A O 1
ATOM 7505 N N . VAL A 1 933 ? 2.444 -7.690 38.170 1.00 46.81 933 VAL A N 1
ATOM 7506 C CA . VAL A 1 933 ? 3.779 -8.121 37.781 1.00 46.81 933 VAL A CA 1
ATOM 7507 C C . VAL A 1 933 ? 4.738 -7.356 38.666 1.00 46.81 933 VAL A C 1
ATOM 7509 O O . VAL A 1 933 ? 5.022 -6.205 38.359 1.00 46.81 933 VAL A O 1
ATOM 7512 N N . ASP A 1 934 ? 5.178 -8.030 39.734 1.00 41.78 934 ASP A N 1
ATOM 7513 C CA . ASP A 1 934 ? 6.298 -7.710 40.628 1.00 41.78 934 ASP A CA 1
ATOM 7514 C C . ASP A 1 934 ? 6.963 -6.346 40.317 1.00 41.78 934 ASP A C 1
ATOM 7516 O O . ASP A 1 934 ? 7.733 -6.211 39.358 1.00 41.78 934 ASP A O 1
ATOM 7520 N N . ASP A 1 935 ? 6.658 -5.342 41.148 1.00 36.56 935 ASP A N 1
ATOM 7521 C CA . ASP A 1 935 ? 7.145 -3.951 41.077 1.00 36.56 935 ASP A CA 1
ATOM 7522 C C . ASP A 1 935 ? 8.682 -3.807 41.102 1.00 36.56 935 ASP A C 1
ATOM 7524 O O . ASP A 1 935 ? 9.214 -2.730 40.836 1.00 36.56 935 ASP A O 1
ATOM 7528 N N . ASP A 1 936 ? 9.432 -4.886 41.333 1.00 36.56 936 ASP A N 1
ATOM 7529 C CA . ASP A 1 936 ? 10.900 -4.875 41.393 1.00 36.56 936 ASP A CA 1
ATOM 7530 C C . ASP A 1 936 ? 11.590 -4.599 40.037 1.00 36.56 936 ASP A C 1
ATOM 7532 O O . ASP A 1 936 ? 12.793 -4.338 39.997 1.00 36.56 936 ASP A O 1
ATOM 7536 N N . ASP A 1 937 ? 10.853 -4.610 38.919 1.00 39.38 937 ASP A N 1
ATOM 7537 C CA . ASP A 1 937 ? 11.334 -4.133 37.610 1.00 39.38 937 ASP A CA 1
ATOM 7538 C C . ASP A 1 937 ? 10.768 -2.721 37.270 1.00 39.38 937 ASP A C 1
ATOM 7540 O O . ASP A 1 937 ? 10.579 -2.382 36.091 1.00 39.38 937 ASP A O 1
ATOM 7544 N N . ALA A 1 938 ? 10.405 -1.905 38.274 1.00 33.44 938 ALA A N 1
ATOM 7545 C CA . ALA A 1 938 ? 9.965 -0.514 38.109 1.00 33.44 938 ALA A CA 1
ATOM 7546 C C . ALA A 1 938 ? 11.027 0.365 37.413 1.00 33.44 938 ALA A C 1
ATOM 7548 O O . ALA A 1 938 ? 12.224 0.247 37.649 1.00 33.44 938 ALA A O 1
ATOM 7549 N N . GLU A 1 939 ? 10.538 1.255 36.542 1.00 39.69 939 GLU A N 1
ATOM 7550 C CA . GLU A 1 939 ? 11.276 2.207 35.690 1.00 39.69 939 GLU A CA 1
ATOM 7551 C C . GLU A 1 939 ? 12.025 1.651 34.462 1.00 39.69 939 GLU A C 1
ATOM 7553 O O . GLU A 1 939 ? 13.254 1.578 34.409 1.00 39.69 939 GLU A O 1
ATOM 7558 N N . SER A 1 940 ? 11.293 1.380 33.373 1.00 38.22 940 SER A N 1
ATOM 7559 C CA . SER A 1 940 ? 11.868 1.514 32.024 1.00 38.22 940 SER A CA 1
ATOM 7560 C C . SER A 1 940 ? 10.782 1.568 30.945 1.00 38.22 940 SER A C 1
ATOM 7562 O O . SER A 1 940 ? 10.361 0.543 30.406 1.00 38.22 940 SER A O 1
ATOM 7564 N N . ASP A 1 941 ? 10.375 2.779 30.566 1.00 39.19 941 ASP A N 1
ATOM 7565 C CA . ASP A 1 941 ? 9.892 3.030 29.209 1.00 39.19 941 ASP A CA 1
ATOM 7566 C C . ASP A 1 941 ? 11.097 2.884 28.265 1.00 39.19 941 ASP A C 1
ATOM 7568 O O . ASP A 1 941 ? 11.941 3.768 28.142 1.00 39.19 941 ASP A O 1
ATOM 7572 N N . GLY A 1 942 ? 11.246 1.717 27.633 1.00 41.50 942 GLY A N 1
ATOM 7573 C CA . GLY A 1 942 ? 12.462 1.347 26.890 1.00 41.50 942 GLY A CA 1
ATOM 7574 C C . GLY A 1 942 ? 12.795 2.209 25.659 1.00 41.50 942 GLY A C 1
ATOM 7575 O O . GLY A 1 942 ? 13.905 2.113 25.138 1.00 41.50 942 GLY A O 1
ATOM 7576 N N . ASP A 1 943 ? 11.874 3.057 25.188 1.00 40.59 943 ASP A N 1
ATOM 7577 C CA . ASP A 1 943 ? 12.160 4.075 24.159 1.00 40.59 943 ASP A CA 1
ATOM 7578 C C . ASP A 1 943 ? 12.479 5.457 24.765 1.00 40.59 943 ASP A C 1
ATOM 7580 O O . ASP A 1 943 ? 13.102 6.284 24.098 1.00 40.59 943 ASP A O 1
ATOM 7584 N N . ASP A 1 944 ? 12.175 5.670 26.049 1.00 49.06 944 ASP A N 1
ATOM 7585 C CA . ASP A 1 944 ? 12.628 6.819 26.831 1.00 49.06 944 ASP A CA 1
ATOM 7586 C C . ASP A 1 944 ? 13.997 6.606 27.483 1.00 49.06 944 ASP A C 1
ATOM 7588 O O . ASP A 1 944 ? 14.510 7.521 28.111 1.00 49.06 944 ASP A O 1
ATOM 7592 N N . GLU A 1 945 ? 14.654 5.462 27.301 1.00 53.09 945 GLU A N 1
ATOM 7593 C CA . GLU A 1 945 ? 16.051 5.295 27.718 1.00 53.09 945 GLU A CA 1
ATOM 7594 C C . GLU A 1 945 ? 17.033 5.792 26.661 1.00 53.09 945 GLU A C 1
ATOM 7596 O O . GLU A 1 945 ? 18.194 5.995 26.967 1.00 53.09 945 GLU A O 1
ATOM 7601 N N . PHE A 1 946 ? 16.625 6.001 25.412 1.00 52.09 946 PHE A N 1
ATOM 7602 C CA . PHE A 1 946 ? 17.580 6.181 24.324 1.00 52.09 946 PHE A CA 1
ATOM 7603 C C . PHE A 1 946 ? 17.274 7.418 23.482 1.00 52.09 946 PHE A C 1
ATOM 7605 O O . PHE A 1 946 ? 16.361 7.428 22.660 1.00 52.09 946 PHE A O 1
ATOM 7612 N N . GLU A 1 947 ? 18.092 8.456 23.619 1.00 58.06 947 GLU A N 1
ATOM 7613 C CA . GLU A 1 947 ? 18.000 9.661 22.798 1.00 58.06 947 GLU A CA 1
ATOM 7614 C C . GLU A 1 947 ? 18.645 9.466 21.423 1.00 58.06 947 GLU A C 1
ATOM 7616 O O . GLU A 1 947 ? 19.601 8.701 21.225 1.00 58.06 947 GLU A O 1
ATOM 7621 N N . ALA A 1 948 ? 18.098 10.171 20.430 1.00 56.38 948 ALA A N 1
ATOM 7622 C CA . ALA A 1 948 ? 18.720 10.264 19.120 1.00 56.38 948 ALA A CA 1
ATOM 7623 C C . ALA A 1 948 ? 20.071 10.981 19.241 1.00 56.38 948 ALA A C 1
ATOM 7625 O O . ALA A 1 948 ? 20.161 12.063 19.811 1.00 56.38 948 ALA A O 1
ATOM 7626 N N . VAL A 1 949 ? 21.119 10.375 18.685 1.00 58.50 949 VAL A N 1
ATOM 7627 C CA . VAL A 1 949 ? 22.424 11.028 18.554 1.00 58.50 949 VAL A CA 1
ATOM 7628 C C . VAL A 1 949 ? 22.358 11.963 17.349 1.00 58.50 949 VAL A C 1
ATOM 7630 O O . VAL A 1 949 ? 21.988 11.516 16.261 1.00 58.50 949 VAL A O 1
ATOM 7633 N N . ASP A 1 950 ? 22.703 13.237 17.546 1.00 49.59 950 ASP A N 1
ATOM 7634 C CA . ASP A 1 950 ? 22.787 14.234 16.476 1.00 49.59 950 ASP A CA 1
ATOM 7635 C C . ASP A 1 950 ? 23.824 13.791 15.415 1.00 49.59 950 ASP A C 1
ATOM 7637 O O . ASP A 1 950 ? 24.989 13.556 15.759 1.00 49.59 950 ASP A O 1
ATOM 7641 N N . PRO A 1 951 ? 23.433 13.640 14.133 1.00 50.31 951 PRO A N 1
ATOM 7642 C CA . PRO A 1 951 ? 24.332 13.230 13.054 1.00 50.31 951 PRO A CA 1
ATOM 7643 C C . PRO A 1 951 ? 25.440 14.247 12.710 1.00 50.31 951 PRO A C 1
ATOM 7645 O O . PRO A 1 951 ? 26.260 13.962 11.840 1.00 50.31 951 PRO A O 1
ATOM 7648 N N . SER A 1 952 ? 25.511 15.406 13.375 1.00 39.34 952 SER A N 1
ATOM 7649 C CA . SER A 1 952 ? 26.477 16.483 13.095 1.00 39.34 952 SER A CA 1
ATOM 7650 C C . SER A 1 952 ? 27.955 16.188 13.438 1.00 39.34 952 SER A C 1
ATOM 7652 O O . SER A 1 952 ? 28.832 16.974 13.070 1.00 39.34 952 SER A O 1
ATOM 7654 N N . ARG A 1 953 ? 28.289 15.057 14.087 1.00 36.94 953 ARG A N 1
ATOM 7655 C CA . ARG A 1 953 ? 29.685 14.646 14.371 1.00 36.94 953 ARG A CA 1
ATOM 7656 C C . ARG A 1 953 ? 30.208 13.631 13.333 1.00 36.94 953 ARG A C 1
ATOM 7658 O O . ARG A 1 953 ? 29.620 12.554 13.209 1.00 36.94 953 ARG A O 1
ATOM 7665 N N . PRO A 1 954 ? 31.336 13.886 12.634 1.00 33.84 954 PRO A N 1
ATOM 7666 C CA . PRO A 1 954 ? 31.829 12.978 11.605 1.00 33.84 954 PRO A CA 1
ATOM 7667 C C . PRO A 1 954 ? 32.407 11.709 12.238 1.00 33.84 954 PRO A C 1
ATOM 7669 O O . PRO A 1 954 ? 33.389 11.756 12.977 1.00 33.84 954 PRO A O 1
ATOM 7672 N N . THR A 1 955 ? 31.795 10.564 11.947 1.00 33.19 955 THR A N 1
ATOM 7673 C CA . THR A 1 955 ? 32.336 9.230 12.255 1.00 33.19 955 THR A CA 1
ATOM 7674 C C . THR A 1 955 ? 33.026 8.668 11.002 1.00 33.19 955 THR A C 1
ATOM 7676 O O . THR A 1 955 ? 32.590 8.985 9.893 1.00 33.19 955 THR A O 1
ATOM 7679 N N . PRO A 1 956 ? 34.081 7.835 11.121 1.00 33.28 956 PRO A N 1
ATOM 7680 C CA . PRO A 1 956 ? 34.681 7.178 9.962 1.00 33.28 956 PRO A CA 1
ATOM 7681 C C . PRO A 1 956 ? 33.636 6.271 9.295 1.00 33.28 956 PRO A C 1
ATOM 7683 O O . PRO A 1 956 ? 32.833 5.658 10.007 1.00 33.28 956 PRO A O 1
ATOM 7686 N N . PRO A 1 957 ? 33.623 6.152 7.957 1.00 31.06 957 PRO A N 1
ATOM 7687 C CA . PRO A 1 957 ? 32.563 5.450 7.250 1.00 31.06 957 PRO A CA 1
ATOM 7688 C C . PRO A 1 957 ? 32.598 3.953 7.580 1.00 31.06 957 PRO A C 1
ATOM 7690 O O . PRO A 1 957 ? 33.445 3.193 7.113 1.00 31.06 957 PRO A O 1
ATOM 7693 N N . ALA A 1 958 ? 31.650 3.512 8.403 1.00 35.62 958 ALA A N 1
ATOM 7694 C CA . ALA A 1 958 ? 31.251 2.117 8.475 1.00 35.62 958 ALA A CA 1
ATOM 7695 C C . ALA A 1 958 ? 30.432 1.774 7.210 1.00 35.62 958 ALA A C 1
ATOM 7697 O O . ALA A 1 958 ? 29.745 2.655 6.692 1.00 35.62 958 ALA A O 1
ATOM 7698 N N . PRO A 1 959 ? 30.478 0.526 6.696 1.00 34.66 959 PRO A N 1
ATOM 7699 C CA . PRO A 1 959 ? 29.825 0.168 5.452 1.00 34.66 959 PRO A CA 1
ATOM 7700 C C . PRO A 1 959 ? 28.323 0.419 5.587 1.00 34.66 959 PRO A C 1
ATOM 7702 O O . PRO A 1 959 ? 27.640 -0.043 6.515 1.00 34.66 959 PRO A O 1
ATOM 7705 N N . LEU A 1 960 ? 27.868 1.260 4.675 1.00 34.00 960 LEU A N 1
ATOM 7706 C CA . LEU A 1 960 ? 26.499 1.688 4.494 1.00 34.00 960 LEU A CA 1
ATOM 7707 C C . LEU A 1 960 ? 25.654 0.466 4.106 1.00 34.00 960 LEU A C 1
ATOM 7709 O O . LEU A 1 960 ? 26.172 -0.517 3.577 1.00 34.00 960 LEU A O 1
ATOM 7713 N N . ALA A 1 961 ? 24.363 0.481 4.444 1.00 39.12 961 ALA A N 1
ATOM 7714 C CA . ALA A 1 961 ? 23.461 -0.550 3.935 1.00 39.12 961 ALA A CA 1
ATOM 7715 C C . ALA A 1 961 ? 23.420 -0.407 2.406 1.00 39.12 961 ALA A C 1
ATOM 7717 O O . ALA A 1 961 ? 23.483 0.718 1.925 1.00 39.12 961 ALA A O 1
ATOM 7718 N N . ASP A 1 962 ? 23.314 -1.499 1.646 1.00 40.09 962 ASP A N 1
ATOM 7719 C CA . ASP A 1 962 ? 23.482 -1.496 0.179 1.00 40.09 962 ASP A CA 1
ATOM 7720 C C . ASP A 1 962 ? 22.721 -0.385 -0.572 1.00 40.09 962 ASP A C 1
ATOM 7722 O O . ASP A 1 962 ? 23.202 0.105 -1.589 1.00 40.09 962 ASP A O 1
ATOM 7726 N N . PHE A 1 963 ? 21.578 0.074 -0.055 1.00 37.62 963 PHE A N 1
ATOM 7727 C CA . PHE A 1 963 ? 20.826 1.203 -0.613 1.00 37.62 963 PHE A CA 1
ATOM 7728 C C . PHE A 1 963 ? 21.407 2.590 -0.275 1.00 37.62 963 PHE A C 1
ATOM 7730 O O . PHE A 1 963 ? 21.398 3.476 -1.126 1.00 37.62 963 PHE A O 1
ATOM 7737 N N . GLU A 1 964 ? 21.969 2.783 0.921 1.00 35.25 964 GLU A N 1
ATOM 7738 C CA . GLU A 1 964 ? 22.716 3.996 1.294 1.00 35.25 964 GLU A CA 1
ATOM 7739 C C . GLU A 1 964 ? 24.043 4.080 0.519 1.00 35.25 964 GLU A C 1
ATOM 7741 O O . GLU A 1 964 ? 24.429 5.161 0.081 1.00 35.25 964 GLU A O 1
ATOM 7746 N N . THR A 1 965 ? 24.703 2.942 0.267 1.00 37.91 965 THR A N 1
ATOM 7747 C CA . THR A 1 965 ? 25.889 2.861 -0.606 1.00 37.91 965 THR A CA 1
ATOM 7748 C C . THR A 1 965 ? 25.545 3.251 -2.047 1.00 37.91 965 THR A C 1
ATOM 7750 O O . THR A 1 965 ? 26.334 3.927 -2.700 1.00 37.91 965 THR A O 1
ATOM 7753 N N . TYR A 1 966 ? 24.353 2.889 -2.535 1.00 39.19 966 TYR A N 1
ATOM 7754 C CA . TYR A 1 966 ? 23.905 3.211 -3.894 1.00 39.19 966 TYR A CA 1
ATOM 7755 C C . TYR A 1 966 ? 23.506 4.680 -4.074 1.00 39.19 966 TYR A C 1
ATOM 7757 O O . TYR A 1 966 ? 23.853 5.295 -5.085 1.00 39.19 966 TYR A O 1
ATOM 7765 N N . GLY A 1 967 ? 22.823 5.250 -3.075 1.00 39.47 967 GLY A N 1
ATOM 7766 C CA . GLY A 1 967 ? 22.461 6.669 -3.044 1.00 39.47 967 GLY A CA 1
ATOM 7767 C C . GLY A 1 967 ? 23.672 7.593 -2.888 1.00 39.47 967 GLY A C 1
ATOM 7768 O O . GLY A 1 967 ? 23.696 8.675 -3.464 1.00 39.47 967 GLY A O 1
ATOM 7769 N N . LEU A 1 968 ? 24.716 7.150 -2.177 1.00 37.56 968 LEU A N 1
ATOM 7770 C CA . LEU A 1 968 ? 25.967 7.904 -2.023 1.00 37.56 968 LEU A CA 1
ATOM 7771 C C . LEU A 1 968 ? 26.961 7.691 -3.181 1.00 37.56 968 LEU A C 1
ATOM 7773 O O . LEU A 1 968 ? 27.780 8.572 -3.436 1.00 37.56 968 LEU A O 1
ATOM 7777 N N . ALA A 1 969 ? 26.871 6.579 -3.921 1.00 35.81 969 ALA A N 1
ATOM 7778 C CA . ALA A 1 969 ? 27.669 6.332 -5.129 1.00 35.81 969 ALA A CA 1
ATOM 7779 C C . ALA A 1 969 ? 27.234 7.177 -6.345 1.00 35.81 969 ALA A C 1
ATOM 7781 O O . ALA A 1 969 ? 27.967 7.246 -7.331 1.00 35.81 969 ALA A O 1
ATOM 7782 N N . HIS A 1 970 ? 26.082 7.854 -6.268 1.00 35.66 970 HIS A N 1
ATOM 7783 C CA . HIS A 1 970 ? 25.563 8.737 -7.315 1.00 35.66 970 HIS A CA 1
ATOM 7784 C C . HIS A 1 970 ? 25.348 10.161 -6.782 1.00 35.66 970 HIS A C 1
ATOM 7786 O O . HIS A 1 970 ? 24.204 10.572 -6.567 1.00 35.66 970 HIS A O 1
ATOM 7792 N N . PRO A 1 971 ? 26.418 10.954 -6.578 1.00 29.70 971 PRO A N 1
ATOM 7793 C CA . PRO A 1 971 ? 26.279 12.364 -6.234 1.00 29.70 971 PRO A CA 1
ATOM 7794 C C . PRO A 1 971 ? 25.600 13.097 -7.402 1.00 29.70 971 PRO A C 1
ATOM 7796 O O . PRO A 1 971 ? 26.241 13.468 -8.384 1.00 29.70 971 PRO A O 1
ATOM 7799 N N . GLY A 1 972 ? 24.276 13.249 -7.315 1.00 39.00 972 GLY A N 1
ATOM 7800 C CA . GLY A 1 972 ? 23.448 13.858 -8.358 1.00 39.00 972 GLY A CA 1
ATOM 7801 C C . GLY A 1 972 ? 22.012 13.339 -8.461 1.00 39.00 972 GLY A C 1
ATOM 7802 O O . GLY A 1 972 ? 21.200 14.036 -9.058 1.00 39.00 972 GLY A O 1
ATOM 7803 N N . ASN A 1 973 ? 21.671 12.189 -7.868 1.00 38.78 973 ASN A N 1
ATOM 7804 C CA . ASN A 1 973 ? 20.291 11.690 -7.854 1.00 38.78 973 ASN A CA 1
ATOM 7805 C C . ASN A 1 973 ? 19.781 11.518 -6.423 1.00 38.78 973 ASN A C 1
ATOM 7807 O O . ASN A 1 973 ? 19.998 10.500 -5.772 1.00 38.78 973 ASN A O 1
ATOM 7811 N N . ASP A 1 974 ? 19.074 12.541 -5.954 1.00 37.31 974 ASP A N 1
ATOM 7812 C CA . ASP A 1 974 ? 18.268 12.478 -4.744 1.00 37.31 974 ASP A CA 1
ATOM 7813 C C . ASP A 1 974 ? 16.993 11.665 -5.023 1.00 37.31 974 ASP A C 1
ATOM 7815 O O . ASP A 1 974 ? 16.032 12.160 -5.612 1.00 37.31 974 ASP A O 1
ATOM 7819 N N . LEU A 1 975 ? 16.999 10.394 -4.615 1.00 37.62 975 LEU A N 1
ATOM 7820 C CA . LEU A 1 975 ? 15.851 9.488 -4.730 1.00 37.62 975 LEU A CA 1
ATOM 7821 C C . LEU A 1 975 ? 14.742 9.775 -3.692 1.00 37.62 975 LEU A C 1
ATOM 7823 O O . LEU A 1 975 ? 13.778 9.014 -3.621 1.00 37.62 975 LEU A O 1
ATOM 7827 N N . THR A 1 976 ? 14.849 10.853 -2.902 1.00 32.78 976 THR A N 1
ATOM 7828 C CA . THR A 1 976 ? 13.820 11.286 -1.937 1.00 32.78 976 THR A CA 1
ATOM 7829 C C . THR A 1 976 ? 13.026 12.519 -2.371 1.00 32.78 976 THR A C 1
ATOM 7831 O O . THR A 1 976 ? 12.137 12.964 -1.643 1.00 32.78 976 THR A O 1
ATOM 7834 N N . ARG A 1 977 ? 13.259 13.050 -3.579 1.00 32.00 977 ARG A N 1
ATOM 7835 C CA . ARG A 1 977 ? 12.464 14.165 -4.109 1.00 32.00 977 ARG A CA 1
ATOM 7836 C C . ARG A 1 977 ? 11.057 13.723 -4.513 1.00 32.00 977 ARG A C 1
ATOM 7838 O O . ARG A 1 977 ? 10.812 13.280 -5.631 1.00 32.00 977 ARG A O 1
ATOM 7845 N N . VAL A 1 978 ? 10.127 13.897 -3.577 1.00 38.59 978 VAL A N 1
ATOM 7846 C CA . VAL A 1 978 ? 8.697 14.057 -3.857 1.00 38.59 978 VAL A CA 1
ATOM 7847 C C . VAL A 1 978 ? 8.544 15.234 -4.826 1.00 38.59 978 VAL A C 1
ATOM 7849 O O . VAL A 1 978 ? 9.084 16.311 -4.590 1.00 38.59 978 VAL A O 1
ATOM 7852 N N . GLU A 1 979 ? 7.879 14.983 -5.951 1.00 38.25 979 GLU A N 1
ATOM 7853 C CA . GLU A 1 979 ? 7.745 15.892 -7.093 1.00 38.25 979 GLU A CA 1
ATOM 7854 C C . GLU A 1 979 ? 7.226 17.287 -6.694 1.00 38.25 979 GLU A C 1
ATOM 7856 O O . GLU A 1 979 ? 6.117 17.422 -6.171 1.00 38.25 979 GLU A O 1
ATOM 7861 N N . ASP A 1 980 ? 8.019 18.318 -7.001 1.00 35.25 980 ASP A N 1
ATOM 7862 C CA . ASP A 1 980 ? 7.661 19.734 -6.881 1.00 35.25 980 ASP A CA 1
ATOM 7863 C C . ASP A 1 980 ? 6.402 20.060 -7.707 1.00 35.25 980 ASP A C 1
ATOM 7865 O O . ASP A 1 980 ? 6.259 19.654 -8.868 1.00 35.25 980 ASP A O 1
ATOM 7869 N N . GLY A 1 981 ? 5.486 20.825 -7.107 1.00 37.41 981 GLY A N 1
ATOM 7870 C CA . GLY A 1 981 ? 4.188 21.203 -7.681 1.00 37.41 981 GLY A CA 1
ATOM 7871 C C . GLY A 1 981 ? 4.254 22.063 -8.949 1.00 37.41 981 GLY A C 1
ATOM 7872 O O . GLY A 1 981 ? 3.233 22.201 -9.625 1.00 37.41 981 GLY A O 1
ATOM 7873 N N . ASP A 1 982 ? 5.439 22.557 -9.311 1.00 36.62 982 ASP A N 1
ATOM 7874 C CA . ASP A 1 982 ? 5.658 23.504 -10.410 1.00 36.62 982 ASP A CA 1
ATOM 7875 C C . ASP A 1 982 ? 5.999 22.842 -11.765 1.00 36.62 982 ASP A C 1
ATOM 7877 O O . ASP A 1 982 ? 6.125 23.530 -12.775 1.00 36.62 982 ASP A O 1
ATOM 7881 N N . ASN A 1 983 ? 6.067 21.505 -11.848 1.00 42.91 983 ASN A N 1
ATOM 7882 C CA . ASN A 1 983 ? 6.396 20.763 -13.085 1.00 42.91 983 ASN A CA 1
ATOM 7883 C C . ASN A 1 983 ? 5.195 20.473 -14.021 1.00 42.91 983 ASN A C 1
ATOM 7885 O O . ASN A 1 983 ? 5.128 19.431 -14.679 1.00 42.91 983 ASN A O 1
ATOM 7889 N N . LEU A 1 984 ? 4.213 21.371 -14.113 1.00 35.75 984 LEU A N 1
ATOM 7890 C CA . LEU A 1 984 ? 3.146 21.276 -15.124 1.00 35.75 984 LEU A CA 1
ATOM 7891 C C . LEU A 1 984 ? 3.716 21.526 -16.537 1.00 35.75 984 LEU A C 1
ATOM 7893 O O . LEU A 1 984 ? 4.232 22.603 -16.806 1.00 35.75 984 LEU A O 1
ATOM 7897 N N . GLY A 1 985 ? 3.608 20.542 -17.440 1.00 42.78 985 GLY A N 1
ATOM 7898 C CA . GLY A 1 985 ? 4.120 20.601 -18.823 1.00 42.78 985 GLY A CA 1
ATOM 7899 C C . GLY A 1 985 ? 5.413 19.809 -19.067 1.00 42.78 985 GLY A C 1
ATOM 7900 O O . GLY A 1 985 ? 5.759 19.536 -20.213 1.00 42.78 985 GLY A O 1
ATOM 7901 N N . GLU A 1 986 ? 6.097 19.383 -18.002 1.00 41.75 986 GLU A N 1
ATOM 7902 C CA . GLU A 1 986 ? 7.376 18.655 -18.078 1.00 41.75 986 GLU A CA 1
ATOM 7903 C C . GLU A 1 986 ? 7.308 17.227 -17.503 1.00 41.75 986 GLU A C 1
ATOM 7905 O O . GLU A 1 986 ? 8.277 16.475 -17.602 1.00 41.75 986 GLU A O 1
ATOM 7910 N N . ARG A 1 987 ? 6.160 16.821 -16.943 1.00 45.53 987 ARG A N 1
ATOM 7911 C CA . ARG A 1 987 ? 5.923 15.458 -16.433 1.00 45.53 987 ARG A CA 1
ATOM 7912 C C . ARG A 1 987 ? 5.778 14.461 -17.573 1.00 45.53 987 ARG A C 1
ATOM 7914 O O . ARG A 1 987 ? 5.237 14.795 -18.625 1.00 45.53 987 ARG A O 1
ATOM 7921 N N . ASP A 1 988 ? 6.126 13.205 -17.315 1.00 47.28 988 ASP A N 1
ATOM 7922 C CA . ASP A 1 988 ? 6.023 12.137 -18.313 1.00 47.28 988 ASP A CA 1
ATOM 7923 C C . ASP A 1 988 ? 4.600 11.998 -18.866 1.00 47.28 988 ASP A C 1
ATOM 7925 O O . ASP A 1 988 ? 4.434 11.837 -20.061 1.00 47.28 988 ASP A O 1
ATOM 7929 N N . SER A 1 989 ? 3.552 12.226 -18.064 1.00 40.19 989 SER A N 1
ATOM 7930 C CA . SER A 1 989 ? 2.165 12.252 -18.557 1.00 40.19 989 SER A CA 1
ATOM 7931 C C . SER A 1 989 ? 1.807 13.457 -19.435 1.00 40.19 989 SER A C 1
ATOM 7933 O O . SER A 1 989 ? 0.905 13.350 -20.261 1.00 40.19 989 SER A O 1
ATOM 7935 N N . ASP A 1 990 ? 2.461 14.603 -19.229 1.00 42.19 990 ASP A N 1
ATOM 7936 C CA . ASP A 1 990 ? 2.274 15.807 -20.049 1.00 42.19 990 ASP A CA 1
ATOM 7937 C C . ASP A 1 990 ? 3.075 15.699 -21.358 1.00 42.19 990 ASP A C 1
ATOM 7939 O O . ASP A 1 990 ? 2.675 16.282 -22.360 1.00 42.19 990 ASP A O 1
ATOM 7943 N N . ARG A 1 991 ? 4.165 14.918 -21.354 1.00 43.91 991 ARG A N 1
ATOM 7944 C CA . ARG A 1 991 ? 4.982 14.558 -22.525 1.00 43.91 991 ARG A CA 1
ATOM 7945 C C . ARG A 1 991 ? 4.422 13.356 -23.307 1.00 43.91 991 ARG A C 1
ATOM 7947 O O . ARG A 1 991 ? 4.637 13.271 -24.509 1.00 43.91 991 ARG A O 1
ATOM 7954 N N . GLU A 1 992 ? 3.695 12.457 -22.639 1.00 47.56 992 GLU A N 1
ATOM 7955 C CA . GLU A 1 992 ? 3.004 11.284 -23.212 1.00 47.56 992 GLU A CA 1
ATOM 7956 C C . GLU A 1 992 ? 1.633 11.634 -23.828 1.00 47.56 992 GLU A C 1
ATOM 7958 O O . GLU A 1 992 ? 1.076 10.836 -24.581 1.00 47.56 992 GLU A O 1
ATOM 7963 N N . TYR A 1 993 ? 1.066 12.808 -23.522 1.00 39.19 993 TYR A N 1
ATOM 7964 C CA . TYR A 1 993 ? -0.147 13.327 -24.161 1.00 39.19 993 TYR A CA 1
ATOM 7965 C C . TYR A 1 993 ? 0.229 14.270 -25.312 1.00 39.19 993 TYR A C 1
ATOM 7967 O O . TYR A 1 993 ? 0.961 15.237 -25.116 1.00 39.19 993 TYR A O 1
ATOM 7975 N N . ASP A 1 994 ? -0.278 14.013 -26.520 1.00 44.34 994 ASP A N 1
ATOM 7976 C CA . ASP A 1 994 ? 0.027 14.844 -27.684 1.00 44.34 994 ASP A CA 1
ATOM 7977 C C . ASP A 1 994 ? -0.767 16.165 -27.685 1.00 44.34 994 ASP A C 1
ATOM 7979 O O . ASP A 1 994 ? -1.901 16.257 -28.167 1.00 44.34 994 ASP A O 1
ATOM 7983 N N . TRP A 1 995 ? -0.142 17.224 -27.172 1.00 42.97 995 TRP A N 1
ATOM 7984 C CA . TRP A 1 995 ? -0.667 18.591 -27.240 1.00 42.97 995 TRP A CA 1
ATOM 7985 C C . TRP A 1 995 ? -0.607 19.197 -28.659 1.00 42.97 995 TRP A C 1
ATOM 7987 O O . TRP A 1 995 ? -1.226 20.235 -28.906 1.00 42.97 995 TRP A O 1
ATOM 7997 N N . SER A 1 996 ? 0.091 18.565 -29.616 1.00 37.97 996 SER A N 1
ATOM 7998 C CA . SER A 1 996 ? 0.381 19.120 -30.950 1.00 37.97 996 SER A CA 1
ATOM 7999 C C . SER A 1 996 ? -0.809 19.179 -31.907 1.00 37.97 996 SER A C 1
ATOM 8001 O O . SER A 1 996 ? -0.742 19.904 -32.898 1.00 37.97 996 SER A O 1
ATOM 8003 N N . ARG A 1 997 ? -1.965 18.594 -31.553 1.00 41.72 997 ARG A N 1
ATOM 8004 C CA . ARG A 1 997 ? -3.248 18.942 -32.204 1.00 41.72 997 ARG A CA 1
ATOM 8005 C C . ARG A 1 997 ? -3.535 20.453 -32.189 1.00 41.72 997 ARG A C 1
ATOM 8007 O O . ARG A 1 997 ? -4.409 20.907 -32.917 1.00 41.72 997 ARG A O 1
ATOM 8014 N N . HIS A 1 998 ? -2.809 21.217 -31.368 1.00 39.47 998 HIS A N 1
ATOM 8015 C CA . HIS A 1 998 ? -2.971 22.656 -31.205 1.00 39.47 998 HIS A CA 1
ATOM 8016 C C . HIS A 1 998 ? -1.711 23.481 -31.542 1.00 39.47 998 HIS A C 1
ATOM 8018 O O . HIS A 1 998 ? -1.788 24.704 -31.473 1.00 39.47 998 HIS A O 1
ATOM 8024 N N . VAL A 1 999 ? -0.567 22.880 -31.917 1.00 41.78 999 VAL A N 1
ATOM 8025 C CA . VAL A 1 999 ? 0.666 23.631 -32.261 1.00 41.78 999 VAL A CA 1
ATOM 8026 C C . VAL A 1 999 ? 1.496 22.883 -33.321 1.00 41.78 999 VAL A C 1
ATOM 8028 O O . VAL A 1 999 ? 2.056 21.828 -33.036 1.00 41.78 999 VAL A O 1
ATOM 8031 N N . GLY A 1 1000 ? 1.598 23.429 -34.540 1.00 41.00 1000 GLY A N 1
ATOM 8032 C CA . GLY A 1 1000 ? 2.317 22.810 -35.671 1.00 41.00 1000 GLY A CA 1
ATOM 8033 C C . GLY A 1 1000 ? 3.848 22.941 -35.615 1.00 41.00 1000 GLY A C 1
ATOM 8034 O O . GLY A 1 1000 ? 4.360 23.892 -35.021 1.00 41.00 1000 GLY A O 1
ATOM 8035 N N . LYS A 1 1001 ? 4.591 22.013 -36.254 1.00 36.16 1001 LYS A N 1
ATOM 8036 C CA . LYS A 1 1001 ? 6.064 22.087 -36.411 1.00 36.16 1001 LYS A CA 1
ATOM 8037 C C . LYS A 1 1001 ? 6.596 21.526 -37.743 1.00 36.16 1001 LYS A C 1
ATOM 8039 O O . LYS A 1 1001 ? 6.096 20.524 -38.238 1.00 36.16 1001 LYS A O 1
ATOM 8044 N N . TYR A 1 1002 ? 7.627 22.203 -38.261 1.00 41.19 1002 TYR A N 1
ATOM 8045 C CA . TYR A 1 1002 ? 8.388 21.970 -39.500 1.00 41.19 1002 TYR A CA 1
ATOM 8046 C C . TYR A 1 1002 ? 9.647 21.111 -39.250 1.00 41.19 1002 TYR A C 1
ATOM 8048 O O . TYR A 1 1002 ? 10.186 21.164 -38.144 1.00 41.19 1002 TYR A O 1
ATOM 8056 N N . ASP A 1 1003 ? 10.148 20.400 -40.272 1.00 40.41 1003 ASP A N 1
ATOM 8057 C CA . ASP A 1 1003 ? 11.361 19.558 -40.206 1.00 40.41 1003 ASP A CA 1
ATOM 8058 C C . ASP A 1 1003 ? 12.552 20.237 -40.920 1.00 40.41 1003 ASP A C 1
ATOM 8060 O O . ASP A 1 1003 ? 12.423 20.708 -42.051 1.00 40.41 1003 ASP A O 1
ATOM 8064 N N . ILE A 1 1004 ? 13.698 20.348 -40.242 1.00 45.31 1004 ILE A N 1
ATOM 8065 C CA . ILE A 1 1004 ? 14.890 21.090 -40.686 1.00 45.31 1004 ILE A CA 1
ATOM 8066 C C . ILE A 1 1004 ? 16.128 20.194 -40.506 1.00 45.31 1004 ILE A C 1
ATOM 8068 O O . ILE A 1 1004 ? 16.351 19.672 -39.416 1.00 45.31 1004 ILE A O 1
ATOM 8072 N N . ASP A 1 1005 ? 16.950 20.061 -41.553 1.00 49.62 1005 ASP A N 1
ATOM 8073 C CA . ASP A 1 1005 ? 18.158 19.216 -41.597 1.00 49.62 1005 ASP A CA 1
ATOM 8074 C C . ASP A 1 1005 ? 19.201 19.540 -40.477 1.00 49.62 1005 ASP A C 1
ATOM 8076 O O . ASP A 1 1005 ? 19.271 20.666 -39.989 1.00 49.62 1005 ASP A O 1
ATOM 8080 N N . PRO A 1 1006 ? 20.048 18.603 -40.005 1.00 43.50 1006 PRO A N 1
ATOM 8081 C CA . PRO A 1 1006 ? 21.013 18.883 -38.924 1.00 43.50 1006 PRO A CA 1
ATOM 8082 C C . PRO A 1 1006 ? 22.264 19.660 -39.359 1.00 43.50 1006 PRO A C 1
ATOM 8084 O O . PRO A 1 1006 ? 22.833 20.426 -38.576 1.00 43.50 1006 PRO A O 1
ATOM 8087 N N . SER A 1 1007 ? 22.698 19.492 -40.610 1.00 40.47 1007 SER A N 1
ATOM 8088 C CA . SER A 1 1007 ? 23.721 20.332 -41.238 1.00 40.47 1007 SER A CA 1
ATOM 8089 C C . SER A 1 1007 ? 23.154 21.693 -41.637 1.00 40.47 1007 SER A C 1
ATOM 8091 O O . SER A 1 1007 ? 23.918 22.659 -41.714 1.00 40.47 1007 SER A O 1
ATOM 8093 N N . PHE A 1 1008 ? 21.826 21.802 -41.783 1.00 50.19 1008 PHE A N 1
ATOM 8094 C CA . PHE A 1 1008 ? 21.099 23.041 -42.040 1.00 50.19 1008 PHE A CA 1
ATOM 8095 C C . PHE A 1 1008 ? 21.587 24.140 -41.125 1.00 50.19 1008 PHE A C 1
ATOM 8097 O O . PHE A 1 1008 ? 21.963 25.184 -41.603 1.00 50.19 1008 PHE A O 1
ATOM 8104 N N . TRP A 1 1009 ? 21.697 23.955 -39.812 1.00 42.69 1009 TRP A N 1
ATOM 8105 C CA . TRP A 1 1009 ? 22.097 25.081 -38.962 1.00 42.69 1009 TRP A CA 1
ATOM 8106 C C . TRP A 1 1009 ? 23.523 25.563 -39.221 1.00 42.69 1009 TRP A C 1
ATOM 8108 O O . TRP A 1 1009 ? 23.815 26.729 -38.980 1.00 42.69 1009 TRP A O 1
ATOM 8118 N N . HIS A 1 1010 ? 24.409 24.712 -39.733 1.00 50.19 1010 HIS A N 1
ATOM 8119 C CA . HIS A 1 1010 ? 25.760 25.099 -40.129 1.00 50.19 1010 HIS A CA 1
ATOM 8120 C C . HIS A 1 1010 ? 25.814 25.674 -41.551 1.00 50.19 1010 HIS A C 1
ATOM 8122 O O . HIS A 1 1010 ? 26.542 26.642 -41.778 1.00 50.19 1010 HIS A O 1
ATOM 8128 N N . VAL A 1 1011 ? 25.024 25.121 -42.474 1.00 59.38 1011 VAL A N 1
ATOM 8129 C CA . VAL A 1 1011 ? 24.877 25.567 -43.865 1.00 59.38 1011 VAL A CA 1
ATOM 8130 C C . VAL A 1 1011 ? 24.067 26.861 -43.923 1.00 59.38 1011 VAL A C 1
ATOM 8132 O O . VAL A 1 1011 ? 24.572 27.852 -44.419 1.00 59.38 1011 VAL A O 1
ATOM 8135 N N . THR A 1 1012 ? 22.894 26.916 -43.303 1.00 47.75 1012 THR A N 1
ATOM 8136 C CA . THR A 1 1012 ? 22.025 28.083 -43.096 1.00 47.75 1012 THR A CA 1
ATOM 8137 C C . THR A 1 1012 ? 22.707 29.186 -42.293 1.00 47.75 1012 THR A C 1
ATOM 8139 O O . THR A 1 1012 ? 22.574 30.328 -42.683 1.00 47.75 1012 THR A O 1
ATOM 8142 N N . LYS A 1 1013 ? 23.521 28.930 -41.250 1.00 45.28 1013 LYS A N 1
ATOM 8143 C CA . LYS A 1 1013 ? 24.303 30.024 -40.609 1.00 45.28 1013 LYS A CA 1
ATOM 8144 C C . LYS A 1 1013 ? 25.440 30.559 -41.485 1.00 45.28 1013 LYS A C 1
ATOM 8146 O O . LYS A 1 1013 ? 25.877 31.686 -41.266 1.00 45.28 1013 LYS A O 1
ATOM 8151 N N . ARG A 1 1014 ? 25.958 29.758 -42.425 1.00 52.34 1014 ARG A N 1
ATOM 8152 C CA . ARG A 1 1014 ? 26.962 30.195 -43.414 1.00 52.34 1014 ARG A CA 1
ATOM 8153 C C . ARG A 1 1014 ? 26.329 30.881 -44.627 1.00 52.34 1014 ARG A C 1
ATOM 8155 O O . ARG A 1 1014 ? 26.929 31.811 -45.147 1.00 52.34 1014 ARG A O 1
ATOM 8162 N N . ALA A 1 1015 ? 25.157 30.423 -45.055 1.00 53.06 1015 ALA A N 1
ATOM 8163 C CA . ALA A 1 1015 ? 24.400 30.922 -46.201 1.00 53.06 1015 ALA A CA 1
ATOM 8164 C C . ALA A 1 1015 ? 23.502 32.121 -45.840 1.00 53.06 1015 ALA A C 1
ATOM 8166 O O . ALA A 1 1015 ? 23.273 32.984 -46.677 1.00 53.06 1015 ALA A O 1
ATOM 8167 N N . PHE A 1 1016 ? 23.054 32.197 -44.584 1.00 41.19 1016 PHE A N 1
ATOM 8168 C CA . PHE A 1 1016 ? 22.246 33.258 -43.979 1.00 41.19 1016 PHE A CA 1
ATOM 8169 C C . PHE A 1 1016 ? 22.843 33.611 -42.603 1.00 41.19 1016 PHE A C 1
ATOM 8171 O O . PHE A 1 1016 ? 22.332 33.180 -41.561 1.00 41.19 1016 PHE A O 1
ATOM 8178 N N . PRO A 1 1017 ? 23.979 34.330 -42.552 1.00 48.38 1017 PRO A N 1
ATOM 8179 C CA . PRO A 1 1017 ? 24.495 34.829 -41.286 1.00 48.38 1017 PRO A CA 1
ATOM 8180 C C . PRO A 1 1017 ? 23.390 35.647 -40.615 1.00 48.38 1017 PRO A C 1
ATOM 8182 O O . PRO A 1 1017 ? 22.857 36.573 -41.217 1.00 48.38 1017 PRO A O 1
ATOM 8185 N N . ALA A 1 1018 ? 23.003 35.274 -39.393 1.00 44.03 1018 ALA A N 1
ATOM 8186 C CA . ALA A 1 1018 ? 22.003 36.026 -38.650 1.00 44.03 1018 ALA A CA 1
ATOM 8187 C C . ALA A 1 1018 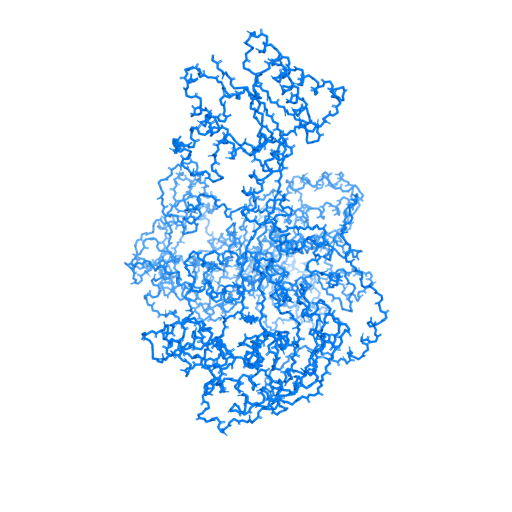? 22.567 37.426 -38.392 1.00 44.03 1018 ALA A C 1
ATOM 8189 O O . ALA A 1 1018 ? 23.397 37.607 -37.498 1.00 44.03 1018 ALA A O 1
ATOM 8190 N N . GLU A 1 1019 ? 22.158 38.401 -39.197 1.00 49.34 1019 GLU A N 1
ATOM 8191 C CA . GLU A 1 1019 ? 22.394 39.798 -38.887 1.00 49.34 1019 GLU A CA 1
ATOM 8192 C C . GLU A 1 1019 ? 21.667 40.080 -37.573 1.00 49.34 1019 GLU A C 1
ATOM 8194 O O . GLU A 1 1019 ? 20.441 40.134 -37.507 1.00 49.34 1019 GLU A O 1
ATOM 8199 N N . GLN A 1 1020 ? 22.431 40.222 -36.489 1.00 51.94 1020 GLN A N 1
ATOM 8200 C CA . GLN A 1 1020 ? 21.929 40.666 -35.186 1.00 51.94 1020 GLN A CA 1
ATOM 8201 C C . GLN A 1 1020 ? 21.678 42.183 -35.201 1.00 51.94 1020 GLN A C 1
ATOM 8203 O O . GLN A 1 1020 ? 22.031 42.885 -34.249 1.00 51.94 1020 GLN A O 1
ATOM 8208 N N . LEU A 1 1021 ? 21.104 42.681 -36.301 1.00 53.44 1021 LEU A N 1
ATOM 8209 C CA . LEU A 1 1021 ? 20.657 44.055 -36.437 1.00 53.44 1021 LEU A CA 1
ATOM 8210 C C . LEU A 1 1021 ? 19.484 44.251 -35.483 1.00 53.44 1021 LEU A C 1
ATOM 8212 O O . LEU A 1 1021 ? 18.497 43.513 -35.519 1.00 53.44 1021 LEU A O 1
ATOM 8216 N N . LEU A 1 1022 ? 19.614 45.231 -34.595 1.00 57.25 1022 LEU A N 1
ATOM 8217 C CA . LEU A 1 1022 ? 18.514 45.622 -33.728 1.00 57.25 1022 LEU A CA 1
ATOM 8218 C C . LEU A 1 1022 ? 17.369 46.161 -34.605 1.00 57.25 1022 LEU A C 1
ATOM 8220 O O . LEU A 1 1022 ? 17.623 46.998 -35.476 1.00 57.25 1022 LEU A O 1
ATOM 8224 N N . PRO A 1 1023 ? 16.116 45.717 -34.400 1.00 53.78 1023 PRO A N 1
ATOM 8225 C CA . PRO A 1 1023 ? 14.980 46.241 -35.151 1.00 53.78 1023 PRO A CA 1
ATOM 8226 C C . PRO A 1 1023 ? 14.843 47.769 -34.997 1.00 53.78 1023 PRO A C 1
ATOM 8228 O O . PRO A 1 1023 ? 15.448 48.398 -34.119 1.00 53.78 1023 PRO A O 1
ATOM 8231 N N . SER A 1 1024 ? 14.027 48.416 -35.840 1.00 54.66 1024 SER A N 1
ATOM 8232 C CA . SER A 1 1024 ? 13.678 49.829 -35.645 1.00 54.66 1024 SER A CA 1
ATOM 8233 C C . SER A 1 1024 ? 12.841 49.990 -34.368 1.00 54.66 1024 SER A C 1
ATOM 8235 O O . SER A 1 1024 ? 11.616 49.937 -34.401 1.00 54.66 1024 SER A O 1
ATOM 8237 N N . LEU A 1 1025 ? 13.507 50.114 -33.221 1.00 59.19 1025 LEU A N 1
ATOM 8238 C CA . LEU A 1 1025 ? 12.852 50.355 -31.943 1.00 59.19 1025 LEU A CA 1
ATOM 8239 C C . LEU A 1 1025 ? 12.150 51.725 -31.968 1.00 59.19 1025 LEU A C 1
ATOM 8241 O O . LEU A 1 1025 ? 12.671 52.675 -32.557 1.00 59.19 1025 LEU A O 1
ATOM 8245 N N . ASN A 1 1026 ? 10.967 51.808 -31.352 1.00 59.88 1026 ASN A N 1
ATOM 8246 C CA . ASN A 1 1026 ? 10.179 53.041 -31.244 1.00 59.88 1026 ASN A CA 1
ATOM 8247 C C . ASN A 1 1026 ? 10.965 54.152 -30.517 1.00 59.88 1026 ASN A C 1
ATOM 8249 O O . ASN A 1 1026 ? 11.947 53.858 -29.834 1.00 59.88 1026 ASN A O 1
ATOM 8253 N N . SER A 1 1027 ? 10.523 55.415 -30.629 1.00 66.69 1027 SER A N 1
ATOM 8254 C CA . SER A 1 1027 ? 11.225 56.559 -30.018 1.00 66.69 1027 SER A CA 1
ATOM 8255 C C . SER A 1 1027 ? 11.536 56.329 -28.532 1.00 66.69 1027 SER A C 1
ATOM 8257 O O . SER A 1 1027 ? 10.691 55.840 -27.775 1.00 66.69 1027 SER A O 1
ATOM 8259 N N . VAL A 1 1028 ? 12.737 56.743 -28.112 1.00 71.69 1028 VAL A N 1
ATOM 8260 C CA . VAL A 1 1028 ? 13.224 56.752 -26.715 1.00 71.69 1028 VAL A CA 1
ATOM 8261 C C . VAL A 1 1028 ? 12.260 57.509 -25.785 1.00 71.69 1028 VAL A C 1
ATOM 8263 O O . VAL A 1 1028 ? 12.243 57.278 -24.578 1.00 71.69 1028 VAL A O 1
ATOM 8266 N N . ASP A 1 1029 ? 11.397 58.356 -26.348 1.00 71.19 1029 ASP A N 1
ATOM 8267 C CA . ASP A 1 1029 ? 10.351 59.099 -25.637 1.00 71.19 1029 ASP A CA 1
ATOM 8268 C C . ASP A 1 1029 ? 9.276 58.214 -24.987 1.00 71.19 1029 ASP A C 1
ATOM 8270 O O . ASP A 1 1029 ? 8.538 58.688 -24.129 1.00 71.19 1029 ASP A O 1
ATOM 8274 N N . LEU A 1 1030 ? 9.197 56.931 -25.356 1.00 73.31 1030 LEU A N 1
ATOM 8275 C CA . LEU A 1 1030 ? 8.279 55.958 -24.753 1.00 73.31 1030 LEU A CA 1
ATOM 8276 C C . LEU A 1 1030 ? 8.836 55.288 -23.486 1.00 73.31 1030 LEU A C 1
ATOM 8278 O O . LEU A 1 1030 ? 8.132 54.489 -22.867 1.00 73.31 1030 LEU A O 1
ATOM 8282 N N . LEU A 1 1031 ? 10.088 55.566 -23.104 1.00 80.31 1031 LEU A N 1
ATOM 8283 C CA . LEU A 1 1031 ? 10.647 55.077 -21.844 1.00 80.31 1031 LEU A CA 1
ATOM 8284 C C . LEU A 1 1031 ? 10.053 55.859 -20.672 1.00 80.31 1031 LEU A C 1
ATOM 8286 O O . LEU A 1 1031 ? 10.060 57.092 -20.664 1.00 80.31 1031 LEU A O 1
ATOM 8290 N N . ASN A 1 1032 ? 9.588 55.142 -19.650 1.00 81.75 1032 ASN A N 1
ATOM 8291 C CA . ASN A 1 1032 ? 9.168 55.783 -18.406 1.00 81.75 1032 ASN A CA 1
ATOM 8292 C C . ASN A 1 1032 ? 10.381 56.385 -17.659 1.00 81.75 1032 ASN A C 1
ATOM 8294 O O . ASN A 1 1032 ? 11.531 56.132 -18.019 1.00 81.75 1032 ASN A O 1
ATOM 8298 N N . GLY A 1 1033 ? 10.145 57.192 -16.619 1.00 79.25 1033 GLY A N 1
ATOM 8299 C CA . GLY A 1 1033 ? 11.220 57.929 -15.937 1.00 79.25 1033 GLY A CA 1
ATOM 8300 C C . GLY A 1 1033 ? 12.364 57.044 -15.418 1.00 79.25 1033 GLY A C 1
ATOM 8301 O O . GLY A 1 1033 ? 13.539 57.367 -15.608 1.00 79.25 1033 GLY A O 1
ATOM 8302 N N . GLU A 1 1034 ? 12.039 55.889 -14.835 1.00 79.56 1034 GLU A N 1
ATOM 8303 C CA . GLU A 1 1034 ? 13.025 54.944 -14.292 1.00 79.56 1034 GLU A CA 1
ATOM 8304 C C . GLU A 1 1034 ? 13.802 54.241 -15.413 1.00 79.56 1034 GLU A C 1
ATOM 8306 O O . GLU A 1 1034 ? 15.032 54.173 -15.396 1.00 79.56 1034 GLU A O 1
ATOM 8311 N N . GLN A 1 1035 ? 13.100 53.799 -16.455 1.00 82.12 1035 GLN A N 1
ATOM 8312 C CA . GLN A 1 1035 ? 13.699 53.199 -17.646 1.00 82.12 1035 GLN A CA 1
ATOM 8313 C C . GLN A 1 1035 ? 14.620 54.184 -18.386 1.00 82.12 1035 GLN A C 1
ATOM 8315 O O . GLN A 1 1035 ? 15.700 53.809 -18.847 1.00 82.12 1035 GLN A O 1
ATOM 8320 N N . ARG A 1 1036 ? 14.234 55.463 -18.462 1.00 84.25 1036 ARG A N 1
ATOM 8321 C CA . ARG A 1 1036 ? 15.031 56.525 -19.090 1.00 84.25 1036 ARG A CA 1
ATOM 8322 C C . ARG A 1 1036 ? 16.293 56.844 -18.295 1.00 84.25 1036 ARG A C 1
ATOM 8324 O O . ARG A 1 1036 ? 17.319 57.158 -18.891 1.00 84.25 1036 ARG A O 1
ATOM 8331 N N . THR A 1 1037 ? 16.242 56.701 -16.974 1.00 84.44 1037 THR A N 1
ATOM 8332 C CA . THR A 1 1037 ? 17.412 56.872 -16.100 1.00 84.44 1037 THR A CA 1
ATOM 8333 C C . THR A 1 1037 ? 18.491 55.843 -16.426 1.00 84.44 1037 THR A C 1
ATOM 8335 O O . THR A 1 1037 ? 19.648 56.198 -16.640 1.00 84.44 1037 THR A O 1
ATOM 8338 N N . VAL A 1 1038 ? 18.100 54.572 -16.549 1.00 83.19 1038 VAL A N 1
ATOM 8339 C CA . VAL A 1 1038 ? 19.007 53.476 -16.919 1.00 83.19 1038 VAL A CA 1
ATOM 8340 C C . VAL A 1 1038 ? 19.564 53.660 -18.332 1.00 83.19 1038 VAL A C 1
ATOM 8342 O O . VAL A 1 1038 ? 20.755 53.456 -18.562 1.00 83.19 1038 VAL A O 1
ATOM 8345 N N . TYR A 1 1039 ? 18.716 54.069 -19.276 1.00 87.44 1039 TYR A N 1
ATOM 8346 C CA . TYR A 1 1039 ? 19.133 54.351 -20.647 1.00 87.44 1039 TYR A CA 1
ATOM 8347 C C . TYR A 1 1039 ? 20.188 55.470 -20.706 1.00 87.44 1039 TYR A C 1
ATOM 8349 O O . TYR A 1 1039 ? 21.256 55.265 -21.284 1.00 87.44 1039 TYR A O 1
ATOM 8357 N N . ASN A 1 1040 ? 19.929 56.617 -20.066 1.00 87.50 1040 ASN A N 1
ATOM 8358 C CA . ASN A 1 1040 ? 20.859 57.750 -20.047 1.00 87.50 1040 ASN A CA 1
ATOM 8359 C C . ASN A 1 1040 ? 22.193 57.361 -19.397 1.00 87.50 1040 ASN A C 1
ATOM 8361 O O . ASN A 1 1040 ? 23.242 57.644 -19.961 1.00 87.50 1040 ASN A O 1
ATOM 8365 N N . LEU A 1 1041 ? 22.160 56.618 -18.283 1.00 87.06 1041 LEU A N 1
ATOM 8366 C CA . LEU A 1 1041 ? 23.364 56.145 -17.592 1.00 87.06 1041 LEU A CA 1
ATOM 8367 C C . LEU A 1 1041 ? 24.323 55.392 -18.530 1.00 87.06 1041 LEU A C 1
ATOM 8369 O O . LEU A 1 1041 ? 25.530 55.621 -18.504 1.00 87.06 1041 LEU A O 1
ATOM 8373 N N . ILE A 1 1042 ? 23.792 54.492 -19.360 1.00 86.69 1042 ILE A N 1
ATOM 8374 C CA . ILE A 1 1042 ? 24.593 53.678 -20.284 1.00 86.69 1042 ILE A CA 1
ATOM 8375 C C . ILE A 1 1042 ? 25.101 54.522 -21.466 1.00 86.69 1042 ILE A C 1
ATOM 8377 O O . ILE A 1 1042 ? 26.256 54.383 -21.880 1.00 86.69 1042 ILE A O 1
ATOM 8381 N N . VAL A 1 1043 ? 24.252 55.397 -22.012 1.00 88.62 1043 VAL A N 1
ATOM 8382 C CA . VAL A 1 1043 ? 24.567 56.223 -23.188 1.00 88.62 1043 VAL A CA 1
ATOM 8383 C C . VAL A 1 1043 ? 25.580 57.319 -22.856 1.00 88.62 1043 VAL A C 1
ATOM 8385 O O . VAL A 1 1043 ? 26.578 57.462 -23.568 1.00 88.62 1043 VAL A O 1
ATOM 8388 N N . ASP A 1 1044 ? 25.378 58.044 -21.757 1.00 87.75 1044 ASP A N 1
ATOM 8389 C CA . ASP A 1 1044 ? 26.271 59.116 -21.305 1.00 87.75 1044 ASP A CA 1
ATOM 8390 C C . ASP A 1 1044 ? 27.663 58.561 -20.991 1.00 87.75 1044 ASP A C 1
ATOM 8392 O O . ASP A 1 1044 ? 28.674 59.108 -21.435 1.00 87.75 1044 ASP A O 1
ATOM 8396 N N . HIS A 1 1045 ? 27.719 57.391 -20.346 1.00 88.88 1045 HIS A N 1
ATOM 8397 C CA . HIS A 1 1045 ? 28.970 56.699 -20.063 1.00 88.88 1045 HIS A CA 1
ATOM 8398 C C . HIS A 1 1045 ? 29.765 56.374 -21.343 1.00 88.88 1045 HIS A C 1
ATOM 8400 O O . HIS A 1 1045 ? 30.989 56.509 -21.384 1.00 88.88 1045 HIS A O 1
ATOM 8406 N N . TYR A 1 1046 ? 29.107 55.977 -22.435 1.00 86.50 1046 TYR A N 1
ATOM 8407 C CA . TYR A 1 1046 ? 29.812 55.765 -23.702 1.00 86.50 1046 TYR A CA 1
ATOM 8408 C C . TYR A 1 1046 ? 30.174 57.063 -24.426 1.00 86.50 1046 TYR A C 1
ATOM 8410 O O . TYR A 1 1046 ? 31.223 57.124 -25.068 1.00 86.50 1046 TYR A O 1
ATOM 8418 N N . SER A 1 1047 ? 29.356 58.107 -24.288 1.00 87.19 1047 SER A N 1
ATOM 8419 C CA . SER A 1 1047 ? 29.654 59.447 -24.806 1.00 87.19 1047 SER A CA 1
ATOM 8420 C C . SER A 1 1047 ? 30.953 59.994 -24.211 1.00 87.19 1047 SER A C 1
ATOM 8422 O O . SER A 1 1047 ? 31.853 60.419 -24.938 1.00 87.19 1047 SER A O 1
ATOM 8424 N N . ASP A 1 1048 ? 31.107 59.883 -22.891 1.00 83.81 1048 ASP A N 1
ATOM 8425 C CA . ASP A 1 1048 ? 32.323 60.278 -22.179 1.00 83.81 1048 ASP A CA 1
ATOM 8426 C C . ASP A 1 1048 ? 33.543 59.461 -22.617 1.00 83.81 1048 ASP A C 1
ATOM 8428 O O . ASP A 1 1048 ? 34.642 60.003 -22.774 1.00 83.81 1048 ASP A O 1
ATOM 8432 N N . PHE A 1 1049 ? 33.352 58.165 -22.878 1.00 81.69 1049 PHE A N 1
ATOM 8433 C CA . PHE A 1 1049 ? 34.402 57.315 -23.430 1.00 81.69 1049 PHE A CA 1
ATOM 8434 C C . PHE A 1 1049 ? 34.841 57.768 -24.832 1.00 81.69 1049 PHE A C 1
ATOM 8436 O O . PHE A 1 1049 ? 36.043 57.885 -25.077 1.00 81.69 1049 PHE A O 1
ATOM 8443 N N . LEU A 1 1050 ? 33.902 58.053 -25.741 1.00 82.75 1050 LEU A N 1
ATOM 8444 C CA . LEU A 1 1050 ? 34.213 58.545 -27.091 1.00 82.75 1050 LEU A CA 1
ATOM 8445 C C . LEU A 1 1050 ? 34.876 59.928 -27.068 1.00 82.75 1050 LEU A C 1
ATOM 8447 O O . LEU A 1 1050 ? 35.745 60.203 -27.891 1.00 82.75 1050 LEU A O 1
ATOM 8451 N N . ALA A 1 1051 ? 34.539 60.762 -26.083 1.00 84.94 1051 ALA A N 1
ATOM 8452 C CA . ALA A 1 1051 ? 35.195 62.043 -25.833 1.00 84.94 1051 ALA A CA 1
ATOM 8453 C C . ALA A 1 1051 ? 36.598 61.911 -25.196 1.00 84.94 1051 ALA A C 1
ATOM 8455 O O . ALA A 1 1051 ? 37.215 62.920 -24.863 1.00 84.94 1051 ALA A O 1
ATOM 8456 N N . GLY A 1 1052 ? 37.105 60.688 -24.993 1.00 79.75 1052 GLY A N 1
ATOM 8457 C CA . GLY A 1 1052 ? 38.436 60.430 -24.436 1.00 79.75 1052 GLY A CA 1
ATOM 8458 C C . GLY A 1 1052 ? 38.547 60.641 -22.924 1.00 79.75 1052 GLY A C 1
ATOM 8459 O O . GLY A 1 1052 ? 39.656 60.619 -22.392 1.00 79.75 1052 GLY A O 1
ATOM 8460 N N . ARG A 1 1053 ? 37.423 60.812 -22.212 1.00 79.38 1053 ARG A N 1
ATOM 8461 C CA . ARG A 1 1053 ? 37.395 61.127 -20.771 1.00 79.38 1053 ARG A CA 1
ATOM 8462 C C . ARG A 1 1053 ? 37.645 59.916 -19.861 1.00 79.38 1053 ARG A C 1
ATOM 8464 O O . ARG A 1 1053 ? 37.741 60.093 -18.656 1.00 79.38 1053 ARG A O 1
ATOM 8471 N N . ASN A 1 1054 ? 37.780 58.709 -20.428 1.00 72.88 1054 ASN A N 1
ATOM 8472 C CA . ASN A 1 1054 ? 38.040 57.439 -19.724 1.00 72.88 1054 ASN A CA 1
ATOM 8473 C C . ASN A 1 1054 ? 37.181 57.243 -18.452 1.00 72.88 1054 ASN A C 1
ATOM 8475 O O . ASN A 1 1054 ? 37.727 57.188 -17.348 1.00 72.88 1054 ASN A O 1
ATOM 8479 N N . PRO A 1 1055 ? 35.849 57.120 -18.592 1.00 77.00 1055 PRO A N 1
ATOM 8480 C CA . PRO A 1 1055 ? 34.965 56.916 -17.448 1.00 77.00 1055 PRO A CA 1
ATOM 8481 C C . PRO A 1 1055 ? 35.248 55.581 -16.715 1.00 77.00 1055 PRO A C 1
ATOM 8483 O O . PRO A 1 1055 ? 35.777 54.643 -17.330 1.00 77.00 1055 PRO A O 1
ATOM 8486 N N . PRO A 1 1056 ? 34.946 55.499 -15.399 1.00 73.69 1056 PRO A N 1
ATOM 8487 C CA . PRO A 1 1056 ? 35.220 54.327 -14.559 1.00 73.69 1056 PRO A CA 1
ATOM 8488 C C . PRO A 1 1056 ? 34.406 53.095 -14.978 1.00 73.69 1056 PRO A C 1
ATOM 8490 O O . PRO A 1 1056 ? 33.561 53.156 -15.858 1.00 73.69 1056 PRO A O 1
ATOM 8493 N N . GLN A 1 1057 ? 34.662 51.936 -14.367 1.00 75.31 1057 GLN A N 1
ATOM 8494 C CA . GLN A 1 1057 ? 33.916 50.727 -14.714 1.00 75.31 1057 GLN A CA 1
ATOM 8495 C C . GLN A 1 1057 ? 32.430 50.842 -14.313 1.00 75.31 1057 GLN A C 1
ATOM 8497 O O . GLN A 1 1057 ? 32.110 51.039 -13.144 1.00 75.31 1057 GLN A O 1
ATOM 8502 N N . LEU A 1 1058 ? 31.530 50.677 -15.280 1.00 74.69 1058 LEU A N 1
ATOM 8503 C CA . LEU A 1 1058 ? 30.087 50.618 -15.131 1.00 74.69 1058 LEU A CA 1
ATOM 8504 C C . LEU A 1 1058 ? 29.639 49.169 -14.870 1.00 74.69 1058 LEU A C 1
ATOM 8506 O O . LEU A 1 1058 ? 29.708 48.304 -15.752 1.00 74.69 1058 LEU A O 1
ATOM 8510 N N . MET A 1 1059 ? 29.167 48.923 -13.646 1.00 75.56 1059 MET A N 1
ATOM 8511 C CA . MET A 1 1059 ? 28.539 47.672 -13.210 1.00 75.56 1059 MET A CA 1
ATOM 8512 C C . MET A 1 1059 ? 27.108 47.958 -12.762 1.00 75.56 1059 MET A C 1
ATOM 8514 O O . MET A 1 1059 ? 26.904 48.674 -11.784 1.00 75.56 1059 MET A O 1
ATOM 8518 N N . VAL A 1 1060 ? 26.119 47.424 -13.481 1.00 74.12 1060 VAL A N 1
ATOM 8519 C CA . VAL A 1 1060 ? 24.702 47.744 -13.239 1.00 74.12 1060 VAL A CA 1
ATOM 8520 C C . VAL A 1 1060 ? 23.869 46.464 -13.160 1.00 74.12 1060 VAL A C 1
ATOM 8522 O O . VAL A 1 1060 ? 23.899 45.637 -14.073 1.00 74.12 1060 VAL A O 1
ATOM 8525 N N . SER A 1 1061 ? 23.110 46.313 -12.071 1.00 77.38 1061 SER A N 1
ATOM 8526 C CA . SER A 1 1061 ? 22.072 45.283 -11.922 1.00 77.38 1061 SER A CA 1
ATOM 8527 C C . SER A 1 1061 ? 20.706 45.928 -12.107 1.00 77.38 1061 SER A C 1
ATOM 8529 O O . SER A 1 1061 ? 20.412 46.934 -11.463 1.00 77.38 1061 SER A O 1
ATOM 8531 N N . LEU A 1 1062 ? 19.892 45.374 -13.002 1.00 73.38 1062 LEU A N 1
ATOM 8532 C CA . LEU A 1 1062 ? 18.564 45.885 -13.319 1.00 73.38 1062 LEU A CA 1
ATOM 8533 C C . LEU A 1 1062 ? 17.502 44.892 -12.854 1.00 73.38 1062 LEU A C 1
ATOM 8535 O O . LEU A 1 1062 ? 17.193 43.912 -13.538 1.00 73.38 1062 LEU A O 1
ATOM 8539 N N . ASP A 1 1063 ? 16.927 45.188 -11.694 1.00 69.50 1063 ASP A N 1
ATOM 8540 C CA . ASP A 1 1063 ? 15.908 44.362 -11.058 1.00 69.50 1063 ASP A CA 1
ATOM 8541 C C . ASP A 1 1063 ? 14.498 44.886 -11.355 1.00 69.50 1063 ASP A C 1
ATOM 8543 O O . ASP A 1 1063 ? 14.268 46.077 -11.556 1.00 69.50 1063 ASP A O 1
ATOM 8547 N N . GLY A 1 1064 ? 13.524 43.980 -11.411 1.00 62.50 1064 GLY A N 1
ATOM 8548 C CA . GLY A 1 1064 ? 12.122 44.333 -11.618 1.00 62.50 1064 GLY A CA 1
ATOM 8549 C C . GLY A 1 1064 ? 11.255 43.109 -11.887 1.00 62.50 1064 GLY A C 1
ATOM 8550 O O . GLY A 1 1064 ? 11.752 42.079 -12.347 1.00 62.50 1064 GLY A O 1
ATOM 8551 N N . VAL A 1 1065 ? 9.951 43.222 -11.634 1.00 56.31 1065 VAL A N 1
ATOM 8552 C CA . VAL A 1 1065 ? 8.974 42.135 -11.831 1.00 56.31 1065 VAL A CA 1
ATOM 8553 C C . VAL A 1 1065 ? 8.924 41.705 -13.310 1.00 56.31 1065 VAL A C 1
ATOM 8555 O O . VAL A 1 1065 ? 9.311 42.451 -14.215 1.00 56.31 1065 VAL A O 1
ATOM 8558 N N . ALA A 1 1066 ? 8.513 40.469 -13.591 1.00 54.44 1066 ALA A N 1
ATOM 8559 C CA . ALA A 1 1066 ? 8.306 40.018 -14.967 1.00 54.44 1066 ALA A CA 1
ATOM 8560 C C . ALA A 1 1066 ? 7.326 40.961 -15.699 1.00 54.44 1066 ALA A C 1
ATOM 8562 O O . ALA A 1 1066 ? 6.316 41.373 -15.137 1.00 54.44 1066 ALA A O 1
ATOM 8563 N N . GLY A 1 1067 ? 7.647 41.338 -16.941 1.00 61.91 1067 GLY A N 1
ATOM 8564 C CA . GLY A 1 1067 ? 6.816 42.243 -17.749 1.00 61.91 1067 GLY A CA 1
ATOM 8565 C C . GLY A 1 1067 ? 7.100 43.746 -17.607 1.00 61.91 1067 GLY A C 1
ATOM 8566 O O . GLY A 1 1067 ? 6.525 44.527 -18.355 1.00 61.91 1067 GLY A O 1
ATOM 8567 N N . THR A 1 1068 ? 8.028 44.185 -16.746 1.00 69.19 1068 THR A N 1
ATOM 8568 C CA . THR A 1 1068 ? 8.346 45.623 -16.551 1.00 69.19 1068 THR A CA 1
ATOM 8569 C C . THR A 1 1068 ? 9.198 46.271 -17.659 1.00 69.19 1068 THR A C 1
ATOM 8571 O O . THR A 1 1068 ? 9.650 47.407 -17.523 1.00 69.19 1068 THR A O 1
ATOM 8574 N N . GLY A 1 1069 ? 9.445 45.567 -18.770 1.00 72.56 1069 GLY A N 1
ATOM 8575 C CA . GLY A 1 1069 ? 10.163 46.112 -19.930 1.00 72.56 1069 GLY A CA 1
ATOM 8576 C C . GLY A 1 1069 ? 11.690 46.193 -19.793 1.00 72.56 1069 GLY A C 1
ATOM 8577 O O . GLY A 1 1069 ? 12.318 46.925 -20.548 1.00 72.56 1069 GLY A O 1
ATOM 8578 N N . LYS A 1 1070 ? 12.318 45.442 -18.878 1.00 80.38 1070 LYS A N 1
ATOM 8579 C CA . LYS A 1 1070 ? 13.785 45.456 -18.651 1.00 80.38 1070 LYS A CA 1
ATOM 8580 C C . LYS A 1 1070 ? 14.604 45.221 -19.930 1.00 80.38 1070 LYS A C 1
ATOM 8582 O O . LYS A 1 1070 ? 15.447 46.037 -20.292 1.00 80.38 1070 LYS A O 1
ATOM 8587 N N . THR A 1 1071 ? 14.291 44.146 -20.652 1.00 80.38 1071 THR A N 1
ATOM 8588 C CA . THR A 1 1071 ? 14.919 43.795 -21.935 1.00 80.38 1071 THR A CA 1
ATOM 8589 C C . THR A 1 1071 ? 14.728 44.905 -22.978 1.00 80.38 1071 THR A C 1
ATOM 8591 O O . THR A 1 1071 ? 15.644 45.202 -23.739 1.00 80.38 1071 THR A O 1
ATOM 8594 N N . TYR A 1 1072 ? 13.580 45.595 -22.970 1.00 82.50 1072 TYR A N 1
ATOM 8595 C CA . TYR A 1 1072 ? 13.295 46.705 -23.884 1.00 82.50 1072 TYR A CA 1
ATOM 8596 C C . TYR A 1 1072 ? 14.214 47.915 -23.644 1.00 82.50 1072 TYR A C 1
ATOM 8598 O O . TYR A 1 1072 ? 14.755 48.465 -24.602 1.00 82.50 1072 TYR A O 1
ATOM 8606 N N . VAL A 1 1073 ? 14.466 48.288 -22.383 1.00 82.44 1073 VAL A N 1
ATOM 8607 C CA . VAL A 1 1073 ? 15.393 49.389 -22.043 1.00 82.44 1073 VAL A CA 1
ATOM 8608 C C . VAL A 1 1073 ? 16.813 49.094 -22.513 1.00 82.44 1073 VAL A C 1
ATOM 8610 O O . VAL A 1 1073 ? 17.469 49.955 -23.101 1.00 82.44 1073 VAL A O 1
ATOM 8613 N N . LEU A 1 1074 ? 17.284 47.867 -22.277 1.00 84.62 1074 LEU A N 1
ATOM 8614 C CA . LEU A 1 1074 ? 18.626 47.454 -22.671 1.00 84.62 1074 LEU A CA 1
ATOM 8615 C C . LEU A 1 1074 ? 18.806 47.498 -24.190 1.00 84.62 1074 LEU A C 1
ATOM 8617 O O . LEU A 1 1074 ? 19.810 48.021 -24.663 1.00 84.62 1074 LEU A O 1
ATOM 8621 N N . LEU A 1 1075 ? 17.827 47.019 -24.961 1.00 84.62 1075 LEU A N 1
ATOM 8622 C CA . LEU A 1 1075 ? 17.896 47.055 -26.425 1.00 84.62 1075 LEU A CA 1
ATOM 8623 C C . LEU A 1 1075 ? 17.940 48.491 -26.971 1.00 84.62 1075 LEU A C 1
ATOM 8625 O O . LEU A 1 1075 ? 18.693 48.756 -27.909 1.00 84.62 1075 LEU A O 1
ATOM 8629 N N . GLN A 1 1076 ? 17.209 49.428 -26.355 1.00 84.00 1076 GLN A N 1
ATOM 8630 C CA . GLN A 1 1076 ? 17.272 50.848 -26.718 1.00 84.00 1076 GLN A CA 1
ATOM 8631 C C . GLN A 1 1076 ? 18.668 51.432 -26.463 1.00 84.00 1076 GLN A C 1
ATOM 8633 O O . GLN A 1 1076 ? 19.240 52.081 -27.341 1.00 84.00 1076 GLN A O 1
ATOM 8638 N N . ALA A 1 1077 ? 19.252 51.159 -25.292 1.00 83.25 1077 ALA A N 1
ATOM 8639 C CA . ALA A 1 1077 ? 20.589 51.640 -24.952 1.00 83.25 1077 ALA A CA 1
ATOM 8640 C C . ALA A 1 1077 ? 21.662 51.066 -25.896 1.00 83.25 1077 ALA A C 1
ATOM 8642 O O . ALA A 1 1077 ? 22.519 51.806 -26.375 1.00 83.25 1077 ALA A O 1
ATOM 8643 N N . ILE A 1 1078 ? 21.587 49.770 -26.226 1.00 86.62 1078 ILE A N 1
ATOM 8644 C CA . ILE A 1 1078 ? 22.529 49.104 -27.144 1.00 86.62 1078 ILE A CA 1
ATOM 8645 C C . ILE A 1 1078 ? 22.469 49.722 -28.534 1.00 86.62 1078 ILE A C 1
ATOM 8647 O O . ILE A 1 1078 ? 23.510 50.041 -29.103 1.00 86.62 1078 ILE A O 1
ATOM 8651 N N . LYS A 1 1079 ? 21.265 49.962 -29.056 1.00 85.31 1079 LYS A N 1
ATOM 8652 C CA . LYS A 1 1079 ? 21.107 50.598 -30.363 1.00 85.31 1079 LYS A CA 1
ATOM 8653 C C . LYS A 1 1079 ? 21.780 51.967 -30.402 1.00 85.31 1079 LYS A C 1
ATOM 8655 O O . LYS A 1 1079 ? 22.474 52.295 -31.362 1.00 85.31 1079 LYS A O 1
ATOM 8660 N N . LYS A 1 1080 ? 21.636 52.750 -29.329 1.00 85.94 1080 LYS A N 1
ATOM 8661 C CA . LYS A 1 1080 ? 22.272 54.063 -29.253 1.00 85.94 1080 LYS A CA 1
ATOM 8662 C C . LYS A 1 1080 ? 23.798 53.979 -29.198 1.00 85.94 1080 LYS A C 1
ATOM 8664 O O . LYS A 1 1080 ? 24.478 54.779 -29.839 1.00 85.94 1080 LYS A O 1
ATOM 8669 N N . LEU A 1 1081 ? 24.334 52.997 -28.472 1.00 85.31 1081 LEU A N 1
ATOM 8670 C CA . LEU A 1 1081 ? 25.770 52.709 -28.428 1.00 85.31 1081 LEU A CA 1
ATOM 8671 C C . LEU A 1 1081 ? 26.316 52.345 -29.818 1.00 85.31 1081 LEU A C 1
ATOM 8673 O O . LEU A 1 1081 ? 27.360 52.864 -30.212 1.00 85.31 1081 LEU A O 1
ATOM 8677 N N . GLU A 1 1082 ? 25.606 51.498 -30.568 1.00 83.69 1082 GLU A N 1
ATOM 8678 C CA . GLU A 1 1082 ? 25.969 51.100 -31.936 1.00 83.69 1082 GLU A CA 1
ATOM 8679 C C . GLU A 1 1082 ? 25.967 52.304 -32.900 1.00 83.69 1082 GLU A C 1
ATOM 8681 O O . GLU A 1 1082 ? 26.915 52.485 -33.671 1.00 83.69 1082 GLU A O 1
ATOM 8686 N N . GLU A 1 1083 ? 24.961 53.185 -32.818 1.00 84.06 1083 GLU A N 1
ATOM 8687 C CA . GLU A 1 1083 ? 24.906 54.437 -33.591 1.00 84.06 1083 GLU A CA 1
ATOM 8688 C C . GLU A 1 1083 ? 26.106 55.345 -33.289 1.00 84.06 1083 GLU A C 1
ATOM 8690 O O . GLU A 1 1083 ? 26.782 55.826 -34.200 1.00 84.06 1083 GLU A O 1
ATOM 8695 N N . MET A 1 1084 ? 26.404 55.560 -32.005 1.00 83.31 1084 MET A N 1
ATOM 8696 C CA . MET A 1 1084 ? 27.520 56.403 -31.567 1.00 83.31 1084 MET A CA 1
ATOM 8697 C C . MET A 1 1084 ? 28.875 55.826 -31.991 1.00 83.31 1084 MET A C 1
ATOM 8699 O O . MET A 1 1084 ? 29.751 56.575 -32.424 1.00 83.31 1084 MET A O 1
ATOM 8703 N N . ALA A 1 1085 ? 29.042 54.502 -31.914 1.00 81.56 1085 ALA A N 1
ATOM 8704 C CA . ALA A 1 1085 ? 30.246 53.810 -32.368 1.00 81.56 1085 ALA A CA 1
ATOM 8705 C C . ALA A 1 1085 ? 30.447 53.980 -33.880 1.00 81.56 1085 ALA A C 1
ATOM 8707 O O . ALA A 1 1085 ? 31.551 54.293 -34.328 1.00 81.56 1085 ALA A O 1
ATOM 8708 N N . THR A 1 1086 ? 29.361 53.845 -34.647 1.00 82.88 1086 THR A N 1
ATOM 8709 C CA . THR A 1 1086 ? 29.358 54.005 -36.105 1.00 82.88 1086 THR A CA 1
ATOM 8710 C C . THR A 1 1086 ? 29.747 55.428 -36.508 1.00 82.88 1086 THR A C 1
ATOM 8712 O O . THR A 1 1086 ? 30.629 55.600 -37.346 1.00 82.88 1086 THR A O 1
ATOM 8715 N N . ILE A 1 1087 ? 29.164 56.449 -35.866 1.00 84.25 1087 ILE A N 1
ATOM 8716 C CA . ILE A 1 1087 ? 29.496 57.866 -36.107 1.00 84.25 1087 ILE A CA 1
ATOM 8717 C C . ILE A 1 1087 ? 30.963 58.159 -35.764 1.00 84.25 1087 ILE A C 1
ATOM 8719 O O . ILE A 1 1087 ? 31.640 58.879 -36.494 1.00 84.25 1087 ILE A O 1
ATOM 8723 N N . ALA A 1 1088 ? 31.475 57.577 -34.679 1.00 79.38 1088 ALA A N 1
ATOM 8724 C CA . ALA A 1 1088 ? 32.867 57.731 -34.270 1.00 79.38 1088 ALA A CA 1
ATOM 8725 C C . ALA A 1 1088 ? 33.860 56.886 -35.098 1.00 79.38 1088 ALA A C 1
ATOM 8727 O O . ALA A 1 1088 ? 35.066 56.949 -34.854 1.00 79.38 1088 ALA A O 1
ATOM 8728 N N . GLY A 1 1089 ? 33.386 56.075 -36.053 1.00 78.25 1089 GLY A N 1
ATOM 8729 C CA . GLY A 1 1089 ? 34.225 55.196 -36.872 1.00 78.25 1089 GLY A CA 1
ATOM 8730 C C . GLY A 1 1089 ? 34.866 54.037 -36.096 1.00 78.25 1089 GLY A C 1
ATOM 8731 O O . GLY A 1 1089 ? 35.903 53.509 -36.505 1.00 78.25 1089 GLY A O 1
ATOM 8732 N N . VAL A 1 1090 ? 34.283 53.638 -34.963 1.00 76.19 1090 VAL A N 1
ATOM 8733 C CA . VAL A 1 1090 ? 34.793 52.574 -34.087 1.00 76.19 1090 VAL A CA 1
ATOM 8734 C C . VAL A 1 1090 ? 33.925 51.319 -34.228 1.00 76.19 1090 VAL A C 1
ATOM 8736 O O . VAL A 1 1090 ? 32.719 51.396 -34.427 1.00 76.19 1090 VAL A O 1
ATOM 8739 N N . ARG A 1 1091 ? 34.538 50.130 -34.131 1.00 72.88 1091 ARG A N 1
ATOM 8740 C CA . ARG A 1 1091 ? 33.797 48.855 -34.156 1.00 72.88 1091 ARG A CA 1
ATOM 8741 C C . ARG A 1 1091 ? 32.867 48.721 -32.951 1.00 72.88 1091 ARG A C 1
ATOM 8743 O O . ARG A 1 1091 ? 33.219 49.182 -31.865 1.00 72.88 1091 ARG A O 1
ATOM 8750 N N . ASP A 1 1092 ? 31.759 48.013 -33.167 1.00 75.56 1092 ASP A N 1
ATOM 8751 C CA . ASP A 1 1092 ? 30.725 47.732 -32.169 1.00 75.56 1092 ASP A CA 1
ATOM 8752 C C . ASP A 1 1092 ? 31.332 47.315 -30.811 1.00 75.56 1092 ASP A C 1
ATOM 8754 O O . ASP A 1 1092 ? 32.081 46.327 -30.733 1.00 75.56 1092 ASP A O 1
ATOM 8758 N N . PRO A 1 1093 ? 31.066 48.096 -29.749 1.00 77.88 1093 PRO A N 1
ATOM 8759 C CA . PRO A 1 1093 ? 31.613 47.861 -28.427 1.00 77.88 1093 PRO A CA 1
ATOM 8760 C C . PRO A 1 1093 ? 30.829 46.824 -27.602 1.00 77.88 1093 PRO A C 1
ATOM 8762 O O . PRO A 1 1093 ? 31.272 46.533 -26.489 1.00 77.88 1093 PRO A O 1
ATOM 8765 N N . VAL A 1 1094 ? 29.691 46.286 -28.057 1.00 82.94 1094 VAL A N 1
ATOM 8766 C CA . VAL A 1 1094 ? 28.773 45.510 -27.201 1.00 82.94 1094 VAL A CA 1
ATOM 8767 C C . VAL A 1 1094 ? 28.759 44.013 -27.531 1.00 82.94 1094 VAL A C 1
ATOM 8769 O O . VAL A 1 1094 ? 28.653 43.595 -28.678 1.00 82.94 1094 VAL A O 1
ATOM 8772 N N . LEU A 1 1095 ? 28.793 43.168 -26.496 1.00 84.62 1095 LEU A N 1
ATOM 8773 C CA . LEU A 1 1095 ? 28.446 41.750 -26.576 1.00 84.62 1095 LEU A CA 1
ATOM 8774 C C . LEU A 1 1095 ? 27.215 41.453 -25.712 1.00 84.62 1095 LEU A C 1
ATOM 8776 O O . LEU A 1 1095 ? 27.177 41.763 -24.522 1.00 84.62 1095 LEU A O 1
ATOM 8780 N N . ARG A 1 1096 ? 26.219 40.812 -26.329 1.00 87.31 1096 ARG A N 1
ATOM 8781 C CA . ARG A 1 1096 ? 24.921 40.456 -25.738 1.00 87.31 1096 ARG A CA 1
ATOM 8782 C C . ARG A 1 1096 ? 24.882 38.971 -25.381 1.00 87.31 1096 ARG A C 1
ATOM 8784 O O . ARG A 1 1096 ? 25.210 38.129 -26.226 1.00 87.31 1096 ARG A O 1
ATOM 8791 N N . ALA A 1 1097 ? 24.458 38.631 -24.167 1.00 85.00 1097 ALA A N 1
ATOM 8792 C CA . ALA A 1 1097 ? 24.376 37.248 -23.709 1.00 85.00 1097 ALA A CA 1
ATOM 8793 C C . ALA A 1 1097 ? 23.141 36.949 -22.847 1.00 85.00 1097 ALA A C 1
ATOM 8795 O O . ALA A 1 1097 ? 22.541 37.860 -22.300 1.00 85.00 1097 ALA A O 1
ATOM 8796 N N . ALA A 1 1098 ? 22.780 35.671 -22.705 1.00 82.00 1098 ALA A N 1
ATOM 8797 C CA . ALA A 1 1098 ? 21.787 35.196 -21.729 1.00 82.00 1098 ALA A CA 1
ATOM 8798 C C . ALA A 1 1098 ? 22.035 33.709 -21.368 1.00 82.00 1098 ALA A C 1
ATOM 8800 O O . ALA A 1 1098 ? 22.732 33.012 -22.114 1.00 82.00 1098 ALA A O 1
ATOM 8801 N N . PRO A 1 1099 ? 21.524 33.166 -20.249 1.00 76.12 1099 PRO A N 1
ATOM 8802 C CA . PRO A 1 1099 ? 21.788 31.786 -19.831 1.00 76.12 1099 PRO A CA 1
ATOM 8803 C C . PRO A 1 1099 ? 21.052 30.735 -20.668 1.00 76.12 1099 PRO A C 1
ATOM 8805 O O . PRO A 1 1099 ? 21.621 29.671 -20.927 1.00 76.12 1099 PRO A O 1
ATOM 8808 N N . THR A 1 1100 ? 19.832 31.026 -21.132 1.00 73.75 1100 THR A N 1
ATOM 8809 C CA . THR A 1 1100 ? 19.004 30.096 -21.918 1.00 73.75 1100 THR A CA 1
ATOM 8810 C C . THR A 1 1100 ? 18.934 30.500 -23.391 1.00 73.75 1100 THR A C 1
ATOM 8812 O O . THR A 1 1100 ? 19.098 31.668 -23.746 1.00 73.75 1100 THR A O 1
ATOM 8815 N N . GLY A 1 1101 ? 18.698 29.524 -24.277 1.00 69.56 1101 GLY A N 1
ATOM 8816 C CA . GLY A 1 1101 ? 18.593 29.767 -25.722 1.00 69.56 1101 GLY A CA 1
ATOM 8817 C C . GLY A 1 1101 ? 17.454 30.715 -26.103 1.00 69.56 1101 GLY A C 1
ATOM 8818 O O . GLY A 1 1101 ? 17.635 31.548 -26.985 1.00 69.56 1101 GLY A O 1
ATOM 8819 N N . ILE A 1 1102 ? 16.320 30.631 -25.400 1.00 67.62 1102 ILE A N 1
ATOM 8820 C CA . ILE A 1 1102 ? 15.139 31.473 -25.640 1.00 67.62 1102 ILE A CA 1
ATOM 8821 C C . ILE A 1 1102 ? 15.418 32.923 -25.230 1.00 67.62 1102 ILE A C 1
ATOM 8823 O O . ILE A 1 1102 ? 15.192 33.833 -26.023 1.00 67.62 1102 ILE A O 1
ATOM 8827 N N . ALA A 1 1103 ? 15.993 33.145 -24.044 1.00 68.38 1103 ALA A N 1
ATOM 8828 C CA . ALA A 1 1103 ? 16.361 34.487 -23.595 1.00 68.38 1103 ALA A CA 1
ATOM 8829 C C . ALA A 1 1103 ? 17.433 35.125 -24.492 1.00 68.38 1103 ALA A C 1
ATOM 8831 O O . ALA A 1 1103 ? 17.321 36.285 -24.878 1.00 68.38 1103 ALA A O 1
ATOM 8832 N N . ALA A 1 1104 ? 18.441 34.348 -24.905 1.00 73.00 1104 ALA A N 1
ATOM 8833 C CA . ALA A 1 1104 ? 19.486 34.838 -25.800 1.00 73.00 1104 ALA A CA 1
ATOM 8834 C C . ALA A 1 1104 ? 18.922 35.226 -27.172 1.00 73.00 1104 ALA A C 1
ATOM 8836 O O . ALA A 1 1104 ? 19.377 36.203 -27.757 1.00 73.00 1104 ALA A O 1
ATOM 8837 N N . HIS A 1 1105 ? 17.927 34.492 -27.676 1.00 73.75 1105 HIS A N 1
ATOM 8838 C CA . HIS A 1 1105 ? 17.259 34.826 -28.928 1.00 73.75 1105 HIS A CA 1
ATOM 8839 C C . HIS A 1 1105 ? 16.434 36.117 -28.811 1.00 73.75 1105 HIS A C 1
ATOM 8841 O O . HIS A 1 1105 ? 16.611 37.016 -29.629 1.00 73.75 1105 HIS A O 1
ATOM 8847 N N . ASN A 1 1106 ? 15.618 36.249 -27.758 1.00 68.62 1106 ASN A N 1
ATOM 8848 C CA . ASN A 1 1106 ? 14.789 37.437 -27.510 1.00 68.62 1106 ASN A CA 1
ATOM 8849 C C . ASN A 1 1106 ? 15.619 38.705 -27.250 1.00 68.62 1106 ASN A C 1
ATOM 8851 O O . ASN A 1 1106 ? 15.197 39.803 -27.599 1.00 68.62 1106 ASN A O 1
ATOM 8855 N N . PHE A 1 1107 ? 16.814 38.557 -26.673 1.00 76.06 1107 PHE A N 1
ATOM 8856 C CA . PHE A 1 1107 ? 17.750 39.658 -26.440 1.00 76.06 1107 PHE A CA 1
ATOM 8857 C C . PHE A 1 1107 ? 18.729 39.897 -27.606 1.00 76.06 1107 PHE A C 1
ATOM 8859 O O . PHE A 1 1107 ? 19.681 40.672 -27.489 1.00 76.06 1107 PHE A O 1
ATOM 8866 N N . HIS A 1 1108 ? 18.533 39.218 -28.743 1.00 77.44 1108 HIS A N 1
ATOM 8867 C CA . HIS A 1 1108 ? 19.421 39.278 -29.909 1.00 77.44 1108 HIS A CA 1
ATOM 8868 C C . HIS A 1 1108 ? 20.906 39.024 -29.563 1.00 77.44 1108 HIS A C 1
ATOM 8870 O O . HIS A 1 1108 ? 21.813 39.615 -30.148 1.00 77.44 1108 HIS A O 1
ATOM 8876 N N . GLY A 1 1109 ? 21.162 38.144 -28.594 1.00 77.69 1109 GLY A N 1
ATOM 8877 C CA . GLY A 1 1109 ? 22.476 37.792 -28.063 1.00 77.69 1109 GLY A CA 1
ATOM 8878 C C . GLY A 1 1109 ? 22.846 36.321 -28.263 1.00 77.69 1109 GLY A C 1
ATOM 8879 O O . GLY A 1 1109 ? 22.285 35.610 -29.097 1.00 77.69 1109 GLY A O 1
ATOM 8880 N N . ARG A 1 1110 ? 23.849 35.850 -27.516 1.00 81.75 1110 ARG A N 1
ATOM 8881 C CA . ARG A 1 1110 ? 24.296 34.443 -27.521 1.00 81.75 1110 ARG A CA 1
ATOM 8882 C C . ARG A 1 1110 ? 24.095 33.798 -26.157 1.00 81.75 1110 ARG A C 1
ATOM 8884 O O . ARG A 1 1110 ? 24.126 34.473 -25.135 1.00 81.75 1110 ARG A O 1
ATOM 8891 N N . THR A 1 1111 ? 23.947 32.475 -26.109 1.00 84.88 1111 THR A N 1
ATOM 8892 C CA . THR A 1 1111 ? 23.938 31.806 -24.803 1.00 84.88 1111 THR A CA 1
ATOM 8893 C C . THR A 1 1111 ? 25.298 31.950 -24.125 1.00 84.88 1111 THR A C 1
ATOM 8895 O O . THR A 1 1111 ? 26.328 31.912 -24.801 1.00 84.88 1111 THR A O 1
ATOM 8898 N N . LEU A 1 1112 ? 25.332 32.066 -22.797 1.00 81.50 1112 LEU A N 1
ATOM 8899 C CA . LEU A 1 1112 ? 26.587 32.172 -22.042 1.00 81.50 1112 LEU A CA 1
ATOM 8900 C C . LEU A 1 1112 ? 27.512 30.973 -22.290 1.00 81.50 1112 LEU A C 1
ATOM 8902 O O . LEU A 1 1112 ? 28.716 31.144 -22.474 1.00 81.50 1112 LEU A O 1
ATOM 8906 N N . HIS A 1 1113 ? 26.936 29.774 -22.398 1.00 81.12 1113 HIS A N 1
ATOM 8907 C CA . HIS A 1 1113 ? 27.650 28.552 -22.769 1.00 81.12 1113 HIS A CA 1
ATOM 8908 C C . HIS A 1 1113 ? 28.336 28.672 -24.138 1.00 81.12 1113 HIS A C 1
ATOM 8910 O O . HIS A 1 1113 ? 29.508 28.325 -24.278 1.00 81.12 1113 HIS A O 1
ATOM 8916 N N . SER A 1 1114 ? 27.640 29.222 -25.139 1.00 81.75 1114 SER A N 1
ATOM 8917 C CA . SER A 1 1114 ? 28.192 29.418 -26.483 1.00 81.75 1114 SER A CA 1
ATOM 8918 C C . SER A 1 1114 ? 29.217 30.554 -26.530 1.00 81.75 1114 SER A C 1
ATOM 8920 O O . SER A 1 1114 ? 30.288 30.387 -27.115 1.00 81.75 1114 SER A O 1
ATOM 8922 N N . LEU A 1 1115 ? 28.920 31.691 -25.891 1.00 83.31 1115 LEU A N 1
ATOM 8923 C CA . LEU A 1 1115 ? 29.766 32.883 -25.914 1.00 83.31 1115 LEU A CA 1
ATOM 8924 C C . LEU A 1 1115 ? 31.112 32.650 -25.216 1.00 83.31 1115 LEU A C 1
ATOM 8926 O O . LEU A 1 1115 ? 32.139 33.080 -25.734 1.00 83.31 1115 LEU A O 1
ATOM 8930 N N . PHE A 1 1116 ? 31.114 31.935 -24.087 1.00 82.06 1116 PHE A N 1
ATOM 8931 C CA . PHE A 1 1116 ? 32.316 31.669 -23.285 1.00 82.06 1116 PHE A CA 1
ATOM 8932 C C . PHE A 1 1116 ? 32.907 30.268 -23.486 1.00 82.06 1116 PHE A C 1
ATOM 8934 O O . PHE A 1 1116 ? 33.884 29.912 -22.824 1.00 82.06 1116 PHE A O 1
ATOM 8941 N N . LYS A 1 1117 ? 32.335 29.467 -24.398 1.00 79.25 1117 LYS A N 1
ATOM 8942 C CA . LYS A 1 1117 ? 32.700 28.055 -24.618 1.00 79.25 1117 LYS A CA 1
ATOM 8943 C C . LYS A 1 1117 ? 32.712 27.253 -23.305 1.00 79.25 1117 LYS A C 1
ATOM 8945 O O . LYS A 1 1117 ? 33.633 26.479 -23.040 1.00 79.25 1117 LYS A O 1
ATOM 8950 N N . ILE A 1 1118 ? 31.698 27.475 -22.468 1.00 78.50 1118 ILE A N 1
ATOM 8951 C CA . ILE A 1 1118 ? 31.497 26.738 -21.216 1.00 78.50 1118 ILE A CA 1
ATOM 8952 C C . ILE A 1 1118 ? 30.667 25.486 -21.540 1.00 78.50 1118 ILE A C 1
ATOM 8954 O O . ILE A 1 1118 ? 29.602 25.616 -22.149 1.00 78.50 1118 ILE A O 1
ATOM 8958 N N . PRO A 1 1119 ? 31.132 24.276 -21.181 1.00 67.94 1119 PRO A N 1
ATOM 8959 C CA . PRO A 1 1119 ? 30.379 23.050 -21.415 1.00 67.94 1119 PRO A CA 1
ATOM 8960 C C . PRO A 1 1119 ? 29.100 23.019 -20.568 1.00 67.94 1119 PRO A C 1
ATOM 8962 O O . PRO A 1 1119 ? 29.102 23.440 -19.417 1.00 67.94 1119 PRO A O 1
ATOM 8965 N N . VAL A 1 1120 ? 28.014 22.487 -21.136 1.00 60.78 1120 VAL A N 1
ATOM 8966 C CA . VAL A 1 1120 ? 26.677 22.430 -20.503 1.00 60.78 1120 VAL A CA 1
ATOM 8967 C C . VAL A 1 1120 ? 26.651 21.512 -19.268 1.00 60.78 1120 VAL A C 1
ATOM 8969 O O . VAL A 1 1120 ? 25.841 21.704 -18.367 1.00 60.78 1120 VAL A O 1
ATOM 8972 N N . LYS A 1 1121 ? 27.564 20.534 -19.190 1.00 55.03 1121 LYS A N 1
ATOM 8973 C CA . LYS A 1 1121 ? 27.804 19.709 -17.998 1.00 55.03 1121 LYS A CA 1
ATOM 8974 C C . LYS A 1 1121 ? 29.167 20.066 -17.410 1.00 55.03 1121 LYS A C 1
ATOM 8976 O O . LYS A 1 1121 ? 30.197 19.723 -17.990 1.00 55.03 1121 LYS A O 1
ATOM 8981 N N . THR A 1 1122 ? 29.181 20.747 -16.268 1.00 51.31 1122 THR A N 1
ATOM 8982 C CA . THR A 1 1122 ? 30.425 21.043 -15.546 1.00 51.31 1122 THR A CA 1
ATOM 8983 C C . THR A 1 1122 ? 30.839 19.812 -14.729 1.00 51.31 1122 THR A C 1
ATOM 8985 O O . THR A 1 1122 ? 30.032 19.336 -13.930 1.00 51.31 1122 THR A O 1
ATOM 8988 N N . PRO A 1 1123 ? 32.058 19.269 -14.893 1.00 52.19 1123 PRO A N 1
ATOM 8989 C CA . PRO A 1 1123 ? 32.514 18.126 -14.106 1.00 52.19 1123 PRO A CA 1
ATOM 8990 C C . PRO A 1 1123 ? 32.638 18.483 -12.609 1.00 52.19 1123 PRO A C 1
ATOM 8992 O O . PRO A 1 1123 ? 32.895 19.644 -12.274 1.00 52.19 1123 PRO A O 1
ATOM 8995 N N . PRO A 1 1124 ? 32.503 17.502 -11.692 1.00 42.28 1124 PRO A N 1
ATOM 8996 C CA . PRO A 1 1124 ? 32.453 17.725 -10.238 1.00 42.28 1124 PRO A CA 1
ATOM 8997 C C . PRO A 1 1124 ? 33.716 18.369 -9.634 1.00 42.28 1124 PRO A C 1
ATOM 8999 O O . PRO A 1 1124 ? 33.693 18.818 -8.494 1.00 42.28 1124 PRO A O 1
ATOM 9002 N N . GLN A 1 1125 ? 34.804 18.463 -10.402 1.00 44.97 1125 GLN A N 1
ATOM 9003 C CA . GLN A 1 1125 ? 36.091 19.042 -10.001 1.00 44.97 1125 GLN A CA 1
ATOM 9004 C C . GLN A 1 1125 ? 36.249 20.532 -10.387 1.00 44.97 1125 GLN A C 1
ATOM 9006 O O . GLN A 1 1125 ? 37.320 21.104 -10.196 1.00 44.97 1125 GLN A O 1
ATOM 9011 N N . GLY A 1 1126 ? 35.206 21.179 -10.928 1.00 53.72 1126 GLY A N 1
ATOM 9012 C CA . GLY A 1 1126 ? 35.285 22.547 -11.465 1.00 53.72 1126 GLY A CA 1
ATOM 9013 C C . GLY A 1 1126 ? 35.977 22.618 -12.838 1.00 53.72 1126 GLY A C 1
ATOM 9014 O O . GLY A 1 1126 ? 36.401 21.602 -13.388 1.00 53.72 1126 GLY A O 1
ATOM 9015 N N . LEU A 1 1127 ? 36.072 23.818 -13.433 1.00 53.75 1127 LEU A N 1
ATOM 9016 C CA . LEU A 1 1127 ? 36.782 24.047 -14.704 1.00 53.75 1127 LEU A CA 1
ATOM 9017 C C . LEU A 1 1127 ? 38.309 23.945 -14.492 1.00 53.75 1127 LEU A C 1
ATOM 9019 O O . LEU A 1 1127 ? 39.015 24.950 -14.460 1.00 53.75 1127 LEU A O 1
ATOM 9023 N N . SER A 1 1128 ? 38.837 22.728 -14.335 1.00 48.62 1128 SER A N 1
ATOM 9024 C CA . SER A 1 1128 ? 40.285 22.490 -14.204 1.00 48.62 1128 SER A CA 1
ATOM 9025 C C . SER A 1 1128 ? 41.031 22.502 -15.549 1.00 48.62 1128 SER A C 1
ATOM 9027 O O . SER A 1 1128 ? 42.260 22.568 -15.578 1.00 48.62 1128 SER A O 1
ATOM 9029 N N . GLN A 1 1129 ? 40.315 22.490 -16.682 1.00 58.09 1129 GLN A N 1
ATOM 9030 C CA . GLN A 1 1129 ? 40.916 22.527 -18.019 1.00 58.09 1129 GLN A CA 1
ATOM 9031 C C . GLN A 1 1129 ? 40.993 23.952 -18.592 1.00 58.09 1129 GLN A C 1
ATOM 9033 O O . GLN A 1 1129 ? 39.980 24.584 -18.924 1.00 58.09 1129 GLN A O 1
ATOM 9038 N N . LYS A 1 1130 ? 42.233 24.426 -18.774 1.00 60.53 1130 LYS A N 1
ATOM 9039 C CA . LYS A 1 1130 ? 42.563 25.611 -19.583 1.00 60.53 1130 LYS A CA 1
ATOM 9040 C C . LYS A 1 1130 ? 42.017 25.441 -21.005 1.00 60.53 1130 LYS A C 1
ATOM 9042 O O . LYS A 1 1130 ? 42.089 24.347 -21.567 1.00 60.53 1130 LYS A O 1
ATOM 9047 N N . LEU A 1 1131 ? 41.492 26.517 -21.601 1.00 68.25 1131 LEU A N 1
ATOM 9048 C CA . LEU A 1 1131 ? 41.076 26.502 -23.009 1.00 68.25 1131 LEU A CA 1
ATOM 9049 C C . LEU A 1 1131 ? 42.233 26.068 -23.918 1.00 68.25 1131 LEU A C 1
ATOM 9051 O O . LEU A 1 1131 ? 43.376 26.491 -23.742 1.00 68.25 1131 LEU A O 1
ATOM 9055 N N . SER A 1 1132 ? 41.925 25.269 -24.944 1.00 76.31 1132 SER A N 1
ATOM 9056 C CA . SER A 1 1132 ? 42.904 24.959 -25.986 1.00 76.31 1132 SER A CA 1
ATOM 9057 C C . SER A 1 1132 ? 43.356 26.246 -26.686 1.00 76.31 1132 SER A C 1
ATOM 9059 O O . SER A 1 1132 ? 42.569 27.179 -26.862 1.00 76.31 1132 SER A O 1
ATOM 9061 N N . ARG A 1 1133 ? 44.620 26.298 -27.124 1.00 70.31 1133 ARG A N 1
ATOM 9062 C CA . ARG A 1 1133 ? 45.223 27.493 -27.745 1.00 70.31 1133 ARG A CA 1
ATOM 9063 C C . ARG A 1 1133 ? 44.387 28.042 -28.906 1.00 70.31 1133 ARG A C 1
ATOM 9065 O O . ARG A 1 1133 ? 44.183 29.246 -28.995 1.00 70.31 1133 ARG A O 1
ATOM 9072 N N . SER A 1 1134 ? 43.847 27.155 -29.744 1.00 71.31 1134 SER A N 1
ATOM 9073 C CA . SER A 1 1134 ? 42.958 27.531 -30.851 1.00 71.31 1134 SER A CA 1
ATOM 9074 C C . SER A 1 1134 ? 41.664 28.187 -30.349 1.00 71.31 1134 SER A C 1
ATOM 9076 O O . SER A 1 1134 ? 41.308 29.283 -30.780 1.00 71.31 1134 SER A O 1
ATOM 9078 N N . ASN A 1 1135 ? 41.005 27.583 -29.353 1.00 73.94 1135 ASN A N 1
ATOM 9079 C CA . ASN A 1 1135 ? 39.772 28.127 -28.790 1.00 73.94 1135 ASN A CA 1
ATOM 9080 C C . ASN A 1 1135 ? 39.980 29.461 -28.067 1.00 73.94 1135 ASN A C 1
ATOM 9082 O O . ASN A 1 1135 ? 39.113 30.331 -28.181 1.00 73.94 1135 ASN A O 1
ATOM 9086 N N . LEU A 1 1136 ? 41.108 29.617 -27.370 1.00 77.75 1136 LEU A N 1
ATOM 9087 C CA . LEU A 1 1136 ? 41.487 30.848 -26.688 1.00 77.75 1136 LEU A CA 1
ATOM 9088 C C . LEU A 1 1136 ? 41.765 31.979 -27.685 1.00 77.75 1136 LEU A C 1
ATOM 9090 O O . LEU A 1 1136 ? 41.204 33.060 -27.532 1.00 77.75 1136 LEU A O 1
ATOM 9094 N N . CYS A 1 1137 ? 42.536 31.725 -28.748 1.00 74.38 1137 CYS A N 1
ATOM 9095 C CA . CYS A 1 1137 ? 42.791 32.723 -29.790 1.00 74.38 1137 CYS A CA 1
ATOM 9096 C C . CYS A 1 1137 ? 41.497 33.182 -30.481 1.00 74.38 1137 CYS A C 1
ATOM 9098 O O . CYS A 1 1137 ? 41.325 34.377 -30.718 1.00 74.38 1137 CYS A O 1
ATOM 9100 N N . SER A 1 1138 ? 40.553 32.272 -30.752 1.00 76.12 1138 SER A N 1
ATOM 9101 C CA . SER A 1 1138 ? 39.248 32.655 -31.311 1.00 76.12 1138 SER A CA 1
ATOM 9102 C C . SER A 1 1138 ? 38.430 33.535 -30.358 1.00 76.12 1138 SER A C 1
ATOM 9104 O O . SER A 1 1138 ? 37.792 34.485 -30.805 1.00 76.12 1138 SER A O 1
ATOM 9106 N N . LEU A 1 1139 ? 38.440 33.241 -29.052 1.00 79.06 1139 LEU A N 1
ATOM 9107 C CA . LEU A 1 1139 ? 37.724 34.047 -28.057 1.00 79.06 1139 LEU A CA 1
ATOM 9108 C C . LEU A 1 1139 ? 38.382 35.417 -27.848 1.00 79.06 1139 LEU A C 1
ATOM 9110 O O . LEU A 1 1139 ? 37.688 36.427 -27.816 1.00 79.06 1139 LEU A O 1
ATOM 9114 N N . GLN A 1 1140 ? 39.713 35.481 -27.799 1.00 81.75 1140 GLN A N 1
ATOM 9115 C CA . GLN A 1 1140 ? 40.459 36.740 -27.718 1.00 81.75 1140 GLN A CA 1
ATOM 9116 C C . GLN A 1 1140 ? 40.224 37.632 -28.941 1.00 81.75 1140 GLN A C 1
ATOM 9118 O O . GLN A 1 1140 ? 40.088 38.846 -28.800 1.00 81.75 1140 GLN A O 1
ATOM 9123 N N . ALA A 1 1141 ? 40.114 37.042 -30.135 1.00 77.69 1141 ALA A N 1
ATOM 9124 C CA . ALA A 1 1141 ? 39.750 37.773 -31.344 1.00 77.69 1141 ALA A CA 1
ATOM 9125 C C . ALA A 1 1141 ? 38.320 38.337 -31.271 1.00 77.69 1141 ALA A C 1
ATOM 9127 O O . ALA A 1 1141 ? 38.113 39.497 -31.628 1.00 77.69 1141 ALA A O 1
ATOM 9128 N N . LEU A 1 1142 ? 37.360 37.555 -30.757 1.00 79.31 1142 LEU A N 1
ATOM 9129 C CA . LEU A 1 1142 ? 35.965 37.976 -30.585 1.00 79.31 1142 LEU A CA 1
ATOM 9130 C C . LEU A 1 1142 ? 35.826 39.128 -29.572 1.00 79.31 1142 LEU A C 1
ATOM 9132 O O . LEU A 1 1142 ? 35.103 40.087 -29.817 1.00 79.31 1142 LEU A O 1
ATOM 9136 N N . PHE A 1 1143 ? 36.558 39.070 -28.459 1.00 80.50 1143 PHE A N 1
ATOM 9137 C CA . PHE A 1 1143 ? 36.480 40.054 -27.374 1.00 80.50 1143 PHE A CA 1
ATOM 9138 C C . PHE A 1 1143 ? 37.407 41.276 -27.554 1.00 80.50 1143 PHE A C 1
ATOM 9140 O O . PHE A 1 1143 ? 37.329 42.228 -26.777 1.00 80.50 1143 PHE A O 1
ATOM 9147 N N . LYS A 1 1144 ? 38.254 41.313 -28.594 1.00 78.31 1144 LYS A N 1
ATOM 9148 C CA . LYS A 1 1144 ? 39.272 42.364 -28.835 1.00 78.31 1144 LYS A CA 1
ATOM 9149 C C . LYS A 1 1144 ? 38.717 43.799 -28.854 1.00 78.31 1144 LYS A C 1
ATOM 9151 O O . LYS A 1 1144 ? 39.392 44.752 -28.430 1.00 78.31 1144 LYS A O 1
ATOM 9156 N N . HIS A 1 1145 ? 37.503 43.955 -29.376 1.00 75.44 1145 HIS A N 1
ATOM 9157 C CA . HIS A 1 1145 ? 36.821 45.242 -29.534 1.00 75.44 1145 HIS A CA 1
ATOM 9158 C C . HIS A 1 1145 ? 35.671 45.441 -28.538 1.00 75.44 1145 HIS A C 1
ATOM 9160 O O . HIS A 1 1145 ? 35.171 46.554 -28.426 1.00 75.44 1145 HIS A O 1
ATOM 9166 N N . CYS A 1 1146 ? 35.346 44.413 -27.747 1.00 79.50 1146 CYS A N 1
ATOM 9167 C CA . CYS A 1 1146 ? 34.291 44.469 -26.746 1.00 79.50 1146 CYS A CA 1
ATOM 9168 C C . CYS A 1 1146 ? 34.644 45.435 -25.599 1.00 79.50 1146 CYS A C 1
ATOM 9170 O O . CYS A 1 1146 ? 35.796 45.550 -25.154 1.00 79.50 1146 CYS A O 1
ATOM 9172 N N . ARG A 1 1147 ? 33.625 46.156 -25.140 1.00 78.81 1147 ARG A N 1
ATOM 9173 C CA . ARG A 1 1147 ? 33.633 47.098 -24.019 1.00 78.81 1147 ARG A CA 1
ATOM 9174 C C . ARG A 1 1147 ? 32.479 46.852 -23.072 1.00 78.81 1147 ARG A C 1
ATOM 9176 O O . ARG A 1 1147 ? 32.715 46.955 -21.882 1.00 78.81 1147 ARG A O 1
ATOM 9183 N N . TYR A 1 1148 ? 31.293 46.529 -23.575 1.00 82.06 1148 TYR A N 1
ATOM 9184 C CA . TYR A 1 1148 ? 30.125 46.219 -22.758 1.00 82.06 1148 TYR A CA 1
ATOM 9185 C C . TYR A 1 1148 ? 29.741 44.758 -22.941 1.00 82.06 1148 TYR A C 1
ATOM 9187 O O . TYR A 1 1148 ? 29.543 44.304 -24.064 1.00 82.06 1148 TYR A O 1
ATOM 9195 N N . LEU A 1 1149 ? 29.613 44.034 -21.837 1.00 85.75 1149 LEU A N 1
ATOM 9196 C CA . LEU A 1 1149 ? 29.012 42.714 -21.767 1.00 85.75 1149 LEU A CA 1
ATOM 9197 C C . LEU A 1 1149 ? 27.663 42.841 -21.060 1.00 85.75 1149 LEU A C 1
ATOM 9199 O O . LEU A 1 1149 ? 27.606 43.118 -19.864 1.00 85.75 1149 LEU A O 1
ATOM 9203 N N . ILE A 1 1150 ? 26.578 42.624 -21.793 1.00 85.94 1150 ILE A N 1
ATOM 9204 C CA . ILE A 1 1150 ? 25.223 42.729 -21.247 1.00 85.94 1150 ILE A CA 1
ATOM 9205 C C . ILE A 1 1150 ? 24.610 41.334 -21.192 1.00 85.94 1150 ILE A C 1
ATOM 9207 O O . ILE A 1 1150 ? 24.603 40.633 -22.205 1.00 85.94 1150 ILE A O 1
ATOM 9211 N N . ILE A 1 1151 ? 24.136 40.918 -20.016 1.00 84.81 1151 ILE A N 1
ATOM 9212 C CA . ILE A 1 1151 ? 23.604 39.577 -19.766 1.00 84.81 1151 ILE A CA 1
ATOM 9213 C C . ILE A 1 1151 ? 22.144 39.656 -19.319 1.00 84.81 1151 ILE A C 1
ATOM 9215 O O . ILE A 1 1151 ? 21.858 40.080 -18.200 1.00 84.81 1151 ILE A O 1
ATOM 9219 N N . ASP A 1 1152 ? 21.237 39.175 -20.164 1.00 82.81 1152 ASP A N 1
ATOM 9220 C CA . ASP A 1 1152 ? 19.836 39.002 -19.788 1.00 82.81 1152 ASP A CA 1
ATOM 9221 C C . ASP A 1 1152 ? 19.639 37.741 -18.931 1.00 82.81 1152 ASP A C 1
ATOM 9223 O O . ASP A 1 1152 ? 20.389 36.776 -19.066 1.00 82.81 1152 ASP A O 1
ATOM 9227 N N . GLU A 1 1153 ? 18.664 37.739 -18.026 1.00 79.69 1153 GLU A N 1
ATOM 9228 C CA . GLU A 1 1153 ? 18.326 36.624 -17.116 1.00 79.69 1153 GLU A CA 1
ATOM 9229 C C . GLU A 1 1153 ? 19.400 36.114 -16.124 1.00 79.69 1153 GLU A C 1
ATOM 9231 O O . GLU A 1 1153 ? 19.434 34.932 -15.777 1.00 79.69 1153 GLU A O 1
ATOM 9236 N N . LYS A 1 1154 ? 20.245 36.993 -15.578 1.00 71.25 1154 LYS A N 1
ATOM 9237 C CA . LYS A 1 1154 ? 21.075 36.808 -14.370 1.00 71.25 1154 LYS A CA 1
ATOM 9238 C C . LYS A 1 1154 ? 20.438 35.962 -13.256 1.00 71.25 1154 LYS A C 1
ATOM 9240 O O . LYS A 1 1154 ? 21.185 35.250 -12.593 1.00 71.25 1154 LYS A O 1
ATOM 9245 N N . SER A 1 1155 ? 19.117 35.972 -13.047 1.00 65.19 1155 SER A N 1
ATOM 9246 C CA . SER A 1 1155 ? 18.414 35.146 -12.028 1.00 65.19 1155 SER A CA 1
ATOM 9247 C C . SER A 1 1155 ? 18.770 33.690 -12.167 1.00 65.19 1155 SER A C 1
ATOM 9249 O O . SER A 1 1155 ? 18.883 32.966 -11.185 1.00 65.19 1155 SER A O 1
ATOM 9251 N N . MET A 1 1156 ? 18.884 33.255 -13.417 1.00 63.19 1156 MET A N 1
ATOM 9252 C CA . MET A 1 1156 ? 19.124 31.870 -13.764 1.00 63.19 1156 MET A CA 1
ATOM 9253 C C . MET A 1 1156 ? 20.615 31.518 -13.674 1.00 63.19 1156 MET A C 1
ATOM 9255 O O . MET A 1 1156 ? 21.009 30.410 -14.037 1.00 63.19 1156 MET A O 1
ATOM 9259 N N . ILE A 1 1157 ? 21.465 32.443 -13.212 1.00 65.56 1157 ILE A N 1
ATOM 9260 C CA . ILE A 1 1157 ? 22.909 32.265 -13.089 1.00 65.56 1157 ILE A CA 1
ATOM 9261 C C . ILE A 1 1157 ? 23.284 32.118 -11.611 1.00 65.56 1157 ILE A C 1
ATOM 9263 O O . ILE A 1 1157 ? 23.390 33.091 -10.868 1.00 65.56 1157 ILE A O 1
ATOM 9267 N N . GLY A 1 1158 ? 23.555 30.882 -11.188 1.00 62.44 1158 GLY A N 1
ATOM 9268 C CA . GLY A 1 1158 ? 24.071 30.601 -9.845 1.00 62.44 1158 GLY A CA 1
ATOM 9269 C C . GLY A 1 1158 ? 25.515 31.084 -9.634 1.00 62.44 1158 GLY A C 1
ATOM 9270 O O . GLY A 1 1158 ? 26.300 31.198 -10.580 1.00 62.44 1158 GLY A O 1
ATOM 9271 N N . ILE A 1 1159 ? 25.907 31.286 -8.370 1.00 59.00 1159 ILE A N 1
ATOM 9272 C CA . ILE A 1 1159 ? 27.225 31.825 -7.973 1.00 59.00 1159 ILE A CA 1
ATOM 9273 C C . ILE A 1 1159 ? 28.416 31.042 -8.551 1.00 59.00 1159 ILE A C 1
ATOM 9275 O O . ILE A 1 1159 ? 29.413 31.628 -8.970 1.00 59.00 1159 ILE A O 1
ATOM 9279 N N . LYS A 1 1160 ? 28.289 29.713 -8.663 1.00 61.72 1160 LYS A N 1
ATOM 9280 C CA . LYS A 1 1160 ? 29.320 28.852 -9.262 1.00 61.72 1160 LYS A CA 1
ATOM 9281 C C . LYS A 1 1160 ? 29.546 29.193 -10.735 1.00 61.72 1160 LYS A C 1
ATOM 9283 O O . LYS A 1 1160 ? 30.687 29.246 -11.171 1.00 61.72 1160 LYS A O 1
ATOM 9288 N N . PHE A 1 1161 ? 28.478 29.456 -11.488 1.00 68.62 1161 PHE A N 1
ATOM 9289 C CA . PHE A 1 1161 ? 28.569 29.782 -12.911 1.00 68.62 1161 PHE A CA 1
ATOM 9290 C C . PHE A 1 1161 ? 29.130 31.192 -13.142 1.00 68.62 1161 PHE A C 1
ATOM 9292 O O . PHE A 1 1161 ? 29.919 31.385 -14.063 1.00 68.62 1161 PHE A O 1
ATOM 9299 N N . LEU A 1 1162 ? 28.815 32.155 -12.264 1.00 69.62 1162 LEU A N 1
ATOM 9300 C CA . LEU A 1 1162 ? 29.467 33.474 -12.262 1.00 69.62 1162 LEU A CA 1
ATOM 9301 C C . LEU A 1 1162 ? 30.985 33.360 -12.051 1.00 69.62 1162 LEU A C 1
ATOM 9303 O O . LEU A 1 1162 ? 31.745 34.002 -12.773 1.00 69.62 1162 LEU A O 1
ATOM 9307 N N . GLY A 1 1163 ? 31.433 32.486 -11.142 1.00 66.88 1163 GLY A N 1
ATOM 9308 C CA . GLY A 1 1163 ? 32.861 32.201 -10.955 1.00 66.88 1163 GLY A CA 1
ATOM 9309 C C . GLY A 1 1163 ? 33.540 31.616 -12.203 1.00 66.88 1163 GLY A C 1
ATOM 9310 O O . GLY A 1 1163 ? 34.680 31.959 -12.509 1.00 66.88 1163 GLY A O 1
ATOM 9311 N N . LEU A 1 1164 ? 32.833 30.787 -12.981 1.00 71.12 1164 LEU A N 1
ATOM 9312 C CA . LEU A 1 1164 ? 33.354 30.245 -14.245 1.00 71.12 1164 LEU A CA 1
ATOM 9313 C C . LEU A 1 1164 ? 33.458 31.309 -15.344 1.00 71.12 1164 LEU A C 1
ATOM 9315 O O . LEU A 1 1164 ? 34.406 31.290 -16.132 1.00 71.12 1164 LEU A O 1
ATOM 9319 N N . LEU A 1 1165 ? 32.498 32.236 -15.403 1.00 74.50 1165 LEU A N 1
ATOM 9320 C CA . LEU A 1 1165 ? 32.540 33.370 -16.328 1.00 74.50 1165 LEU A CA 1
ATOM 9321 C C . LEU A 1 1165 ? 33.739 34.274 -16.031 1.00 74.50 1165 LEU A C 1
ATOM 9323 O O . LEU A 1 1165 ? 34.477 34.621 -16.951 1.00 74.50 1165 LEU A O 1
ATOM 9327 N N . ASP A 1 1166 ? 33.975 34.586 -14.756 1.00 74.06 1166 ASP A N 1
ATOM 9328 C CA . ASP A 1 1166 ? 35.151 35.338 -14.312 1.00 74.06 1166 ASP A CA 1
ATOM 9329 C C . ASP A 1 1166 ? 36.459 34.617 -14.686 1.00 74.06 1166 ASP A C 1
ATOM 9331 O O . ASP A 1 1166 ? 37.340 35.211 -15.310 1.00 74.06 1166 ASP A O 1
ATOM 9335 N N . GLN A 1 1167 ? 36.559 33.305 -14.439 1.00 73.81 1167 GLN A N 1
ATOM 9336 C CA . GLN A 1 1167 ? 37.725 32.511 -14.845 1.00 73.81 1167 GLN A CA 1
ATOM 9337 C C . GLN A 1 1167 ? 37.986 32.592 -16.362 1.00 73.81 1167 GLN A C 1
ATOM 9339 O O . GLN A 1 1167 ? 39.128 32.785 -16.784 1.00 73.81 1167 GLN A O 1
ATOM 9344 N N . ARG A 1 1168 ? 36.942 32.501 -17.199 1.00 79.06 1168 ARG A N 1
ATOM 9345 C CA . ARG A 1 1168 ? 37.078 32.625 -18.661 1.00 79.06 1168 ARG A CA 1
ATOM 9346 C C . ARG A 1 1168 ? 37.438 34.039 -19.105 1.00 79.06 1168 ARG A C 1
ATOM 9348 O O . ARG A 1 1168 ? 38.249 34.187 -20.015 1.00 79.06 1168 ARG A O 1
ATOM 9355 N N . LEU A 1 1169 ? 36.901 35.074 -18.464 1.00 78.12 1169 LEU A N 1
ATOM 9356 C CA . LEU A 1 1169 ? 37.271 36.463 -18.747 1.00 78.12 1169 LEU A CA 1
ATOM 9357 C C . LEU A 1 1169 ? 38.745 36.736 -18.421 1.00 78.12 1169 LEU A C 1
ATOM 9359 O O . LEU A 1 1169 ? 39.427 37.380 -19.219 1.00 78.12 1169 LEU A O 1
ATOM 9363 N N . ARG A 1 1170 ? 39.268 36.177 -17.322 1.00 74.56 1170 ARG A N 1
ATOM 9364 C CA . ARG A 1 1170 ? 40.697 36.256 -16.968 1.00 74.56 1170 ARG A CA 1
ATOM 9365 C C . ARG A 1 1170 ? 41.595 35.550 -17.987 1.00 74.56 1170 ARG A C 1
ATOM 9367 O O . ARG A 1 1170 ? 42.664 36.058 -18.312 1.00 74.56 1170 ARG A O 1
ATOM 9374 N N . GLU A 1 1171 ? 41.157 34.416 -18.536 1.00 77.44 1171 GLU A N 1
ATOM 9375 C CA . GLU A 1 1171 ? 41.871 33.733 -19.626 1.00 77.44 1171 GLU A CA 1
ATOM 9376 C C . GLU A 1 1171 ? 41.867 34.559 -20.927 1.00 77.44 1171 GLU A C 1
ATOM 9378 O O . GLU A 1 1171 ? 42.882 34.634 -21.621 1.00 77.44 1171 GLU A O 1
ATOM 9383 N N . ILE A 1 1172 ? 40.744 35.210 -21.255 1.00 80.44 1172 ILE A N 1
ATOM 9384 C CA . ILE A 1 1172 ? 40.594 36.042 -22.460 1.00 80.44 1172 ILE A CA 1
ATOM 9385 C C . ILE A 1 1172 ? 41.416 37.337 -22.352 1.00 80.44 1172 ILE A C 1
ATOM 9387 O O . ILE A 1 1172 ? 42.038 37.744 -23.334 1.00 80.44 1172 ILE A O 1
ATOM 9391 N N . PHE A 1 1173 ? 41.487 37.963 -21.175 1.00 76.69 1173 PHE A N 1
ATOM 9392 C CA . PHE A 1 1173 ? 42.195 39.230 -20.951 1.00 76.69 1173 PHE A CA 1
ATOM 9393 C C . PHE A 1 1173 ? 43.378 39.097 -19.969 1.00 76.69 1173 PHE A C 1
ATOM 9395 O O . PHE A 1 1173 ? 43.393 39.748 -18.923 1.00 76.69 1173 PHE A O 1
ATOM 9402 N N . PRO A 1 1174 ? 44.433 38.331 -20.306 1.00 63.38 1174 PRO A N 1
ATOM 9403 C CA . PRO A 1 1174 ? 45.526 38.036 -19.375 1.00 63.38 1174 PRO A CA 1
ATOM 9404 C C . PRO A 1 1174 ? 46.343 39.280 -18.979 1.00 63.38 1174 PRO A C 1
ATOM 9406 O O . PRO A 1 1174 ? 46.897 39.336 -17.887 1.00 63.38 1174 PRO A O 1
ATOM 9409 N N . ALA A 1 1175 ? 46.378 40.314 -19.831 1.00 51.19 1175 ALA A N 1
ATOM 9410 C CA . ALA A 1 1175 ? 47.089 41.575 -19.581 1.00 51.19 1175 ALA A CA 1
ATOM 9411 C C . ALA A 1 1175 ? 46.379 42.525 -18.588 1.00 51.19 1175 ALA A C 1
ATOM 9413 O O . ALA A 1 1175 ? 46.861 43.631 -18.355 1.00 51.19 1175 ALA A O 1
ATOM 9414 N N . GLN A 1 1176 ? 45.224 42.135 -18.039 1.00 52.62 1176 GLN A N 1
ATOM 9415 C CA . GLN A 1 1176 ? 44.482 42.907 -17.029 1.00 52.62 1176 GLN A CA 1
ATOM 9416 C C . GLN A 1 1176 ? 44.612 42.310 -15.622 1.00 52.62 1176 GLN A C 1
ATOM 9418 O O . GLN A 1 1176 ? 44.124 42.892 -14.658 1.00 52.62 1176 GLN A O 1
ATOM 9423 N N . CYS A 1 1177 ? 45.322 41.186 -15.484 1.00 35.91 1177 CYS A N 1
ATOM 9424 C CA . CYS A 1 1177 ? 45.668 40.583 -14.202 1.00 35.91 1177 CYS A CA 1
ATOM 9425 C C . CYS A 1 1177 ? 46.869 41.293 -13.557 1.00 35.91 1177 CYS A C 1
ATOM 9427 O O . CYS A 1 1177 ? 47.930 40.703 -13.382 1.00 35.91 1177 CYS A O 1
ATOM 9429 N N . ILE A 1 1178 ? 46.694 42.556 -13.173 1.00 34.50 1178 ILE A N 1
ATOM 9430 C CA . ILE A 1 1178 ? 47.462 43.147 -12.075 1.00 34.50 1178 ILE A CA 1
ATOM 9431 C C . ILE A 1 1178 ? 46.439 43.779 -11.128 1.00 34.50 1178 ILE A C 1
ATOM 9433 O O . ILE A 1 1178 ? 45.855 44.802 -11.452 1.00 34.50 1178 ILE A O 1
ATOM 9437 N N . HIS A 1 1179 ? 46.223 43.097 -9.998 1.00 34.97 1179 HIS A N 1
ATOM 9438 C CA . HIS A 1 1179 ? 45.625 43.554 -8.736 1.00 34.97 1179 HIS A CA 1
ATOM 9439 C C . HIS A 1 1179 ? 44.371 44.457 -8.756 1.00 34.97 1179 HIS A C 1
ATOM 9441 O O . HIS A 1 1179 ? 44.460 45.643 -9.040 1.00 34.97 1179 HIS A O 1
ATOM 9447 N N . GLN A 1 1180 ? 43.273 43.969 -8.164 1.00 27.62 1180 GLN A N 1
ATOM 9448 C CA . GLN A 1 1180 ? 42.967 44.276 -6.754 1.00 27.62 1180 GLN A CA 1
ATOM 9449 C C . GLN A 1 1180 ? 41.893 43.323 -6.176 1.00 27.62 1180 GLN A C 1
ATOM 9451 O O . GLN A 1 1180 ? 40.879 43.078 -6.826 1.00 27.62 1180 GLN A O 1
ATOM 9456 N N . PRO A 1 1181 ? 42.110 42.753 -4.975 1.00 41.22 1181 PRO A N 1
ATOM 9457 C CA . PRO A 1 1181 ? 41.100 42.014 -4.228 1.00 41.22 1181 PRO A CA 1
ATOM 9458 C C . PRO A 1 1181 ? 40.243 42.984 -3.400 1.00 41.22 1181 PRO A C 1
ATOM 9460 O O . PRO A 1 1181 ? 40.792 43.902 -2.796 1.00 41.22 1181 PRO A O 1
ATOM 9463 N N . SER A 1 1182 ? 38.930 42.743 -3.350 1.00 27.95 1182 SER A N 1
ATOM 9464 C CA . SER A 1 1182 ? 37.987 43.008 -2.239 1.00 27.95 1182 SER A CA 1
ATOM 9465 C C . SER A 1 1182 ? 36.624 43.496 -2.756 1.00 27.95 1182 SER A C 1
ATOM 9467 O O . SER A 1 1182 ? 36.534 44.522 -3.418 1.00 27.95 1182 SER A O 1
ATOM 9469 N N . LEU A 1 1183 ? 35.556 42.734 -2.501 1.00 27.44 1183 LEU A N 1
ATOM 9470 C CA . LEU A 1 1183 ? 34.593 42.980 -1.416 1.00 27.44 1183 LEU A CA 1
ATOM 9471 C C . LEU A 1 1183 ? 33.363 42.063 -1.563 1.00 27.44 1183 LEU A C 1
ATOM 9473 O O . LEU A 1 1183 ? 32.801 41.960 -2.648 1.00 27.44 1183 LEU A O 1
ATOM 9477 N N . ALA A 1 1184 ? 33.069 41.408 -0.432 1.00 32.72 1184 ALA A N 1
ATOM 9478 C CA . ALA A 1 1184 ? 31.796 40.934 0.132 1.00 32.72 1184 ALA A CA 1
ATOM 9479 C C . ALA A 1 1184 ? 30.649 40.507 -0.798 1.00 32.72 1184 ALA A C 1
ATOM 9481 O O . ALA A 1 1184 ? 30.072 41.372 -1.490 1.00 32.72 1184 ALA A O 1
#

pLDDT: mean 74.87, std 19.04, range [24.02, 96.44]

Foldseek 3Di:
DFDFFEEEAADDDDDDDEDAADADAEDEPDDPPDDPPLVPQDPDPDLVPFDQAEAEEEEEWEFADPDPVTTDDPVLVVLLQVVLQQQCVVLSYHYDYDYYYYYHDNCCQALNALQVVVVCVVDDDDFLRHEYEYEHQWAFPRSHPPDDDHYTYTYQKAWYAFDDPPDPDRDDTYIYGHNQQTQVRDDPLRNSNLSVVQRVLRNLPFAALQQQALDQDCVRGRVFNPAWHHRDADEEAPPQAARNPVTDDHHPLQDSSGHYGPVSHRHDDPRSSSSSSSSCVVGRDDDDPPPDDDDDDDDDDDDPDDDDPPCVVVVVVVDPDQDQQDADDDDPDDDDPPDLPHLVCCNVCCVLVVRSPLRPSDDDPDDDDLLNSLLCQCVPPVNPQLQDQVNLVVSLLVVLLVLLLVLLVVLVVLCVVCQPDFLVNVVVCVPPPRPPLVSLLCSLLSRPPFLNVLVVVLLQVLLVLLVCDQFWKKKKKAWDPQLAALVLLVVFPPSVCLLVPDPVSSNVRSLSRCQRRLLSVLVVVLVLVVCCCVPPVCVQQVFDWKKKFWDQAVVQTIMIIMMTGHDPAQTADQPDQVSQVVNQVVCLVFKAQDQLCQPDDADPGQPSNDDPVPQDPDSVSLNNLQVQAFFAAPDDFPPFFFQFPVVRDTDGLQQPQADADQAWGWDCPSPVLDTFIDYHHPGSRGAMDGSSCSSSSVHHMHMGIRRHSVSVSLVSCCVSNPDNDDFDDSSVLLVVQSVPADRNRRSSRSSSSSSSVSVVRDDDRSSRSSCVSSVPRSMDILAAEAEDELDPPVPDTFAWDWDPPDPDDPTDIDGDADLVSLLLCQLPPADNSPVSQFPASLNSQFFHPSVRSGGDPPGHGHRYRYPPQFDCDPPDPRNLSNLLVVLRRFGGDNDSCVLCQDPNDHHPTSVVSSVSCVVPDDGDDSSSDDPPDDCPSPDDSPVVRTHRDDPPDDDDDRDDDPVVVVVVVDPPDDPPDDDDPPCVCPDPVNVVDDPCVPPDDDHADPCCVVVVCVVPVPPLDQPPQPDPVPQDPVLNVVLCVLLVQVVCVLVVVPDDHHHYYDYDDPPPCPLVSVSNSQNSQCVVCVVSVHPRQEAEEEQDPVQCVSSSHYHPCVLLVPDPDAPPVGPPDDDDPVRLVVNLVVCVRYRYYYYYNCVPQDPSNVVVSVVSVCSSCVVPPDDDDDDD

Secondary structure (DSSP, 8-state):
--PPEEEE----------------SB--B---S--TTSTTS---S-GGGSPPEEEEEEEEEEES-SSGGGS--HHHHHHHHHHHHHHTTTTTEEEEEEEEEEEE-HHHHTT-TTHHHHHHHHH--S-TTEEEEEEES-EEGGGSTT--TT--PEESEEEBPPPPTT-S-----EEEEEGGGSTT-SSTTS-SSHHHHHHHHHHTTPPPTTTT-S-S-GGGTTS-TTSPP-SS---S--TT--S-TTSSS---TTBTTS---TTT--B--HHHHHHHHHHIIIIISPPPTT------------------SSSHHHHHTTS--PPP-PPPPP-SSPP-SS-TTS-HHHHH-TTTSTTS-S-TTS--SS---HHHHHHHHHT-TT-HHHH-HHHHHHHHHHHHHHHHHHHHHHHHHT-GGGTT--HHHHHHHTSTT-HHHHHHHHHGGGSTTSHHHHHHHHHHHHHHHHHHTTS-EEEEEEE--TTT-HHHHTTSTTHHHHHHS-HHHHHHHHHHHHHH-HHHHHHHHHHHHHHHIIIIIHHHHTEEEEEEEEEE-TTS-EEEEEEEEETTSPPSS--SHHHHHHHHHHHHTT-BB--TTTTPPPPSS-GGGS-GGG---SHHHHHHHIIIIIBPPPP-BTTTEEEETTT--EEETT-PSPPPBSS-EEESSS-TTS-EEEPPBS-TTBPPB-HHHHHHH-S-EEEEE--SHHHHHHHHHHHHH--SS-PPPHHHHHHHHGGG--SSSHHHHHHHHHHHHHHTSS---HHHHHHHHTT--SEEESSPPEEEE-S-GGGSPPPEEE----TTS---EEEPPPHHHHHHTHHHHSTTGGGGTT--HHHHHHHEETTTTEE-SS-PPPPEEEES-----TTSTTHHHHHHHHHHHHS--SSGGGGGEETTEE-SSHHHHHHHHHHH-PPP--S-S-----GGG----TTTSEEPPPTTSPPP-PPPPHHHHHHHS-TT--TT-PPPTT-TTTSHHHHSS-GGGGS------TTHHHHHHHHS----PPP-PPPGGGS-HHHHHHHHHHHHHHHHHHTT--PPP-EEE----TTS-HHHHHHHHHHHHHHHHHHTT----EEEEESSHHHHHHTT-EEHHHHHT--SS--TT-S-SPPPHHHHHHHHHHHTT--EEEETTGGG--HHHHHHHHHHHHHH-GGG-S------

Sequence (1184 aa):
MKMLQIVLTLIAAAPTIANLQGRHRCGAARASRRSATDTDLPYRTDVNSTTPIVVDTYMHAISNSTTSAAHLSRETLDKQLEVLNQDFKAARISFKLRNVTWTINEDWSNGAKGSYEGMMNTLQQGGNDALNLYFVDRVTQSGLPNFAPNEISDLLGFASMPPDANASDSTSSNCVINSGTTPGGYMNGTNLGRTATHEVGHWFGLEHVFEGGCNPDPALGDFVADTPASADSSTGCPIGKHSCPDLPGLDAIHNFMDYSDDDCSNEFTRGQIMRMHALWEKYRKPPSKESARPTNWAAGGRIIQRPYMGKRQEAFNRRGKLPIAQAPEIRQTPIDELGRKHRLFAMCFPTLFPYGTADWHQGRIRNVSLADWAEHFLKFHDGRFGARPRFRFLVFNMLMRKKAQEASGFWVKKRPDLLGLSLDELKELLGEESTLLKSIVRSGATLTGTRPYWRQKENALKATARYFGTTGTVFYTWSCADHQWDDLHRHLPRYDHWRDGTDEDRRKIAWENVQRFPHIIAAWLDILFKAFLKYVMTSFLGLDDYWFRYEWQARGTGHIHCIIWMRDSPAMGARTPEQREAFAQYWNRKVTAVNPNSTRPPDARNPASLPFIHICNTDEQVAIFMNRFQMHAKCAPGRCLRKNKTTNIVECRFFFPRELQERALVTKSINKKSWMLGVQRNVERLAQCSPVMALGWLANTDLQPAVTYKGLILYVAKYVSKPEIKSASYQELQDQILPYVSDHRPITSFAARLLNKLVGERDWSAQEISHILLKIPQQKSTRQCMVLDCRPDQAQDRHIQFDDGEAGEEMMLREGLSAYKRYKLRVEHASGGEHLRDVTLINWLQHYDVSKFQRLSKGKPRPVTFFPRYKSNPTDDEYEDYCRVKMMLSHPFEKVEDLLQVDGFLAETFQEAYELCCDNHNHGDDLYDELDVDDDDAESDGDDEFEAVDPSRPTPPAPLADFETYGLAHPGNDLTRVEDGDNLGERDSDREYDWSRHVGKYDIDPSFWHVTKRAFPAEQLLPSLNSVDLLNGEQRTVYNLIVDHYSDFLAGRNPPQLMVSLDGVAGTGKTYVLLQAIKKLEEMATIAGVRDPVLRAAPTGIAAHNFHGRTLHSLFKIPVKTPPQGLSQKLSRSNLCSLQALFKHCRYLIIDEKSMIGIKFLGLLDQRLREIFPAQCIHQPSLA

Organism: NCBI:txid1380566

Radius of gyration: 40.86 Å; chains: 1; bounding box: 85×98×120 Å

InterPro domains:
  IPR008754 Peptidase M43, pregnancy-associated plasma-A [PF05572] (157-278)
  IPR008754 Peptidase M43, pregnancy-associated plasma-A [cd04275] (52-281)
  IPR010285 DNA helicase Pif1-like, DEAD-box helicase domain [PF05970] (1031-1174)
  IPR024079 Metallopeptidase, catalytic domain superfamily [G3DSA:3.40.390.10] (51-286)
  IPR025476 Helitron helicase-like domain [PF14214] (373-564)
  IPR027417 P-loop containing nucleoside triphosphate hydrolase [G3DSA:3.40.50.300] (1028-1179)
  IPR027417 P-loop containing nucleoside triphosphate hydrolase [SSF52540] (1027-1170)

=== Feature glossary ===
Feature key, reading from the visual/contextual features back to the raw sequence:

Rendered structure images. Six rendered views show the 3D structure from the faces of a cube — i.e. along ±x, ±y, ±z. Rendering representation is drawn randomly per protein from cartoon (secondary-structure ribbons), sticks (backbone bonds), or molecular surface; coloring is either N→C rainbow (blue at the N-terminus through red at the C-terminus) or one color per chain.

Contact-map, Ramachandran, and PAE plots. The contact map is a binary N×N matrix image: pixel (i, j) is dark where Cα_i and Cα_j are within 8 Å and |i−j|>4. Because the |i−j|>4 filter removes local helical contacts, off-diagonal stripes parallel to the main diagonal indicate parallel β-sheets; stripes perpendicular to it indicate antiparallel β-sheets. The Ramachandran plot scatters every residue's (φ, ψ) pair against the sterically allowed regions. The PAE heatmap renders the predicted-aligned-error matrix.

InterPro / GO / CATH / organism. Database cross-references. InterPro integrates a dozen domain/family signature databases into unified entries with residue-range hits. GO terms attach function/process/location labels with evidence codes. CATH codes position the fold in a four-level structural taxonomy. Organism is the NCBI-taxonomy species name.

Nearest PDB structures. The Foldseek neighbor list gives the closest experimentally determined structures in the PDB, ranked by structural alignment. TM-score near 1 means near-identical fold; near 0.3 means only rough topology match. This is how one finds what a novel AlphaFold prediction most resembles in the solved-structure universe.

Predicted aligned error. PAE(i, j) answers: if I align the predicted and true structures on residue i, how far off (in Å) do I expect residue j to be? A block-diagonal PAE matrix with low values on the blocks and high values off-diagonal is the signature of a multi-domain protein with confidently predicted domains but uncertain inter-domain orientation.

Solvent-accessible surface area. Accessible surface area quantifies burial. A residue with SASA near zero is packed into the hydrophobic core; one with SASA >100 Å² sits on the surface. Computed here via the Shrake–Rupley numerical algorithm with a 1.4 Å probe.

B-factor. B-factor (Debye–Waller factor) reflects atomic displacement in the crystal lattice. It is an experimental observable (units Å²), not a prediction; low values mean the atom is pinned down, high values mean it moves or is heterogeneous across the crystal.

pLDDT. For AlphaFold models, the B-factor field carries pLDDT — the model's own estimate of local accuracy on a 0–100 scale. Regions with pLDDT<50 should be treated as essentially unmodeled; they often correspond to intrinsically disordered segments.

Backbone torsions (φ/ψ). φ (phi) and ψ (psi) are the two rotatable backbone dihedrals per residue: φ is the C(i-1)–N–Cα–C torsion, ψ is the N–Cα–C–N(i+1) torsion, both in degrees on (−180°, 180°]. α-helical residues cluster near (−60°, −45°); β-strand residues near (−120°, +130°). A Ramachandran plot is simply a scatter of (φ, ψ) for every residue.

Radius of gyration, Cα contacts, bounding box. Radius of gyration (Rg) is the root-mean-square distance of Cα atoms from their centroid — a single number for overall size and compactness. A globular domain of N residues has Rg ≈ 2.2·N^0.38 Å; an extended or disordered chain has a much larger Rg. The Cα contact count is the number of residue pairs whose Cα atoms are within 8 Å and are more than four positions apart in sequence — a standard proxy for tertiary packing density. The bounding box is the smallest axis-aligned box enclosing all Cα atoms.

Secondary structure (3-state, P-SEA). Three-state secondary structure (P-SEA) collapses the eight DSSP classes into helix (a), strand (b), and coil (c). P-SEA assigns these from Cα geometry alone — distances and angles — without requiring backbone oxygens, so it works on any Cα trace.

Secondary structure (8-state, DSSP). DSSP 8-state secondary structure assigns each residue one of H (α-helix), G (3₁₀-helix), I (π-helix), E (extended β-strand), B (isolated β-bridge), T (hydrogen-bonded turn), S (bend), or '-' (coil). The assignment is computed from backbone hydrogen-bond geometry via the Kabsch–Sander algorithm.

Foldseek 3Di. A 3Di character summarizes, for each residue, the relative orientation of the Cα frame of its nearest spatial neighbor. Because it encodes fold topology rather than chemistry, 3Di alignments detect remote structural similarity that sequence alignment misses.

mmCIF coordinates. The mmCIF block holds the 3D Cartesian coordinates of each backbone atom (N, Cα, C, O) in ångströms. mmCIF is the PDB's canonical archive format — a tagged-loop text representation of the atomic model.

Sequence. Sequence gives the chain of amino acids in standard one-letter code (A=alanine, C=cysteine, …, Y=tyrosine), read N→C. It is the only feature that is directly encoded by the gene; all structural features are derived from the folded form of this sequence.